Protein AF-A0A812ZNX1-F1 (afdb_monomer)

pLDDT: mean 71.58, std 17.25, range [26.88, 98.5]

Nearest PDB structures (foldseek):
  7zr1-assembly1_C  TM=1.931E-01  e=8.390E-04  Thermochaetoides thermophila
  7zr1-assembly1_D  TM=1.972E-01  e=1.621E-03  Thermochaetoides thermophila
  7ogt-assembly1_A  TM=1.916E-01  e=7.667E-02  Saccharomyces cerevisiae S288C
  7sqc-assembly1_1K  TM=1.910E-01  e=6.364E-01  Chlamydomonas reinhardtii

Organism: NCBI:txid1628268

Structure (mmCIF, N/CA/C/O backbone):
data_AF-A0A812ZNX1-F1
#
_entry.id   AF-A0A812ZNX1-F1
#
loop_
_atom_site.group_PDB
_atom_site.id
_atom_site.type_symbol
_atom_site.label_atom_id
_atom_site.label_alt_id
_atom_site.label_comp_id
_atom_site.label_asym_id
_atom_site.label_entity_id
_atom_site.label_seq_id
_atom_site.pdbx_PDB_ins_code
_atom_site.Cartn_x
_atom_site.Cartn_y
_atom_site.Cartn_z
_atom_site.occupancy
_atom_site.B_iso_or_equiv
_atom_site.auth_seq_id
_atom_site.auth_comp_id
_atom_site.auth_asym_id
_atom_site.auth_atom_id
_atom_site.pdbx_PDB_model_num
ATOM 1 N N . MET A 1 1 ? -84.276 15.170 26.454 1.00 32.22 1 MET A N 1
ATOM 2 C CA . MET A 1 1 ? -84.858 13.986 25.786 1.00 32.22 1 MET A CA 1
ATOM 3 C C . MET A 1 1 ? -83.705 13.305 25.066 1.00 32.22 1 MET A C 1
ATOM 5 O O . MET A 1 1 ? -83.147 13.920 24.175 1.00 32.22 1 MET A O 1
ATOM 9 N N . LEU A 1 2 ? -83.044 12.366 25.746 1.00 31.58 2 LEU A N 1
ATOM 10 C CA . LEU A 1 2 ? -83.229 10.910 25.587 1.00 31.58 2 LEU A CA 1
ATOM 11 C C . LEU A 1 2 ? -82.783 10.420 24.194 1.00 31.58 2 LEU A C 1
ATOM 13 O O . LEU A 1 2 ? -83.545 10.618 23.259 1.00 31.58 2 LEU A O 1
ATOM 17 N N . GLN A 1 3 ? -81.545 9.875 24.148 1.00 33.19 3 GLN A N 1
ATOM 18 C CA . GLN A 1 3 ? -81.022 8.620 23.524 1.00 33.19 3 GLN A CA 1
ATOM 19 C C . GLN A 1 3 ? -81.617 8.085 22.193 1.00 33.19 3 GLN A C 1
ATOM 21 O O . GLN A 1 3 ? -82.718 8.497 21.847 1.00 33.19 3 GLN A O 1
ATOM 26 N N . PRO A 1 4 ? -80.986 7.120 21.459 1.00 55.44 4 PRO A N 1
ATOM 27 C CA . PRO A 1 4 ? -79.962 6.114 21.864 1.00 55.44 4 PRO A CA 1
ATOM 28 C C . PRO A 1 4 ? -78.751 5.967 20.891 1.00 55.44 4 PRO A C 1
ATOM 30 O O . PRO A 1 4 ? -78.791 6.453 19.767 1.00 55.44 4 PRO A O 1
ATOM 33 N N . ASP A 1 5 ? -77.560 5.573 21.359 1.00 33.97 5 ASP A N 1
ATOM 34 C CA . ASP A 1 5 ? -76.951 4.223 21.538 1.00 33.97 5 ASP A CA 1
ATOM 35 C C . ASP A 1 5 ? -76.433 3.517 20.256 1.00 33.97 5 ASP A C 1
ATOM 37 O O . ASP A 1 5 ? -77.188 3.267 19.321 1.00 33.97 5 ASP A O 1
ATOM 41 N N . VAL A 1 6 ? -75.143 3.127 20.275 1.00 34.53 6 VAL A N 1
ATOM 42 C CA . VAL A 1 6 ? -74.605 1.734 20.297 1.00 34.53 6 VAL A CA 1
ATOM 43 C C . VAL A 1 6 ? -73.263 1.607 19.531 1.00 34.53 6 VAL A C 1
ATOM 45 O O . VAL A 1 6 ? -73.233 1.751 18.316 1.00 34.53 6 VAL A O 1
ATOM 48 N N . ASP A 1 7 ? -72.205 1.291 20.306 1.00 33.00 7 ASP A N 1
ATOM 49 C CA . ASP A 1 7 ? -71.011 0.423 20.100 1.00 33.00 7 ASP A CA 1
ATOM 50 C C . ASP A 1 7 ? -70.248 0.387 18.752 1.00 33.00 7 ASP A C 1
ATOM 52 O O . ASP A 1 7 ? -70.832 0.351 17.682 1.00 33.00 7 ASP A O 1
ATOM 56 N N . ARG A 1 8 ? -68.916 0.221 18.663 1.00 31.94 8 ARG A N 1
ATOM 57 C CA . ARG A 1 8 ? -67.778 0.025 19.591 1.00 31.94 8 ARG A CA 1
ATOM 58 C C . ARG A 1 8 ? -66.498 0.125 18.743 1.00 31.94 8 ARG A C 1
ATOM 60 O O . ARG A 1 8 ? -66.495 -0.341 17.608 1.00 31.94 8 ARG A O 1
ATOM 67 N N . GLY A 1 9 ? -65.392 0.580 19.336 1.00 26.88 9 GLY A N 1
ATOM 68 C CA . GLY A 1 9 ? -64.041 0.315 18.821 1.00 26.88 9 GLY A CA 1
ATOM 69 C C . GLY A 1 9 ? -63.059 1.463 19.040 1.00 26.88 9 GLY A C 1
ATOM 70 O O . GLY A 1 9 ? -62.820 2.244 18.129 1.00 26.88 9 GLY A O 1
ATOM 71 N N . HIS A 1 10 ? -62.464 1.551 20.234 1.00 30.61 10 HIS A N 1
ATOM 72 C CA . HIS A 1 10 ? -61.352 2.462 20.508 1.00 30.61 10 HIS A CA 1
ATOM 73 C C . HIS A 1 10 ? -60.123 1.689 20.980 1.00 30.61 10 HIS A C 1
ATOM 75 O O . HIS A 1 10 ? -60.168 1.001 21.997 1.00 30.61 10 HIS A O 1
ATOM 81 N N . ALA A 1 11 ? -59.016 1.893 20.275 1.00 35.62 11 ALA A N 1
ATOM 82 C CA . ALA A 1 11 ? -57.680 1.877 20.842 1.00 35.62 11 ALA A CA 1
ATOM 83 C C . ALA A 1 11 ? -56.817 2.821 20.000 1.00 35.62 11 ALA A C 1
ATOM 85 O O . ALA A 1 11 ? -56.531 2.494 18.858 1.00 35.62 11 ALA A O 1
ATOM 86 N N . GLU A 1 12 ? -56.453 3.987 20.541 1.00 29.97 12 GLU A N 1
ATOM 87 C CA . GLU A 1 12 ? -55.091 4.525 20.453 1.00 29.97 12 GLU A CA 1
ATOM 88 C C . GLU A 1 12 ? -54.906 5.816 21.264 1.00 29.97 12 GLU A C 1
ATOM 90 O O . GLU A 1 12 ? -55.848 6.501 21.654 1.00 29.97 12 GLU A O 1
ATOM 95 N N . ARG A 1 13 ? -53.634 6.034 21.592 1.00 30.45 13 ARG A N 1
ATOM 96 C CA . ARG A 1 13 ? -53.023 6.952 22.559 1.00 30.45 13 ARG A CA 1
ATOM 97 C C . ARG A 1 13 ? -53.089 8.423 22.127 1.00 30.45 13 ARG A C 1
ATOM 99 O O . ARG A 1 13 ? -52.930 8.700 20.947 1.00 30.45 13 ARG A O 1
ATOM 106 N N . ALA A 1 14 ? -53.097 9.343 23.102 1.00 28.58 14 ALA A N 1
ATOM 107 C CA . ALA A 1 14 ? -51.959 10.243 23.384 1.00 28.58 14 ALA A CA 1
ATOM 108 C C . ALA A 1 14 ? -52.250 11.254 24.527 1.00 28.58 14 ALA A C 1
ATOM 110 O O . ALA A 1 14 ? -53.227 11.984 24.447 1.00 28.58 14 ALA A O 1
ATOM 111 N N . VAL A 1 15 ? -51.351 11.264 25.534 1.00 32.41 15 VAL A N 1
ATOM 112 C CA . VAL A 1 15 ? -50.685 12.420 26.210 1.00 32.41 15 VAL A CA 1
ATOM 113 C C . VAL A 1 15 ? -51.598 13.501 26.846 1.00 32.41 15 VAL A C 1
ATOM 115 O O . VAL A 1 15 ? -52.402 14.106 26.159 1.00 32.41 15 VAL A O 1
ATOM 118 N N . GLU A 1 16 ? -51.599 13.781 28.162 1.00 31.91 16 GLU A N 1
ATOM 119 C CA . GLU A 1 16 ? -50.596 14.447 29.048 1.00 31.91 16 GLU A CA 1
ATOM 120 C C . GLU A 1 16 ? -51.255 14.618 30.468 1.00 31.91 16 GLU A C 1
ATOM 122 O O . GLU A 1 16 ? -52.408 14.211 30.619 1.00 31.91 16 GLU A O 1
ATOM 127 N N . PRO A 1 17 ? -50.742 15.379 31.465 1.00 38.25 17 PRO A N 1
ATOM 128 C CA . PRO A 1 17 ? -49.500 15.368 32.258 1.00 38.25 17 PRO A CA 1
ATOM 129 C C . PRO A 1 17 ? -49.740 14.887 33.722 1.00 38.25 17 PRO A C 1
ATOM 131 O O . PRO A 1 17 ? -50.823 15.068 34.274 1.00 38.25 17 PRO A O 1
ATOM 134 N N . VAL A 1 18 ? -48.734 14.345 34.427 1.00 33.94 18 VAL A N 1
ATOM 135 C CA . VAL A 1 18 ? -48.878 14.021 35.869 1.00 33.94 18 VAL A CA 1
ATOM 136 C C . VAL A 1 18 ? -48.213 15.087 36.738 1.00 33.94 18 VAL A C 1
ATOM 138 O O . VAL A 1 18 ? -46.993 15.216 36.798 1.00 33.94 18 VAL A O 1
ATOM 141 N N . THR A 1 19 ? -49.067 15.849 37.415 1.00 38.81 19 THR A N 1
ATOM 142 C CA . THR A 1 19 ? -48.781 16.867 38.427 1.00 38.81 19 THR A CA 1
ATOM 143 C C . THR A 1 19 ? -48.395 16.245 39.777 1.00 38.81 19 THR A C 1
ATOM 145 O O . THR A 1 19 ? -48.846 15.162 40.153 1.00 38.81 19 THR A O 1
ATOM 148 N N . GLY A 1 20 ? -47.562 16.966 40.537 1.00 43.81 20 GLY A N 1
ATOM 149 C CA . GLY A 1 20 ? -46.964 16.575 41.823 1.00 43.81 20 GLY A CA 1
ATOM 150 C C . GLY A 1 20 ? -47.913 16.445 43.024 1.00 43.81 20 GLY A C 1
ATOM 151 O O . GLY A 1 20 ? -47.508 16.729 44.147 1.00 43.81 20 GLY A O 1
ATOM 152 N N . GLN A 1 21 ? -49.154 16.002 42.820 1.00 43.53 21 GLN A N 1
ATOM 153 C CA . GLN A 1 21 ? -50.088 15.692 43.908 1.00 43.53 21 GLN A CA 1
ATOM 154 C C . GLN A 1 21 ? -49.893 14.281 44.488 1.00 43.53 21 GLN A C 1
ATOM 156 O O . GLN A 1 21 ? -50.139 14.089 45.673 1.00 43.53 21 GLN A O 1
ATOM 161 N N . ARG A 1 22 ? -49.331 13.320 43.734 1.00 41.59 22 ARG A N 1
ATOM 162 C CA . ARG A 1 22 ? -49.033 11.973 44.269 1.00 41.59 22 ARG A CA 1
ATOM 163 C C . ARG A 1 22 ? -47.922 11.959 45.327 1.00 41.59 22 ARG A C 1
ATOM 165 O O . ARG A 1 22 ? -48.071 11.290 46.342 1.00 41.59 22 ARG A O 1
ATOM 172 N N . ASN A 1 23 ? -46.872 12.765 45.160 1.00 46.59 23 ASN A N 1
ATOM 173 C CA . ASN A 1 23 ? -45.756 12.790 46.117 1.00 46.59 23 ASN A CA 1
ATOM 174 C C . ASN A 1 23 ? -46.098 13.524 47.424 1.00 46.59 23 ASN A C 1
ATOM 176 O O . ASN A 1 23 ? -45.492 13.244 48.454 1.00 46.59 23 ASN A O 1
ATOM 180 N N . LEU A 1 24 ? -47.071 14.443 47.408 1.00 43.12 24 LEU A N 1
ATOM 181 C CA . LEU A 1 24 ? -47.527 15.150 48.611 1.00 43.12 24 LEU A CA 1
ATOM 182 C C . LEU A 1 24 ? -48.432 14.276 49.487 1.00 43.12 24 LEU A C 1
ATOM 184 O O . LEU A 1 24 ? -48.335 14.352 50.712 1.00 43.12 24 LEU A O 1
ATOM 188 N N . ASP A 1 25 ? -49.239 13.403 48.883 1.00 49.50 25 ASP A N 1
ATOM 189 C CA . ASP A 1 25 ? -50.042 12.423 49.622 1.00 49.50 25 ASP A CA 1
ATOM 190 C C . ASP A 1 25 ? -49.182 11.263 50.154 1.00 49.50 25 ASP A C 1
ATOM 192 O O . ASP A 1 25 ? -49.428 10.756 51.251 1.00 49.50 25 ASP A O 1
ATOM 196 N N . GLU A 1 26 ? -48.108 10.905 49.445 1.00 46.81 26 GLU A N 1
ATOM 197 C CA . GLU A 1 26 ? -47.130 9.901 49.883 1.00 46.81 26 GLU A CA 1
ATOM 198 C C . GLU A 1 26 ? -46.191 10.443 50.979 1.00 46.81 26 GLU A C 1
ATOM 200 O O . GLU A 1 26 ? -45.945 9.762 51.975 1.00 46.81 26 GLU A O 1
ATOM 205 N N . MET A 1 27 ? -45.778 11.717 50.902 1.00 40.75 27 MET A N 1
ATOM 206 C CA . MET A 1 27 ? -45.068 12.393 51.998 1.00 40.75 27 MET A CA 1
ATOM 207 C C . MET A 1 27 ? -45.955 12.637 53.222 1.00 40.75 27 MET A C 1
ATOM 209 O O . MET A 1 27 ? -45.464 12.511 54.341 1.00 40.75 27 MET A O 1
ATOM 213 N N . ARG A 1 28 ? -47.251 12.945 53.059 1.00 48.25 28 ARG A N 1
ATOM 214 C CA . ARG A 1 28 ? -48.185 13.039 54.197 1.00 48.25 28 ARG A CA 1
ATOM 215 C C . ARG A 1 28 ? -48.414 11.682 54.857 1.00 48.25 28 ARG A C 1
ATOM 217 O O . ARG A 1 28 ? -48.466 11.633 56.082 1.00 48.25 28 ARG A O 1
ATOM 224 N N . ARG A 1 29 ? -48.448 10.588 54.084 1.00 48.28 29 ARG A N 1
ATOM 225 C CA . ARG A 1 29 ? -48.479 9.216 54.621 1.00 48.28 29 ARG A CA 1
ATOM 226 C C . ARG A 1 29 ? -47.196 8.835 55.358 1.00 48.28 29 ARG A C 1
ATOM 228 O O . ARG A 1 29 ? -47.289 8.280 56.447 1.00 48.28 29 ARG A O 1
ATOM 235 N N . LEU A 1 30 ? -46.020 9.186 54.834 1.00 45.38 30 LEU A N 1
ATOM 236 C CA . LEU A 1 30 ? -44.739 8.896 55.493 1.00 45.38 30 LEU A CA 1
ATOM 237 C C . LEU A 1 30 ? -44.489 9.786 56.722 1.00 45.38 30 LEU A C 1
ATOM 239 O O . LEU A 1 30 ? -43.924 9.319 57.707 1.00 45.38 30 LEU A O 1
ATOM 243 N N . LEU A 1 31 ? -44.957 11.040 56.722 1.00 41.62 31 LEU A N 1
ATOM 244 C CA . LEU A 1 31 ? -44.896 11.925 57.892 1.00 41.62 31 LEU A CA 1
ATOM 245 C C . LEU A 1 31 ? -45.912 11.532 58.974 1.00 41.62 31 LEU A C 1
ATOM 247 O O . LEU A 1 31 ? -45.574 11.612 60.152 1.00 41.62 31 LEU A O 1
ATOM 251 N N . GLN A 1 32 ? -47.093 11.017 58.606 1.00 43.59 32 GLN A N 1
ATOM 252 C CA . GLN A 1 32 ? -48.025 10.395 59.558 1.00 43.59 32 GLN A CA 1
ATOM 253 C C . GLN A 1 32 ? -47.508 9.046 60.089 1.00 43.59 32 GLN A C 1
ATOM 255 O O . GLN A 1 32 ? -47.718 8.751 61.260 1.00 43.59 32 GLN A O 1
ATOM 260 N N . GLN A 1 33 ? -46.762 8.267 59.293 1.00 41.28 33 GLN A N 1
ATOM 261 C CA . GLN A 1 33 ? -46.098 7.039 59.760 1.00 41.28 33 GLN A CA 1
ATOM 262 C C . GLN A 1 33 ? -44.886 7.315 60.664 1.00 41.28 33 GLN A C 1
ATOM 264 O O . GLN A 1 33 ? -44.653 6.555 61.598 1.00 41.28 33 GLN A O 1
ATOM 269 N N . ARG A 1 34 ? -44.151 8.418 60.456 1.00 41.75 34 ARG A N 1
ATOM 270 C CA . ARG A 1 34 ? -42.985 8.784 61.283 1.00 41.75 34 ARG A CA 1
ATOM 271 C C . ARG A 1 34 ? -43.348 9.573 62.548 1.00 41.75 34 ARG A C 1
ATOM 273 O O . ARG A 1 34 ? -42.611 9.508 63.526 1.00 41.75 34 ARG A O 1
ATOM 280 N N . GLN A 1 35 ? -44.489 10.272 62.564 1.00 40.94 35 GLN A N 1
ATOM 281 C CA . GLN A 1 35 ? -45.082 10.824 63.795 1.00 40.94 35 GLN A CA 1
ATOM 282 C C . GLN A 1 35 ? -45.812 9.763 64.638 1.00 40.94 35 GLN A C 1
ATOM 284 O O . GLN A 1 35 ? -46.050 10.005 65.816 1.00 40.94 35 GLN A O 1
ATOM 289 N N . ALA A 1 36 ? -46.107 8.583 64.077 1.00 43.88 36 ALA A N 1
ATOM 290 C CA . ALA A 1 36 ? -46.664 7.436 64.801 1.00 43.88 36 ALA A CA 1
ATOM 291 C C . ALA A 1 36 ? -45.598 6.450 65.331 1.00 43.88 36 ALA A C 1
ATOM 293 O O . ALA A 1 36 ? -45.948 5.501 66.025 1.00 43.88 36 ALA A O 1
ATOM 294 N N . SER A 1 37 ? -44.306 6.673 65.045 1.00 41.12 37 SER A N 1
ATOM 295 C CA . SER A 1 37 ? -43.191 5.813 65.483 1.00 41.12 37 SER A CA 1
ATOM 296 C C . SER A 1 37 ? -42.242 6.477 66.498 1.00 41.12 37 SER A C 1
ATOM 298 O O . SER A 1 37 ? -41.108 6.035 66.664 1.00 41.12 37 SER A O 1
ATOM 300 N N . LEU A 1 38 ? -42.684 7.543 67.170 1.00 41.81 38 LEU A N 1
ATOM 301 C CA . LEU A 1 38 ? -42.030 8.140 68.343 1.00 41.81 38 LEU A CA 1
ATOM 302 C C . LEU A 1 38 ? -43.129 8.449 69.368 1.00 41.81 38 LEU A C 1
ATOM 304 O O . LEU A 1 38 ? -43.740 9.514 69.333 1.00 41.81 38 LEU A O 1
ATOM 308 N N . PRO A 1 39 ? -43.452 7.471 70.216 1.00 42.91 39 PRO A N 1
ATOM 309 C CA . PRO A 1 39 ? -42.783 7.381 71.511 1.00 42.91 39 PRO A CA 1
ATOM 310 C C . PRO A 1 39 ? -42.170 5.979 71.651 1.00 42.91 39 PRO A C 1
ATOM 312 O O . PRO A 1 39 ? -42.789 4.995 71.272 1.00 42.91 39 PRO A O 1
ATOM 315 N N . ARG A 1 40 ? -40.923 5.804 72.100 1.00 39.38 40 ARG A N 1
ATOM 316 C CA . ARG A 1 40 ? -40.675 5.506 73.523 1.00 39.38 40 ARG A CA 1
ATOM 317 C C . ARG A 1 40 ? -39.186 5.397 73.908 1.00 39.38 40 ARG A C 1
ATOM 319 O O . ARG A 1 40 ? -38.882 4.805 74.932 1.00 39.38 40 ARG A O 1
ATOM 326 N N . GLU A 1 41 ? -38.239 6.038 73.223 1.00 33.31 41 GLU A N 1
ATOM 327 C CA . GLU A 1 41 ? -36.881 6.171 73.813 1.00 33.31 41 GLU A CA 1
ATOM 328 C C . GLU A 1 41 ? -36.802 7.213 74.944 1.00 33.31 41 GLU A C 1
ATOM 330 O O . GLU A 1 41 ? -35.799 7.295 75.648 1.00 33.31 41 GLU A O 1
ATOM 335 N N . ARG A 1 42 ? -37.891 7.954 75.204 1.00 39.16 42 ARG A N 1
ATOM 336 C CA . ARG A 1 42 ? -38.064 8.684 76.471 1.00 39.16 42 ARG A CA 1
ATOM 337 C C . ARG A 1 42 ? -38.794 7.901 77.570 1.00 39.16 42 ARG A C 1
ATOM 339 O O . ARG A 1 42 ? -38.709 8.324 78.709 1.00 39.16 42 ARG A O 1
ATOM 346 N N . GLU A 1 43 ? -39.434 6.763 77.281 1.00 37.62 43 GLU A N 1
ATOM 347 C CA . GLU A 1 43 ? -40.181 5.983 78.297 1.00 37.62 43 GLU A CA 1
ATOM 348 C C . GLU A 1 43 ? -39.535 4.626 78.637 1.00 37.62 43 GLU A C 1
ATOM 350 O O . GLU A 1 43 ? -39.807 4.067 79.700 1.00 37.62 43 GLU A O 1
ATOM 355 N N . ALA A 1 44 ? -38.607 4.118 77.816 1.00 33.53 44 ALA A N 1
ATOM 356 C CA . ALA A 1 44 ? -37.819 2.921 78.136 1.00 33.53 44 ALA A CA 1
ATOM 357 C C . ALA A 1 44 ? -36.683 3.169 79.155 1.00 33.53 44 ALA A C 1
ATOM 359 O O . ALA A 1 44 ? -36.086 2.213 79.645 1.00 33.53 44 ALA A O 1
ATOM 360 N N . ARG A 1 45 ? -36.407 4.431 79.528 1.00 36.75 45 ARG A N 1
ATOM 361 C CA . ARG A 1 45 ? -35.555 4.753 80.690 1.00 36.75 45 ARG A CA 1
ATOM 362 C C . ARG A 1 45 ? -36.317 4.797 82.020 1.00 36.75 45 ARG A C 1
ATOM 364 O O . ARG A 1 45 ? -35.669 4.785 83.059 1.00 36.75 45 ARG A O 1
ATOM 371 N N . GLU A 1 46 ? -37.652 4.775 82.018 1.00 38.38 46 GLU A N 1
ATOM 372 C CA . GLU A 1 46 ? -38.449 4.948 83.249 1.00 38.38 46 GLU A CA 1
ATOM 373 C C . GLU A 1 46 ? -39.441 3.812 83.556 1.00 38.38 46 GLU A C 1
ATOM 375 O O . GLU A 1 46 ? -40.200 3.911 84.513 1.00 38.38 46 GLU A O 1
ATOM 380 N N . SER A 1 47 ? -39.417 2.690 82.826 1.00 31.56 47 SER A N 1
ATOM 381 C CA . SER A 1 47 ? -40.396 1.603 83.032 1.00 31.56 47 SER A CA 1
ATOM 382 C C . SER A 1 47 ? -39.824 0.178 83.060 1.00 31.56 47 SER A C 1
ATOM 384 O O . SER A 1 47 ? -40.491 -0.778 82.675 1.00 31.56 47 SER A O 1
ATOM 386 N N . ARG A 1 48 ? -38.621 -0.017 83.625 1.00 31.80 48 ARG A N 1
ATOM 387 C CA . ARG A 1 48 ? -38.350 -1.290 84.319 1.00 31.80 48 ARG A CA 1
ATOM 388 C C . ARG A 1 48 ? -39.097 -1.251 85.654 1.00 31.80 48 ARG A C 1
ATOM 390 O O . ARG A 1 48 ? -38.586 -0.698 86.625 1.00 31.80 48 ARG A O 1
ATOM 397 N N . GLU A 1 49 ? -40.308 -1.812 85.694 1.00 33.47 49 GLU A N 1
ATOM 398 C CA . GLU A 1 49 ? -40.928 -2.189 86.968 1.00 33.47 49 GLU A CA 1
ATOM 399 C C . GLU A 1 49 ? -39.956 -3.110 87.734 1.00 33.47 49 GLU A C 1
ATOM 401 O O . GLU A 1 49 ? -39.401 -4.044 87.142 1.00 33.47 49 GLU A O 1
ATOM 406 N N . PRO A 1 50 ? -39.711 -2.859 89.030 1.00 36.09 50 PRO A N 1
ATOM 407 C CA . PRO A 1 50 ? -38.856 -3.709 89.841 1.00 36.09 50 PRO A CA 1
ATOM 408 C C . PRO A 1 50 ? -39.492 -5.096 89.971 1.00 36.09 50 PRO A C 1
ATOM 410 O O . PRO A 1 50 ? -40.662 -5.240 90.325 1.00 36.09 50 PRO A O 1
ATOM 413 N N . VAL A 1 51 ? -38.701 -6.131 89.694 1.00 35.78 51 VAL A N 1
ATOM 414 C CA . VAL A 1 51 ? -39.024 -7.504 90.083 1.00 35.78 51 VAL A CA 1
ATOM 415 C C . VAL A 1 51 ? -39.101 -7.521 91.611 1.00 35.78 51 VAL A C 1
ATOM 417 O O . VAL A 1 51 ? -38.074 -7.407 92.277 1.00 35.78 51 VAL A O 1
ATOM 420 N N . GLU A 1 52 ? -40.307 -7.633 92.172 1.00 33.69 52 GLU A N 1
ATOM 421 C CA . GLU A 1 52 ? -40.490 -8.005 93.578 1.00 33.69 52 GLU A CA 1
ATOM 422 C C . GLU A 1 52 ? -39.972 -9.438 93.754 1.00 33.69 52 GLU A C 1
ATOM 424 O O . GLU A 1 52 ? -40.677 -10.423 93.531 1.00 33.69 52 GLU A O 1
ATOM 429 N N . LEU A 1 53 ? -38.689 -9.543 94.096 1.00 40.94 53 LEU A N 1
ATOM 430 C CA . LEU A 1 53 ? -38.129 -10.719 94.743 1.00 40.94 53 LEU A CA 1
ATOM 431 C C . LEU A 1 53 ? -38.742 -10.829 96.153 1.00 40.94 53 LEU A C 1
ATOM 433 O O . LEU A 1 53 ? -39.028 -9.800 96.772 1.00 40.94 53 LEU A O 1
ATOM 437 N N . PRO A 1 54 ? -38.949 -12.052 96.676 1.00 41.56 54 PRO A N 1
ATOM 438 C CA . PRO A 1 54 ? -39.388 -12.246 98.058 1.00 41.56 54 PRO A CA 1
ATOM 439 C C . PRO A 1 54 ? -38.424 -11.530 99.023 1.00 41.56 54 PRO A C 1
ATOM 441 O O . PRO A 1 54 ? -37.256 -11.360 98.668 1.00 41.56 54 PRO A O 1
ATOM 444 N N . PRO A 1 55 ? -38.882 -11.087 100.213 1.00 41.44 55 PRO A N 1
ATOM 445 C CA . PRO A 1 55 ? -38.065 -10.291 101.124 1.00 41.44 55 PRO A CA 1
ATOM 446 C C . PRO A 1 55 ? -36.825 -11.090 101.520 1.00 41.44 55 PRO A C 1
ATOM 448 O O . PRO A 1 55 ? -36.898 -12.003 102.340 1.00 41.44 55 PRO A O 1
ATOM 451 N N . ALA A 1 56 ? -35.703 -10.752 100.889 1.00 44.91 56 ALA A N 1
ATOM 452 C CA . ALA A 1 56 ? -34.419 -11.356 101.160 1.00 44.91 56 ALA A CA 1
ATOM 453 C C . ALA A 1 56 ? -34.050 -11.040 102.609 1.00 44.91 56 ALA A C 1
ATOM 455 O O . ALA A 1 56 ? -34.056 -9.885 103.046 1.00 44.91 56 ALA A O 1
ATOM 456 N N . THR A 1 57 ? -33.772 -12.083 103.377 1.00 53.28 57 THR A N 1
ATOM 457 C CA . THR A 1 57 ? -33.263 -11.942 104.736 1.00 53.28 57 THR A CA 1
ATOM 458 C C . THR A 1 57 ? -31.912 -11.216 104.693 1.00 53.28 57 THR A C 1
ATOM 460 O O . THR A 1 57 ? -31.181 -11.312 103.711 1.00 53.28 57 THR A O 1
ATOM 463 N N . ALA A 1 58 ? -31.557 -10.465 105.744 1.00 48.97 58 ALA A N 1
ATOM 464 C CA . ALA A 1 58 ? -30.288 -9.724 105.815 1.00 48.97 58 ALA A CA 1
ATOM 465 C C . ALA A 1 58 ? -29.039 -10.502 105.311 1.00 48.97 58 ALA A C 1
ATOM 467 O O . ALA A 1 58 ? -28.239 -9.895 104.597 1.00 48.97 58 ALA A O 1
ATOM 468 N N . PRO A 1 59 ? -28.869 -11.818 105.580 1.00 50.78 59 PRO A N 1
ATOM 469 C CA . PRO A 1 59 ? -27.762 -12.585 105.003 1.00 50.78 59 PRO A CA 1
ATOM 470 C C . PRO A 1 59 ? -27.821 -12.771 103.472 1.00 50.78 59 PRO A C 1
ATOM 472 O O . PRO A 1 59 ? -26.771 -12.764 102.838 1.00 50.78 59 PRO A O 1
ATOM 475 N N . GLU A 1 60 ? -29.001 -12.863 102.852 1.00 53.00 60 GLU A N 1
ATOM 476 C CA . GLU A 1 60 ? -29.159 -13.019 101.391 1.00 53.00 60 GLU A CA 1
ATOM 477 C C . GLU A 1 60 ? -28.841 -11.721 100.631 1.00 53.00 60 GLU A C 1
ATOM 479 O O . GLU A 1 60 ? -28.233 -11.756 99.560 1.00 53.00 60 GLU A O 1
ATOM 484 N N . LEU A 1 61 ? -29.181 -10.562 101.209 1.00 55.88 61 LEU A N 1
ATOM 485 C CA . LEU A 1 61 ? -28.763 -9.256 100.680 1.00 55.88 61 LEU A CA 1
ATOM 486 C C . LEU A 1 61 ? -27.245 -9.073 100.782 1.00 55.88 61 LEU A C 1
ATOM 488 O O . LEU A 1 61 ? -26.623 -8.501 99.888 1.00 55.88 61 LEU A O 1
ATOM 492 N N . GLN A 1 62 ? -26.639 -9.597 101.847 1.00 52.59 62 GLN A N 1
ATOM 493 C CA . GLN A 1 62 ? -25.196 -9.545 102.055 1.00 52.59 62 GLN A CA 1
ATOM 494 C C . GLN A 1 62 ? -24.447 -10.482 101.093 1.00 52.59 62 GLN A C 1
ATOM 496 O O . GLN A 1 62 ? -23.393 -10.118 100.573 1.00 52.59 62 GLN A O 1
ATOM 501 N N . GLU A 1 63 ? -25.020 -11.642 100.773 1.00 61.41 63 GLU A N 1
ATOM 502 C CA . GLU A 1 63 ? -24.493 -12.571 99.769 1.00 61.41 63 GLU A CA 1
ATOM 503 C C . GLU A 1 63 ? -24.645 -12.023 98.336 1.00 61.41 63 GLU A C 1
ATOM 505 O O . GLU A 1 63 ? -23.697 -12.078 97.547 1.00 61.41 63 GLU A O 1
ATOM 510 N N . GLN A 1 64 ? -25.781 -11.386 98.014 1.00 61.75 64 GLN A N 1
ATOM 511 C CA . GLN A 1 64 ? -25.954 -10.644 96.757 1.00 61.75 64 GLN A CA 1
ATOM 512 C C . GLN A 1 64 ? -24.971 -9.474 96.634 1.00 61.75 64 GLN A C 1
ATOM 514 O O . GLN A 1 64 ? -24.399 -9.273 95.562 1.00 61.75 64 GLN A O 1
ATOM 519 N N . PHE A 1 65 ? -24.728 -8.734 97.718 1.00 63.59 65 PHE A N 1
ATOM 520 C CA . PHE A 1 65 ? -23.760 -7.640 97.739 1.00 63.59 65 PHE A CA 1
ATOM 521 C C . PHE A 1 65 ? -22.334 -8.132 97.458 1.00 63.59 65 PHE A C 1
ATOM 523 O O . PHE A 1 65 ? -21.636 -7.552 96.624 1.00 63.59 65 PHE A O 1
ATOM 530 N N . ILE A 1 66 ? -21.909 -9.232 98.091 1.00 68.38 66 ILE A N 1
ATOM 531 C CA . ILE A 1 66 ? -20.591 -9.841 97.846 1.00 68.38 66 ILE A CA 1
ATOM 532 C C . ILE A 1 66 ? -20.467 -10.272 96.379 1.00 68.38 66 ILE A C 1
ATOM 534 O O . ILE A 1 66 ? -19.469 -9.957 95.728 1.00 68.38 66 ILE A O 1
ATOM 538 N N . ARG A 1 67 ? -21.504 -10.915 95.831 1.00 69.06 67 ARG A N 1
ATOM 539 C CA . ARG A 1 67 ? -21.517 -11.401 94.446 1.00 69.06 67 ARG A CA 1
ATOM 540 C C . ARG A 1 67 ? -21.440 -10.268 93.419 1.00 69.06 67 ARG A C 1
ATOM 542 O O . ARG A 1 67 ? -20.605 -10.323 92.521 1.00 69.06 67 ARG A O 1
ATOM 549 N N . LEU A 1 68 ? -22.246 -9.218 93.580 1.00 66.50 68 LEU A N 1
ATOM 550 C CA . LEU A 1 68 ? -22.242 -8.051 92.686 1.00 66.50 68 LEU A CA 1
ATOM 551 C C . LEU A 1 68 ? -20.933 -7.255 92.780 1.00 66.50 68 LEU A C 1
ATOM 553 O O . LEU A 1 68 ? -20.439 -6.738 91.777 1.00 66.50 68 LEU A O 1
ATOM 557 N N . THR A 1 69 ? -20.331 -7.189 93.971 1.00 68.62 69 THR A N 1
ATOM 558 C CA . THR A 1 69 ? -19.021 -6.550 94.167 1.00 68.62 69 THR A CA 1
ATOM 559 C C . THR A 1 69 ? -17.909 -7.324 93.455 1.00 68.62 69 THR A C 1
ATOM 561 O O . THR A 1 69 ? -16.994 -6.718 92.893 1.00 68.62 69 THR A O 1
ATOM 564 N N . GLN A 1 70 ? -17.995 -8.656 93.440 1.00 71.44 70 GLN A N 1
ATOM 565 C CA . GLN A 1 70 ? -17.046 -9.515 92.741 1.00 71.44 70 GLN A CA 1
ATOM 566 C C . GLN A 1 70 ? -17.199 -9.421 91.214 1.00 71.44 70 GLN A C 1
ATOM 568 O O . GLN A 1 70 ? -16.207 -9.208 90.522 1.00 71.44 70 GLN A O 1
ATOM 573 N N . GLU A 1 71 ? -18.431 -9.421 90.702 1.00 72.06 71 GLU A N 1
ATOM 574 C CA . GLU A 1 71 ? -18.729 -9.267 89.269 1.00 72.06 71 GLU A CA 1
ATOM 575 C C . GLU A 1 71 ? -18.283 -7.896 88.723 1.00 72.06 71 GLU A C 1
ATOM 577 O O . GLU A 1 71 ? -17.683 -7.800 87.650 1.00 72.06 71 GLU A O 1
ATOM 582 N N . LYS A 1 72 ? -18.469 -6.821 89.506 1.00 71.81 72 LYS A N 1
ATOM 583 C CA . LYS A 1 72 ? -17.933 -5.490 89.176 1.00 71.81 72 LYS A CA 1
ATOM 584 C C . LYS A 1 72 ? -16.405 -5.505 89.055 1.00 71.81 72 LYS A C 1
ATOM 586 O O . LYS A 1 72 ? -15.849 -4.841 88.179 1.00 71.81 72 LYS A O 1
ATOM 591 N N . ARG A 1 73 ? -15.719 -6.223 89.949 1.00 73.50 73 ARG A N 1
ATOM 592 C CA . ARG A 1 73 ? -14.254 -6.309 89.961 1.00 73.50 73 ARG A CA 1
ATOM 593 C C . ARG A 1 73 ? -13.735 -7.054 88.732 1.00 73.50 73 ARG A C 1
ATOM 595 O O . ARG A 1 73 ? -12.853 -6.539 88.054 1.00 73.50 73 ARG A O 1
ATOM 602 N N . GLU A 1 74 ? -14.342 -8.191 88.404 1.00 71.06 74 GLU A N 1
ATOM 603 C CA . GLU A 1 74 ? -13.985 -9.013 87.241 1.00 71.06 74 GLU A CA 1
ATOM 604 C C . GLU A 1 74 ? -14.193 -8.264 85.912 1.00 71.06 74 GLU A C 1
ATOM 606 O O . GLU A 1 74 ? -13.311 -8.269 85.049 1.00 71.06 74 GLU A O 1
ATOM 611 N N . LEU A 1 75 ? -15.309 -7.538 85.762 1.00 68.75 75 LEU A N 1
ATOM 612 C CA . LEU A 1 75 ? -15.578 -6.725 84.568 1.00 68.75 75 LEU A CA 1
ATOM 613 C C . LEU A 1 75 ? -14.593 -5.561 84.409 1.00 68.75 75 LEU A C 1
ATOM 615 O O . LEU A 1 75 ? -14.168 -5.254 83.292 1.00 68.75 75 LEU A O 1
ATOM 619 N N . LYS A 1 76 ? -14.201 -4.928 85.520 1.00 70.31 76 LYS A N 1
ATOM 620 C CA . LYS A 1 76 ? -13.214 -3.845 85.507 1.00 70.31 76 LYS A CA 1
ATOM 621 C C . LYS A 1 76 ? -11.825 -4.357 85.121 1.00 70.31 76 LYS A C 1
ATOM 623 O O . LYS A 1 76 ? -11.184 -3.761 84.255 1.00 70.31 76 LYS A O 1
ATOM 628 N N . ASP A 1 77 ? -11.399 -5.483 85.690 1.00 68.69 77 ASP A N 1
ATOM 629 C CA . ASP A 1 77 ? -10.112 -6.110 85.368 1.00 68.69 77 ASP A CA 1
ATOM 630 C C . ASP A 1 77 ? -10.055 -6.545 83.889 1.00 68.69 77 ASP A C 1
ATOM 632 O O . ASP A 1 77 ? -9.045 -6.334 83.208 1.00 68.69 77 ASP A O 1
ATOM 636 N N . TYR A 1 78 ? -11.163 -7.062 83.344 1.00 67.31 78 TYR A N 1
ATOM 637 C CA . TYR A 1 78 ? -11.277 -7.409 81.926 1.00 67.31 78 TYR A CA 1
ATOM 638 C C . TYR A 1 78 ? -11.197 -6.175 81.005 1.00 67.31 78 TYR A C 1
ATOM 640 O O . TYR A 1 78 ? -10.431 -6.175 80.035 1.00 67.31 78 TYR A O 1
ATOM 648 N N . ALA A 1 79 ? -11.915 -5.092 81.324 1.00 64.69 79 ALA A N 1
ATOM 649 C CA . ALA A 1 79 ? -11.882 -3.844 80.553 1.00 64.69 79 ALA A CA 1
ATOM 650 C C . ALA A 1 79 ? -10.489 -3.179 80.567 1.00 64.69 79 ALA A C 1
ATOM 652 O O . ALA A 1 79 ? -9.993 -2.716 79.530 1.00 64.69 79 ALA A O 1
ATOM 653 N N . GLU A 1 80 ? -9.809 -3.183 81.718 1.00 66.75 80 GLU A N 1
ATOM 654 C CA . GLU A 1 80 ? -8.436 -2.686 81.841 1.00 66.75 80 GLU A CA 1
ATOM 655 C C . GLU A 1 80 ? -7.443 -3.536 81.032 1.00 66.75 80 GLU A C 1
ATOM 657 O O . GLU A 1 80 ? -6.535 -2.981 80.400 1.00 66.75 80 GLU A O 1
ATOM 662 N N . ARG A 1 81 ? -7.628 -4.864 80.983 1.00 70.25 81 ARG A N 1
ATOM 663 C CA . ARG A 1 81 ? -6.810 -5.777 80.168 1.00 70.25 81 ARG A CA 1
ATOM 664 C C . ARG A 1 81 ? -6.961 -5.497 78.672 1.00 70.25 81 ARG A C 1
ATOM 666 O O . ARG A 1 81 ? -5.952 -5.322 77.988 1.00 70.25 81 ARG A O 1
ATOM 673 N N . VAL A 1 82 ? -8.197 -5.376 78.177 1.00 65.00 82 VAL A N 1
ATOM 674 C CA . VAL A 1 82 ? -8.500 -5.046 76.768 1.00 65.00 82 VAL A CA 1
ATOM 675 C C . VAL A 1 82 ? -7.871 -3.705 76.377 1.00 65.00 82 VAL A C 1
ATOM 677 O O . VAL A 1 82 ? -7.194 -3.600 75.354 1.00 65.00 82 VAL A O 1
ATOM 680 N N . THR A 1 83 ? -7.999 -2.694 77.238 1.00 65.12 83 THR A N 1
ATOM 681 C CA . THR A 1 83 ? -7.430 -1.357 77.007 1.00 65.12 83 THR A CA 1
ATOM 682 C C . THR A 1 83 ? -5.894 -1.364 76.988 1.00 65.12 83 THR A C 1
ATOM 684 O O . THR A 1 83 ? -5.267 -0.618 76.229 1.00 65.12 83 THR A O 1
ATOM 687 N N . ARG A 1 84 ? -5.263 -2.199 77.824 1.00 65.69 84 ARG A N 1
ATOM 688 C CA . ARG A 1 84 ? -3.801 -2.351 77.906 1.00 65.69 84 ARG A CA 1
ATOM 689 C C . ARG A 1 84 ? -3.228 -3.031 76.661 1.00 65.69 84 ARG A C 1
ATOM 691 O O . ARG A 1 84 ? -2.232 -2.545 76.123 1.00 65.69 84 ARG A O 1
ATOM 698 N N . GLU A 1 85 ? -3.863 -4.098 76.182 1.00 62.06 85 GLU A N 1
ATOM 699 C CA . GLU A 1 85 ? -3.435 -4.820 74.974 1.00 62.06 85 GLU A CA 1
ATOM 700 C C . GLU A 1 85 ? -3.697 -4.015 73.686 1.00 62.06 85 GLU A C 1
ATOM 702 O O . GLU A 1 85 ? -2.838 -3.970 72.805 1.00 62.06 85 GLU A O 1
ATOM 707 N N . LEU A 1 86 ? -4.791 -3.244 73.615 1.00 60.66 86 LEU A N 1
ATOM 708 C CA . LEU A 1 86 ? -5.041 -2.292 72.519 1.00 60.66 86 LEU A CA 1
ATOM 709 C C . LEU A 1 86 ? -3.968 -1.198 72.428 1.00 60.66 86 LEU A C 1
ATOM 711 O O . LEU A 1 86 ? -3.484 -0.895 71.335 1.00 60.66 86 LEU A O 1
ATOM 715 N N . ARG A 1 87 ? -3.543 -0.628 73.567 1.00 63.38 87 ARG A N 1
ATOM 716 C CA . ARG A 1 87 ? -2.440 0.351 73.595 1.00 63.38 87 ARG A CA 1
ATOM 717 C C . ARG A 1 87 ? -1.115 -0.257 73.132 1.00 63.38 87 ARG A C 1
ATOM 719 O O . ARG A 1 87 ? -0.368 0.406 72.415 1.00 63.38 87 ARG A O 1
ATOM 726 N N . ARG A 1 88 ? -0.834 -1.515 73.492 1.00 60.00 88 ARG A N 1
ATOM 727 C CA . ARG A 1 88 ? 0.351 -2.251 73.015 1.00 60.00 88 ARG A CA 1
ATOM 728 C C . ARG A 1 88 ? 0.306 -2.493 71.502 1.00 60.00 88 ARG A C 1
ATOM 730 O O . ARG A 1 88 ? 1.330 -2.322 70.843 1.00 60.00 88 ARG A O 1
ATOM 737 N N . TYR A 1 89 ? -0.864 -2.816 70.951 1.00 59.19 89 TYR A N 1
ATOM 738 C CA . TYR A 1 89 ? -1.060 -3.018 69.512 1.00 59.19 89 TYR A CA 1
ATOM 739 C C . TYR A 1 89 ? -0.914 -1.712 68.708 1.00 59.19 89 TYR A C 1
ATOM 741 O O . TYR A 1 89 ? -0.219 -1.680 67.694 1.00 59.19 89 TYR A O 1
ATOM 749 N N . GLN A 1 90 ? -1.483 -0.602 69.195 1.00 58.00 90 GLN A N 1
ATOM 750 C CA . GLN A 1 90 ? -1.358 0.717 68.553 1.00 58.00 90 GLN A CA 1
ATOM 751 C C . GLN A 1 90 ? 0.086 1.248 68.526 1.00 58.00 90 GLN A C 1
ATOM 753 O O . GLN A 1 90 ? 0.450 1.978 67.607 1.00 58.00 90 GLN A O 1
ATOM 758 N N . GLN A 1 91 ? 0.925 0.873 69.498 1.00 60.66 91 GLN A N 1
ATOM 759 C CA . GLN A 1 91 ? 2.328 1.300 69.559 1.00 60.66 91 GLN A CA 1
ATOM 760 C C . GLN A 1 91 ? 3.282 0.461 68.684 1.00 60.66 91 GLN A C 1
ATOM 762 O O . GLN A 1 91 ? 4.392 0.917 68.420 1.00 60.66 91 GLN A O 1
ATOM 767 N N . ASN A 1 92 ? 2.886 -0.727 68.203 1.00 56.50 92 ASN A N 1
ATOM 768 C CA . ASN A 1 92 ? 3.726 -1.605 67.373 1.00 56.50 92 ASN A CA 1
ATOM 769 C C . ASN A 1 92 ? 2.898 -2.307 66.278 1.00 56.50 92 ASN A C 1
ATOM 771 O O . ASN A 1 92 ? 2.539 -3.478 66.384 1.00 56.50 92 ASN A O 1
ATOM 775 N N . SER A 1 93 ? 2.655 -1.605 65.171 1.00 49.34 93 SER A N 1
ATOM 776 C CA . SER A 1 93 ? 1.752 -1.984 64.069 1.00 49.34 93 SER A CA 1
ATOM 777 C C . SER A 1 93 ? 2.205 -3.158 63.173 1.00 49.34 93 SER A C 1
ATOM 779 O O . SER A 1 93 ? 1.734 -3.289 62.044 1.00 49.34 93 SER A O 1
ATOM 781 N N . LYS A 1 94 ? 3.121 -4.026 63.635 1.00 49.19 94 LYS A N 1
ATOM 782 C CA . LYS A 1 94 ? 3.675 -5.148 62.840 1.00 49.19 94 LYS A CA 1
ATOM 783 C C . LYS A 1 94 ? 3.814 -6.496 63.568 1.00 49.19 94 LYS A C 1
ATOM 785 O O . LYS A 1 94 ? 4.487 -7.379 63.041 1.00 49.19 94 LYS A O 1
ATOM 790 N N . ARG A 1 95 ? 3.208 -6.705 64.744 1.00 48.00 95 ARG A N 1
ATOM 791 C CA . ARG A 1 95 ? 3.177 -8.040 65.384 1.00 48.00 95 ARG A CA 1
ATOM 792 C C . ARG A 1 95 ? 1.762 -8.639 65.398 1.00 48.00 95 ARG A C 1
ATOM 794 O O . ARG A 1 95 ? 0.828 -7.906 65.709 1.00 48.00 95 ARG A O 1
ATOM 801 N N . PRO A 1 96 ? 1.599 -9.943 65.096 1.00 55.59 96 PRO A N 1
ATOM 802 C CA . PRO A 1 96 ? 0.331 -10.644 65.290 1.00 55.59 96 PRO A CA 1
ATOM 803 C C . PRO A 1 96 ? 0.003 -10.780 66.789 1.00 55.59 96 PRO A C 1
ATOM 805 O O . PRO A 1 96 ? 0.912 -10.779 67.623 1.00 55.59 96 PRO A O 1
ATOM 808 N N . LEU A 1 97 ? -1.294 -10.857 67.118 1.00 51.50 97 LEU A N 1
ATOM 809 C CA . LEU A 1 97 ? -1.803 -11.041 68.487 1.00 51.50 97 LEU A CA 1
ATOM 810 C C . LEU A 1 97 ? -1.190 -12.307 69.126 1.00 51.50 97 LEU A C 1
ATOM 812 O O . LEU A 1 97 ? -1.116 -13.330 68.444 1.00 51.50 97 LEU A O 1
ATOM 816 N N . PRO A 1 98 ? -0.745 -12.274 70.398 1.00 51.41 98 PRO A N 1
ATOM 817 C CA . PRO A 1 98 ? -0.286 -13.480 71.080 1.00 51.41 98 PRO A CA 1
ATOM 818 C C . PRO A 1 98 ? -1.483 -14.390 71.411 1.00 51.41 98 PRO A C 1
ATOM 820 O O . PRO A 1 98 ? -2.523 -13.907 71.856 1.00 51.41 98 PRO A O 1
ATOM 823 N N . GLU A 1 99 ? -1.340 -15.700 71.191 1.00 55.00 99 GLU A N 1
ATOM 824 C CA . GLU A 1 99 ? -2.307 -16.705 71.655 1.00 55.00 99 GLU A CA 1
ATOM 825 C C . GLU A 1 99 ? -2.335 -16.747 73.193 1.00 55.00 99 GLU A C 1
ATOM 827 O O . GLU A 1 99 ? -1.307 -16.520 73.837 1.00 55.00 99 GLU A O 1
ATOM 832 N N . ALA A 1 100 ? -3.522 -16.990 73.768 1.00 50.12 100 ALA A N 1
ATOM 833 C CA . ALA A 1 100 ? -3.766 -16.969 75.211 1.00 50.12 100 ALA A CA 1
ATOM 834 C C . ALA A 1 100 ? -2.733 -17.824 75.964 1.00 50.12 100 ALA A C 1
ATOM 836 O O . ALA A 1 100 ? -2.542 -19.002 75.657 1.00 50.12 100 ALA A O 1
ATOM 837 N N . GLY A 1 101 ? -2.043 -17.215 76.931 1.00 51.53 101 GLY A N 1
ATOM 838 C CA . GLY A 1 101 ? -1.108 -17.935 77.785 1.00 51.53 101 GLY A CA 1
ATOM 839 C C . GLY A 1 101 ? -1.849 -18.890 78.731 1.00 51.53 101 GLY A C 1
ATOM 840 O O . GLY A 1 101 ? -3.024 -18.676 79.020 1.00 51.53 101 GLY A O 1
ATOM 841 N N . PRO A 1 102 ? -1.172 -19.918 79.269 1.00 49.97 102 PRO A N 1
ATOM 842 C CA . PRO A 1 102 ? -1.790 -20.941 80.120 1.00 49.97 102 PRO A CA 1
ATOM 843 C C . PRO A 1 102 ? -2.320 -20.439 81.482 1.00 49.97 102 PRO A C 1
ATOM 845 O O . PRO A 1 102 ? -2.825 -21.251 82.249 1.00 49.97 102 PRO A O 1
ATOM 848 N N . GLU A 1 103 ? -2.219 -19.140 81.791 1.00 48.22 103 GLU A N 1
ATOM 849 C CA . GLU A 1 103 ? -2.786 -18.508 82.998 1.00 48.22 103 GLU A CA 1
ATOM 850 C C . GLU A 1 103 ? -4.024 -17.624 82.710 1.00 48.22 103 GLU A C 1
ATOM 852 O O . GLU A 1 103 ? -4.579 -17.041 83.639 1.00 48.22 103 GLU A O 1
ATOM 857 N N . ASP A 1 104 ? -4.483 -17.518 81.454 1.00 50.78 104 ASP A N 1
ATOM 858 C CA . ASP A 1 104 ? -5.594 -16.638 81.061 1.00 50.78 104 ASP A CA 1
ATOM 859 C C . ASP A 1 104 ? -6.865 -17.430 80.683 1.00 50.78 104 ASP A C 1
ATOM 861 O O . ASP A 1 104 ? -6.976 -17.962 79.580 1.00 50.78 104 ASP A O 1
ATOM 865 N N . ASP A 1 105 ? -7.873 -17.445 81.562 1.00 52.44 105 ASP A N 1
ATOM 866 C CA . ASP A 1 105 ? -9.102 -18.253 81.397 1.00 52.44 105 ASP A CA 1
ATOM 867 C C . ASP A 1 105 ? -10.087 -17.758 80.309 1.00 52.44 105 ASP A C 1
ATOM 869 O O . ASP A 1 105 ? -11.040 -18.461 79.971 1.00 52.44 105 ASP A O 1
ATOM 873 N N . ILE A 1 106 ? -9.904 -16.557 79.735 1.00 55.50 106 ILE A N 1
ATOM 874 C CA . ILE A 1 106 ? -10.846 -15.978 78.750 1.00 55.50 106 ILE A CA 1
ATOM 875 C C . ILE A 1 106 ? -10.089 -15.336 77.571 1.00 55.50 106 ILE A C 1
ATOM 877 O O . ILE A 1 106 ? -9.407 -14.325 77.789 1.00 55.50 106 ILE A O 1
ATOM 881 N N . PRO A 1 107 ? -10.225 -15.839 76.324 1.00 55.97 107 PRO A N 1
ATOM 882 C CA . PRO A 1 107 ? -9.539 -15.293 75.151 1.00 55.97 107 PRO A CA 1
ATOM 883 C C . PRO A 1 107 ? -10.104 -13.932 74.711 1.00 55.97 107 PRO A C 1
ATOM 885 O O . PRO A 1 107 ? -11.284 -13.635 74.895 1.00 55.97 107 PRO A O 1
ATOM 888 N N . LEU A 1 108 ? -9.257 -13.090 74.105 1.00 57.59 108 LEU A N 1
ATOM 889 C CA . LEU A 1 108 ? -9.684 -11.804 73.541 1.00 57.59 108 LEU A CA 1
ATOM 890 C C . LEU A 1 108 ? -10.593 -12.024 72.308 1.00 57.59 108 LEU A C 1
ATOM 892 O O . LEU A 1 108 ? -10.222 -12.797 71.423 1.00 57.59 108 LEU A O 1
ATOM 896 N N . PRO A 1 109 ? -11.753 -11.347 72.203 1.00 55.84 109 PRO A N 1
ATOM 897 C CA . PRO A 1 109 ? -12.672 -11.539 71.082 1.00 55.84 109 PRO A CA 1
ATOM 898 C C . PRO A 1 109 ? -12.144 -11.007 69.730 1.00 55.84 109 PRO A C 1
ATOM 900 O O . PRO A 1 109 ? -11.430 -10.002 69.704 1.00 55.84 109 PRO A O 1
ATOM 903 N N . PRO A 1 110 ? -12.572 -11.577 68.583 1.00 52.91 110 PRO A N 1
ATOM 904 C CA . PRO A 1 110 ? -12.055 -11.224 67.249 1.00 52.91 110 PRO A CA 1
ATOM 905 C C . PRO A 1 110 ? -12.334 -9.783 66.793 1.00 52.91 110 PRO A C 1
ATOM 907 O O . PRO A 1 110 ? -11.638 -9.258 65.928 1.00 52.91 110 PRO A O 1
ATOM 910 N N . TRP A 1 111 ? -13.351 -9.128 67.363 1.00 56.28 111 TRP A N 1
ATOM 911 C CA . TRP A 1 111 ? -13.800 -7.789 66.963 1.00 56.28 111 TRP A CA 1
ATOM 912 C C . TRP A 1 111 ? -12.937 -6.646 67.517 1.00 56.28 111 TRP A C 1
ATOM 914 O O . TRP A 1 111 ? -13.140 -5.498 67.128 1.00 56.28 111 TRP A O 1
ATOM 924 N N . VAL A 1 112 ? -11.943 -6.939 68.367 1.00 54.94 112 VAL A N 1
ATOM 925 C CA . VAL A 1 112 ? -10.992 -5.952 68.924 1.00 54.94 112 VAL A CA 1
ATOM 926 C C . VAL A 1 112 ? -10.208 -5.199 67.828 1.00 54.94 112 VAL A C 1
ATOM 928 O O . VAL A 1 112 ? -9.682 -4.116 68.068 1.00 54.94 112 VAL A O 1
ATOM 931 N N . THR A 1 113 ? -10.173 -5.713 66.595 1.00 51.09 113 THR A N 1
ATOM 932 C CA . THR A 1 113 ? -9.563 -5.055 65.424 1.00 51.09 113 THR A CA 1
ATOM 933 C C . THR A 1 113 ? -10.486 -4.064 64.696 1.00 51.09 113 THR A C 1
ATOM 935 O O . THR A 1 113 ? -10.001 -3.287 63.873 1.00 51.09 113 THR A O 1
ATOM 938 N N . ASN A 1 114 ? -11.793 -4.038 64.988 1.00 54.88 114 ASN A N 1
ATOM 939 C CA . ASN A 1 114 ? -12.767 -3.198 64.287 1.00 54.88 114 ASN A CA 1
ATOM 940 C C . ASN A 1 114 ? -13.107 -1.924 65.084 1.00 54.88 114 ASN A C 1
ATOM 942 O O . ASN A 1 114 ? -13.971 -1.923 65.963 1.00 54.88 114 ASN A O 1
ATOM 946 N N . MET A 1 115 ? -12.447 -0.807 64.746 1.00 51.62 115 MET A N 1
ATOM 947 C CA . MET A 1 115 ? -12.617 0.472 65.454 1.00 51.62 115 MET A CA 1
ATOM 948 C C . MET A 1 115 ? -14.050 1.033 65.434 1.00 51.62 115 MET A C 1
ATOM 950 O O . MET A 1 115 ? -14.396 1.801 66.330 1.00 51.62 115 MET A O 1
ATOM 954 N N . GLN A 1 116 ? -14.897 0.643 64.473 1.00 51.50 116 GLN A N 1
ATOM 955 C CA . GLN A 1 116 ? -16.275 1.145 64.364 1.00 51.50 116 GLN A CA 1
ATOM 956 C C . GLN A 1 116 ? -17.235 0.527 65.397 1.00 51.50 116 GLN A C 1
ATOM 958 O O . GLN A 1 116 ? -18.205 1.172 65.784 1.00 51.50 116 GLN A O 1
ATOM 963 N N . MET A 1 117 ? -16.944 -0.679 65.898 1.00 50.59 117 MET A N 1
ATOM 964 C CA . MET A 1 117 ? -17.763 -1.374 66.910 1.00 50.59 117 MET A CA 1
ATOM 965 C C . MET A 1 117 ? -17.315 -1.075 68.352 1.00 50.59 117 MET A C 1
ATOM 967 O O . MET A 1 117 ? -18.005 -1.411 69.311 1.00 50.59 117 MET A O 1
ATOM 971 N N . MET A 1 118 ? -16.158 -0.431 68.517 1.00 51.03 118 MET A N 1
ATOM 972 C CA . MET A 1 118 ? -15.461 -0.313 69.799 1.00 51.03 118 MET A CA 1
ATOM 973 C C . MET A 1 118 ? -16.019 0.800 70.697 1.00 51.03 118 MET A C 1
ATOM 975 O O . MET A 1 118 ? -16.120 0.615 71.907 1.00 51.03 118 MET A O 1
ATOM 979 N N . SER A 1 119 ? -16.429 1.933 70.116 1.00 54.56 119 SER A N 1
ATOM 980 C CA . SER A 1 119 ? -17.002 3.054 70.879 1.00 54.56 119 SER A CA 1
ATOM 981 C C . SER A 1 119 ? -18.374 2.728 71.493 1.00 54.56 119 SER A C 1
ATOM 983 O O . SER A 1 119 ? -18.564 3.060 72.659 1.00 54.56 119 SER A O 1
ATOM 985 N N . PRO A 1 120 ? -19.310 2.052 70.789 1.00 55.00 120 PRO A N 1
ATOM 986 C CA . PRO A 1 120 ? -20.585 1.636 71.380 1.00 55.00 120 PRO A CA 1
ATOM 987 C C . PRO A 1 120 ? -20.429 0.572 72.475 1.00 55.00 120 PRO A C 1
ATOM 989 O O . PRO A 1 120 ? -21.142 0.621 73.470 1.00 55.00 120 PRO A O 1
ATOM 992 N N . LEU A 1 121 ? -19.490 -0.372 72.322 1.00 55.06 121 LEU A N 1
ATOM 993 C CA . LEU A 1 121 ? -19.277 -1.450 73.296 1.00 55.06 121 LEU A CA 1
ATOM 994 C C . LEU A 1 121 ? -18.566 -0.971 74.566 1.00 55.06 121 LEU A C 1
ATOM 996 O O . LEU A 1 121 ? -18.987 -1.342 75.655 1.00 55.06 121 LEU A O 1
ATOM 1000 N N . LEU A 1 122 ? -17.533 -0.124 74.456 1.00 57.56 122 LEU A N 1
ATOM 1001 C CA . LEU A 1 122 ? -16.918 0.510 75.631 1.00 57.56 122 LEU A CA 1
ATOM 1002 C C . LEU A 1 122 ? -17.928 1.388 76.374 1.00 57.56 122 LEU A C 1
ATOM 1004 O O . LEU A 1 122 ? -17.994 1.315 77.595 1.00 57.56 122 LEU A O 1
ATOM 1008 N N . PHE A 1 123 ? -18.764 2.129 75.639 1.00 57.69 123 PHE A N 1
ATOM 1009 C CA . PHE A 1 123 ? -19.852 2.908 76.224 1.00 57.69 123 PHE A CA 1
ATOM 1010 C C . PHE A 1 123 ? -20.884 2.016 76.931 1.00 57.69 123 PHE A C 1
ATOM 1012 O O . PHE A 1 123 ? -21.278 2.328 78.045 1.00 57.69 123 PHE A O 1
ATOM 1019 N N . ALA A 1 124 ? -21.262 0.870 76.351 1.00 59.09 124 ALA A N 1
ATOM 1020 C CA . ALA A 1 124 ? -22.171 -0.086 76.989 1.00 59.09 124 ALA A CA 1
ATOM 1021 C C . ALA A 1 124 ? -21.559 -0.757 78.235 1.00 59.09 124 ALA A C 1
ATOM 1023 O O . ALA A 1 124 ? -22.267 -1.001 79.210 1.00 59.09 124 ALA A O 1
ATOM 1024 N N . TYR A 1 125 ? -20.248 -1.035 78.239 1.00 64.44 125 TYR A N 1
ATOM 1025 C CA . TYR A 1 125 ? -19.547 -1.537 79.426 1.00 64.44 125 TYR A CA 1
ATOM 1026 C C . TYR A 1 125 ? -19.418 -0.466 80.516 1.00 64.44 125 TYR A C 1
ATOM 1028 O O . TYR A 1 125 ? -19.642 -0.775 81.684 1.00 64.44 125 TYR A O 1
ATOM 1036 N N . GLU A 1 126 ? -19.107 0.784 80.162 1.00 61.62 126 GLU A N 1
ATOM 1037 C CA . GLU A 1 126 ? -19.092 1.914 81.101 1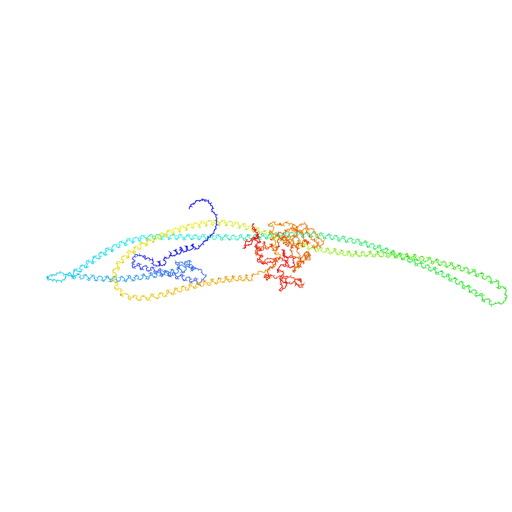.00 61.62 126 GLU A CA 1
ATOM 1038 C C . GLU A 1 126 ? -20.494 2.195 81.663 1.00 61.62 126 GLU A C 1
ATOM 1040 O O . GLU A 1 126 ? -20.635 2.352 82.874 1.00 61.62 126 GLU A O 1
ATOM 1045 N N . GLU A 1 127 ? -21.542 2.159 80.829 1.00 64.31 127 GLU A N 1
ATOM 1046 C CA . GLU A 1 127 ? -22.943 2.289 81.254 1.00 64.31 127 GLU A CA 1
ATOM 1047 C C . GLU A 1 127 ? -23.329 1.132 82.188 1.00 64.31 127 GLU A C 1
ATOM 1049 O O . GLU A 1 127 ? -23.915 1.373 83.240 1.00 64.31 127 GLU A O 1
ATOM 1054 N N . ARG A 1 128 ? -22.898 -0.107 81.903 1.00 69.06 128 ARG A N 1
ATOM 1055 C CA . ARG A 1 128 ? -23.151 -1.261 82.779 1.00 69.06 128 ARG A CA 1
ATOM 1056 C C . ARG A 1 128 ? -22.399 -1.188 84.109 1.00 69.06 128 ARG A C 1
ATOM 1058 O O . ARG A 1 128 ? -22.960 -1.560 85.138 1.00 69.06 128 ARG A O 1
ATOM 1065 N N . ILE A 1 129 ? -21.153 -0.712 84.118 1.00 64.44 129 ILE A N 1
ATOM 1066 C CA . ILE A 1 129 ? -20.391 -0.480 85.355 1.00 64.44 129 ILE A CA 1
ATOM 1067 C C . ILE A 1 129 ? -21.063 0.623 86.182 1.00 64.44 129 ILE A C 1
ATOM 1069 O O . ILE A 1 129 ? -21.204 0.456 87.392 1.00 64.44 129 ILE A O 1
ATOM 1073 N N . SER A 1 130 ? -21.543 1.694 85.544 1.00 62.59 130 SER A N 1
ATOM 1074 C CA . SER A 1 130 ? -22.254 2.787 86.215 1.00 62.59 130 SER A CA 1
ATOM 1075 C C . SER A 1 130 ? -23.633 2.354 86.741 1.00 62.59 130 SER A C 1
ATOM 1077 O O . SER A 1 130 ? -24.017 2.716 87.852 1.00 62.59 130 SER A O 1
ATOM 1079 N N . GLU A 1 131 ? -24.352 1.494 86.009 1.00 63.78 131 GLU A N 1
ATOM 1080 C CA . GLU A 1 131 ? -25.577 0.839 86.487 1.00 63.78 131 GLU A CA 1
ATOM 1081 C C . GLU A 1 131 ? -25.306 -0.043 87.714 1.00 63.78 131 GLU A C 1
ATOM 1083 O O . GLU A 1 131 ? -26.038 0.037 88.699 1.00 63.78 131 GLU A O 1
ATOM 1088 N N . LEU A 1 132 ? -24.253 -0.870 87.682 1.00 60.69 132 LEU A N 1
ATOM 1089 C CA . LEU A 1 132 ? -23.867 -1.718 88.815 1.00 60.69 132 LEU A CA 1
ATOM 1090 C C . LEU A 1 132 ? -23.415 -0.881 90.021 1.00 60.69 132 LEU A C 1
ATOM 1092 O O . LEU A 1 132 ? -23.731 -1.232 91.154 1.00 60.69 132 LEU A O 1
ATOM 1096 N N . GLU A 1 133 ? -22.738 0.247 89.801 1.00 63.34 133 GLU A N 1
ATOM 1097 C CA . GLU A 1 133 ? -22.382 1.216 90.846 1.00 63.34 133 GLU A CA 1
ATOM 1098 C C . GLU A 1 133 ? -23.610 1.845 91.503 1.00 63.34 133 GLU A C 1
ATOM 1100 O O . GLU A 1 133 ? -23.703 1.850 92.731 1.00 63.34 133 GLU A O 1
ATOM 1105 N N . ALA A 1 134 ? -24.589 2.277 90.707 1.00 59.25 134 ALA A N 1
ATOM 1106 C CA . ALA A 1 134 ? -25.844 2.825 91.209 1.00 59.25 134 ALA A CA 1
ATOM 1107 C C . ALA A 1 134 ? -26.688 1.775 91.959 1.00 59.25 134 ALA A C 1
ATOM 1109 O O . ALA A 1 134 ? -27.374 2.105 92.930 1.00 59.25 134 ALA A O 1
ATOM 1110 N N . VAL A 1 135 ? -26.642 0.505 91.538 1.00 62.38 135 VAL A N 1
ATOM 1111 C CA . VAL A 1 135 ? -27.302 -0.610 92.242 1.00 62.38 135 VAL A CA 1
ATOM 1112 C C . VAL A 1 135 ? -26.598 -0.912 93.568 1.00 62.38 135 VAL A C 1
ATOM 1114 O O . VAL A 1 135 ? -27.279 -1.084 94.579 1.00 62.38 135 VAL A O 1
ATOM 1117 N N . ILE A 1 136 ? -25.260 -0.897 93.601 1.00 58.88 136 ILE A N 1
ATOM 1118 C CA . ILE A 1 136 ? -24.465 -1.076 94.825 1.00 58.88 136 ILE A CA 1
ATOM 1119 C C . ILE A 1 136 ? -24.739 0.064 95.819 1.00 58.88 136 ILE A C 1
ATOM 1121 O O . ILE A 1 136 ? -25.083 -0.219 96.966 1.00 58.88 136 ILE A O 1
ATOM 1125 N N . GLU A 1 137 ? -24.704 1.332 95.397 1.00 57.72 137 GLU A N 1
ATOM 1126 C CA . GLU A 1 137 ? -25.021 2.482 96.265 1.00 57.72 137 GLU A CA 1
ATOM 1127 C C . GLU A 1 137 ? -26.459 2.440 96.805 1.00 57.72 137 GLU A C 1
ATOM 1129 O O . GLU A 1 137 ? -26.681 2.693 97.992 1.00 57.72 137 GLU A O 1
ATOM 1134 N N . ARG A 1 138 ? -27.441 2.046 95.978 1.00 56.59 138 ARG A N 1
ATOM 1135 C CA . ARG A 1 138 ? -28.827 1.841 96.438 1.00 56.59 138 ARG A CA 1
ATOM 1136 C C . ARG A 1 138 ? -28.934 0.699 97.443 1.00 56.59 138 ARG A C 1
ATOM 1138 O O . ARG A 1 138 ? -29.643 0.845 98.432 1.00 56.59 138 ARG A O 1
ATOM 1145 N N . SER A 1 139 ? -28.231 -0.413 97.231 1.00 55.56 139 SER A N 1
ATOM 1146 C CA . SER A 1 139 ? -28.256 -1.550 98.162 1.00 55.56 139 SER A CA 1
ATOM 1147 C C . SER A 1 139 ? -27.582 -1.244 99.509 1.00 55.56 139 SER A C 1
ATOM 1149 O O . SER A 1 139 ? -28.100 -1.664 100.541 1.00 55.56 139 SER A O 1
ATOM 1151 N N . VAL A 1 140 ? -26.516 -0.429 99.534 1.00 53.62 140 VAL A N 1
ATOM 1152 C CA . VAL A 1 140 ? -25.888 0.074 100.776 1.00 53.62 140 VAL A CA 1
ATOM 1153 C C . VAL A 1 140 ? -26.815 1.053 101.504 1.00 53.62 140 VAL A C 1
ATOM 1155 O O . VAL A 1 140 ? -27.017 0.921 102.707 1.00 53.62 140 VAL A O 1
ATOM 1158 N N . SER A 1 141 ? -27.465 1.968 100.776 1.00 50.56 141 SER A N 1
ATOM 1159 C CA . SER A 1 141 ? -28.427 2.919 101.349 1.00 50.56 141 SER A CA 1
ATOM 1160 C C . SER A 1 141 ? -29.675 2.234 101.928 1.00 50.56 141 SER A C 1
ATOM 1162 O O . SER A 1 141 ? -30.156 2.639 102.985 1.00 50.56 141 SER A O 1
ATOM 1164 N N . ILE A 1 142 ? -30.177 1.175 101.282 1.00 52.72 142 ILE A N 1
ATOM 1165 C CA . ILE A 1 142 ? -31.316 0.382 101.776 1.00 52.72 142 ILE A CA 1
ATOM 1166 C C . ILE A 1 142 ? -30.912 -0.455 103.001 1.00 52.72 142 ILE A C 1
ATOM 1168 O O . ILE A 1 142 ? -31.700 -0.566 103.939 1.00 52.72 142 ILE A O 1
ATOM 1172 N N . ALA A 1 143 ? -29.688 -0.994 103.042 1.00 48.41 143 ALA A N 1
ATOM 1173 C CA . ALA A 1 143 ? -29.172 -1.715 104.207 1.00 48.41 143 ALA A CA 1
ATOM 1174 C C . ALA A 1 143 ? -28.985 -0.791 105.429 1.00 48.41 143 ALA A C 1
ATOM 1176 O O . ALA A 1 143 ? -29.377 -1.159 106.537 1.00 48.41 143 ALA A O 1
ATOM 1177 N N . GLU A 1 144 ? -28.478 0.431 105.231 1.00 53.19 144 GLU A N 1
ATOM 1178 C CA . GLU A 1 144 ? -28.357 1.445 106.290 1.00 53.19 144 GLU A CA 1
ATOM 1179 C C . GLU A 1 144 ? -29.732 1.945 106.777 1.00 53.19 144 GLU A C 1
ATOM 1181 O O . GLU A 1 144 ? -29.944 2.102 107.982 1.00 53.19 144 GLU A O 1
ATOM 1186 N N . GLN A 1 145 ? -30.707 2.121 105.873 1.00 51.66 145 GLN A N 1
ATOM 1187 C CA . GLN A 1 145 ? -32.083 2.503 106.227 1.00 51.66 145 GLN A CA 1
ATOM 1188 C C . GLN A 1 145 ? -32.850 1.388 106.952 1.00 51.66 145 GLN A C 1
ATOM 1190 O O . GLN A 1 145 ? -33.591 1.673 107.893 1.00 51.66 145 GLN A O 1
ATOM 1195 N N . ALA A 1 146 ? -32.654 0.121 106.575 1.00 51.19 146 ALA A N 1
ATOM 1196 C CA . ALA A 1 146 ? -33.245 -1.020 107.274 1.00 51.19 146 ALA A CA 1
ATOM 1197 C C . ALA A 1 146 ? -32.682 -1.178 108.699 1.00 51.19 146 ALA A C 1
ATOM 1199 O O . ALA A 1 146 ? -33.418 -1.544 109.615 1.00 51.19 146 ALA A O 1
ATOM 1200 N N . GLN A 1 147 ? -31.403 -0.845 108.909 1.00 50.00 147 GLN A N 1
ATOM 1201 C CA . GLN A 1 147 ? -30.761 -0.876 110.225 1.00 50.00 147 GLN A CA 1
ATOM 1202 C C . GLN A 1 147 ? -31.235 0.273 111.136 1.00 50.00 147 GLN A C 1
ATOM 1204 O O . GLN A 1 147 ? -31.415 0.063 112.336 1.00 50.00 147 GLN A O 1
ATOM 1209 N N . LEU A 1 148 ? -31.521 1.453 110.568 1.00 52.66 148 LEU A N 1
ATOM 1210 C CA . LEU A 1 148 ? -32.119 2.586 111.288 1.00 52.66 148 LEU A CA 1
ATOM 1211 C C . LEU A 1 148 ? -33.593 2.332 111.654 1.00 52.66 148 LEU A C 1
ATOM 1213 O O . LEU A 1 148 ? -33.993 2.564 112.792 1.00 52.66 148 LEU A O 1
ATOM 1217 N N . LEU A 1 149 ? -34.382 1.776 110.726 1.00 52.19 149 LEU A N 1
ATOM 1218 C CA . LEU A 1 149 ? -35.791 1.421 110.956 1.00 52.19 149 LEU A CA 1
ATOM 1219 C C . LEU A 1 149 ? -35.959 0.260 111.947 1.00 52.19 149 LEU A C 1
ATOM 1221 O O . LEU A 1 149 ? -36.969 0.197 112.649 1.00 52.19 149 LEU A O 1
ATOM 1225 N N . ALA A 1 150 ? -34.992 -0.660 112.031 1.00 51.28 150 ALA A N 1
ATOM 1226 C CA . ALA A 1 150 ? -34.966 -1.686 113.073 1.00 51.28 150 ALA A CA 1
ATOM 1227 C C . ALA A 1 150 ? -34.706 -1.071 114.461 1.00 51.28 150 ALA A C 1
ATOM 1229 O O . ALA A 1 150 ? -35.405 -1.408 115.413 1.00 51.28 150 ALA A O 1
ATOM 1230 N N . GLN A 1 151 ? -33.781 -0.106 114.563 1.00 51.84 151 GLN A N 1
ATOM 1231 C CA . GLN A 1 151 ? -33.509 0.620 115.812 1.00 51.84 151 GLN A CA 1
ATOM 1232 C C . GLN A 1 151 ? -34.691 1.495 116.261 1.00 51.84 151 GLN A C 1
ATOM 1234 O O . GLN A 1 151 ? -35.015 1.509 117.448 1.00 51.84 151 GLN A O 1
ATOM 1239 N N . GLU A 1 152 ? -35.373 2.174 115.333 1.00 53.34 152 GLU A N 1
ATOM 1240 C CA . GLU A 1 152 ? -36.587 2.947 115.638 1.00 53.34 152 GLU A CA 1
ATOM 1241 C C . GLU A 1 152 ? -37.761 2.045 116.043 1.00 53.34 152 GLU A C 1
ATOM 1243 O O . GLU A 1 152 ? -38.489 2.373 116.978 1.00 53.34 152 GLU A O 1
ATOM 1248 N N . ASN A 1 153 ? -37.936 0.880 115.409 1.00 51.78 153 ASN A N 1
ATOM 1249 C CA . ASN A 1 153 ? -38.980 -0.069 115.810 1.00 51.78 153 ASN A CA 1
ATOM 1250 C C . ASN A 1 153 ? -38.715 -0.702 117.182 1.00 51.78 153 ASN A C 1
ATOM 1252 O O . ASN A 1 153 ? -39.667 -0.944 117.925 1.00 51.78 153 ASN A O 1
ATOM 1256 N N . ASP A 1 154 ? -37.456 -0.944 117.545 1.00 52.09 154 ASP A N 1
ATOM 1257 C CA . ASP A 1 154 ? -37.101 -1.432 118.881 1.00 52.09 154 ASP A CA 1
ATOM 1258 C C . ASP A 1 154 ? -37.295 -0.344 119.955 1.00 52.09 154 ASP A C 1
ATOM 1260 O O . ASP A 1 154 ? -37.785 -0.644 121.046 1.00 52.09 154 ASP A O 1
ATOM 1264 N N . GLN A 1 155 ? -37.031 0.930 119.634 1.00 54.53 155 GLN A N 1
ATOM 1265 C CA . GLN A 1 155 ? -37.363 2.068 120.505 1.00 54.53 155 GLN A CA 1
ATOM 1266 C C . GLN A 1 155 ? -38.878 2.255 120.670 1.00 54.53 155 GLN A C 1
ATOM 1268 O O . GLN A 1 155 ? -39.361 2.395 121.793 1.00 54.53 155 GLN A O 1
ATOM 1273 N N . LEU A 1 156 ? -39.649 2.176 119.580 1.00 53.97 156 LEU A N 1
ATOM 1274 C CA . LEU A 1 156 ? -41.112 2.283 119.615 1.00 53.97 156 LEU A CA 1
ATOM 1275 C C . LEU A 1 156 ? -41.761 1.108 120.357 1.00 53.97 156 LEU A C 1
ATOM 1277 O O . LEU A 1 156 ? -42.763 1.299 121.045 1.00 53.97 156 LEU A O 1
ATOM 1281 N N . ARG A 1 157 ? -41.191 -0.103 120.272 1.00 54.00 157 ARG A N 1
ATOM 1282 C CA . ARG A 1 157 ? -41.633 -1.265 121.064 1.00 54.00 157 ARG A CA 1
ATOM 1283 C C . ARG A 1 157 ? -41.355 -1.089 122.555 1.00 54.00 157 ARG A C 1
ATOM 1285 O O . ARG A 1 157 ? -42.217 -1.456 123.354 1.00 54.00 157 ARG A O 1
ATOM 1292 N N . ALA A 1 158 ? -40.215 -0.505 122.923 1.00 53.25 158 ALA A N 1
ATOM 1293 C CA . ALA A 1 158 ? -39.900 -0.182 124.312 1.00 53.25 158 ALA A CA 1
ATOM 1294 C C . ALA A 1 158 ? -40.848 0.897 124.877 1.00 53.25 158 ALA A C 1
ATOM 1296 O O . ALA A 1 158 ? -41.400 0.712 125.961 1.00 53.25 158 ALA A O 1
ATOM 1297 N N . GLU A 1 159 ? -41.140 1.959 124.114 1.00 55.19 159 GLU A N 1
ATOM 1298 C CA . GLU A 1 159 ? -42.104 3.001 124.514 1.00 55.19 159 GLU A CA 1
ATOM 1299 C C . GLU A 1 159 ? -43.549 2.482 124.603 1.00 55.19 159 GLU A C 1
ATOM 1301 O O . GLU A 1 159 ? -44.311 2.885 125.488 1.00 55.19 159 GLU A O 1
ATOM 1306 N N . LEU A 1 160 ? -43.950 1.577 123.703 1.00 54.25 160 LEU A N 1
ATOM 1307 C CA . LEU A 1 160 ? -45.257 0.919 123.761 1.00 54.25 160 LEU A CA 1
ATOM 1308 C C . LEU A 1 160 ? -45.366 -0.001 124.977 1.00 54.25 160 LEU A C 1
ATOM 1310 O O . LEU A 1 160 ? -46.410 0.005 125.627 1.00 54.25 160 LEU A O 1
ATOM 1314 N N . GLN A 1 161 ? -44.319 -0.751 125.331 1.00 52.72 161 GLN A N 1
ATOM 1315 C CA . GLN A 1 161 ? -44.313 -1.559 126.554 1.00 52.72 161 GLN A CA 1
ATOM 1316 C C . GLN A 1 161 ? -44.402 -0.685 127.811 1.00 52.72 161 GLN A C 1
ATOM 1318 O O . GLN A 1 161 ? -45.240 -0.963 128.669 1.00 52.72 161 GLN A O 1
ATOM 1323 N N . GLU A 1 162 ? -43.658 0.421 127.871 1.00 56.12 162 GLU A N 1
ATOM 1324 C CA . GLU A 1 162 ? -43.694 1.360 128.998 1.00 56.12 162 GLU A CA 1
ATOM 1325 C C . GLU A 1 162 ? -45.076 2.023 129.159 1.00 56.12 162 GLU A C 1
ATOM 1327 O O . GLU A 1 162 ? -45.638 2.056 130.256 1.00 56.12 162 GLU A O 1
ATOM 1332 N N . ARG A 1 163 ? -45.700 2.478 128.063 1.00 52.56 163 ARG A N 1
ATOM 1333 C CA . ARG A 1 163 ? -47.063 3.045 128.089 1.00 52.56 163 ARG A CA 1
ATOM 1334 C C . ARG A 1 163 ? -48.136 2.013 128.425 1.00 52.56 163 ARG A C 1
ATOM 1336 O O . ARG A 1 163 ? -49.119 2.346 129.088 1.00 52.56 163 ARG A O 1
ATOM 1343 N N . THR A 1 164 ? -47.955 0.763 128.005 1.00 53.50 164 THR A N 1
ATOM 1344 C CA . THR A 1 164 ? -48.895 -0.324 128.320 1.00 53.50 164 THR A CA 1
ATOM 1345 C C . THR A 1 164 ? -48.783 -0.742 129.792 1.00 53.50 164 THR A C 1
ATOM 1347 O O . THR A 1 164 ? -49.797 -1.049 130.422 1.00 53.50 164 THR A O 1
ATOM 1350 N N . GLU A 1 165 ? -47.588 -0.676 130.386 1.00 53.50 165 GLU A N 1
ATOM 1351 C CA . GLU A 1 165 ? -47.383 -0.845 131.832 1.00 53.50 165 GLU A CA 1
ATOM 1352 C C . GLU A 1 165 ? -47.933 0.337 132.647 1.00 53.50 165 GLU A C 1
ATOM 1354 O O . GLU A 1 165 ? -48.566 0.120 133.682 1.00 53.50 165 GLU A O 1
ATOM 1359 N N . GLN A 1 166 ? -47.802 1.578 132.163 1.00 52.94 166 GLN A N 1
ATOM 1360 C CA . GLN A 1 166 ? -48.408 2.764 132.789 1.00 52.94 166 GLN A CA 1
ATOM 1361 C C . GLN A 1 166 ? -49.949 2.717 132.769 1.00 52.94 166 GLN A C 1
ATOM 1363 O O . GLN A 1 166 ? -50.588 3.043 133.772 1.00 52.94 166 GLN A O 1
ATOM 1368 N N . LEU A 1 167 ? -50.561 2.233 131.681 1.00 53.88 167 LEU A N 1
ATOM 1369 C CA . LEU A 1 167 ? -52.013 2.022 131.586 1.00 53.88 167 LEU A CA 1
ATOM 1370 C C . LEU A 1 167 ? -52.506 0.849 132.452 1.00 53.88 167 LEU A C 1
ATOM 1372 O O . LEU A 1 167 ? -53.564 0.959 133.074 1.00 53.88 167 LEU A O 1
ATOM 1376 N N . ARG A 1 168 ? -51.727 -0.238 132.581 1.00 51.66 168 ARG A N 1
ATOM 1377 C CA . ARG A 1 168 ? -52.020 -1.311 133.553 1.00 51.66 168 ARG A CA 1
ATOM 1378 C C . ARG A 1 168 ? -51.951 -0.817 134.995 1.00 51.66 168 ARG A C 1
ATOM 1380 O O . ARG A 1 168 ? -52.817 -1.178 135.789 1.00 51.66 168 ARG A O 1
ATOM 1387 N N . ASN A 1 169 ? -50.977 0.028 135.333 1.00 52.72 169 ASN A N 1
ATOM 1388 C CA . ASN A 1 169 ? -50.865 0.610 136.672 1.00 52.72 169 ASN A CA 1
ATOM 1389 C C . ASN A 1 169 ? -52.028 1.568 136.991 1.00 52.72 169 ASN A C 1
ATOM 1391 O O . ASN A 1 169 ? -52.495 1.587 138.128 1.00 52.72 169 ASN A O 1
ATOM 1395 N N . LEU A 1 170 ? -52.563 2.287 135.997 1.00 52.25 170 LEU A N 1
ATOM 1396 C CA . LEU A 1 170 ? -53.764 3.119 136.155 1.00 52.25 170 LEU A CA 1
ATOM 1397 C C . LEU A 1 170 ? -55.057 2.293 136.311 1.00 52.25 170 LEU A C 1
ATOM 1399 O O . LEU A 1 170 ? -55.928 2.683 137.085 1.00 52.25 170 LEU A O 1
ATOM 1403 N N . GLN A 1 171 ? -55.170 1.122 135.673 1.00 52.84 171 GLN A N 1
ATOM 1404 C CA . GLN A 1 171 ? -56.292 0.191 135.897 1.00 52.84 171 GLN A CA 1
ATOM 1405 C C . GLN A 1 171 ? -56.201 -0.566 137.237 1.00 52.84 171 GLN A C 1
ATOM 1407 O O . GLN A 1 171 ? -57.229 -0.868 137.841 1.00 52.84 171 GLN A O 1
ATOM 1412 N N . LEU A 1 172 ? -54.994 -0.828 137.753 1.00 47.72 172 LEU A N 1
ATOM 1413 C CA . LEU A 1 172 ? -54.775 -1.476 139.057 1.00 47.72 172 LEU A CA 1
ATOM 1414 C C . LEU A 1 172 ? -54.980 -0.536 140.264 1.00 47.72 172 LEU A C 1
ATOM 1416 O O . LEU A 1 172 ? -55.212 -1.020 141.372 1.00 47.72 172 LEU A O 1
ATOM 1420 N N . LEU A 1 173 ? -54.957 0.787 140.064 1.00 46.44 173 LEU A N 1
ATOM 1421 C CA . LEU A 1 173 ? -55.263 1.797 141.092 1.00 46.44 173 LEU A CA 1
ATOM 1422 C C . LEU A 1 173 ? -56.768 2.122 141.218 1.00 46.44 173 LEU A C 1
ATOM 1424 O O . LEU A 1 173 ? -57.162 2.783 142.176 1.00 46.44 173 LEU A O 1
ATOM 1428 N N . GLY A 1 174 ? -57.614 1.624 140.307 1.00 47.06 174 GLY A N 1
ATOM 1429 C CA . GLY A 1 174 ? -59.072 1.830 140.309 1.00 47.06 174 GLY A CA 1
ATOM 1430 C C . GLY A 1 174 ? -59.910 0.689 140.903 1.00 47.06 174 GLY A C 1
ATOM 1431 O O . GLY A 1 174 ? -61.130 0.799 140.942 1.00 47.06 174 GLY A O 1
ATOM 1432 N N . TYR A 1 175 ? -59.292 -0.403 141.372 1.00 39.59 175 TYR A N 1
ATOM 1433 C CA . TYR A 1 175 ? -59.992 -1.552 141.967 1.00 39.59 175 TYR A CA 1
ATOM 1434 C C . TYR A 1 175 ? -59.266 -2.081 143.219 1.00 39.59 175 TYR A C 1
ATOM 1436 O O . TYR A 1 175 ? -58.632 -3.134 143.223 1.00 39.59 175 TYR A O 1
ATOM 1444 N N . ARG A 1 176 ? -59.413 -1.355 144.332 1.00 32.84 176 ARG A N 1
ATOM 1445 C CA . ARG A 1 176 ? -59.473 -1.945 145.681 1.00 32.84 176 ARG A CA 1
ATOM 1446 C C . ARG A 1 176 ? -60.592 -1.262 146.462 1.00 32.84 176 ARG A C 1
ATOM 1448 O O . ARG A 1 176 ? -60.377 -0.251 147.118 1.00 32.84 176 ARG A O 1
ATOM 1455 N N . GLY A 1 177 ? -61.791 -1.825 146.347 1.00 34.75 177 GLY A N 1
ATOM 1456 C CA . GLY A 1 177 ? -62.913 -1.552 147.238 1.00 34.75 177 GLY A CA 1
ATOM 1457 C C . GLY A 1 177 ? -62.992 -2.602 148.349 1.00 34.75 177 GLY A C 1
ATOM 1458 O O . GLY A 1 177 ? -62.849 -3.795 148.087 1.00 34.75 177 GLY A O 1
ATOM 1459 N N . GLY A 1 178 ? -63.232 -2.120 149.565 1.00 30.75 178 GLY A N 1
ATOM 1460 C CA . GLY A 1 178 ? -63.556 -2.856 150.789 1.00 30.75 178 GLY A CA 1
ATOM 1461 C C . GLY A 1 178 ? -63.057 -2.032 151.981 1.00 30.75 178 GLY A C 1
ATOM 1462 O O . GLY A 1 178 ? -61.853 -1.900 152.139 1.00 30.75 178 GLY A O 1
ATOM 1463 N N . GLU A 1 179 ? -63.862 -1.372 152.815 1.00 31.31 179 GLU A N 1
ATOM 1464 C CA . GLU A 1 179 ? -65.306 -1.389 153.057 1.00 31.31 179 GLU A CA 1
ATOM 1465 C C . GLU A 1 179 ? -65.779 0.023 153.500 1.00 31.31 179 GLU A C 1
ATOM 1467 O O . GLU A 1 179 ? -65.035 0.745 154.155 1.00 31.31 179 GLU A O 1
ATOM 1472 N N . ALA A 1 180 ? -66.996 0.373 153.055 1.00 34.72 180 ALA A N 1
ATOM 1473 C CA . ALA A 1 180 ? -68.094 1.236 153.554 1.00 34.72 180 ALA A CA 1
ATOM 1474 C C . ALA A 1 180 ? -67.966 2.113 154.842 1.00 34.72 180 ALA A C 1
ATOM 1476 O O . ALA A 1 180 ? -67.113 1.833 155.679 1.00 34.72 180 ALA A O 1
ATOM 1477 N N . PRO A 1 181 ? -68.896 3.077 155.120 1.00 41.47 181 PRO A N 1
ATOM 1478 C CA . PRO A 1 181 ? -70.151 3.426 154.412 1.00 41.47 181 PRO A CA 1
ATOM 1479 C C . PRO A 1 181 ? -70.437 4.946 154.199 1.00 41.47 181 PRO A C 1
ATOM 1481 O O . PRO A 1 181 ? -69.898 5.796 154.899 1.00 41.47 181 PRO A O 1
ATOM 1484 N N . GLY A 1 182 ? -71.419 5.258 153.334 1.00 30.66 182 GLY A N 1
ATOM 1485 C CA . GLY A 1 182 ? -72.374 6.369 153.549 1.00 30.66 182 GLY A CA 1
ATOM 1486 C C . GLY A 1 182 ? -72.235 7.672 152.734 1.00 30.66 182 GLY A C 1
ATOM 1487 O O . GLY A 1 182 ? -71.502 8.563 153.130 1.00 30.66 182 GLY A O 1
ATOM 1488 N N . GLU A 1 183 ? -73.047 7.769 151.668 1.00 34.12 183 GLU A N 1
ATOM 1489 C CA . GLU A 1 183 ? -73.758 8.948 151.105 1.00 34.12 183 GLU A CA 1
ATOM 1490 C C . GLU A 1 183 ? -73.041 10.300 150.851 1.00 34.12 183 GLU A C 1
ATOM 1492 O O . GLU A 1 183 ? -72.784 11.070 151.769 1.00 34.12 183 GLU A O 1
ATOM 1497 N N . ALA A 1 184 ? -72.906 10.659 149.558 1.00 33.59 184 ALA A N 1
ATOM 1498 C CA . ALA A 1 184 ? -73.641 11.749 148.866 1.00 33.59 184 ALA A CA 1
ATOM 1499 C C . ALA A 1 184 ? -72.802 12.527 147.814 1.00 33.59 184 ALA A C 1
ATOM 1501 O O . ALA A 1 184 ? -71.937 13.319 148.167 1.00 33.59 184 ALA A O 1
ATOM 1502 N N . GLY A 1 185 ? -73.171 12.380 146.530 1.00 35.72 185 GLY A N 1
ATOM 1503 C CA . GLY A 1 185 ? -73.469 13.502 145.618 1.00 35.72 185 GLY A CA 1
ATOM 1504 C C . GLY A 1 185 ? -72.358 14.210 144.814 1.00 35.72 185 GLY A C 1
ATOM 1505 O O . GLY A 1 185 ? -71.545 14.927 145.380 1.00 35.72 185 GLY A O 1
ATOM 1506 N N . LEU A 1 186 ? -72.537 14.168 143.479 1.00 39.19 186 LEU A N 1
ATOM 1507 C CA . LEU A 1 186 ? -72.025 15.035 142.389 1.00 39.19 186 LEU A CA 1
ATOM 1508 C C . LEU A 1 186 ? -70.654 14.716 141.753 1.00 39.19 186 LEU A C 1
ATOM 1510 O O . LEU A 1 186 ? -69.659 15.261 142.207 1.00 39.19 186 LEU A O 1
ATOM 1514 N N . VAL A 1 187 ? -70.652 13.955 140.637 1.00 46.06 187 VAL A N 1
ATOM 1515 C CA . VAL A 1 187 ? -70.074 14.270 139.293 1.00 46.06 187 VAL A CA 1
ATOM 1516 C C . VAL A 1 187 ? -70.583 13.185 138.311 1.00 46.06 187 VAL A C 1
ATOM 1518 O O . VAL A 1 187 ? -69.968 12.129 138.239 1.00 46.06 187 VAL A O 1
ATOM 1521 N N . ASP A 1 188 ? -71.690 13.402 137.585 1.00 48.44 188 ASP A N 1
ATOM 1522 C CA . ASP A 1 188 ? -72.235 12.396 136.630 1.00 48.44 188 ASP A CA 1
ATOM 1523 C C . ASP A 1 188 ? -72.278 12.869 135.156 1.00 48.44 188 ASP A C 1
ATOM 1525 O O . ASP A 1 188 ? -72.279 12.047 134.248 1.00 48.44 188 ASP A O 1
ATOM 1529 N N . ASP A 1 189 ? -72.158 14.171 134.866 1.00 47.09 189 ASP A N 1
ATOM 1530 C CA . ASP A 1 189 ? -72.295 14.669 133.480 1.00 47.09 189 ASP A CA 1
ATOM 1531 C C . ASP A 1 189 ? -71.029 14.501 132.606 1.00 47.09 189 ASP A C 1
ATOM 1533 O O . ASP A 1 189 ? -71.103 14.548 131.383 1.00 47.09 189 ASP A O 1
ATOM 1537 N N . GLN A 1 190 ? -69.846 14.270 133.192 1.00 48.66 190 GLN A N 1
ATOM 1538 C CA . GLN A 1 190 ? -68.598 14.064 132.426 1.00 48.66 190 GLN A CA 1
ATOM 1539 C C . GLN A 1 190 ? -68.319 12.591 132.084 1.00 48.66 190 GLN A C 1
ATOM 1541 O O . GLN A 1 190 ? -67.400 12.301 131.317 1.00 48.66 190 GLN A O 1
ATOM 1546 N N . HIS A 1 191 ? -69.079 11.651 132.655 1.00 52.03 191 HIS A N 1
ATOM 1547 C CA . HIS A 1 191 ? -68.864 10.217 132.449 1.00 52.03 191 HIS A CA 1
ATOM 1548 C C . HIS A 1 191 ? -69.677 9.668 131.264 1.00 52.03 191 HIS A C 1
ATOM 1550 O O . HIS A 1 191 ? -69.176 8.803 130.544 1.00 52.03 191 HIS A O 1
ATOM 1556 N N . GLU A 1 192 ? -70.866 10.221 130.993 1.00 50.94 192 GLU A N 1
ATOM 1557 C CA . GLU A 1 192 ? -71.682 9.848 129.825 1.00 50.94 192 GLU A CA 1
ATOM 1558 C C . GLU A 1 192 ? -71.077 10.344 128.496 1.00 50.94 192 GLU A C 1
ATOM 1560 O O . GLU A 1 192 ? -70.950 9.551 127.562 1.00 50.94 192 GLU A O 1
ATOM 1565 N N . GLU A 1 193 ? -70.563 11.583 128.414 1.00 50.97 193 GLU A N 1
ATOM 1566 C CA . GLU A 1 193 ? -69.923 12.097 127.181 1.00 50.97 193 GLU A CA 1
ATOM 1567 C C . GLU A 1 193 ? -68.653 11.309 126.785 1.00 50.97 193 GLU A C 1
ATOM 1569 O O . GLU A 1 193 ? -68.377 11.105 125.599 1.00 50.97 193 GLU A O 1
ATOM 1574 N N . LEU A 1 194 ? -67.884 10.810 127.762 1.00 53.25 194 LEU A N 1
ATOM 1575 C CA . LEU A 1 194 ? -66.686 9.994 127.510 1.00 53.25 194 LEU A CA 1
ATOM 1576 C C . LEU A 1 194 ? -67.019 8.555 127.085 1.00 53.25 194 LEU A C 1
ATOM 1578 O O . LEU A 1 194 ? -66.284 7.972 126.282 1.00 53.25 194 LEU A O 1
ATOM 1582 N N . GLN A 1 195 ? -68.119 7.980 127.578 1.00 53.31 195 GLN A N 1
ATOM 1583 C CA . GLN A 1 195 ? -68.578 6.656 127.143 1.00 53.31 195 GLN A CA 1
ATOM 1584 C C . GLN A 1 195 ? -69.169 6.688 125.729 1.00 53.31 195 GLN A C 1
ATOM 1586 O O . GLN A 1 195 ? -68.949 5.756 124.949 1.00 53.31 195 GLN A O 1
ATOM 1591 N N . GLU A 1 196 ? -69.849 7.772 125.360 1.00 52.38 196 GLU A N 1
ATOM 1592 C CA . GLU A 1 196 ? -70.434 7.929 124.028 1.00 52.38 196 GLU A CA 1
ATOM 1593 C C . GLU A 1 196 ? -69.359 8.180 122.952 1.00 52.38 196 GLU A C 1
ATOM 1595 O O . GLU A 1 196 ? -69.400 7.573 121.877 1.00 52.38 196 GLU A O 1
ATOM 1600 N N . LEU A 1 197 ? -68.302 8.940 123.278 1.00 52.94 197 LEU A N 1
ATOM 1601 C CA . LEU A 1 197 ? -67.114 9.094 122.423 1.00 52.94 197 LEU A CA 1
ATOM 1602 C C . LEU A 1 197 ? -66.313 7.791 122.257 1.00 52.94 197 LEU A C 1
ATOM 1604 O O . LEU A 1 197 ? -65.824 7.508 121.161 1.00 52.94 197 LEU A O 1
ATOM 1608 N N . TYR A 1 198 ? -66.196 6.967 123.305 1.00 60.03 198 TYR A N 1
ATOM 1609 C CA . TYR A 1 198 ? -65.534 5.660 123.212 1.00 60.03 198 TYR A CA 1
ATOM 1610 C C . TYR A 1 198 ? -66.308 4.695 122.302 1.00 60.03 198 TYR A C 1
ATOM 1612 O O . TYR A 1 198 ? -65.709 4.013 121.469 1.00 60.03 198 TYR A O 1
ATOM 1620 N N . ARG A 1 199 ? -67.643 4.686 122.397 1.00 56.84 199 ARG A N 1
ATOM 1621 C CA . ARG A 1 199 ? -68.508 3.835 121.573 1.00 56.84 199 ARG A CA 1
ATOM 1622 C C . ARG A 1 199 ? -68.484 4.227 120.089 1.00 56.84 199 ARG A C 1
ATOM 1624 O O . ARG A 1 199 ? -68.315 3.350 119.244 1.00 56.84 199 ARG A O 1
ATOM 1631 N N . LEU A 1 200 ? -68.555 5.524 119.777 1.00 51.03 200 LEU A N 1
ATOM 1632 C CA . LEU A 1 200 ? -68.423 6.043 118.404 1.00 51.03 200 LEU A CA 1
ATOM 1633 C C . LEU A 1 200 ? -67.050 5.724 117.780 1.00 51.03 200 LEU A C 1
ATOM 1635 O O . LEU A 1 200 ? -66.965 5.405 116.596 1.00 51.03 200 LEU A O 1
ATOM 1639 N N . SER A 1 201 ? -65.984 5.744 118.586 1.00 54.34 201 SER A N 1
ATOM 1640 C CA . SER A 1 201 ? -64.628 5.339 118.183 1.00 54.34 201 SER A CA 1
ATOM 1641 C C . SER A 1 201 ? -64.530 3.844 117.846 1.00 54.34 201 SER A C 1
ATOM 1643 O O . SER A 1 201 ? -63.850 3.457 116.894 1.00 54.34 201 SER A O 1
ATOM 1645 N N . VAL A 1 202 ? -65.208 2.981 118.607 1.00 57.75 202 VAL A N 1
ATOM 1646 C CA . VAL A 1 202 ? -65.205 1.529 118.361 1.00 57.75 202 VAL A CA 1
ATOM 1647 C C . VAL A 1 202 ? -66.000 1.186 117.096 1.00 57.75 202 VAL A C 1
ATOM 1649 O O . VAL A 1 202 ? -65.492 0.449 116.252 1.00 57.75 202 VAL A O 1
ATOM 1652 N N . GLU A 1 203 ? -67.178 1.787 116.898 1.00 57.62 203 GLU A N 1
ATOM 1653 C CA . GLU A 1 203 ? -68.005 1.558 115.700 1.00 57.62 203 GLU A CA 1
ATOM 1654 C C . GLU A 1 203 ? -67.322 2.064 114.407 1.00 57.62 203 GLU A C 1
ATOM 1656 O O . GLU A 1 203 ? -67.373 1.392 113.373 1.00 57.62 203 GLU A O 1
ATOM 1661 N N . GLN A 1 204 ? -66.595 3.191 114.451 1.00 53.19 204 GLN A N 1
ATOM 1662 C CA . GLN A 1 204 ? -65.780 3.650 113.312 1.00 53.19 204 GLN A CA 1
ATOM 1663 C C . GLN A 1 204 ? -64.606 2.712 112.994 1.00 53.19 204 GLN A C 1
ATOM 1665 O O . GLN A 1 204 ? -64.298 2.486 111.820 1.00 53.19 204 GLN A O 1
ATOM 1670 N N . ASN A 1 205 ? -63.958 2.145 114.013 1.00 54.53 205 ASN A N 1
ATOM 1671 C CA . ASN A 1 205 ? -62.835 1.230 113.811 1.00 54.53 205 ASN A CA 1
ATOM 1672 C C . ASN A 1 205 ? -63.275 -0.125 113.233 1.00 54.53 205 ASN A C 1
ATOM 1674 O O . ASN A 1 205 ? -62.563 -0.692 112.402 1.00 54.53 205 ASN A O 1
ATOM 1678 N N . GLU A 1 206 ? -64.458 -0.625 113.593 1.00 58.38 206 GLU A N 1
ATOM 1679 C CA . GLU A 1 206 ? -65.012 -1.847 112.994 1.00 58.38 206 GLU A CA 1
ATOM 1680 C C . GLU A 1 206 ? -65.412 -1.648 111.522 1.00 58.38 206 GLU A C 1
ATOM 1682 O O . GLU A 1 206 ? -65.141 -2.517 110.688 1.00 58.38 206 GLU A O 1
ATOM 1687 N N . ALA A 1 207 ? -65.969 -0.484 111.167 1.00 54.75 207 ALA A N 1
ATOM 1688 C CA . ALA A 1 207 ? -66.295 -0.147 109.779 1.00 54.75 207 ALA A CA 1
ATOM 1689 C C . ALA A 1 207 ? -65.037 -0.053 108.888 1.00 54.75 207 ALA A C 1
ATOM 1691 O O . ALA A 1 207 ? -65.012 -0.602 107.781 1.00 54.75 207 ALA A O 1
ATOM 1692 N N . LEU A 1 208 ? -63.959 0.559 109.393 1.00 57.28 208 LEU A N 1
ATOM 1693 C CA . LEU A 1 208 ? -62.665 0.622 108.699 1.00 57.28 208 LEU A CA 1
ATOM 1694 C C . LEU A 1 208 ? -62.011 -0.763 108.559 1.00 57.28 208 LEU A C 1
ATOM 1696 O O . LEU A 1 208 ? -61.387 -1.054 107.536 1.00 57.28 208 LEU A O 1
ATOM 1700 N N . ALA A 1 209 ? -62.169 -1.650 109.544 1.00 59.53 209 ALA A N 1
ATOM 1701 C CA . ALA A 1 209 ? -61.650 -3.015 109.468 1.00 59.53 209 ALA A CA 1
ATOM 1702 C C . ALA A 1 209 ? -62.352 -3.848 108.376 1.00 59.53 209 ALA A C 1
ATOM 1704 O O . ALA A 1 209 ? -61.684 -4.546 107.609 1.00 59.53 209 ALA A O 1
ATOM 1705 N N . GLN A 1 210 ? -63.678 -3.729 108.244 1.00 62.06 210 GLN A N 1
ATOM 1706 C CA . GLN A 1 210 ? -64.446 -4.438 107.212 1.00 62.06 210 GLN A CA 1
ATOM 1707 C C . GLN A 1 210 ? -64.126 -3.938 105.794 1.00 62.06 210 GLN A C 1
ATOM 1709 O O . GLN A 1 210 ? -63.971 -4.744 104.871 1.00 62.06 210 GLN A O 1
ATOM 1714 N N . GLN A 1 211 ? -63.953 -2.624 105.615 1.00 59.41 211 GLN A N 1
ATOM 1715 C CA . GLN A 1 211 ? -63.579 -2.033 104.325 1.00 59.41 211 GLN A CA 1
ATOM 1716 C C . GLN A 1 211 ? -62.167 -2.466 103.887 1.00 59.41 211 GLN A C 1
ATOM 1718 O O . GLN A 1 211 ? -61.951 -2.824 102.726 1.00 59.41 211 GLN A O 1
ATOM 1723 N N . ASN A 1 212 ? -61.225 -2.548 104.833 1.00 60.31 212 ASN A N 1
ATOM 1724 C CA . ASN A 1 212 ? -59.875 -3.057 104.580 1.00 60.31 212 ASN A CA 1
ATOM 1725 C C . ASN A 1 212 ? -59.857 -4.545 104.192 1.00 60.31 212 ASN A C 1
ATOM 1727 O O . ASN A 1 212 ? -59.059 -4.961 103.349 1.00 60.31 212 ASN A O 1
ATOM 1731 N N . GLN A 1 213 ? -60.754 -5.358 104.755 1.00 66.38 213 GLN A N 1
ATOM 1732 C CA . GLN A 1 213 ? -60.838 -6.781 104.426 1.00 66.38 213 GLN A CA 1
ATOM 1733 C C . GLN A 1 213 ? -61.381 -7.025 103.005 1.00 66.38 213 GLN A C 1
ATOM 1735 O O . GLN A 1 213 ? -60.905 -7.926 102.310 1.00 66.38 213 GLN A O 1
ATOM 1740 N N . LEU A 1 214 ? -62.313 -6.189 102.533 1.00 68.25 214 LEU A N 1
ATOM 1741 C CA . LEU A 1 214 ? -62.838 -6.253 101.164 1.00 68.25 214 LEU A CA 1
ATOM 1742 C C . LEU A 1 214 ? -61.791 -5.826 100.119 1.00 68.25 214 LEU A C 1
ATOM 1744 O O . LEU A 1 214 ? -61.642 -6.490 99.090 1.00 68.25 214 LEU A O 1
ATOM 1748 N N . LEU A 1 215 ? -61.024 -4.767 100.407 1.00 64.38 215 LEU A N 1
ATOM 1749 C CA . LEU A 1 215 ? -59.918 -4.306 99.558 1.00 64.38 215 LEU A CA 1
ATOM 1750 C C . LEU A 1 215 ? -58.829 -5.375 99.406 1.00 64.38 215 LEU A C 1
ATOM 1752 O O . LEU A 1 215 ? -58.303 -5.571 98.311 1.00 64.38 215 LEU A O 1
ATOM 1756 N N . LYS A 1 216 ? -58.536 -6.118 100.479 1.00 68.56 216 LYS A N 1
ATOM 1757 C CA . LYS A 1 216 ? -57.543 -7.198 100.461 1.00 68.56 216 LYS A CA 1
ATOM 1758 C C . LYS A 1 216 ? -57.931 -8.337 99.510 1.00 68.56 216 LYS A C 1
ATOM 1760 O O . LYS A 1 216 ? -57.115 -8.746 98.688 1.00 68.56 216 LYS A O 1
ATOM 1765 N N . LEU A 1 217 ? -59.188 -8.787 99.552 1.00 72.50 217 LEU A N 1
ATOM 1766 C CA . LEU A 1 217 ? -59.697 -9.845 98.664 1.00 72.50 217 LEU A CA 1
ATOM 1767 C C . LEU A 1 217 ? -59.711 -9.427 97.184 1.00 72.50 217 LEU A C 1
ATOM 1769 O O . LEU A 1 217 ? -59.467 -10.252 96.302 1.00 72.50 217 LEU A O 1
ATOM 1773 N N . GLN A 1 218 ? -59.981 -8.152 96.890 1.00 68.69 218 GLN A N 1
ATOM 1774 C CA . GLN A 1 218 ? -59.895 -7.634 95.520 1.00 68.69 218 GLN A CA 1
ATOM 1775 C C . GLN A 1 218 ? -58.446 -7.575 95.020 1.00 68.69 218 GLN A C 1
ATOM 1777 O O . GLN A 1 218 ? -58.183 -7.965 93.881 1.00 68.69 218 GLN A O 1
ATOM 1782 N N . LEU A 1 219 ? -57.501 -7.175 95.878 1.00 67.00 219 LEU A N 1
ATOM 1783 C CA . LEU A 1 219 ? -56.077 -7.139 95.541 1.00 67.00 219 LEU A CA 1
ATOM 1784 C C . LEU A 1 219 ? -55.522 -8.539 95.230 1.00 67.00 219 LEU A C 1
ATOM 1786 O O . LEU A 1 219 ? -54.824 -8.712 94.231 1.00 67.00 219 LEU A O 1
ATOM 1790 N N . GLU A 1 220 ? -55.886 -9.544 96.031 1.00 72.81 220 GLU A N 1
ATOM 1791 C CA . GLU A 1 220 ? -55.451 -10.937 95.843 1.00 72.81 220 GLU A CA 1
ATOM 1792 C C . GLU A 1 220 ? -55.931 -11.515 94.496 1.00 72.81 220 GLU A C 1
ATOM 1794 O O . GLU A 1 220 ? -55.170 -12.170 93.780 1.00 72.81 220 GLU A O 1
ATOM 1799 N N . ARG A 1 221 ? -57.172 -11.218 94.086 1.00 71.62 221 ARG A N 1
ATOM 1800 C CA . ARG A 1 221 ? -57.736 -11.692 92.808 1.00 71.62 221 ARG A CA 1
ATOM 1801 C C . ARG A 1 221 ? -57.072 -11.037 91.588 1.00 71.62 221 ARG A C 1
ATOM 1803 O O . ARG A 1 221 ? -56.876 -11.683 90.557 1.00 71.62 221 ARG A O 1
ATOM 1810 N N . MET A 1 222 ? -56.689 -9.766 91.707 1.00 66.75 222 MET A N 1
ATOM 1811 C CA . MET A 1 222 ? -55.971 -9.044 90.650 1.00 66.75 222 MET A CA 1
ATOM 1812 C C . MET A 1 222 ? -54.513 -9.504 90.522 1.00 66.75 222 MET A C 1
ATOM 1814 O O . MET A 1 222 ? -54.017 -9.665 89.406 1.00 66.75 222 MET A O 1
ATOM 1818 N N . GLN A 1 223 ? -53.848 -9.814 91.638 1.00 71.50 223 GLN A N 1
ATOM 1819 C CA . GLN A 1 223 ? -52.491 -10.372 91.637 1.00 71.50 223 GLN A CA 1
ATOM 1820 C C . GLN A 1 223 ? -52.414 -11.737 90.934 1.00 71.50 223 GLN A C 1
ATOM 1822 O O . GLN A 1 223 ? -51.474 -11.983 90.179 1.00 71.50 223 GLN A O 1
ATOM 1827 N N . GLN A 1 224 ? -53.424 -12.597 91.099 1.00 73.25 224 GLN A N 1
ATOM 1828 C CA . GLN A 1 224 ? -53.494 -13.884 90.389 1.00 73.25 224 GLN A CA 1
ATOM 1829 C C . GLN A 1 224 ? -53.610 -13.719 88.864 1.00 73.25 224 GLN A C 1
ATOM 1831 O O . GLN A 1 224 ? -52.998 -14.473 88.108 1.00 73.25 224 GLN A O 1
ATOM 1836 N N . THR A 1 225 ? -54.341 -12.703 88.402 1.00 72.62 225 THR A N 1
ATOM 1837 C CA . THR A 1 225 ? -54.508 -12.420 86.965 1.00 72.62 225 THR A CA 1
ATOM 1838 C C . THR A 1 225 ? -53.207 -11.892 86.345 1.00 72.62 225 THR A C 1
ATOM 1840 O O . THR A 1 225 ? -52.825 -12.305 85.250 1.00 72.62 225 THR A O 1
ATOM 1843 N N . LEU A 1 226 ? -52.467 -11.051 87.077 1.00 69.69 226 LEU A N 1
ATOM 1844 C CA . LEU A 1 226 ? -51.145 -10.565 86.663 1.00 69.69 226 LEU A CA 1
ATOM 1845 C C . LEU A 1 226 ? -50.091 -11.683 86.617 1.00 69.69 226 LEU A C 1
ATOM 1847 O O . LEU A 1 226 ? -49.245 -11.689 85.723 1.00 69.69 226 LEU A O 1
ATOM 1851 N N . ALA A 1 227 ? -50.150 -12.651 87.537 1.00 72.12 227 ALA A N 1
ATOM 1852 C CA . ALA A 1 227 ? -49.251 -13.805 87.531 1.00 72.12 227 ALA A CA 1
ATOM 1853 C C . ALA A 1 227 ? -49.456 -14.695 86.290 1.00 72.12 227 ALA A C 1
ATOM 1855 O O . ALA A 1 227 ? -48.480 -15.064 85.635 1.00 72.12 227 ALA A O 1
ATOM 1856 N N . ALA A 1 228 ? -50.711 -14.971 85.918 1.00 72.12 228 ALA A N 1
ATOM 1857 C CA . ALA A 1 228 ? -51.033 -15.732 84.708 1.00 72.12 228 ALA A CA 1
ATOM 1858 C C . ALA A 1 228 ? -50.563 -15.016 83.424 1.00 72.12 228 ALA A C 1
ATOM 1860 O O . ALA A 1 228 ? -49.978 -15.647 82.543 1.00 72.12 228 ALA A O 1
ATOM 1861 N N . GLY A 1 229 ? -50.737 -13.689 83.341 1.00 68.69 229 GLY A N 1
ATOM 1862 C CA . GLY A 1 229 ? -50.248 -12.888 82.210 1.00 68.69 229 GLY A CA 1
ATOM 1863 C C . GLY A 1 229 ? -48.718 -12.886 82.070 1.00 68.69 229 GLY A C 1
ATOM 1864 O O . GLY A 1 229 ? -48.198 -12.974 80.958 1.00 68.69 229 GLY A O 1
ATOM 1865 N N . ARG A 1 230 ? -47.977 -12.861 83.188 1.00 70.75 230 ARG A N 1
ATOM 1866 C CA . ARG A 1 230 ? -46.501 -12.935 83.183 1.00 70.75 230 ARG A CA 1
ATOM 1867 C C . ARG A 1 230 ? -45.975 -14.274 82.661 1.00 70.75 230 ARG A C 1
ATOM 1869 O O . ARG A 1 230 ? -44.994 -14.286 81.920 1.00 70.75 230 ARG A O 1
ATOM 1876 N N . GLN A 1 231 ? -46.629 -15.383 83.006 1.00 73.75 231 GLN A N 1
ATOM 1877 C CA . GLN A 1 231 ? -46.239 -16.713 82.529 1.00 73.75 231 GLN A CA 1
ATOM 1878 C C . GLN A 1 231 ? -46.414 -16.840 81.007 1.00 73.75 231 GLN A C 1
ATOM 1880 O O . GLN A 1 231 ? -45.519 -17.317 80.312 1.00 73.75 231 GLN A O 1
ATOM 1885 N N . GLN A 1 232 ? -47.520 -16.321 80.471 1.00 71.25 232 GLN A N 1
ATOM 1886 C CA . GLN A 1 232 ? -47.781 -16.324 79.032 1.00 71.25 232 GLN A CA 1
ATOM 1887 C C . GLN A 1 232 ? -46.777 -15.456 78.248 1.00 71.25 232 GLN A C 1
ATOM 1889 O O . GLN A 1 232 ? -46.361 -15.832 77.154 1.00 71.25 232 GLN A O 1
ATOM 1894 N N . ALA A 1 233 ? -46.333 -14.327 78.811 1.00 67.81 233 ALA A N 1
ATOM 1895 C CA . ALA A 1 233 ? -45.287 -13.503 78.205 1.00 67.81 233 ALA A CA 1
ATOM 1896 C C . ALA A 1 233 ? -43.932 -14.239 78.146 1.00 67.81 233 ALA A C 1
ATOM 1898 O O . ALA A 1 233 ? -43.271 -14.220 77.108 1.00 67.81 233 ALA A O 1
ATOM 1899 N N . GLN A 1 234 ? -43.536 -14.944 79.215 1.00 74.12 234 GLN A N 1
ATOM 1900 C CA . GLN A 1 234 ? -42.277 -15.705 79.254 1.00 74.12 234 GLN A CA 1
ATOM 1901 C C . GLN A 1 234 ? -42.198 -16.794 78.172 1.00 74.12 234 GLN A C 1
ATOM 1903 O O . GLN A 1 234 ? -41.155 -16.948 77.535 1.00 74.12 234 GLN A O 1
ATOM 1908 N N . GLU A 1 235 ? -43.295 -17.509 77.915 1.00 75.44 235 GLU A N 1
ATOM 1909 C CA . GLU A 1 235 ? -43.354 -18.533 76.861 1.00 75.44 235 GLU A CA 1
ATOM 1910 C C . GLU A 1 235 ? -43.172 -17.940 75.453 1.00 75.44 235 GLU A C 1
ATOM 1912 O O . GLU A 1 235 ? -42.503 -18.531 74.601 1.00 75.44 235 GLU A O 1
ATOM 1917 N N . VAL A 1 236 ? -43.721 -16.747 75.203 1.00 75.62 236 VAL A N 1
ATOM 1918 C CA . VAL A 1 236 ? -43.563 -16.053 73.916 1.00 75.62 236 VAL A CA 1
ATOM 1919 C C . VAL A 1 236 ? -42.129 -15.545 73.728 1.00 75.62 236 VAL A C 1
ATOM 1921 O O . VAL A 1 236 ? -41.577 -15.680 72.634 1.00 75.62 236 VAL A O 1
ATOM 1924 N N . TYR A 1 237 ? -41.497 -15.033 74.788 1.00 72.31 237 TYR A N 1
ATOM 1925 C CA . TYR A 1 237 ? -40.103 -14.581 74.752 1.00 72.31 237 TYR A CA 1
ATOM 1926 C C . TYR A 1 237 ? -39.109 -15.728 74.508 1.00 72.31 237 TYR A C 1
ATOM 1928 O O . TYR A 1 237 ? -38.181 -15.569 73.712 1.00 72.31 237 TYR A O 1
ATOM 1936 N N . ALA A 1 238 ? -39.320 -16.900 75.118 1.00 75.75 238 ALA A N 1
ATOM 1937 C CA . ALA A 1 238 ? -38.487 -18.081 74.868 1.00 75.75 238 ALA A CA 1
ATOM 1938 C C . ALA A 1 238 ? -38.540 -18.513 73.392 1.00 75.75 238 ALA A C 1
ATOM 1940 O O . ALA A 1 238 ? -37.506 -18.740 72.764 1.00 75.75 238 ALA A O 1
ATOM 1941 N N . LYS A 1 239 ? -39.741 -18.526 72.806 1.00 74.25 239 LYS A N 1
ATOM 1942 C CA . LYS A 1 239 ? -39.950 -18.913 71.405 1.00 74.25 239 LYS A CA 1
ATOM 1943 C C . LYS A 1 239 ? -39.396 -17.893 70.402 1.00 74.25 239 LYS A C 1
ATOM 1945 O O . LYS A 1 239 ? -38.924 -18.271 69.334 1.00 74.25 239 LYS A O 1
ATOM 1950 N N . ALA A 1 240 ? -39.413 -16.604 70.745 1.00 74.12 240 ALA A N 1
ATOM 1951 C CA . ALA A 1 240 ? -38.776 -15.566 69.935 1.00 74.12 240 ALA A CA 1
ATOM 1952 C C . ALA A 1 240 ? -37.244 -15.734 69.882 1.00 74.12 240 ALA A C 1
ATOM 1954 O O . ALA A 1 240 ? -36.657 -15.572 68.815 1.00 74.12 240 ALA A O 1
ATOM 1955 N N . SER A 1 241 ? -36.617 -16.122 71.001 1.00 75.31 241 SER A N 1
ATOM 1956 C CA . SER A 1 241 ? -35.172 -16.393 71.084 1.00 75.31 241 SER A CA 1
ATOM 1957 C C . SER A 1 241 ? -34.739 -17.570 70.193 1.00 75.31 241 SER A C 1
ATOM 1959 O O . SER A 1 241 ? -33.757 -17.477 69.451 1.00 75.31 241 SER A O 1
ATOM 1961 N N . GLU A 1 242 ? -35.514 -18.660 70.188 1.00 78.12 242 GLU A N 1
ATOM 1962 C CA . GLU A 1 242 ? -35.272 -19.813 69.306 1.00 78.12 242 GLU A CA 1
ATOM 1963 C C . GLU A 1 242 ? -35.319 -19.419 67.820 1.00 78.12 242 GLU A C 1
ATOM 1965 O O . GLU A 1 242 ? -34.407 -19.750 67.059 1.00 78.12 242 GLU A O 1
ATOM 1970 N N . ASN A 1 243 ? -36.323 -18.632 67.421 1.00 76.56 243 ASN A N 1
ATOM 1971 C CA . ASN A 1 243 ? -36.468 -18.159 66.042 1.00 76.56 243 ASN A CA 1
ATOM 1972 C C . ASN A 1 243 ? -35.328 -17.215 65.616 1.00 76.56 243 ASN A C 1
ATOM 1974 O O . ASN A 1 243 ? -34.890 -17.260 64.466 1.00 76.56 243 ASN A O 1
ATOM 1978 N N . THR A 1 244 ? -34.810 -16.380 66.525 1.00 74.25 244 THR A N 1
ATOM 1979 C CA . THR A 1 244 ? -33.660 -15.509 66.221 1.00 74.25 244 THR A CA 1
ATOM 1980 C C . THR A 1 244 ? -32.360 -16.284 66.014 1.00 74.25 244 THR A C 1
ATOM 1982 O O . THR A 1 244 ? -31.576 -15.922 65.137 1.00 74.25 244 THR A O 1
ATOM 1985 N N . ASN A 1 245 ? -32.146 -17.376 66.752 1.00 77.38 245 ASN A N 1
ATOM 1986 C CA . ASN A 1 245 ? -30.971 -18.231 66.564 1.00 77.38 245 ASN A CA 1
ATOM 1987 C C . ASN A 1 245 ? -31.043 -18.995 65.233 1.00 77.38 245 ASN A C 1
ATOM 1989 O O . ASN A 1 245 ? -30.064 -19.021 64.489 1.00 77.38 245 ASN A O 1
ATOM 1993 N N . ALA A 1 246 ? -32.218 -19.529 64.882 1.00 76.31 246 ALA A N 1
ATOM 1994 C CA . ALA A 1 246 ? -32.436 -20.193 63.595 1.00 76.31 246 ALA A CA 1
ATOM 1995 C C . ALA A 1 246 ? -32.196 -19.254 62.395 1.00 76.31 246 ALA A C 1
ATOM 1997 O O . ALA A 1 246 ? -31.649 -19.671 61.375 1.00 76.31 246 ALA A O 1
ATOM 1998 N N . LEU A 1 247 ? -32.555 -17.970 62.521 1.00 76.75 247 LEU A N 1
ATOM 1999 C CA . LEU A 1 247 ? -32.288 -16.960 61.493 1.00 76.75 247 LEU A CA 1
ATOM 2000 C C . LEU A 1 247 ? -30.782 -16.721 61.297 1.00 76.75 247 LEU A C 1
ATOM 2002 O O . LEU A 1 247 ? -30.322 -16.618 60.161 1.00 76.75 247 LEU A O 1
ATOM 2006 N N . ALA A 1 248 ? -30.014 -16.643 62.387 1.00 77.12 248 ALA A N 1
ATOM 2007 C CA . ALA A 1 248 ? -28.570 -16.421 62.328 1.00 77.12 248 ALA A CA 1
ATOM 2008 C C . ALA A 1 248 ? -27.824 -17.585 61.649 1.00 77.12 248 ALA A C 1
ATOM 2010 O O . ALA A 1 248 ? -26.910 -17.350 60.857 1.00 77.12 248 ALA A O 1
ATOM 2011 N N . GLU A 1 249 ? -28.238 -18.829 61.909 1.00 81.12 249 GLU A N 1
ATOM 2012 C CA . GLU A 1 249 ? -27.650 -20.018 61.278 1.00 81.12 249 GLU A CA 1
ATOM 2013 C C . GLU A 1 249 ? -27.888 -20.061 59.758 1.00 81.12 249 GLU A C 1
ATOM 2015 O O . GLU A 1 249 ? -26.968 -20.368 58.997 1.00 81.12 249 GLU A O 1
ATOM 2020 N N . GLU A 1 250 ? -29.094 -19.721 59.290 1.00 77.75 250 GLU A N 1
ATOM 2021 C CA . GLU A 1 250 ? -29.411 -19.712 57.853 1.00 77.75 250 GLU A CA 1
ATOM 2022 C C . GLU A 1 250 ? -28.703 -18.576 57.097 1.00 77.75 250 GLU A C 1
ATOM 2024 O O . GLU A 1 250 ? -28.241 -18.776 55.972 1.00 77.75 250 GLU A O 1
ATOM 2029 N N . VAL A 1 251 ? -28.522 -17.407 57.724 1.00 77.69 251 VAL A N 1
ATOM 2030 C CA . VAL A 1 251 ? -27.736 -16.307 57.136 1.00 77.69 251 VAL A CA 1
ATOM 2031 C C . VAL A 1 251 ? -26.272 -16.719 56.936 1.00 77.69 251 VAL A C 1
ATOM 2033 O O . VAL A 1 251 ? -25.727 -16.519 55.850 1.00 77.69 251 VAL A O 1
ATOM 2036 N N . GLN A 1 252 ? -25.649 -17.374 57.925 1.00 78.88 252 GLN A N 1
ATOM 2037 C CA . GLN A 1 252 ? -24.272 -17.872 57.789 1.00 78.88 252 GLN A CA 1
ATOM 2038 C C . GLN A 1 252 ? -24.127 -18.928 56.683 1.00 78.88 252 GLN A C 1
ATOM 2040 O O . GLN A 1 252 ? -23.129 -18.937 55.957 1.00 78.88 252 GLN A O 1
ATOM 2045 N N . ARG A 1 253 ? -25.123 -19.812 56.514 1.00 79.94 253 ARG A N 1
ATOM 2046 C CA . ARG A 1 253 ? -25.139 -20.784 55.406 1.00 79.94 253 ARG A CA 1
ATOM 2047 C C . ARG A 1 253 ? -25.208 -20.091 54.045 1.00 79.94 253 ARG A C 1
ATOM 2049 O O . ARG A 1 253 ? -24.471 -20.480 53.139 1.00 79.94 253 ARG A O 1
ATOM 2056 N N . GLY A 1 254 ? -26.036 -19.054 53.910 1.00 77.12 254 GLY A N 1
ATOM 2057 C CA . GLY A 1 254 ? -26.134 -18.255 52.685 1.00 77.12 254 GLY A CA 1
ATOM 2058 C C . GLY A 1 254 ? -24.811 -17.580 52.300 1.00 77.12 254 GLY A C 1
ATOM 2059 O O . GLY A 1 254 ? -24.388 -17.659 51.145 1.00 77.12 254 GLY A O 1
ATOM 2060 N N . GLU A 1 255 ? -24.111 -16.982 53.267 1.00 77.94 255 GLU A N 1
ATOM 2061 C CA . GLU A 1 255 ? -22.810 -16.332 53.041 1.00 77.94 255 GLU A CA 1
ATOM 2062 C C . GLU A 1 255 ? -21.720 -17.324 52.595 1.00 77.94 255 GLU A C 1
ATOM 2064 O O . GLU A 1 255 ? -20.952 -17.037 51.670 1.00 77.94 255 GLU A O 1
ATOM 2069 N N . ALA A 1 256 ? -21.675 -18.521 53.190 1.00 79.81 256 ALA A N 1
ATOM 2070 C CA . ALA A 1 256 ? -20.717 -19.561 52.812 1.00 79.81 256 ALA A CA 1
ATOM 2071 C C . ALA A 1 256 ? -20.916 -20.049 51.362 1.00 79.81 256 ALA A C 1
ATOM 2073 O O . ALA A 1 256 ? -19.940 -20.229 50.626 1.00 79.81 256 ALA A O 1
ATOM 2074 N N . LEU A 1 257 ? -22.171 -20.218 50.929 1.00 79.94 257 LEU A N 1
ATOM 2075 C CA . LEU A 1 257 ? -22.512 -20.614 49.557 1.00 79.94 257 LEU A CA 1
ATOM 2076 C C . LEU A 1 257 ? -22.171 -19.516 48.537 1.00 79.94 257 LEU A C 1
ATOM 2078 O O . LEU A 1 257 ? -21.648 -19.812 47.460 1.00 79.94 257 LEU A O 1
ATOM 2082 N N . ALA A 1 258 ? -22.395 -18.246 48.887 1.00 75.06 258 ALA A N 1
ATOM 2083 C CA . ALA A 1 258 ? -22.018 -17.110 48.046 1.00 75.06 258 ALA A CA 1
ATOM 2084 C C . ALA A 1 258 ? -20.495 -17.030 47.827 1.00 75.06 258 ALA A C 1
ATOM 2086 O O . ALA A 1 258 ? -20.039 -16.769 46.711 1.00 75.06 258 ALA A O 1
ATOM 2087 N N . HIS A 1 259 ? -19.697 -17.321 48.860 1.00 80.94 259 HIS A N 1
ATOM 2088 C CA . HIS A 1 259 ? -18.239 -17.355 48.741 1.00 80.94 259 HIS A CA 1
ATOM 2089 C C . HIS A 1 259 ? -17.747 -18.486 47.822 1.00 80.94 259 HIS A C 1
ATOM 2091 O O . HIS A 1 259 ? -16.890 -18.261 46.968 1.00 80.94 259 HIS A O 1
ATOM 2097 N N . GLN A 1 260 ? -18.315 -19.691 47.944 1.00 79.19 260 GLN A N 1
ATOM 2098 C CA . GLN A 1 260 ? -17.963 -20.823 47.075 1.00 79.19 260 GLN A CA 1
ATOM 2099 C C . GLN A 1 260 ? -18.260 -20.535 45.599 1.00 79.19 260 GLN A C 1
ATOM 2101 O O . GLN A 1 260 ? -17.452 -20.869 44.730 1.00 79.19 260 GLN A O 1
ATOM 2106 N N . ARG A 1 261 ? -19.378 -19.856 45.320 1.00 78.50 261 ARG A N 1
ATOM 2107 C CA . ARG A 1 261 ? -19.727 -19.408 43.969 1.00 78.50 261 ARG A CA 1
ATOM 2108 C C . ARG A 1 261 ? -18.687 -18.439 43.394 1.00 78.50 261 ARG A C 1
ATOM 2110 O O . ARG A 1 261 ? -18.247 -18.641 42.266 1.00 78.50 261 ARG A O 1
ATOM 2117 N N . ALA A 1 262 ? -18.254 -17.441 44.166 1.00 76.69 262 ALA A N 1
ATOM 2118 C CA . ALA A 1 262 ? -17.260 -16.465 43.711 1.00 76.69 262 ALA A CA 1
ATOM 2119 C C . ALA A 1 262 ? -15.909 -17.119 43.351 1.00 76.69 262 ALA A C 1
ATOM 2121 O O . ALA A 1 262 ? -15.292 -16.772 42.346 1.00 76.69 262 ALA A O 1
ATOM 2122 N N . VAL A 1 263 ? -15.469 -18.116 44.128 1.00 80.44 263 VAL A N 1
ATOM 2123 C CA . VAL A 1 263 ? -14.232 -18.871 43.844 1.00 80.44 263 VAL A CA 1
ATOM 2124 C C . VAL A 1 263 ? -14.347 -19.690 42.551 1.00 80.44 263 VAL A C 1
ATOM 2126 O O . VAL A 1 263 ? -13.372 -19.808 41.806 1.00 80.44 263 VAL A O 1
ATOM 2129 N N . ALA A 1 264 ? -15.520 -20.261 42.266 1.00 74.94 264 ALA A N 1
ATOM 2130 C CA . ALA A 1 264 ? -15.761 -20.994 41.024 1.00 74.94 264 ALA A CA 1
ATOM 2131 C C . ALA A 1 264 ? -15.785 -20.064 39.794 1.00 74.94 264 ALA A C 1
ATOM 2133 O O . ALA A 1 264 ? -15.199 -20.407 38.766 1.00 74.94 264 ALA A O 1
ATOM 2134 N N . GLU A 1 265 ? -16.399 -18.880 39.912 1.00 76.19 265 GLU A N 1
ATOM 2135 C CA . GLU A 1 265 ? -16.432 -17.857 38.854 1.00 76.19 265 GLU A CA 1
ATOM 2136 C C . GLU A 1 265 ? -15.015 -17.354 38.509 1.00 76.19 265 GLU A C 1
ATOM 2138 O O . GLU A 1 265 ? -14.647 -17.323 37.335 1.00 76.19 265 GLU A O 1
ATOM 2143 N N . GLN A 1 266 ? -14.165 -17.090 39.510 1.00 79.25 266 GLN A N 1
ATOM 2144 C CA . GLN A 1 266 ? -12.779 -16.655 39.284 1.00 79.25 266 GLN A CA 1
ATOM 2145 C C . GLN A 1 266 ? -11.936 -17.701 38.526 1.00 79.25 266 GLN A C 1
ATOM 2147 O O . GLN A 1 266 ? -11.180 -17.361 37.616 1.00 79.25 266 GLN A O 1
ATOM 2152 N N . ARG A 1 267 ? -12.074 -18.993 38.857 1.00 78.69 267 ARG A N 1
ATOM 2153 C CA . ARG A 1 267 ? -11.350 -20.072 38.152 1.00 78.69 267 ARG A CA 1
ATOM 2154 C C . ARG A 1 267 ? -11.750 -20.177 36.680 1.00 78.69 267 ARG A C 1
ATOM 2156 O O . ARG A 1 267 ? -10.919 -20.513 35.839 1.00 78.69 267 ARG A O 1
ATOM 2163 N N . LEU A 1 268 ? -13.017 -19.907 36.365 1.00 75.94 268 LEU A N 1
ATOM 2164 C CA . LEU A 1 268 ? -13.504 -19.849 34.988 1.00 75.94 268 LEU A CA 1
ATOM 2165 C C . LEU A 1 268 ? -12.882 -18.675 34.227 1.00 75.94 268 LEU A C 1
ATOM 2167 O O . LEU A 1 268 ? -12.427 -18.868 33.100 1.00 75.94 268 LEU A O 1
ATOM 2171 N N . GLU A 1 269 ? -12.802 -17.495 34.847 1.00 77.62 269 GLU A N 1
ATOM 2172 C CA . GLU A 1 269 ? -12.153 -16.324 34.247 1.00 77.62 269 GLU A CA 1
ATOM 2173 C C . GLU A 1 269 ? -10.678 -16.594 33.911 1.00 77.62 269 GLU A C 1
ATOM 2175 O O . GLU A 1 269 ? -10.254 -16.332 32.784 1.00 77.62 269 GLU A O 1
ATOM 2180 N N . GLU A 1 270 ? -9.919 -17.205 34.824 1.00 79.75 270 GLU A N 1
ATOM 2181 C CA . GLU A 1 270 ? -8.506 -17.559 34.607 1.00 79.75 270 GLU A CA 1
ATOM 2182 C C . GLU A 1 270 ? -8.317 -18.499 33.400 1.00 79.75 270 GLU A C 1
ATOM 2184 O O . GLU A 1 270 ? -7.504 -18.221 32.514 1.00 79.75 270 GLU A O 1
ATOM 2189 N N . VAL A 1 271 ? -9.126 -19.562 33.300 1.00 79.31 271 VAL A N 1
ATOM 2190 C CA . VAL A 1 271 ? -9.077 -20.511 32.171 1.00 79.31 271 VAL A CA 1
ATOM 2191 C C . VAL A 1 271 ? -9.487 -19.841 30.855 1.00 79.31 271 VAL A C 1
ATOM 2193 O O . VAL A 1 271 ? -8.890 -20.107 29.808 1.00 79.31 271 VAL A O 1
ATOM 2196 N N . THR A 1 272 ? -10.485 -18.950 30.876 1.00 77.69 272 THR A N 1
ATOM 2197 C CA . THR A 1 272 ? -10.885 -18.210 29.667 1.00 77.69 272 THR A CA 1
ATOM 2198 C C . THR A 1 272 ? -9.807 -17.236 29.197 1.00 77.69 272 THR A C 1
ATOM 2200 O O . THR A 1 272 ? -9.571 -17.143 27.993 1.00 77.69 272 THR A O 1
ATOM 2203 N N . ALA A 1 273 ? -9.110 -16.560 30.114 1.00 78.38 273 ALA A N 1
ATOM 2204 C CA . ALA A 1 273 ? -8.023 -15.647 29.775 1.00 78.38 273 ALA A CA 1
ATOM 2205 C C . ALA A 1 273 ? -6.844 -16.380 29.112 1.00 78.38 273 ALA A C 1
ATOM 2207 O O . ALA A 1 273 ? -6.318 -15.912 28.100 1.00 78.38 273 ALA A O 1
ATOM 2208 N N . GLU A 1 274 ? -6.471 -17.557 29.624 1.00 78.94 274 GLU A N 1
ATOM 2209 C CA . GLU A 1 274 ? -5.399 -18.378 29.049 1.00 78.94 274 GLU A CA 1
ATOM 2210 C C . GLU A 1 274 ? -5.752 -18.890 27.639 1.00 78.94 274 GLU A C 1
ATOM 2212 O O . GLU A 1 274 ? -4.923 -18.853 26.726 1.00 78.94 274 GLU A O 1
ATOM 2217 N N . LEU A 1 275 ? -7.013 -19.279 27.416 1.00 80.25 275 LEU A N 1
ATOM 2218 C CA . LEU A 1 275 ? -7.528 -19.648 26.093 1.00 80.25 275 LEU A CA 1
ATOM 2219 C C . LEU A 1 275 ? -7.498 -18.485 25.098 1.00 80.25 275 LEU A C 1
ATOM 2221 O O . LEU A 1 275 ? -7.090 -18.675 23.951 1.00 80.25 275 LEU A O 1
ATOM 2225 N N . VAL A 1 276 ? -7.904 -17.286 25.523 1.00 82.56 276 VAL A N 1
ATOM 2226 C CA . VAL A 1 276 ? -7.884 -16.082 24.677 1.00 82.56 276 VAL A CA 1
ATOM 2227 C C . VAL A 1 276 ? -6.455 -15.723 24.260 1.00 82.56 276 VAL A C 1
ATOM 2229 O O . VAL A 1 276 ? -6.226 -15.406 23.090 1.00 82.56 276 VAL A O 1
ATOM 2232 N N . ASP A 1 277 ? -5.479 -15.824 25.167 1.00 81.12 277 ASP A N 1
ATOM 2233 C CA . ASP A 1 277 ? -4.067 -15.583 24.845 1.00 81.12 277 ASP A CA 1
ATOM 2234 C C . ASP A 1 277 ? -3.524 -16.621 23.846 1.00 81.12 277 ASP A C 1
ATOM 2236 O O . ASP A 1 277 ? -2.896 -16.262 22.847 1.00 81.12 277 ASP A O 1
ATOM 2240 N N . GLN A 1 278 ? -3.828 -17.910 24.034 1.00 79.38 278 GLN A N 1
ATOM 2241 C CA . GLN A 1 278 ? -3.405 -18.951 23.089 1.00 79.38 278 GLN A CA 1
ATOM 2242 C C . GLN A 1 278 ? -4.045 -18.796 21.698 1.00 79.38 278 GLN A C 1
ATOM 2244 O O . GLN A 1 278 ? -3.352 -18.969 20.690 1.00 79.38 278 GLN A O 1
ATOM 2249 N N . VAL A 1 279 ? -5.332 -18.433 21.620 1.00 81.31 279 VAL A N 1
ATOM 2250 C CA . VAL A 1 279 ? -6.014 -18.126 20.347 1.00 81.31 279 VAL A CA 1
ATOM 2251 C C . VAL A 1 279 ? -5.371 -16.918 19.667 1.00 81.31 279 VAL A C 1
ATOM 2253 O O . VAL A 1 279 ? -5.062 -16.983 18.481 1.00 81.31 279 VAL A O 1
ATOM 2256 N N . SER A 1 280 ? -5.066 -15.864 20.424 1.00 82.12 280 SER A N 1
ATOM 2257 C CA . SER A 1 280 ? -4.404 -14.667 19.890 1.00 82.12 280 SER A CA 1
ATOM 2258 C C . SER A 1 280 ? -3.016 -14.983 19.314 1.00 82.12 280 SER A C 1
ATOM 2260 O O . SER A 1 280 ? -2.656 -14.492 18.245 1.00 82.12 280 SER A O 1
ATOM 2262 N N . ARG A 1 281 ? -2.237 -15.852 19.978 1.00 81.75 281 ARG A N 1
ATOM 2263 C CA . ARG A 1 281 ? -0.927 -16.315 19.479 1.00 81.75 281 ARG A CA 1
ATOM 2264 C C . ARG A 1 281 ? -1.043 -17.168 18.215 1.00 81.75 281 ARG A C 1
ATOM 2266 O O . ARG A 1 281 ? -0.192 -17.052 17.334 1.00 81.75 281 ARG A O 1
ATOM 2273 N N . ARG A 1 282 ? -2.076 -18.013 18.109 1.00 86.81 282 ARG A N 1
ATOM 2274 C CA . ARG A 1 282 ? -2.375 -18.768 16.880 1.00 86.81 282 ARG A CA 1
ATOM 2275 C C . ARG A 1 282 ? -2.670 -17.810 15.729 1.00 86.81 282 ARG A C 1
ATOM 2277 O O . ARG A 1 282 ? -2.059 -17.954 14.677 1.00 86.81 282 ARG A O 1
ATOM 2284 N N . ASP A 1 283 ? -3.560 -16.846 15.943 1.00 83.19 283 ASP A N 1
ATOM 2285 C CA . ASP A 1 283 ? -3.988 -15.905 14.901 1.00 83.19 283 ASP A CA 1
ATOM 2286 C C . ASP A 1 283 ? -2.818 -15.037 14.416 1.00 83.19 283 ASP A C 1
ATOM 2288 O O . ASP A 1 283 ? -2.666 -14.805 13.217 1.00 83.19 283 ASP A O 1
ATOM 2292 N N . ALA A 1 284 ? -1.925 -14.633 15.327 1.00 83.19 284 ALA A N 1
ATOM 2293 C CA . ALA A 1 284 ? -0.696 -13.925 14.978 1.00 83.19 284 ALA A CA 1
ATOM 2294 C C . ALA A 1 284 ? 0.247 -14.767 14.095 1.00 83.19 284 ALA A C 1
ATOM 2296 O O . ALA A 1 284 ? 0.759 -14.261 13.097 1.00 83.19 284 ALA A O 1
ATOM 2297 N N . LEU A 1 285 ? 0.447 -16.050 14.420 1.00 83.19 285 LEU A N 1
ATOM 2298 C CA . LEU A 1 285 ? 1.261 -16.960 13.602 1.00 83.19 285 LEU A CA 1
ATOM 2299 C C . LEU A 1 285 ? 0.609 -17.286 12.253 1.00 83.19 285 LEU A C 1
ATOM 2301 O O . LEU A 1 285 ? 1.314 -17.433 11.258 1.00 83.19 285 LEU A O 1
ATOM 2305 N N . GLU A 1 286 ? -0.721 -17.397 12.193 1.00 82.44 286 GLU A N 1
ATOM 2306 C CA . GLU A 1 286 ? -1.449 -17.580 10.931 1.00 82.44 286 GLU A CA 1
ATOM 2307 C C . GLU A 1 286 ? -1.262 -16.372 10.007 1.00 82.44 286 GLU A C 1
ATOM 2309 O O . GLU A 1 286 ? -0.939 -16.552 8.831 1.00 82.44 286 GLU A O 1
ATOM 2314 N N . ALA A 1 287 ? -1.346 -15.153 10.548 1.00 84.31 287 ALA A N 1
ATOM 2315 C CA . ALA A 1 287 ? -1.073 -13.929 9.800 1.00 84.31 287 ALA A CA 1
ATOM 2316 C C . ALA A 1 287 ? 0.394 -13.834 9.331 1.00 84.31 287 ALA A C 1
ATOM 2318 O O . ALA A 1 287 ? 0.659 -13.463 8.186 1.00 84.31 287 ALA A O 1
ATOM 2319 N N . GLU A 1 288 ? 1.359 -14.209 10.180 1.00 86.69 288 GLU A N 1
ATOM 2320 C CA . GLU A 1 288 ? 2.778 -14.267 9.800 1.00 86.69 288 GLU A CA 1
ATOM 2321 C C . GLU A 1 288 ? 3.013 -15.281 8.670 1.00 86.69 288 GLU A C 1
ATOM 2323 O O . GLU A 1 288 ? 3.706 -14.983 7.696 1.00 86.69 288 GLU A O 1
ATOM 2328 N N . MET A 1 289 ? 2.377 -16.454 8.737 1.00 85.12 289 MET A N 1
ATOM 2329 C CA . MET A 1 289 ? 2.448 -17.460 7.678 1.00 85.12 289 MET A CA 1
ATOM 2330 C C . MET A 1 289 ? 1.837 -16.982 6.359 1.00 85.12 289 MET A C 1
ATOM 2332 O O . MET A 1 289 ? 2.382 -17.293 5.298 1.00 85.12 289 MET A O 1
ATOM 2336 N N . GLU A 1 290 ? 0.719 -16.256 6.390 1.00 86.81 290 GLU A N 1
ATOM 2337 C CA . GLU A 1 290 ? 0.140 -15.655 5.185 1.00 86.81 290 GLU A CA 1
ATOM 2338 C C . GLU A 1 290 ? 1.080 -14.615 4.568 1.00 86.81 290 GLU A C 1
ATOM 2340 O O . GLU A 1 290 ? 1.301 -14.645 3.354 1.00 86.81 290 GLU A O 1
ATOM 2345 N N . SER A 1 291 ? 1.713 -13.775 5.394 1.00 88.88 291 SER A N 1
ATOM 2346 C CA . SER A 1 291 ? 2.732 -12.821 4.938 1.00 88.88 291 SER A CA 1
ATOM 2347 C C . SER A 1 291 ? 3.924 -13.534 4.295 1.00 88.88 291 SER A C 1
ATOM 2349 O O . SER A 1 291 ? 4.295 -13.216 3.166 1.00 88.88 291 SER A O 1
ATOM 2351 N N . LEU A 1 292 ? 4.480 -14.555 4.958 1.00 86.81 292 LEU A N 1
ATOM 2352 C CA . LEU A 1 292 ? 5.608 -15.338 4.442 1.00 86.81 292 LEU A CA 1
ATOM 2353 C C . LEU A 1 292 ? 5.261 -16.074 3.141 1.00 86.81 292 LEU A C 1
ATOM 2355 O O . LEU A 1 292 ? 6.091 -16.150 2.238 1.00 86.81 292 LEU A O 1
ATOM 2359 N N . ARG A 1 293 ? 4.035 -16.601 3.008 1.00 88.31 293 ARG A N 1
ATOM 2360 C CA . ARG A 1 293 ? 3.559 -17.221 1.758 1.00 88.31 293 ARG A CA 1
ATOM 2361 C C . ARG A 1 293 ? 3.475 -16.210 0.627 1.00 88.31 293 ARG A C 1
ATOM 2363 O O . ARG A 1 293 ? 3.908 -16.519 -0.480 1.00 88.31 293 ARG A O 1
ATOM 2370 N N . HIS A 1 294 ? 2.945 -15.022 0.904 1.00 89.31 294 HIS A N 1
ATOM 2371 C CA . HIS A 1 294 ? 2.858 -13.963 -0.091 1.00 89.31 294 HIS A CA 1
ATOM 2372 C C . HIS A 1 294 ? 4.250 -13.489 -0.529 1.00 89.31 294 HIS A C 1
ATOM 2374 O O . HIS A 1 294 ? 4.524 -13.396 -1.723 1.00 89.31 294 HIS A O 1
ATOM 2380 N N . GLU A 1 295 ? 5.163 -13.268 0.419 1.00 89.88 295 GLU A N 1
ATOM 2381 C CA . GLU A 1 295 ? 6.556 -12.923 0.121 1.00 89.88 295 GLU A CA 1
ATOM 2382 C C . GLU A 1 295 ? 7.256 -14.018 -0.690 1.00 89.88 295 GLU A C 1
ATOM 2384 O O . GLU A 1 295 ? 7.942 -13.720 -1.669 1.00 89.88 295 GLU A O 1
ATOM 2389 N N . LEU A 1 296 ? 7.040 -15.291 -0.345 1.00 88.12 296 LEU A N 1
ATOM 2390 C CA . LEU A 1 296 ? 7.579 -16.425 -1.093 1.00 88.12 296 LEU A CA 1
ATOM 2391 C C . LEU A 1 296 ? 7.028 -16.483 -2.525 1.00 88.12 296 LEU A C 1
ATOM 2393 O O . LEU A 1 296 ? 7.779 -16.774 -3.459 1.00 88.12 296 LEU A O 1
ATOM 2397 N N . GLU A 1 297 ? 5.742 -16.196 -2.719 1.00 89.69 297 GLU A N 1
ATOM 2398 C CA . GLU A 1 297 ? 5.110 -16.142 -4.038 1.00 89.69 297 GLU A CA 1
ATOM 2399 C C . GLU A 1 297 ? 5.700 -15.010 -4.889 1.00 89.69 297 GLU A C 1
ATOM 2401 O O . GLU A 1 297 ? 6.137 -15.247 -6.019 1.00 89.69 297 GLU A O 1
ATOM 2406 N N . VAL A 1 298 ? 5.816 -13.805 -4.325 1.00 89.06 298 VAL A N 1
ATOM 2407 C CA . VAL A 1 298 ? 6.444 -12.650 -4.986 1.00 89.06 298 VAL A CA 1
ATOM 2408 C C . VAL A 1 298 ? 7.902 -12.947 -5.339 1.00 89.06 298 VAL A C 1
ATOM 2410 O O . VAL A 1 298 ? 8.345 -12.665 -6.458 1.00 89.06 298 VAL A O 1
ATOM 2413 N N . GLN A 1 299 ? 8.656 -13.562 -4.427 1.00 87.25 299 GLN A N 1
ATOM 2414 C CA . GLN A 1 299 ? 10.050 -13.931 -4.662 1.00 87.25 299 GLN A CA 1
ATOM 2415 C C . GLN A 1 299 ? 10.178 -15.029 -5.729 1.00 87.25 299 GLN A C 1
ATOM 2417 O O . GLN A 1 299 ? 11.114 -15.020 -6.532 1.00 87.25 299 GLN A O 1
ATOM 2422 N N . THR A 1 300 ? 9.227 -15.964 -5.783 1.00 85.69 300 THR A N 1
ATOM 2423 C CA . THR A 1 300 ? 9.168 -17.013 -6.810 1.00 85.69 300 THR A CA 1
ATOM 2424 C C . THR A 1 300 ? 8.904 -16.414 -8.187 1.00 85.69 300 THR A C 1
ATOM 2426 O O . THR A 1 300 ? 9.664 -16.681 -9.117 1.00 85.69 300 THR A O 1
ATOM 2429 N N . GLN A 1 301 ? 7.915 -15.526 -8.305 1.00 87.56 301 GLN A N 1
ATOM 2430 C CA . GLN A 1 301 ? 7.634 -14.802 -9.548 1.00 87.56 301 GLN A CA 1
ATOM 2431 C C . GLN A 1 301 ? 8.824 -13.936 -9.980 1.00 87.56 301 GLN A C 1
ATOM 2433 O O . GLN A 1 301 ? 9.185 -13.913 -11.155 1.00 87.56 301 GLN A O 1
ATOM 2438 N N . THR A 1 302 ? 9.485 -13.267 -9.032 1.00 84.38 302 THR A N 1
ATOM 2439 C CA . THR A 1 302 ? 10.690 -12.466 -9.299 1.00 84.38 302 THR A CA 1
ATOM 2440 C C . THR A 1 302 ? 11.820 -13.334 -9.852 1.00 84.38 302 THR A C 1
ATOM 2442 O O . THR A 1 302 ? 12.454 -12.962 -10.838 1.00 84.38 302 THR A O 1
ATOM 2445 N N . ASN A 1 303 ? 12.040 -14.522 -9.280 1.00 83.12 303 ASN A N 1
ATOM 2446 C CA . ASN A 1 303 ? 13.017 -15.485 -9.792 1.00 83.12 303 ASN A CA 1
ATOM 2447 C C . ASN A 1 303 ? 12.692 -15.946 -11.220 1.00 83.12 303 ASN A C 1
ATOM 2449 O O . ASN A 1 303 ? 13.593 -15.987 -12.057 1.00 83.12 303 ASN A O 1
ATOM 2453 N N . GLU A 1 304 ? 11.428 -16.249 -11.520 1.00 85.00 304 GLU A N 1
ATOM 2454 C CA . GLU A 1 304 ? 11.003 -16.651 -12.867 1.00 85.00 304 GLU A CA 1
ATOM 2455 C C . GLU A 1 304 ? 11.172 -15.526 -13.895 1.00 85.00 304 GLU A C 1
ATOM 2457 O O . GLU A 1 304 ? 11.649 -15.765 -15.007 1.00 85.00 304 GLU A O 1
ATOM 2462 N N . ILE A 1 305 ? 10.813 -14.291 -13.529 1.00 84.06 305 ILE A N 1
ATOM 2463 C CA . ILE A 1 305 ? 10.993 -13.109 -14.382 1.00 84.06 305 ILE A CA 1
ATOM 2464 C C . ILE A 1 305 ? 12.480 -12.866 -14.634 1.00 84.06 305 ILE A C 1
ATOM 2466 O O . ILE A 1 305 ? 12.876 -12.661 -15.781 1.00 84.06 305 ILE A O 1
ATOM 2470 N N . ASN A 1 306 ? 13.313 -12.929 -13.593 1.00 79.50 306 ASN A N 1
ATOM 2471 C CA . ASN A 1 306 ? 14.757 -12.751 -13.722 1.00 79.50 306 ASN A CA 1
ATOM 2472 C C . ASN A 1 306 ? 15.373 -13.834 -14.613 1.00 79.50 306 ASN A C 1
ATOM 2474 O O . ASN A 1 306 ? 16.186 -13.513 -15.476 1.00 79.50 306 ASN A O 1
ATOM 2478 N N . GLN A 1 307 ? 14.945 -15.091 -14.466 1.00 81.81 307 GLN A N 1
ATOM 2479 C CA . GLN A 1 307 ? 15.401 -16.194 -15.310 1.00 81.81 307 GLN A CA 1
ATOM 2480 C C . GLN A 1 307 ? 15.007 -16.000 -16.781 1.00 81.81 307 GLN A C 1
ATOM 2482 O O . GLN A 1 307 ? 15.849 -16.171 -17.661 1.00 81.81 307 GLN A O 1
ATOM 2487 N N . LYS A 1 308 ? 13.752 -15.623 -17.063 1.00 84.38 308 LYS A N 1
ATOM 2488 C CA . LYS A 1 308 ? 13.291 -15.353 -18.437 1.00 84.38 308 LYS A CA 1
ATOM 2489 C C . LYS A 1 308 ? 13.997 -14.147 -19.050 1.00 84.38 308 LYS A C 1
ATOM 2491 O O . LYS A 1 308 ? 14.520 -14.254 -20.151 1.00 84.38 308 LYS A O 1
ATOM 2496 N N . SER A 1 309 ? 14.085 -13.040 -18.314 1.00 79.62 309 SER A N 1
ATOM 2497 C CA . SER A 1 309 ? 14.801 -11.828 -18.733 1.00 79.62 309 SER A CA 1
ATOM 2498 C C . SER A 1 309 ? 16.270 -12.127 -19.043 1.00 79.62 309 SER A C 1
ATOM 2500 O O . SER A 1 309 ? 16.801 -11.660 -20.047 1.00 79.62 309 SER A O 1
ATOM 2502 N N . PHE A 1 310 ? 16.921 -12.958 -18.225 1.00 78.88 310 PHE A N 1
ATOM 2503 C CA . PHE A 1 310 ? 18.282 -13.419 -18.478 1.00 78.88 310 PHE A CA 1
ATOM 2504 C C . PHE A 1 310 ? 18.382 -14.232 -19.776 1.00 78.88 310 PHE A C 1
ATOM 2506 O O . PHE A 1 310 ? 19.212 -13.918 -20.625 1.00 78.88 310 PHE A O 1
ATOM 2513 N N . GLN A 1 311 ? 17.505 -15.222 -19.975 1.00 81.19 311 GLN A N 1
ATOM 2514 C CA . GLN A 1 311 ? 17.482 -16.036 -21.197 1.00 81.19 311 GLN A CA 1
ATOM 2515 C C . GLN A 1 311 ? 17.236 -15.195 -22.459 1.00 81.19 311 GLN A C 1
ATOM 2517 O O . GLN A 1 311 ? 17.928 -15.376 -23.459 1.00 81.19 311 GLN A O 1
ATOM 2522 N N . GLU A 1 312 ? 16.295 -14.252 -22.406 1.00 84.38 312 GLU A N 1
ATOM 2523 C CA . GLU A 1 312 ? 15.980 -13.345 -23.515 1.00 84.38 312 GLU A CA 1
ATOM 2524 C C . GLU A 1 312 ? 17.153 -12.413 -23.842 1.00 84.38 312 GLU A C 1
ATOM 2526 O O . GLU A 1 312 ? 17.493 -12.241 -25.013 1.00 84.38 312 GLU A O 1
ATOM 2531 N N . ARG A 1 313 ? 17.823 -11.850 -22.827 1.00 80.38 313 ARG A N 1
ATOM 2532 C CA . ARG A 1 313 ? 19.012 -11.006 -23.033 1.00 80.38 313 ARG A CA 1
ATOM 2533 C C . ARG A 1 313 ? 20.182 -11.789 -23.608 1.00 80.38 313 ARG A C 1
ATOM 2535 O O . ARG A 1 313 ? 20.837 -11.289 -24.516 1.00 80.38 313 ARG A O 1
ATOM 2542 N N . CYS A 1 314 ? 20.421 -13.010 -23.131 1.00 77.75 314 CYS A N 1
ATOM 2543 C CA . CYS A 1 314 ? 21.444 -13.882 -23.702 1.00 77.75 314 CYS A CA 1
ATOM 2544 C C . CYS A 1 314 ? 21.147 -14.221 -25.170 1.00 77.75 314 CYS A C 1
ATOM 2546 O O . CYS A 1 314 ? 22.063 -14.200 -25.987 1.00 77.75 314 CYS A O 1
ATOM 2548 N N . ALA A 1 315 ? 19.884 -14.480 -25.525 1.00 81.19 315 ALA A N 1
ATOM 2549 C CA . ALA A 1 315 ? 19.492 -14.733 -26.912 1.00 81.19 315 ALA A CA 1
ATOM 2550 C C . ALA A 1 315 ? 19.701 -13.500 -27.810 1.00 81.19 315 ALA A C 1
ATOM 2552 O O . ALA A 1 315 ? 20.300 -13.613 -28.874 1.00 81.19 315 ALA A O 1
ATOM 2553 N N . LEU A 1 316 ? 19.282 -12.312 -27.357 1.00 82.12 316 LEU A N 1
ATOM 2554 C CA . LEU A 1 316 ? 19.497 -11.055 -28.088 1.00 82.12 316 LEU A CA 1
ATOM 2555 C C . LEU A 1 316 ? 20.985 -10.734 -28.271 1.00 82.12 316 LEU A C 1
ATOM 2557 O O . LEU A 1 316 ? 21.390 -10.280 -29.338 1.00 82.12 316 LEU A O 1
ATOM 2561 N N . ALA A 1 317 ? 21.798 -10.984 -27.242 1.00 76.94 317 ALA A N 1
ATOM 2562 C CA . ALA A 1 317 ? 23.240 -10.785 -27.296 1.00 76.94 317 ALA A CA 1
ATOM 2563 C C . ALA A 1 317 ? 23.906 -11.681 -28.350 1.00 76.94 317 ALA A C 1
ATOM 2565 O O . ALA A 1 317 ? 24.740 -11.201 -29.116 1.00 76.94 317 ALA A O 1
ATOM 2566 N N . LEU A 1 318 ? 23.504 -12.956 -28.422 1.00 80.75 318 LEU A N 1
ATOM 2567 C CA . LEU A 1 318 ? 23.993 -13.899 -29.431 1.00 80.75 318 LEU A CA 1
ATOM 2568 C C . LEU A 1 318 ? 23.597 -13.468 -30.851 1.00 80.75 318 LEU A C 1
ATOM 2570 O O . LEU A 1 318 ? 24.456 -13.435 -31.732 1.00 80.75 318 LEU A O 1
ATOM 2574 N N . ASP A 1 319 ? 22.342 -13.062 -31.062 1.00 82.94 319 ASP A N 1
ATOM 2575 C CA . ASP A 1 319 ? 21.858 -12.570 -32.361 1.00 82.94 319 ASP A CA 1
ATOM 2576 C C . ASP A 1 319 ? 22.616 -11.309 -32.823 1.00 82.94 319 ASP A C 1
ATOM 2578 O O . ASP A 1 319 ? 22.978 -11.175 -33.999 1.00 82.94 319 ASP A O 1
ATOM 2582 N N . GLU A 1 320 ? 22.881 -10.364 -31.913 1.00 81.31 320 GLU A N 1
ATOM 2583 C CA . GLU A 1 320 ? 23.652 -9.156 -32.231 1.00 81.31 320 GLU A CA 1
ATOM 2584 C C . GLU A 1 320 ? 25.129 -9.467 -32.515 1.00 81.31 320 GLU A C 1
ATOM 2586 O O . GLU A 1 320 ? 25.701 -8.906 -33.458 1.00 81.31 320 GLU A O 1
ATOM 2591 N N . GLU A 1 321 ? 25.737 -10.391 -31.765 1.00 80.88 321 GLU A N 1
ATOM 2592 C CA . GLU A 1 321 ? 27.109 -10.848 -32.000 1.00 80.88 321 GLU A CA 1
ATOM 2593 C C . GLU A 1 321 ? 27.246 -11.527 -33.376 1.00 80.88 321 GLU A C 1
ATOM 2595 O O . GLU A 1 321 ? 28.171 -11.217 -34.137 1.00 80.88 321 GLU A O 1
ATOM 2600 N N . GLU A 1 322 ? 26.306 -12.403 -33.747 1.00 84.62 322 GLU A N 1
ATOM 2601 C CA . GLU A 1 322 ? 26.263 -13.035 -35.071 1.00 84.62 322 GLU A CA 1
ATOM 2602 C C . GLU A 1 322 ? 26.085 -12.009 -36.194 1.00 84.62 322 GLU A C 1
ATOM 2604 O O . GLU A 1 322 ? 26.779 -12.068 -37.217 1.00 84.62 322 GLU A O 1
ATOM 2609 N N . ARG A 1 323 ? 25.204 -11.022 -36.000 1.00 85.38 323 ARG A N 1
ATOM 2610 C CA . ARG A 1 323 ? 24.990 -9.944 -36.970 1.00 85.38 323 ARG A CA 1
ATOM 2611 C C . ARG A 1 323 ? 26.256 -9.119 -37.191 1.00 85.38 323 ARG A C 1
ATOM 2613 O O . ARG A 1 323 ? 26.611 -8.853 -38.342 1.00 85.38 323 ARG A O 1
ATOM 2620 N N . LEU A 1 324 ? 26.948 -8.725 -36.122 1.00 81.31 324 LEU A N 1
ATOM 2621 C CA . LEU A 1 324 ? 28.191 -7.959 -36.223 1.00 81.31 324 LEU A CA 1
ATOM 2622 C C . LEU A 1 324 ? 29.309 -8.759 -36.895 1.00 81.31 324 LEU A C 1
ATOM 2624 O O . LEU A 1 324 ? 30.019 -8.211 -37.741 1.00 81.31 324 LEU A O 1
ATOM 2628 N N . LYS A 1 325 ? 29.430 -10.058 -36.590 1.00 84.44 325 LYS A N 1
ATOM 2629 C CA . LYS A 1 325 ? 30.354 -10.964 -37.294 1.00 84.44 325 LYS A CA 1
ATOM 2630 C C . LYS A 1 325 ? 30.036 -11.040 -38.788 1.00 84.44 325 LYS A C 1
ATOM 2632 O O . LYS A 1 325 ? 30.945 -10.960 -39.616 1.00 84.44 325 LYS A O 1
ATOM 2637 N N . ALA A 1 326 ? 28.757 -11.144 -39.152 1.00 85.12 326 ALA A N 1
ATOM 2638 C CA . ALA A 1 326 ? 28.329 -11.179 -40.547 1.00 85.12 326 ALA A CA 1
ATOM 2639 C C . ALA A 1 326 ? 28.614 -9.858 -41.286 1.00 85.12 326 ALA A C 1
ATOM 2641 O O . ALA A 1 326 ? 29.058 -9.876 -42.438 1.00 85.12 326 ALA A O 1
ATOM 2642 N N . ASP A 1 327 ? 28.393 -8.713 -40.638 1.00 82.44 327 ASP A N 1
ATOM 2643 C CA . ASP A 1 327 ? 28.680 -7.400 -41.219 1.00 82.44 327 ASP A CA 1
ATOM 2644 C C . ASP A 1 327 ? 30.190 -7.158 -41.378 1.00 82.44 327 ASP A C 1
ATOM 2646 O O . ASP A 1 327 ? 30.603 -6.656 -42.427 1.00 82.44 327 ASP A O 1
ATOM 2650 N N . LEU A 1 328 ? 31.014 -7.593 -40.416 1.00 82.56 328 LEU A N 1
ATOM 2651 C CA . LEU A 1 328 ? 32.479 -7.561 -40.511 1.00 82.56 328 LEU A CA 1
ATOM 2652 C C . LEU A 1 328 ? 32.994 -8.438 -41.668 1.00 82.56 328 LEU A C 1
ATOM 2654 O O . LEU A 1 328 ? 33.832 -8.010 -42.460 1.00 82.56 328 LEU A O 1
ATOM 2658 N N . ALA A 1 329 ? 32.446 -9.645 -41.840 1.00 84.06 329 ALA A N 1
ATOM 2659 C CA . ALA A 1 329 ? 32.813 -10.520 -42.956 1.00 84.06 329 ALA A CA 1
ATOM 2660 C C . ALA A 1 329 ? 32.452 -9.906 -44.327 1.00 84.06 329 ALA A C 1
ATOM 2662 O O . ALA A 1 329 ? 33.191 -10.041 -45.308 1.00 84.06 329 ALA A O 1
ATOM 2663 N N . ARG A 1 330 ? 31.320 -9.192 -44.416 1.00 85.19 330 ARG A N 1
ATOM 2664 C CA . ARG A 1 330 ? 30.901 -8.487 -45.641 1.00 85.19 330 ARG A CA 1
ATOM 2665 C C . ARG A 1 330 ? 31.814 -7.309 -45.973 1.00 85.19 330 ARG A C 1
ATOM 2667 O O . ARG A 1 330 ? 32.106 -7.097 -47.153 1.00 85.19 330 ARG A O 1
ATOM 2674 N N . THR A 1 331 ? 32.241 -6.534 -44.976 1.00 82.62 331 THR A N 1
ATOM 2675 C CA . THR A 1 331 ? 33.154 -5.400 -45.185 1.00 82.62 331 THR A CA 1
ATOM 2676 C C . THR A 1 331 ? 34.555 -5.874 -45.563 1.00 82.62 331 THR A C 1
ATOM 2678 O O . THR A 1 331 ? 35.113 -5.323 -46.512 1.00 82.62 331 THR A O 1
ATOM 2681 N N . GLN A 1 332 ? 35.056 -6.953 -44.948 1.00 81.88 332 GLN A N 1
ATOM 2682 C CA . GLN A 1 332 ? 36.307 -7.630 -45.334 1.00 81.88 332 GLN A CA 1
ATOM 2683 C C . GLN A 1 332 ? 36.306 -8.078 -46.794 1.00 81.88 332 GLN A C 1
ATOM 2685 O O . GLN A 1 332 ? 37.240 -7.801 -47.548 1.00 81.88 332 GLN A O 1
ATOM 2690 N N . LYS A 1 333 ? 35.220 -8.719 -47.241 1.00 85.62 333 LYS A N 1
ATOM 2691 C CA . LYS A 1 333 ? 35.106 -9.165 -48.633 1.00 85.62 333 LYS A CA 1
ATOM 2692 C C . LYS A 1 333 ? 35.153 -7.995 -49.627 1.00 85.62 333 LYS A C 1
ATOM 2694 O O . LYS A 1 333 ? 35.888 -8.058 -50.609 1.00 85.62 333 LYS A O 1
ATOM 2699 N N . ARG A 1 334 ? 34.397 -6.922 -49.364 1.00 82.56 334 ARG A N 1
ATOM 2700 C CA . ARG A 1 334 ? 34.344 -5.728 -50.231 1.00 82.56 334 ARG A CA 1
ATOM 2701 C C . ARG A 1 334 ? 35.670 -4.977 -50.276 1.00 82.56 334 ARG A C 1
ATOM 2703 O O . ARG A 1 334 ? 36.071 -4.504 -51.332 1.00 82.56 334 ARG A O 1
ATOM 2710 N N . GLU A 1 335 ? 36.351 -4.858 -49.143 1.00 85.06 335 GLU A N 1
ATOM 2711 C CA . GLU A 1 335 ? 37.672 -4.237 -49.073 1.00 85.06 335 GLU A CA 1
ATOM 2712 C C . GLU A 1 335 ? 38.697 -5.013 -49.917 1.00 85.06 335 GLU A C 1
ATOM 2714 O O . GLU A 1 335 ? 39.417 -4.410 -50.714 1.00 85.06 335 GLU A O 1
ATOM 2719 N N . GLY A 1 336 ? 38.697 -6.349 -49.827 1.00 79.12 336 GLY A N 1
ATOM 2720 C CA . GLY A 1 336 ? 39.534 -7.208 -50.667 1.00 79.12 336 GLY A CA 1
ATOM 2721 C C . GLY A 1 336 ? 39.264 -7.043 -52.169 1.00 79.12 336 GLY A C 1
ATOM 2722 O O . GLY A 1 336 ? 40.202 -7.045 -52.968 1.00 79.12 336 GLY A O 1
ATOM 2723 N N . GLU A 1 337 ? 38.003 -6.846 -52.565 1.00 84.44 337 GLU A N 1
ATOM 2724 C CA . GLU A 1 337 ? 37.619 -6.545 -53.952 1.00 84.44 337 GLU A CA 1
ATOM 2725 C C . GLU A 1 337 ? 38.168 -5.183 -54.417 1.00 84.44 337 GLU A C 1
ATOM 2727 O O . GLU A 1 337 ? 38.768 -5.105 -55.490 1.00 84.44 337 GLU A O 1
ATOM 2732 N N . TYR A 1 338 ? 38.049 -4.124 -53.606 1.00 79.62 338 TYR A N 1
ATOM 2733 C CA . TYR A 1 338 ? 38.593 -2.802 -53.950 1.00 79.62 338 TYR A CA 1
ATOM 2734 C C . TYR A 1 338 ? 40.125 -2.761 -53.955 1.00 79.62 338 TYR A C 1
ATOM 2736 O O . TYR A 1 338 ? 40.704 -2.104 -54.818 1.00 79.62 338 TYR A O 1
ATOM 2744 N N . ARG A 1 339 ? 40.799 -3.491 -53.055 1.00 80.19 339 ARG A N 1
ATOM 2745 C CA . ARG A 1 339 ? 42.265 -3.640 -53.087 1.00 80.19 339 ARG A CA 1
ATOM 2746 C C . ARG A 1 339 ? 42.728 -4.332 -54.366 1.00 80.19 339 ARG A C 1
ATOM 2748 O O . ARG A 1 339 ? 43.714 -3.904 -54.962 1.00 80.19 339 ARG A O 1
ATOM 2755 N N . ARG A 1 340 ? 41.997 -5.352 -54.827 1.00 83.69 340 ARG A N 1
ATOM 2756 C CA . ARG A 1 340 ? 42.279 -6.014 -56.108 1.00 83.69 340 ARG A CA 1
ATOM 2757 C C . ARG A 1 340 ? 42.092 -5.059 -57.288 1.00 83.69 340 ARG A C 1
ATOM 2759 O O . ARG A 1 340 ? 42.990 -4.958 -58.113 1.00 83.69 340 ARG A O 1
ATOM 2766 N N . GLN A 1 341 ? 40.996 -4.298 -57.315 1.00 81.00 341 GLN A N 1
ATOM 2767 C CA . GLN A 1 341 ? 40.757 -3.274 -58.343 1.00 81.00 341 GLN A CA 1
ATOM 2768 C C . GLN A 1 341 ? 41.832 -2.178 -58.343 1.00 81.00 341 GLN A C 1
ATOM 2770 O O . GLN A 1 341 ? 42.259 -1.739 -59.407 1.00 81.00 341 GLN A O 1
ATOM 2775 N N . ALA A 1 342 ? 42.300 -1.747 -57.168 1.00 75.50 342 ALA A N 1
ATOM 2776 C CA . ALA A 1 342 ? 43.388 -0.780 -57.051 1.00 75.50 342 ALA A CA 1
ATOM 2777 C C . ALA A 1 342 ? 44.716 -1.350 -57.579 1.00 75.50 342 ALA A C 1
ATOM 2779 O O . ALA A 1 342 ? 45.453 -0.643 -58.262 1.00 75.50 342 ALA A O 1
ATOM 2780 N N . LEU A 1 343 ? 45.007 -2.629 -57.311 1.00 80.81 343 LEU A N 1
ATOM 2781 C CA . LEU A 1 343 ? 46.191 -3.316 -57.832 1.00 80.81 343 LEU A CA 1
ATOM 2782 C C . LEU A 1 343 ? 46.142 -3.447 -59.363 1.00 80.81 343 LEU A C 1
ATOM 2784 O O . LEU A 1 343 ? 47.115 -3.129 -60.038 1.00 80.81 343 LEU A O 1
ATOM 2788 N N . GLU A 1 344 ? 45.001 -3.861 -59.916 1.00 80.44 344 GLU A N 1
ATOM 2789 C CA . GLU A 1 344 ? 44.785 -3.967 -61.365 1.00 80.44 344 GLU A CA 1
ATOM 2790 C C . GLU A 1 344 ? 44.903 -2.598 -62.055 1.00 80.44 344 GLU A C 1
ATOM 2792 O O . GLU A 1 344 ? 45.580 -2.471 -63.076 1.00 80.44 344 GLU A O 1
ATOM 2797 N N . ALA A 1 345 ? 44.311 -1.551 -61.471 1.00 75.69 345 ALA A N 1
ATOM 2798 C CA . ALA A 1 345 ? 44.421 -0.184 -61.977 1.00 75.69 345 ALA A CA 1
ATOM 2799 C C . ALA A 1 345 ? 45.859 0.356 -61.909 1.00 75.69 345 ALA A C 1
ATOM 2801 O O . ALA A 1 345 ? 46.264 1.115 -62.789 1.00 75.69 345 ALA A O 1
ATOM 2802 N N . ARG A 1 346 ? 46.631 -0.041 -60.889 1.00 78.62 346 ARG A N 1
ATOM 2803 C CA . ARG A 1 346 ? 48.042 0.325 -60.729 1.00 78.62 346 ARG A CA 1
ATOM 2804 C C . ARG A 1 346 ? 48.943 -0.381 -61.738 1.00 78.62 346 ARG A C 1
ATOM 2806 O O . ARG A 1 346 ? 49.747 0.281 -62.377 1.00 78.62 346 ARG A O 1
ATOM 2813 N N . ASN A 1 347 ? 48.751 -1.676 -61.961 1.00 79.88 347 ASN A N 1
ATOM 2814 C CA . ASN A 1 347 ? 49.493 -2.395 -62.999 1.00 79.88 347 ASN A CA 1
ATOM 2815 C C . ASN A 1 347 ? 49.212 -1.794 -64.389 1.00 79.88 347 ASN A C 1
ATOM 2817 O O . ASN A 1 347 ? 50.135 -1.530 -65.153 1.00 79.88 347 ASN A O 1
ATOM 2821 N N . GLY A 1 348 ? 47.947 -1.464 -64.680 1.00 77.81 348 GLY A N 1
ATOM 2822 C CA . GLY A 1 348 ? 47.584 -0.777 -65.922 1.00 77.81 348 GLY A CA 1
ATOM 2823 C C . GLY A 1 348 ? 48.106 0.666 -66.025 1.00 77.81 348 GLY A C 1
ATOM 2824 O O . GLY A 1 348 ? 48.183 1.209 -67.128 1.00 77.81 348 GLY A O 1
ATOM 2825 N N . LEU A 1 349 ? 48.452 1.314 -64.905 1.00 76.12 349 LEU A N 1
ATOM 2826 C CA . LEU A 1 349 ? 49.146 2.605 -64.901 1.00 76.12 349 LEU A CA 1
ATOM 2827 C C . LEU A 1 349 ? 50.605 2.459 -65.307 1.00 76.12 349 LEU A C 1
ATOM 2829 O O . LEU A 1 349 ? 51.071 3.249 -66.127 1.00 76.12 349 LEU A O 1
ATOM 2833 N N . ASP A 1 350 ? 51.286 1.456 -64.761 1.00 76.94 350 ASP A N 1
ATOM 2834 C CA . ASP A 1 350 ? 52.687 1.183 -65.062 1.00 76.94 350 ASP A CA 1
ATOM 2835 C C . ASP A 1 350 ? 52.855 0.843 -66.556 1.00 76.94 350 ASP A C 1
ATOM 2837 O O . ASP A 1 350 ? 53.667 1.470 -67.236 1.00 76.94 350 ASP A O 1
ATOM 2841 N N . GLU A 1 351 ? 51.985 -0.010 -67.115 1.00 78.38 351 GLU A N 1
ATOM 2842 C CA . GLU A 1 351 ? 51.957 -0.327 -68.556 1.00 78.38 351 GLU A CA 1
ATOM 2843 C C . GLU A 1 351 ? 51.777 0.931 -69.433 1.00 78.38 351 G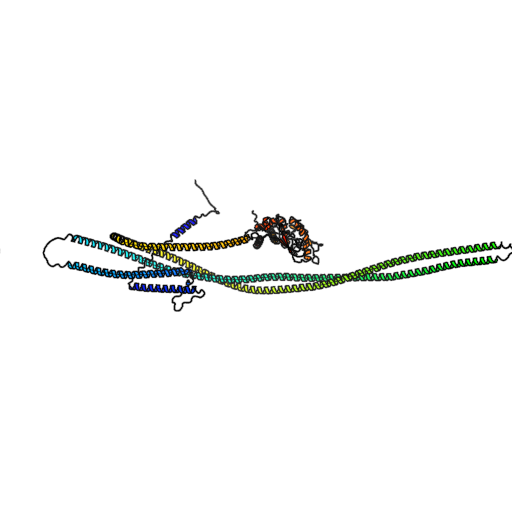LU A C 1
ATOM 2845 O O . GLU A 1 351 ? 52.511 1.163 -70.395 1.00 78.38 351 GLU A O 1
ATOM 2850 N N . ARG A 1 352 ? 50.826 1.809 -69.082 1.00 78.25 352 ARG A N 1
ATOM 2851 C CA . ARG A 1 352 ? 50.554 3.048 -69.839 1.00 78.25 352 ARG A CA 1
ATOM 2852 C C . ARG A 1 352 ? 51.661 4.092 -69.690 1.00 78.25 352 ARG A C 1
ATOM 2854 O O . ARG A 1 352 ? 51.883 4.889 -70.606 1.00 78.25 352 ARG A O 1
ATOM 2861 N N . ALA A 1 353 ? 52.331 4.131 -68.541 1.00 78.19 353 ALA A N 1
ATOM 2862 C CA . ALA A 1 353 ? 53.478 5.000 -68.310 1.00 78.19 353 ALA A CA 1
ATOM 2863 C C . ALA A 1 353 ? 54.679 4.562 -69.164 1.00 78.19 353 ALA A C 1
ATOM 2865 O O . ALA A 1 353 ? 55.357 5.417 -69.743 1.00 78.19 353 ALA A O 1
ATOM 2866 N N . GLU A 1 354 ? 54.894 3.253 -69.311 1.00 82.06 354 GLU A N 1
ATOM 2867 C CA . GLU A 1 354 ? 55.901 2.689 -70.212 1.00 82.06 354 GLU A CA 1
ATOM 2868 C C . GLU A 1 354 ? 55.599 3.003 -71.686 1.00 82.06 354 GLU A C 1
ATOM 2870 O O . GLU A 1 354 ? 56.486 3.488 -72.396 1.00 82.06 354 GLU A O 1
ATOM 2875 N N . GLU A 1 355 ? 54.350 2.840 -72.140 1.00 79.31 355 GLU A N 1
ATOM 2876 C CA . GLU A 1 355 ? 53.926 3.218 -73.502 1.00 79.31 355 GLU A CA 1
ATOM 2877 C C . GLU A 1 355 ? 54.170 4.712 -73.794 1.00 79.31 355 GLU A C 1
ATOM 2879 O O . GLU A 1 355 ? 54.680 5.093 -74.856 1.00 79.31 355 GLU A O 1
ATOM 2884 N N . LEU A 1 356 ? 53.847 5.589 -72.838 1.00 80.69 356 LEU A N 1
ATOM 2885 C CA . LEU A 1 356 ? 54.086 7.028 -72.961 1.00 80.69 356 LEU A CA 1
ATOM 2886 C C . LEU A 1 356 ? 55.585 7.361 -72.988 1.00 80.69 356 LEU A C 1
ATOM 2888 O O . LEU A 1 356 ? 56.014 8.271 -73.702 1.00 80.69 356 LEU A O 1
ATOM 2892 N N . HIS A 1 357 ? 56.396 6.635 -72.219 1.00 80.06 357 HIS A N 1
ATOM 2893 C CA . HIS A 1 357 ? 57.845 6.796 -72.224 1.00 80.06 357 HIS A CA 1
ATOM 2894 C C . HIS A 1 357 ? 58.459 6.361 -73.565 1.00 80.06 357 HIS A C 1
ATOM 2896 O O . HIS A 1 357 ? 59.296 7.081 -74.119 1.00 80.06 357 HIS A O 1
ATOM 2902 N N . LEU A 1 358 ? 58.012 5.230 -74.122 1.00 82.38 358 LEU A N 1
ATOM 2903 C CA . LEU A 1 358 ? 58.488 4.708 -75.404 1.00 82.38 358 LEU A CA 1
ATOM 2904 C C . LEU A 1 358 ? 58.148 5.656 -76.565 1.00 82.38 358 LEU A C 1
ATOM 2906 O O . LEU A 1 358 ? 59.045 6.090 -77.287 1.00 82.38 358 LEU A O 1
ATOM 2910 N N . THR A 1 359 ? 56.887 6.078 -76.672 1.00 78.38 359 THR A N 1
ATOM 2911 C CA . THR A 1 359 ? 56.429 7.020 -77.715 1.00 78.38 359 THR A CA 1
ATOM 2912 C C . THR A 1 359 ? 57.129 8.380 -77.633 1.00 78.38 359 THR A C 1
ATOM 2914 O O . THR A 1 359 ? 57.420 9.010 -78.652 1.00 78.38 359 THR A O 1
ATOM 2917 N N . ARG A 1 360 ? 57.477 8.844 -76.424 1.00 80.88 360 ARG A N 1
ATOM 2918 C CA . ARG A 1 360 ? 58.282 10.061 -76.238 1.00 80.88 360 ARG A CA 1
ATOM 2919 C C . ARG A 1 360 ? 59.715 9.894 -76.748 1.00 80.88 360 ARG A C 1
ATOM 2921 O O . ARG A 1 360 ? 60.264 10.843 -77.307 1.00 80.88 360 ARG A O 1
ATOM 2928 N N . LYS A 1 361 ? 60.317 8.719 -76.554 1.00 82.19 361 LYS A N 1
ATOM 2929 C CA . LYS A 1 361 ? 61.665 8.407 -77.048 1.00 82.19 361 LYS A CA 1
ATOM 2930 C C . LYS A 1 361 ? 61.696 8.359 -78.579 1.00 82.19 361 LYS A C 1
ATOM 2932 O O . LYS A 1 361 ? 62.606 8.925 -79.177 1.00 82.19 361 LYS A O 1
ATOM 2937 N N . GLU A 1 362 ? 60.680 7.765 -79.202 1.00 78.75 362 GLU A N 1
ATOM 2938 C CA . GLU A 1 362 ? 60.508 7.741 -80.664 1.00 78.75 362 GLU A CA 1
ATOM 2939 C C . GLU A 1 362 ? 60.314 9.149 -81.252 1.00 78.75 362 GLU A C 1
ATOM 2941 O O . GLU A 1 362 ? 60.924 9.498 -82.265 1.00 78.75 362 GLU A O 1
ATOM 2946 N N . LEU A 1 363 ? 59.527 10.004 -80.586 1.00 79.44 363 LEU A N 1
ATOM 2947 C CA . LEU A 1 363 ? 59.368 11.408 -80.979 1.00 79.44 363 LEU A CA 1
ATOM 2948 C C . LEU A 1 363 ? 60.704 12.169 -80.944 1.00 79.44 363 LEU A C 1
ATOM 2950 O O . LEU A 1 363 ? 60.966 13.016 -81.795 1.00 79.44 363 LEU A O 1
ATOM 2954 N N . GLU A 1 364 ? 61.550 11.915 -79.948 1.00 79.12 364 GLU A N 1
ATOM 2955 C CA . GLU A 1 364 ? 62.827 12.620 -79.839 1.00 79.12 364 GLU A CA 1
ATOM 2956 C C . GLU A 1 364 ? 63.849 12.126 -80.872 1.00 79.12 364 GLU A C 1
ATOM 2958 O O . GLU A 1 364 ? 64.552 12.942 -81.465 1.00 79.12 364 GLU A O 1
ATOM 2963 N N . ALA A 1 365 ? 63.864 10.821 -81.162 1.00 78.75 365 ALA A N 1
ATOM 2964 C CA . ALA A 1 365 ? 64.679 10.245 -82.232 1.00 78.75 365 ALA A CA 1
ATOM 2965 C C . ALA A 1 365 ? 64.294 10.812 -83.612 1.00 78.75 365 ALA A C 1
ATOM 2967 O O . ALA A 1 365 ? 65.149 11.319 -84.335 1.00 78.75 365 ALA A O 1
ATOM 2968 N N . THR A 1 366 ? 62.998 10.839 -83.938 1.00 75.44 366 THR A N 1
ATOM 2969 C CA . THR A 1 366 ? 62.506 11.392 -85.217 1.00 75.44 366 THR A CA 1
ATOM 2970 C C . THR A 1 366 ? 62.786 12.891 -85.366 1.00 75.44 366 THR A C 1
ATOM 2972 O O . THR A 1 366 ? 63.110 13.356 -86.460 1.00 75.44 366 THR A O 1
ATOM 2975 N N . LYS A 1 367 ? 62.734 13.677 -84.277 1.00 75.44 367 LYS A N 1
ATOM 2976 C CA . LYS A 1 367 ? 63.175 15.085 -84.304 1.00 75.44 367 LYS A CA 1
ATOM 2977 C C . LYS A 1 367 ? 64.663 15.225 -84.615 1.00 75.44 367 LYS A C 1
ATOM 2979 O O . LYS A 1 367 ? 65.023 16.129 -85.368 1.00 75.44 367 LYS A O 1
ATOM 2984 N N . GLN A 1 368 ? 65.507 14.383 -84.019 1.00 75.88 368 GLN A N 1
ATOM 2985 C CA . GLN A 1 368 ? 66.954 14.418 -84.235 1.00 75.88 368 GLN A CA 1
ATOM 2986 C C . GLN A 1 368 ? 67.305 14.052 -85.681 1.00 75.88 368 GLN A C 1
ATOM 2988 O O . GLN A 1 368 ? 68.065 14.781 -86.317 1.00 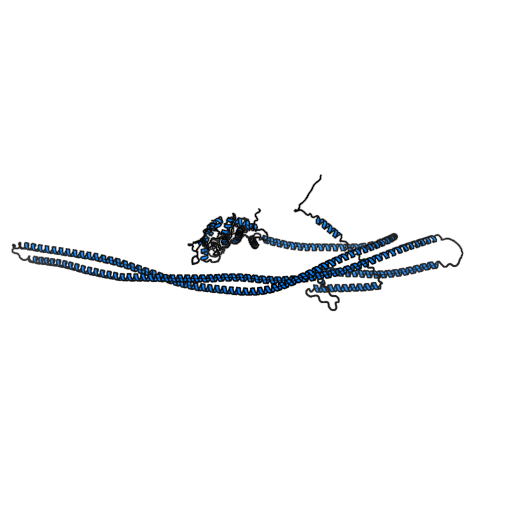75.88 368 GLN A O 1
ATOM 2993 N N . GLU A 1 369 ? 66.689 13.005 -86.233 1.00 76.44 369 GLU A N 1
ATOM 2994 C CA . GLU A 1 369 ? 66.846 12.617 -87.643 1.00 76.44 369 GLU A CA 1
ATOM 2995 C C . GLU A 1 369 ? 66.408 13.743 -88.596 1.00 76.44 369 GLU A C 1
ATOM 2997 O O . GLU A 1 369 ? 67.136 14.107 -89.521 1.00 76.44 369 GLU A O 1
ATOM 3002 N N . ALA A 1 370 ? 65.261 14.379 -88.334 1.00 68.44 370 ALA A N 1
ATOM 3003 C CA . ALA A 1 370 ? 64.783 15.503 -89.140 1.00 68.44 370 ALA A CA 1
ATOM 3004 C C . ALA A 1 370 ? 65.702 16.738 -89.061 1.00 68.44 370 ALA A C 1
ATOM 3006 O O . ALA A 1 370 ? 65.911 17.420 -90.065 1.00 68.44 370 ALA A O 1
ATOM 3007 N N . GLN A 1 371 ? 66.277 17.033 -87.889 1.00 74.00 371 GLN A N 1
ATOM 3008 C CA . GLN A 1 371 ? 67.253 18.118 -87.734 1.00 74.00 371 GLN A CA 1
ATOM 3009 C C . GLN A 1 371 ? 68.553 17.839 -88.491 1.00 74.00 371 GLN A C 1
ATOM 3011 O O . GLN A 1 371 ? 69.104 18.756 -89.099 1.00 74.00 371 GLN A O 1
ATOM 3016 N N . GLN A 1 372 ? 69.023 16.591 -88.497 1.00 76.19 372 GLN A N 1
ATOM 3017 C CA . GLN A 1 372 ? 70.201 16.193 -89.270 1.00 76.19 372 GLN A CA 1
ATOM 3018 C C . GLN A 1 372 ? 69.973 16.349 -90.779 1.00 76.19 372 GLN A C 1
ATOM 3020 O O . GLN A 1 372 ? 70.860 16.849 -91.475 1.00 76.19 372 GLN A O 1
ATOM 3025 N N . LEU A 1 373 ? 68.781 15.998 -91.275 1.00 73.25 373 LEU A N 1
ATOM 3026 C CA . LEU A 1 373 ? 68.394 16.196 -92.679 1.00 73.25 373 LEU A CA 1
ATOM 3027 C C . LEU A 1 373 ? 68.331 17.684 -93.069 1.00 73.25 373 LEU A C 1
ATOM 3029 O O . LEU A 1 373 ? 68.788 18.064 -94.147 1.00 73.25 373 LEU A O 1
ATOM 3033 N N . LEU A 1 374 ? 67.822 18.549 -92.184 1.00 72.81 374 LEU A N 1
ATOM 3034 C CA . LEU A 1 374 ? 67.819 19.998 -92.421 1.00 72.81 374 LEU A CA 1
ATOM 3035 C C . LEU A 1 374 ? 69.244 20.575 -92.451 1.00 72.81 374 LEU A C 1
ATOM 3037 O O . LEU A 1 374 ? 69.578 21.363 -93.332 1.00 72.81 374 LEU A O 1
ATOM 3041 N N . GLN A 1 375 ? 70.106 20.144 -91.524 1.00 74.88 375 GLN A N 1
ATOM 3042 C CA . GLN A 1 375 ? 71.508 20.571 -91.479 1.00 74.88 375 GLN A CA 1
ATOM 3043 C C . GLN A 1 375 ? 72.282 20.148 -92.731 1.00 74.88 375 GLN A C 1
ATOM 3045 O O . GLN A 1 375 ? 73.088 20.927 -93.237 1.00 74.88 375 GLN A O 1
ATOM 3050 N N . THR A 1 376 ? 72.026 18.949 -93.262 1.00 73.75 376 THR A N 1
ATOM 3051 C CA . THR A 1 376 ? 72.639 18.507 -94.525 1.00 73.75 376 THR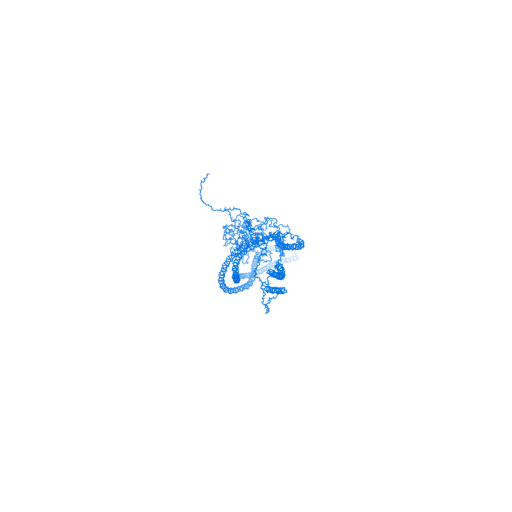 A CA 1
ATOM 3052 C C . THR A 1 376 ? 72.180 19.372 -95.698 1.00 73.75 376 THR A C 1
ATOM 3054 O O . THR A 1 376 ? 73.015 19.798 -96.498 1.00 73.75 376 THR A O 1
ATOM 3057 N N . ALA A 1 377 ? 70.896 19.734 -95.762 1.00 68.56 377 ALA A N 1
ATOM 3058 C CA . ALA A 1 377 ? 70.397 20.658 -96.779 1.00 68.56 377 ALA A CA 1
ATOM 3059 C C . ALA A 1 377 ? 71.062 22.051 -96.693 1.00 68.56 377 ALA A C 1
ATOM 3061 O O . ALA A 1 377 ? 71.419 22.627 -97.719 1.00 68.56 377 ALA A O 1
ATOM 3062 N N . ASP A 1 378 ? 71.308 22.572 -95.487 1.00 72.62 378 ASP A N 1
ATOM 3063 C CA . ASP A 1 378 ? 72.009 23.853 -95.299 1.00 72.62 378 ASP A CA 1
ATOM 3064 C C . ASP A 1 378 ? 73.505 23.779 -95.646 1.00 72.62 378 ASP A C 1
ATOM 3066 O O . ASP A 1 378 ? 74.089 24.758 -96.118 1.00 72.62 378 ASP A O 1
ATOM 3070 N N . THR A 1 379 ? 74.152 22.622 -95.458 1.00 72.88 379 THR A N 1
ATOM 3071 C CA . THR A 1 379 ? 75.535 22.436 -95.931 1.00 72.88 379 THR A CA 1
ATOM 3072 C C . THR A 1 379 ? 75.627 22.416 -97.455 1.00 72.88 379 THR A C 1
ATOM 3074 O O . THR A 1 379 ? 76.581 22.970 -98.001 1.00 72.88 379 THR A O 1
ATOM 3077 N N . MET A 1 380 ? 74.621 21.866 -98.146 1.00 67.56 380 MET A N 1
ATOM 3078 C CA . MET A 1 380 ? 74.547 21.917 -99.610 1.00 67.56 380 MET A CA 1
ATOM 3079 C C . MET A 1 380 ? 74.356 23.358 -100.116 1.00 67.56 380 MET A C 1
ATOM 3081 O O . MET A 1 380 ? 74.989 23.739 -101.101 1.00 67.56 380 MET A O 1
ATOM 3085 N N . ASP A 1 381 ? 73.581 24.195 -99.411 1.00 67.12 381 ASP A N 1
ATOM 3086 C CA . ASP A 1 381 ? 73.439 25.624 -99.746 1.00 67.12 381 ASP A CA 1
ATOM 3087 C C . ASP A 1 381 ? 74.772 26.384 -99.647 1.00 67.12 381 ASP A C 1
ATOM 3089 O O . ASP A 1 381 ? 75.084 27.209 -100.508 1.00 67.12 381 ASP A O 1
ATOM 3093 N N . ARG A 1 382 ? 75.601 26.086 -98.637 1.00 69.69 382 ARG A N 1
ATOM 3094 C CA . ARG A 1 382 ? 76.934 26.703 -98.502 1.00 69.69 382 ARG A CA 1
ATOM 3095 C C . ARG A 1 382 ? 77.882 26.278 -99.622 1.00 69.69 382 ARG A C 1
ATOM 3097 O O . ARG A 1 382 ? 78.548 27.131 -100.199 1.00 69.69 382 ARG A O 1
ATOM 3104 N N . GLN A 1 383 ? 77.872 24.998 -99.998 1.00 69.69 383 GLN A N 1
ATOM 3105 C CA . GLN A 1 383 ? 78.680 24.500 -101.118 1.00 69.69 383 GLN A CA 1
ATOM 3106 C C . GLN A 1 383 ? 78.324 25.185 -102.448 1.00 69.69 383 GLN A C 1
ATOM 3108 O O . GLN A 1 383 ? 79.212 25.464 -103.253 1.00 69.69 383 GLN A O 1
ATOM 3113 N N . LEU A 1 384 ? 77.047 25.511 -102.675 1.00 64.31 384 LEU A N 1
ATOM 3114 C CA . LEU A 1 384 ? 76.617 26.262 -103.861 1.00 64.31 384 LEU A CA 1
ATOM 3115 C C . LEU A 1 384 ? 77.133 27.714 -103.871 1.00 64.31 384 LEU A C 1
ATOM 3117 O O . LEU A 1 384 ? 77.432 28.248 -104.941 1.00 64.31 384 LEU A O 1
ATOM 3121 N N . VAL A 1 385 ? 77.266 28.352 -102.703 1.00 68.88 385 VAL A N 1
ATOM 3122 C CA . VAL A 1 385 ? 77.831 29.709 -102.569 1.00 68.88 385 VAL A CA 1
ATOM 3123 C C . VAL A 1 385 ? 79.346 29.706 -102.799 1.00 68.88 385 VAL A C 1
ATOM 3125 O O . VAL A 1 385 ? 79.849 30.560 -103.528 1.00 68.88 385 VAL A O 1
ATOM 3128 N N . ASP A 1 386 ? 80.064 28.712 -102.277 1.00 67.31 386 ASP A N 1
ATOM 3129 C CA . ASP A 1 386 ? 81.518 28.602 -102.456 1.00 67.31 386 ASP A CA 1
ATOM 3130 C C . ASP A 1 386 ? 81.906 28.364 -103.930 1.00 67.31 386 ASP A C 1
ATOM 3132 O O . ASP A 1 386 ? 82.881 28.931 -104.429 1.00 67.31 386 ASP A O 1
ATOM 3136 N N . ILE A 1 387 ? 81.101 27.591 -104.674 1.00 67.44 387 ILE A N 1
ATOM 3137 C CA . ILE A 1 387 ? 81.284 27.391 -106.123 1.00 67.44 387 ILE A CA 1
ATOM 3138 C C . ILE A 1 387 ? 81.108 28.708 -106.901 1.00 67.44 387 ILE A C 1
ATOM 3140 O O . ILE A 1 387 ? 81.847 28.951 -107.860 1.00 67.44 387 ILE A O 1
ATOM 3144 N N . ARG A 1 388 ? 80.176 29.583 -106.491 1.00 65.12 388 ARG A N 1
ATOM 3145 C CA . ARG A 1 388 ? 80.015 30.921 -107.092 1.00 65.12 388 ARG A CA 1
ATOM 3146 C C . ARG A 1 388 ? 81.239 31.801 -106.853 1.00 65.12 388 ARG A C 1
ATOM 3148 O O . ARG A 1 388 ? 81.737 32.401 -107.803 1.00 65.12 388 ARG A O 1
ATOM 3155 N N . GLN A 1 389 ? 81.745 31.842 -105.622 1.00 64.06 389 GLN A N 1
ATOM 3156 C CA . GLN A 1 389 ? 82.898 32.672 -105.264 1.00 64.06 389 GLN A CA 1
ATOM 3157 C C . GLN A 1 389 ? 84.157 32.247 -106.046 1.00 64.06 389 GLN A C 1
ATOM 3159 O O . GLN A 1 389 ? 84.852 33.082 -106.621 1.00 64.06 389 GLN A O 1
ATOM 3164 N N . ALA A 1 390 ? 84.377 30.934 -106.198 1.00 62.59 390 ALA A N 1
ATOM 3165 C CA . ALA A 1 390 ? 85.477 30.386 -106.996 1.00 62.59 390 ALA A CA 1
ATOM 3166 C C . ALA A 1 390 ? 85.382 30.716 -108.505 1.00 62.59 390 ALA A C 1
ATOM 3168 O O . ALA A 1 390 ? 86.402 30.758 -109.201 1.00 62.59 390 ALA A O 1
ATOM 3169 N N . HIS A 1 391 ? 84.172 30.941 -109.031 1.00 63.22 391 HIS A N 1
ATOM 3170 C CA . HIS A 1 391 ? 83.959 31.406 -110.403 1.00 63.22 391 HIS A CA 1
ATOM 3171 C C . HIS A 1 391 ? 84.266 32.908 -110.544 1.00 63.22 391 HIS A C 1
ATOM 3173 O O . HIS A 1 391 ? 84.921 33.310 -111.506 1.00 63.22 391 HIS A O 1
ATOM 3179 N N . GLU A 1 392 ? 83.856 33.734 -109.578 1.00 61.03 392 GLU A N 1
ATOM 3180 C CA . GLU A 1 392 ? 84.147 35.176 -109.559 1.00 61.03 392 GLU A CA 1
ATOM 3181 C C . GLU A 1 392 ? 85.654 35.474 -109.434 1.00 61.03 392 GLU A C 1
ATOM 3183 O O . GLU A 1 392 ? 86.175 36.322 -110.164 1.00 61.03 392 GLU A O 1
ATOM 3188 N N . ASP A 1 393 ? 86.388 34.701 -108.628 1.00 60.50 393 ASP A N 1
ATOM 3189 C CA . ASP A 1 393 ? 87.844 34.842 -108.472 1.00 60.50 393 ASP A CA 1
ATOM 3190 C C . ASP A 1 393 ? 88.622 34.464 -109.751 1.00 60.50 393 ASP A C 1
ATOM 3192 O O . ASP A 1 393 ? 89.642 35.077 -110.082 1.00 60.50 393 ASP A O 1
ATOM 3196 N N . LYS A 1 394 ? 88.113 33.510 -110.547 1.00 62.56 394 LYS A N 1
ATOM 3197 C CA . LYS A 1 394 ? 88.665 33.173 -111.877 1.00 62.56 394 LYS A CA 1
ATOM 3198 C C . LYS A 1 394 ? 88.422 34.273 -112.913 1.00 62.56 394 LYS A C 1
ATOM 3200 O O . LYS A 1 394 ? 89.280 34.505 -113.764 1.00 62.56 394 LYS A O 1
ATOM 3205 N N . VAL A 1 395 ? 87.294 34.978 -112.827 1.00 60.28 395 VAL A N 1
ATOM 3206 C CA . VAL A 1 395 ? 86.987 36.138 -113.682 1.00 60.28 395 VAL A CA 1
ATOM 3207 C C . VAL A 1 395 ? 87.877 37.338 -113.326 1.00 60.28 395 VAL A C 1
ATOM 3209 O O . VAL A 1 395 ? 88.305 38.071 -114.219 1.00 60.28 395 VAL A O 1
ATOM 3212 N N . ALA A 1 396 ? 88.235 37.516 -112.050 1.00 59.34 396 ALA A N 1
ATOM 3213 C CA . ALA A 1 396 ? 89.182 38.546 -111.614 1.00 59.34 396 ALA A CA 1
ATOM 3214 C C . ALA A 1 396 ? 90.626 38.270 -112.091 1.00 59.34 396 ALA A C 1
ATOM 3216 O O . ALA A 1 396 ? 91.304 39.190 -112.550 1.00 59.34 396 ALA A O 1
ATOM 3217 N N . GLN A 1 397 ? 91.070 37.005 -112.090 1.00 57.16 397 GLN A N 1
ATOM 3218 C CA . GLN A 1 397 ? 92.387 36.596 -112.612 1.00 57.16 397 GLN A CA 1
ATOM 3219 C C . GLN A 1 397 ? 92.531 36.749 -114.141 1.00 57.16 397 GLN A C 1
ATOM 3221 O O . GLN A 1 397 ? 93.652 36.863 -114.643 1.00 57.16 397 GLN A O 1
ATOM 3226 N N . LEU A 1 398 ? 91.421 36.778 -114.889 1.00 59.00 398 LEU A N 1
ATOM 3227 C CA . LEU A 1 398 ? 91.416 37.026 -116.338 1.00 59.00 398 LEU A CA 1
ATOM 3228 C C . LEU A 1 398 ? 91.480 38.526 -116.681 1.00 59.00 398 LEU A C 1
ATOM 3230 O O . LEU A 1 398 ? 92.123 38.887 -117.663 1.00 59.00 398 LEU A O 1
ATOM 3234 N N . LYS A 1 399 ? 90.928 39.405 -115.832 1.00 57.69 399 LYS A N 1
ATOM 3235 C CA . LYS A 1 399 ? 90.964 40.871 -116.015 1.00 57.69 399 LYS A CA 1
ATOM 3236 C C . LYS A 1 399 ? 92.329 41.514 -115.725 1.00 57.69 399 LYS A C 1
ATOM 3238 O O . LYS A 1 399 ? 92.650 42.535 -116.322 1.00 57.69 399 LYS A O 1
ATOM 3243 N N . ASP A 1 400 ? 93.158 40.911 -114.871 1.00 54.25 400 ASP A N 1
ATOM 3244 C CA . ASP A 1 400 ? 94.505 41.427 -114.541 1.00 54.25 400 ASP A CA 1
ATOM 3245 C C . ASP A 1 400 ? 95.568 41.055 -115.607 1.00 54.25 400 ASP A C 1
ATOM 3247 O O . ASP A 1 400 ? 96.625 41.677 -115.721 1.00 54.25 400 ASP A O 1
ATOM 3251 N N . ARG A 1 401 ? 95.256 40.076 -116.473 1.00 54.22 401 ARG A N 1
ATOM 3252 C CA . ARG A 1 401 ? 96.083 39.671 -117.628 1.00 54.22 401 ARG A CA 1
ATOM 3253 C C . ARG A 1 401 ? 95.812 40.490 -118.901 1.00 54.22 401 ARG A C 1
ATOM 3255 O O . ARG A 1 401 ? 96.660 40.505 -119.788 1.00 54.22 401 ARG A O 1
ATOM 3262 N N . GLU A 1 402 ? 94.697 41.222 -118.963 1.00 53.69 402 GLU A N 1
ATOM 3263 C CA . GLU A 1 402 ? 94.307 42.096 -120.087 1.00 53.69 402 GLU A CA 1
ATOM 3264 C C . GLU A 1 402 ? 94.952 43.501 -120.046 1.00 53.69 402 GLU A C 1
ATOM 3266 O O . GLU A 1 402 ? 94.863 44.250 -121.016 1.00 53.69 402 GLU A O 1
ATOM 3271 N N . ALA A 1 403 ? 95.672 43.863 -118.975 1.00 53.62 403 ALA A N 1
ATOM 3272 C CA . ALA A 1 403 ? 96.354 45.159 -118.843 1.00 53.62 403 ALA A CA 1
ATOM 3273 C C . ALA A 1 403 ? 97.790 45.199 -119.424 1.00 53.62 403 ALA A C 1
ATOM 3275 O O . ALA A 1 403 ? 98.490 46.202 -119.278 1.00 53.62 403 ALA A O 1
ATOM 3276 N N . ARG A 1 404 ? 98.260 44.133 -120.090 1.00 46.06 404 ARG A N 1
ATOM 3277 C CA . ARG A 1 404 ? 99.616 44.054 -120.669 1.00 46.06 404 ARG A CA 1
ATOM 3278 C C . ARG A 1 404 ? 99.642 43.463 -122.081 1.00 46.06 404 ARG A C 1
ATOM 3280 O O . ARG A 1 404 ? 100.175 42.372 -122.230 1.00 46.06 404 ARG A O 1
ATOM 3287 N N . LEU A 1 405 ? 99.131 44.175 -123.093 1.00 39.81 405 LEU A N 1
ATOM 3288 C CA . LEU A 1 405 ? 99.704 44.241 -124.459 1.00 39.81 405 LEU A CA 1
ATOM 3289 C C . LEU A 1 405 ? 98.792 45.037 -125.417 1.00 39.81 405 LEU A C 1
ATOM 3291 O O . LEU A 1 405 ? 97.660 44.650 -125.697 1.00 39.81 405 LEU A O 1
ATOM 3295 N N . MET A 1 406 ? 99.322 46.160 -125.916 1.00 37.44 406 MET A N 1
ATOM 3296 C CA . MET A 1 406 ? 98.837 46.909 -127.080 1.00 37.44 406 MET A CA 1
ATOM 3297 C C . MET A 1 406 ? 99.152 46.115 -128.351 1.00 37.44 406 MET A C 1
ATOM 3299 O O . MET A 1 406 ? 100.325 45.862 -128.592 1.00 37.44 406 MET A O 1
ATOM 3303 N N . GLU A 1 407 ? 98.127 45.774 -129.136 1.00 39.72 407 GLU A N 1
ATOM 3304 C CA . GLU A 1 407 ? 98.053 45.839 -130.612 1.00 39.72 407 GLU A CA 1
ATOM 3305 C C . GLU A 1 407 ? 96.990 44.858 -131.152 1.00 39.72 407 GLU A C 1
ATOM 3307 O O . GLU A 1 407 ? 96.911 43.712 -130.729 1.00 39.72 407 GLU A O 1
ATOM 3312 N N . LEU A 1 408 ? 96.214 45.332 -132.139 1.00 44.31 408 LEU A N 1
ATOM 3313 C CA . LEU A 1 408 ? 95.249 44.613 -132.997 1.00 44.31 408 LEU A CA 1
ATOM 3314 C C . LEU A 1 408 ? 93.789 44.505 -132.499 1.00 44.31 408 LEU A C 1
ATOM 3316 O O . LEU A 1 408 ? 93.299 43.511 -131.974 1.00 44.31 408 LEU A O 1
ATOM 3320 N N . GLN A 1 409 ? 93.055 45.580 -132.794 1.00 50.12 409 GLN A N 1
ATOM 3321 C CA . GLN A 1 409 ? 91.685 45.894 -132.391 1.00 50.12 409 GLN A CA 1
ATOM 3322 C C . GLN A 1 409 ? 90.626 45.603 -133.475 1.00 50.12 409 GLN A C 1
ATOM 3324 O O . GLN A 1 409 ? 89.856 46.493 -133.820 1.00 50.12 409 GLN A O 1
ATOM 3329 N N . ILE A 1 410 ? 90.559 44.380 -134.021 1.00 52.41 410 ILE A N 1
ATOM 3330 C CA . ILE A 1 410 ? 89.435 43.945 -134.895 1.00 52.41 410 ILE A CA 1
ATOM 3331 C C . ILE A 1 410 ? 88.901 42.528 -134.545 1.00 52.41 410 ILE A C 1
ATOM 3333 O O . ILE A 1 410 ? 87.840 42.124 -135.013 1.00 52.41 410 ILE A O 1
ATOM 3337 N N . GLU A 1 411 ? 89.524 41.798 -133.613 1.00 52.19 411 GLU A N 1
ATOM 3338 C CA . GLU A 1 411 ? 89.055 40.465 -133.164 1.00 52.19 411 GLU A CA 1
ATOM 3339 C C . GLU A 1 411 ? 88.220 40.503 -131.856 1.00 52.19 411 GLU A C 1
ATOM 3341 O O . GLU A 1 411 ? 87.525 39.549 -131.504 1.00 52.19 411 GLU A O 1
ATOM 3346 N N . LYS A 1 412 ? 88.192 41.669 -131.191 1.00 50.47 412 LYS A N 1
ATOM 3347 C CA . LYS A 1 412 ? 87.486 41.966 -129.925 1.00 50.47 412 LYS A CA 1
ATOM 3348 C C . LYS A 1 412 ? 85.953 41.911 -130.021 1.00 50.47 412 LYS A C 1
ATOM 3350 O O . LYS A 1 412 ? 85.288 41.594 -129.036 1.00 50.47 412 LYS A O 1
ATOM 3355 N N . ASP A 1 413 ? 85.386 42.167 -131.197 1.00 55.94 413 ASP A N 1
ATOM 3356 C CA . ASP A 1 413 ? 83.930 42.306 -131.341 1.00 55.94 413 ASP A CA 1
ATOM 3357 C C . ASP A 1 413 ? 83.211 40.988 -131.681 1.00 55.94 413 ASP A C 1
ATOM 3359 O O . ASP A 1 413 ? 81.991 40.905 -131.549 1.00 55.94 413 ASP A O 1
ATOM 3363 N N . ARG A 1 414 ? 83.937 39.913 -132.036 1.00 57.44 414 ARG A N 1
ATOM 3364 C CA . ARG A 1 414 ? 83.333 38.587 -132.295 1.00 57.44 414 ARG A CA 1
ATOM 3365 C C . ARG A 1 414 ? 83.228 37.705 -131.042 1.00 57.44 414 ARG A C 1
ATOM 3367 O O . ARG A 1 414 ? 82.249 36.970 -130.916 1.00 57.44 414 ARG A O 1
ATOM 3374 N N . LEU A 1 415 ? 84.152 37.833 -130.084 1.00 56.16 415 LEU A N 1
ATOM 3375 C CA . LEU A 1 415 ? 84.202 37.005 -128.863 1.00 56.16 415 LEU A CA 1
ATOM 3376 C C . LEU A 1 415 ? 83.237 37.451 -127.742 1.00 56.16 415 LEU A C 1
ATOM 3378 O O . LEU A 1 415 ? 82.809 36.619 -126.943 1.00 56.16 415 LEU A O 1
ATOM 3382 N N . ARG A 1 416 ? 82.796 38.720 -127.726 1.00 59.00 416 ARG A N 1
ATOM 3383 C CA . ARG A 1 416 ? 81.779 39.214 -126.770 1.00 59.00 416 ARG A CA 1
ATOM 3384 C C . ARG A 1 416 ? 80.402 38.556 -126.934 1.00 59.00 416 ARG A C 1
ATOM 3386 O O . ARG A 1 416 ? 79.689 38.386 -125.951 1.00 59.00 416 ARG A O 1
ATOM 3393 N N . SER A 1 417 ? 80.022 38.153 -128.151 1.00 60.94 417 SER A N 1
ATOM 3394 C CA . SER A 1 417 ? 78.685 37.579 -128.398 1.00 60.94 417 SER A CA 1
ATOM 3395 C C . SER A 1 417 ? 78.532 36.137 -127.886 1.00 60.94 417 SER A C 1
ATOM 3397 O O . SER A 1 417 ? 77.445 35.728 -127.478 1.00 60.94 417 SER A O 1
ATOM 3399 N N . THR A 1 418 ? 79.626 35.371 -127.844 1.00 62.22 418 THR A N 1
ATOM 3400 C CA . THR A 1 418 ? 79.652 33.973 -127.380 1.00 62.22 418 THR A CA 1
ATOM 3401 C C . THR A 1 418 ? 79.722 33.851 -125.851 1.00 62.22 418 THR A C 1
ATOM 3403 O O . THR A 1 418 ? 79.196 32.893 -125.278 1.00 62.22 418 THR A O 1
ATOM 3406 N N . GLU A 1 419 ? 80.298 34.845 -125.168 1.00 64.06 419 GLU A N 1
ATOM 3407 C CA . GLU A 1 419 ? 80.342 34.933 -123.700 1.00 64.06 419 GLU A CA 1
ATOM 3408 C C . GLU A 1 419 ? 78.949 35.215 -123.102 1.00 64.06 419 GLU A C 1
ATOM 3410 O O . GLU A 1 419 ? 78.512 34.534 -122.170 1.00 64.06 419 GLU A O 1
ATOM 3415 N N . GLU A 1 420 ? 78.189 36.147 -123.692 1.00 66.94 420 GLU A N 1
ATOM 3416 C CA . GLU A 1 420 ? 76.832 36.475 -123.231 1.00 66.94 420 GLU A CA 1
ATOM 3417 C C . GLU A 1 420 ? 75.832 35.321 -123.407 1.00 66.94 420 GLU A C 1
ATOM 3419 O O . GLU A 1 420 ? 74.933 35.152 -122.576 1.00 66.94 420 GLU A O 1
ATOM 3424 N N . ALA A 1 421 ? 75.984 34.500 -124.452 1.00 65.88 421 ALA A N 1
ATOM 3425 C CA . ALA A 1 421 ? 75.136 33.327 -124.671 1.00 65.88 421 ALA A CA 1
ATOM 3426 C C . ALA A 1 421 ? 75.378 32.232 -123.613 1.00 65.88 421 ALA A C 1
ATOM 3428 O O . ALA A 1 421 ? 74.425 31.653 -123.088 1.00 65.88 421 ALA A O 1
ATOM 3429 N N . SER A 1 422 ? 76.643 32.006 -123.244 1.00 60.56 422 SER A N 1
ATOM 3430 C CA . SER A 1 422 ? 77.053 30.987 -122.266 1.00 60.56 422 SER A CA 1
ATOM 3431 C C . SER A 1 422 ? 76.641 31.364 -120.836 1.00 60.56 422 SER A C 1
ATOM 3433 O O . SER A 1 422 ? 76.123 30.532 -120.088 1.00 60.56 422 SER A O 1
ATOM 3435 N N . ARG A 1 423 ? 76.769 32.649 -120.475 1.00 67.81 423 ARG A N 1
ATOM 3436 C CA . ARG A 1 423 ? 76.334 33.190 -119.177 1.00 67.81 423 ARG A CA 1
ATOM 3437 C C . ARG A 1 423 ? 74.825 33.040 -118.954 1.00 67.81 423 ARG A C 1
ATOM 3439 O O . ARG A 1 423 ? 74.402 32.582 -117.894 1.00 67.81 423 ARG A O 1
ATOM 3446 N N . LYS A 1 424 ? 74.005 33.338 -119.969 1.00 70.06 424 LYS A N 1
ATOM 3447 C CA . LYS A 1 424 ? 72.538 33.206 -119.875 1.00 70.06 424 LYS A CA 1
ATOM 3448 C C . LYS A 1 424 ? 72.068 31.754 -119.722 1.00 70.06 424 LYS A C 1
ATOM 3450 O O . LYS A 1 424 ? 70.993 31.525 -119.170 1.00 70.06 424 LYS A O 1
ATOM 3455 N N . GLN A 1 425 ? 72.837 30.769 -120.195 1.00 68.75 425 GLN A N 1
ATOM 3456 C CA . GLN A 1 425 ? 72.504 29.349 -120.032 1.00 68.75 425 GLN A CA 1
ATOM 3457 C C . GLN A 1 425 ? 72.844 28.827 -118.624 1.00 68.75 425 GLN A C 1
ATOM 3459 O O . GLN A 1 425 ? 72.058 28.064 -118.060 1.00 68.75 425 GLN A O 1
ATOM 3464 N N . ALA A 1 426 ? 73.948 29.286 -118.024 1.00 64.94 426 ALA A N 1
ATOM 3465 C CA . ALA A 1 426 ? 74.320 28.950 -116.646 1.00 64.94 426 ALA A CA 1
ATOM 3466 C C . ALA A 1 426 ? 73.358 29.567 -115.609 1.00 64.94 426 ALA A C 1
ATOM 3468 O O . ALA A 1 426 ? 72.888 28.865 -114.714 1.00 64.94 426 ALA A O 1
ATOM 3469 N N . GLU A 1 427 ? 72.977 30.839 -115.781 1.00 71.62 427 GLU A N 1
ATOM 3470 C CA . GLU A 1 427 ? 72.020 31.527 -114.894 1.00 71.62 427 GLU A CA 1
ATOM 3471 C C . GLU A 1 427 ? 70.632 30.841 -114.888 1.00 71.62 427 GLU A C 1
ATOM 3473 O O . GLU A 1 427 ? 69.969 30.778 -113.852 1.00 71.62 427 GLU A O 1
ATOM 3478 N N . ARG A 1 428 ? 70.204 30.252 -116.018 1.00 72.44 428 ARG A N 1
ATOM 3479 C CA . ARG A 1 428 ? 68.930 29.510 -116.118 1.00 72.44 428 ARG A CA 1
ATOM 3480 C C . ARG A 1 428 ? 68.941 28.164 -115.388 1.00 72.44 428 ARG A C 1
ATOM 3482 O O . ARG A 1 428 ? 67.932 27.805 -114.785 1.00 72.44 428 ARG A O 1
ATOM 3489 N N . LEU A 1 429 ? 70.043 27.414 -115.449 1.00 71.00 429 LEU A N 1
ATOM 3490 C CA . LEU A 1 429 ? 70.162 26.126 -114.751 1.00 71.00 429 LEU A CA 1
ATOM 3491 C C . LEU A 1 429 ? 70.232 26.313 -113.232 1.00 71.00 429 LEU A C 1
ATOM 3493 O O . LEU A 1 429 ? 69.623 25.545 -112.490 1.00 71.00 429 LEU A O 1
ATOM 3497 N N . GLU A 1 430 ? 70.907 27.364 -112.771 1.00 72.12 430 GLU A N 1
ATOM 3498 C CA . GLU A 1 430 ? 70.993 27.667 -111.345 1.00 72.12 430 GLU A CA 1
ATOM 3499 C C . GLU A 1 430 ? 69.643 28.099 -110.751 1.00 72.12 430 GLU A C 1
ATOM 3501 O O . GLU A 1 430 ? 69.271 27.657 -109.663 1.00 72.12 430 GLU A O 1
ATOM 3506 N N . ALA A 1 431 ? 68.882 28.926 -111.474 1.00 73.75 431 ALA A N 1
ATOM 3507 C CA . ALA A 1 431 ? 67.546 29.331 -111.046 1.00 73.75 431 ALA A CA 1
ATOM 3508 C C . ALA A 1 431 ? 66.610 28.120 -110.876 1.00 73.75 431 ALA A C 1
ATOM 3510 O O . ALA A 1 431 ? 65.909 28.023 -109.870 1.00 73.75 431 ALA A O 1
ATOM 3511 N N . ARG A 1 432 ? 66.666 27.157 -111.808 1.00 76.75 432 ARG A N 1
ATOM 3512 C CA . ARG A 1 432 ? 65.848 25.936 -111.762 1.00 76.75 432 ARG A CA 1
ATOM 3513 C C . ARG A 1 432 ? 66.211 25.022 -110.588 1.00 76.75 432 ARG A C 1
ATOM 3515 O O . ARG A 1 432 ? 65.318 24.555 -109.889 1.00 76.75 432 ARG A O 1
ATOM 3522 N N . LEU A 1 433 ? 67.505 24.811 -110.330 1.00 74.88 433 LEU A N 1
ATOM 3523 C CA . LEU A 1 433 ? 67.957 23.999 -109.192 1.00 74.88 433 LEU A CA 1
ATOM 3524 C C . LEU A 1 433 ? 67.599 24.641 -107.841 1.00 74.88 433 LEU A C 1
ATOM 3526 O O . LEU A 1 433 ? 67.236 23.929 -106.908 1.00 74.88 433 LEU A O 1
ATOM 3530 N N . LYS A 1 434 ? 67.637 25.977 -107.732 1.00 74.56 434 LYS A N 1
ATOM 3531 C CA . LYS A 1 434 ? 67.187 26.690 -106.523 1.00 74.56 434 LYS A CA 1
ATOM 3532 C C . LYS A 1 434 ? 65.689 26.554 -106.284 1.00 74.56 434 LYS A C 1
ATOM 3534 O O . LYS A 1 434 ? 65.276 26.369 -105.140 1.00 74.56 434 LYS A O 1
ATOM 3539 N N . GLU A 1 435 ? 64.878 26.622 -107.337 1.00 78.94 435 GLU A N 1
ATOM 3540 C CA . GLU A 1 435 ? 63.438 26.396 -107.214 1.00 78.94 435 GLU A CA 1
ATOM 3541 C C . GLU A 1 435 ? 63.124 24.960 -106.778 1.00 78.94 435 GLU A C 1
ATOM 3543 O O . GLU A 1 435 ? 62.395 24.790 -105.801 1.00 78.94 435 GLU A O 1
ATOM 3548 N N . GLU A 1 436 ? 63.727 23.944 -107.408 1.00 77.69 436 GLU A N 1
ATOM 3549 C CA . GLU A 1 436 ? 63.528 22.528 -107.049 1.00 77.69 436 GLU A CA 1
ATOM 3550 C C . GLU A 1 436 ? 63.968 22.233 -105.599 1.00 77.69 436 GLU A C 1
ATOM 3552 O O . GLU A 1 436 ? 63.236 21.584 -104.851 1.00 77.69 436 GLU A O 1
ATOM 3557 N N . LEU A 1 437 ? 65.101 22.787 -105.149 1.00 74.75 437 LEU A N 1
ATOM 3558 C CA . LEU A 1 437 ? 65.590 22.620 -103.772 1.00 74.75 437 LEU A CA 1
ATOM 3559 C C . LEU A 1 437 ? 64.695 23.347 -102.752 1.00 74.75 437 LEU A C 1
ATOM 3561 O O . LEU A 1 437 ? 64.407 22.811 -101.681 1.00 74.75 437 LEU A O 1
ATOM 3565 N N . SER A 1 438 ? 64.180 24.533 -103.095 1.00 75.75 438 SER A N 1
ATOM 3566 C CA . SER A 1 438 ? 63.225 25.262 -102.247 1.00 75.75 438 SER A CA 1
ATOM 3567 C C . SER A 1 438 ? 61.860 24.567 -102.152 1.00 75.75 438 SER A C 1
ATOM 3569 O O . SER A 1 438 ? 61.229 24.595 -101.094 1.00 75.75 438 SER A O 1
ATOM 3571 N N . ALA A 1 439 ? 61.414 23.914 -103.229 1.00 78.38 439 ALA A N 1
ATOM 3572 C CA . ALA A 1 439 ? 60.186 23.129 -103.249 1.00 78.38 439 ALA A CA 1
ATOM 3573 C C . ALA A 1 439 ? 60.325 21.872 -102.378 1.00 78.38 439 ALA A C 1
ATOM 3575 O O . ALA A 1 439 ? 59.456 21.619 -101.546 1.00 78.38 439 ALA A O 1
ATOM 3576 N N . LEU A 1 440 ? 61.454 21.160 -102.483 1.00 78.50 440 LEU A N 1
ATOM 3577 C CA . LEU A 1 440 ? 61.742 19.982 -101.662 1.00 78.50 440 LEU A CA 1
ATOM 3578 C C . LEU A 1 440 ? 61.878 20.335 -100.167 1.00 78.50 440 LEU A C 1
ATOM 3580 O O . LEU A 1 440 ? 61.360 19.612 -99.317 1.00 78.50 440 LEU A O 1
ATOM 3584 N N . LYS A 1 441 ? 62.518 21.471 -99.832 1.00 76.06 441 LYS A N 1
ATOM 3585 C CA . LYS A 1 441 ? 62.571 21.995 -98.451 1.00 76.06 441 LYS A CA 1
ATOM 3586 C C . LYS A 1 441 ? 61.162 22.243 -97.901 1.00 76.06 441 LYS A C 1
ATOM 3588 O O . LYS A 1 441 ? 60.851 21.771 -96.812 1.00 76.06 441 LYS A O 1
ATOM 3593 N N . ARG A 1 442 ? 60.287 22.901 -98.671 1.00 79.44 442 ARG A N 1
ATOM 3594 C CA . ARG A 1 442 ? 58.892 23.161 -98.266 1.00 79.44 442 ARG A CA 1
ATOM 3595 C C . ARG A 1 442 ? 58.077 21.880 -98.087 1.00 79.44 442 ARG A C 1
ATOM 3597 O O . ARG A 1 442 ? 57.317 21.789 -97.128 1.00 79.44 442 ARG A O 1
ATOM 3604 N N . GLU A 1 443 ? 58.230 20.900 -98.974 1.00 80.62 443 GLU A N 1
ATOM 3605 C CA . GLU A 1 443 ? 57.552 19.601 -98.867 1.00 80.62 443 GLU A CA 1
ATOM 3606 C C . GLU A 1 443 ? 57.985 18.854 -97.597 1.00 80.62 443 GLU A C 1
ATOM 3608 O O . GLU A 1 443 ? 57.143 18.436 -96.801 1.00 80.62 443 GLU A O 1
ATOM 3613 N N . LYS A 1 444 ? 59.297 18.771 -97.337 1.00 78.56 444 LYS A N 1
ATOM 3614 C CA . LYS A 1 444 ? 59.827 18.110 -96.134 1.00 78.56 444 LYS A CA 1
ATOM 3615 C C . LYS A 1 444 ? 59.476 18.851 -94.845 1.00 78.56 444 LYS A C 1
ATOM 3617 O O . LYS A 1 444 ? 59.196 18.210 -93.833 1.00 78.56 444 LYS A O 1
ATOM 3622 N N . GLU A 1 445 ? 59.417 20.181 -94.867 1.00 78.31 445 GLU A N 1
ATOM 3623 C CA . GLU A 1 445 ? 58.914 20.984 -93.745 1.00 78.31 445 GLU A CA 1
ATOM 3624 C C . GLU A 1 445 ? 57.427 20.716 -93.465 1.00 78.31 445 GLU A C 1
ATOM 3626 O O . GLU A 1 445 ? 57.039 20.579 -92.303 1.00 78.31 445 GLU A O 1
ATOM 3631 N N . GLN A 1 446 ? 56.599 20.583 -94.505 1.00 80.31 446 GLN A N 1
ATOM 3632 C CA . GLN A 1 446 ? 55.175 20.263 -94.362 1.00 80.31 446 GLN A CA 1
ATOM 3633 C C . GLN A 1 446 ? 54.947 18.843 -93.830 1.00 80.31 446 GLN A C 1
ATOM 3635 O O . GLN A 1 446 ? 54.153 18.672 -92.902 1.00 80.31 446 GLN A O 1
ATOM 3640 N N . GLU A 1 447 ? 55.667 17.840 -94.343 1.00 79.44 447 GLU A N 1
ATOM 3641 C CA . GLU A 1 447 ? 55.629 16.466 -93.818 1.00 79.44 447 GLU A CA 1
ATOM 3642 C C . GLU A 1 447 ? 56.054 16.417 -92.342 1.00 79.44 447 GLU A C 1
ATOM 3644 O O . GLU A 1 447 ? 55.386 15.789 -91.516 1.00 79.44 447 GLU A O 1
ATOM 3649 N N . LEU A 1 448 ? 57.115 17.144 -91.978 1.00 78.50 448 LEU A N 1
ATOM 3650 C CA . LEU A 1 448 ? 57.587 17.246 -90.598 1.00 78.50 448 LEU A CA 1
ATOM 3651 C C . LEU A 1 448 ? 56.545 17.907 -89.685 1.00 78.50 448 LEU A C 1
ATOM 3653 O O . LEU A 1 448 ? 56.347 17.473 -88.547 1.00 78.50 448 LEU A O 1
ATOM 3657 N N . GLN A 1 449 ? 55.877 18.958 -90.158 1.00 78.81 449 GLN A N 1
ATOM 3658 C CA . GLN A 1 449 ? 54.838 19.654 -89.401 1.00 78.81 449 GLN A CA 1
ATOM 3659 C C . GLN A 1 449 ? 53.599 18.767 -89.202 1.00 78.81 449 GLN A C 1
ATOM 3661 O O . GLN A 1 449 ? 53.063 18.697 -88.091 1.00 78.81 449 GLN A O 1
ATOM 3666 N N . ALA A 1 450 ? 53.184 18.039 -90.242 1.00 80.44 450 ALA A N 1
ATOM 3667 C CA . ALA A 1 450 ? 52.082 17.086 -90.179 1.00 80.44 450 ALA A CA 1
ATOM 3668 C C . ALA A 1 450 ? 52.385 15.942 -89.196 1.00 80.44 450 ALA A C 1
ATOM 3670 O O . ALA A 1 450 ? 51.578 15.676 -88.300 1.00 80.44 450 ALA A O 1
ATOM 3671 N N . LEU A 1 451 ? 53.577 15.338 -89.276 1.00 80.25 451 LEU A N 1
ATOM 3672 C CA . LEU A 1 451 ? 54.005 14.269 -88.370 1.00 80.25 451 LEU A CA 1
ATOM 3673 C C . LEU A 1 451 ? 54.064 14.744 -86.909 1.00 80.25 451 LEU A C 1
ATOM 3675 O O . LEU A 1 451 ? 53.523 14.076 -86.026 1.00 80.25 451 LEU A O 1
ATOM 3679 N N . LYS A 1 452 ? 54.629 15.936 -86.656 1.00 78.00 452 LYS A N 1
ATOM 3680 C CA . LYS A 1 452 ? 54.652 16.558 -85.319 1.00 78.00 452 LYS A CA 1
ATOM 3681 C C . LYS A 1 452 ? 53.248 16.741 -84.752 1.00 78.00 452 LYS A C 1
ATOM 3683 O O . LYS A 1 452 ? 53.017 16.393 -83.597 1.00 78.00 452 LYS A O 1
ATOM 3688 N N . SER A 1 453 ? 52.313 17.250 -85.555 1.00 79.25 453 SER A N 1
ATOM 3689 C CA . SER A 1 453 ? 50.932 17.474 -85.111 1.00 79.25 453 SER A CA 1
ATOM 3690 C C . SER A 1 453 ? 50.198 16.163 -84.792 1.00 79.25 453 SER A C 1
ATOM 3692 O O . SER A 1 453 ? 49.512 16.071 -83.773 1.00 79.25 453 SER A O 1
ATOM 3694 N N . SER A 1 454 ? 50.407 15.114 -85.598 1.00 80.38 454 SER A N 1
ATOM 3695 C CA . SER A 1 454 ? 49.826 13.787 -85.366 1.00 80.38 454 SER A CA 1
ATOM 3696 C C . SER A 1 454 ? 50.385 13.141 -84.096 1.00 80.38 454 SER A C 1
ATOM 3698 O O . SER A 1 454 ? 49.619 12.664 -83.260 1.00 80.38 454 SER A O 1
ATOM 3700 N N . GLN A 1 455 ? 51.709 13.167 -83.915 1.00 79.69 455 GLN A N 1
ATOM 3701 C CA . GLN A 1 455 ? 52.365 12.577 -82.745 1.00 79.69 455 GLN A CA 1
ATOM 3702 C C . GLN A 1 455 ? 52.053 13.341 -81.445 1.00 79.69 455 GLN A C 1
ATOM 3704 O O . GLN A 1 455 ? 51.884 12.727 -80.387 1.00 79.69 455 GLN A O 1
ATOM 3709 N N . GLN A 1 456 ? 51.909 14.670 -81.510 1.00 80.81 456 GLN A N 1
ATOM 3710 C CA . GLN A 1 456 ? 51.444 15.482 -80.379 1.00 80.81 456 GLN A CA 1
ATOM 3711 C C . GLN A 1 456 ? 50.027 15.100 -79.947 1.00 80.81 456 GLN A C 1
ATOM 3713 O O . GLN A 1 456 ? 49.788 14.929 -78.752 1.00 80.81 456 GLN A O 1
ATOM 3718 N N . LYS A 1 457 ? 49.115 14.880 -80.901 1.00 82.62 457 LYS A N 1
ATOM 3719 C CA . LYS A 1 457 ? 47.744 14.448 -80.606 1.00 82.62 457 LYS A CA 1
ATOM 3720 C C . LYS A 1 457 ? 47.709 13.085 -79.904 1.00 82.62 457 LYS A C 1
ATOM 3722 O O . LYS A 1 457 ? 47.038 12.942 -78.886 1.00 82.62 457 LYS A O 1
ATOM 3727 N N . THR A 1 458 ? 48.494 12.109 -80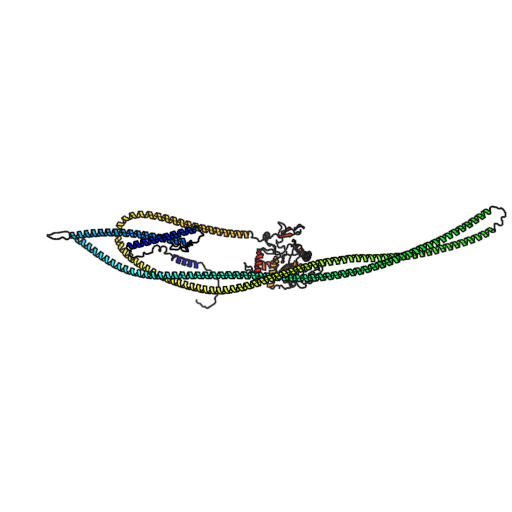.369 1.00 81.94 458 THR A N 1
ATOM 3728 C CA . THR A 1 458 ? 48.618 10.807 -79.684 1.00 81.94 458 THR A CA 1
ATOM 3729 C C . THR A 1 458 ? 49.199 10.928 -78.274 1.00 81.94 458 THR A C 1
ATOM 3731 O O . THR A 1 458 ? 48.726 10.249 -77.364 1.00 81.94 458 THR A O 1
ATOM 3734 N N . LEU A 1 459 ? 50.171 11.820 -78.049 1.00 81.44 459 LEU A N 1
ATOM 3735 C CA . LEU A 1 459 ? 50.707 12.072 -76.706 1.00 81.44 459 LEU A CA 1
ATOM 3736 C C . LEU A 1 459 ? 49.673 12.720 -75.778 1.00 81.44 459 LEU A C 1
ATOM 3738 O O . LEU A 1 459 ? 49.620 12.390 -74.594 1.00 81.44 459 LEU A O 1
ATOM 3742 N N . GLU A 1 460 ? 48.844 13.632 -76.284 1.00 82.56 460 GLU A N 1
ATOM 3743 C CA . GLU A 1 460 ? 47.754 14.234 -75.509 1.00 82.56 460 GLU A CA 1
ATOM 3744 C C . GLU A 1 460 ? 46.672 13.213 -75.140 1.00 82.56 460 GLU A C 1
ATOM 3746 O O . GLU A 1 460 ? 46.233 13.179 -73.984 1.00 82.56 460 GLU A O 1
ATOM 3751 N N . ASP A 1 461 ? 46.305 12.332 -76.072 1.00 82.19 461 ASP A N 1
ATOM 3752 C CA . ASP A 1 461 ? 45.353 11.247 -75.830 1.00 82.19 461 ASP A CA 1
ATOM 3753 C C . ASP A 1 461 ? 45.885 10.239 -74.796 1.00 82.19 461 ASP A C 1
ATOM 3755 O O . ASP A 1 461 ? 45.159 9.869 -73.867 1.00 82.19 461 ASP A O 1
ATOM 3759 N N . LEU A 1 462 ? 47.161 9.845 -74.881 1.00 81.75 462 LEU A N 1
ATOM 3760 C CA . LEU A 1 462 ? 47.803 8.980 -73.881 1.00 81.75 462 LEU A CA 1
ATOM 3761 C C . LEU A 1 462 ? 47.887 9.659 -72.507 1.00 81.75 462 LEU A C 1
ATOM 3763 O O . LEU A 1 462 ? 47.542 9.042 -71.501 1.00 81.75 462 LEU A O 1
ATOM 3767 N N . ARG A 1 463 ? 48.227 10.954 -72.440 1.00 81.81 463 ARG A N 1
ATOM 3768 C CA . ARG A 1 463 ? 48.204 11.733 -71.183 1.00 81.81 463 ARG A CA 1
ATOM 3769 C C . ARG A 1 463 ? 46.812 11.820 -70.567 1.00 81.81 463 ARG A C 1
ATOM 3771 O O . ARG A 1 463 ? 46.675 11.866 -69.346 1.00 81.81 463 ARG A O 1
ATOM 3778 N N . LYS A 1 464 ? 45.764 11.911 -71.386 1.00 83.38 464 LYS A N 1
ATOM 3779 C CA . LYS A 1 464 ? 44.377 11.911 -70.905 1.00 83.38 464 LYS A CA 1
ATOM 3780 C C . LYS A 1 464 ? 43.993 10.539 -70.347 1.00 83.38 464 LYS A C 1
ATOM 3782 O O . LYS A 1 464 ? 43.417 10.470 -69.266 1.00 83.38 464 LYS A O 1
ATOM 3787 N N . LYS A 1 465 ? 44.357 9.456 -71.040 1.00 80.12 465 LYS A N 1
ATOM 3788 C CA . LYS A 1 465 ? 44.139 8.080 -70.564 1.00 80.12 465 LYS A CA 1
ATOM 3789 C C . LYS A 1 465 ? 44.903 7.786 -69.268 1.00 80.12 465 LYS A C 1
ATOM 3791 O O . LYS A 1 465 ? 44.316 7.196 -68.366 1.00 80.12 465 LYS A O 1
ATOM 3796 N N . LEU A 1 466 ? 46.153 8.242 -69.153 1.00 81.62 466 LEU A N 1
ATOM 3797 C CA . LEU A 1 466 ? 46.966 8.107 -67.941 1.00 81.62 466 LEU A CA 1
ATOM 3798 C C . LEU A 1 466 ? 46.288 8.795 -66.748 1.00 81.62 466 LEU A C 1
ATOM 3800 O O . LEU A 1 466 ? 46.014 8.134 -65.754 1.00 81.62 466 LEU A O 1
ATOM 3804 N N . ARG A 1 467 ? 45.881 10.064 -66.896 1.00 81.00 467 ARG A N 1
ATOM 3805 C CA . ARG A 1 467 ? 45.161 10.814 -65.847 1.00 81.00 467 ARG A CA 1
ATOM 3806 C C . ARG A 1 467 ? 43.865 10.136 -65.396 1.00 81.00 467 ARG A C 1
ATOM 3808 O O . ARG A 1 467 ? 43.594 10.062 -64.202 1.00 81.00 467 ARG A O 1
ATOM 3815 N N . ASN A 1 468 ? 43.077 9.608 -66.334 1.00 82.38 468 ASN A N 1
ATOM 3816 C CA . ASN A 1 468 ? 41.859 8.869 -65.990 1.00 82.38 468 ASN A CA 1
ATOM 3817 C C . ASN A 1 468 ? 42.180 7.593 -65.193 1.00 82.38 468 ASN A C 1
ATOM 3819 O O . ASN A 1 468 ? 41.484 7.271 -64.235 1.00 82.38 468 ASN A O 1
ATOM 3823 N N . SER A 1 469 ? 43.245 6.882 -65.568 1.00 78.75 469 SER A N 1
ATOM 3824 C CA . SER A 1 469 ? 43.708 5.685 -64.862 1.00 78.75 469 SER A CA 1
ATOM 3825 C C . SER A 1 469 ? 44.226 6.013 -63.454 1.00 78.75 469 SER A C 1
ATOM 3827 O O . SER A 1 469 ? 43.914 5.296 -62.503 1.00 78.75 469 SER A O 1
ATOM 3829 N N . GLU A 1 470 ? 44.944 7.131 -63.293 1.00 80.75 470 GLU A N 1
ATOM 3830 C CA . GLU A 1 470 ? 45.457 7.624 -62.004 1.00 80.75 470 GLU A CA 1
ATOM 3831 C C . GLU A 1 470 ? 44.301 7.944 -61.061 1.00 80.75 470 GLU A C 1
ATOM 3833 O O . GLU A 1 470 ? 44.299 7.524 -59.903 1.00 80.75 470 GLU A O 1
ATOM 3838 N N . GLN A 1 471 ? 43.274 8.612 -61.588 1.00 83.56 471 GLN A N 1
ATOM 3839 C CA . GLN A 1 471 ? 42.055 8.902 -60.850 1.00 83.56 471 GLN A CA 1
ATOM 3840 C C . GLN A 1 471 ? 41.343 7.615 -60.412 1.00 83.56 471 GLN A C 1
ATOM 3842 O O . GLN A 1 471 ? 41.004 7.481 -59.238 1.00 83.56 471 GLN A O 1
ATOM 3847 N N . THR A 1 472 ? 41.169 6.635 -61.306 1.00 81.94 472 THR A N 1
ATOM 3848 C CA . THR A 1 472 ? 40.510 5.364 -60.950 1.00 81.94 472 THR A CA 1
ATOM 3849 C C . THR A 1 472 ? 41.285 4.571 -59.897 1.00 81.94 472 THR A C 1
ATOM 3851 O O . THR A 1 472 ? 40.674 4.014 -58.985 1.00 81.94 472 THR A O 1
ATOM 3854 N N . CYS A 1 473 ? 42.622 4.567 -59.971 1.00 80.38 473 CYS A N 1
ATOM 3855 C CA . CYS A 1 473 ? 43.466 3.947 -58.956 1.00 80.38 473 CYS A CA 1
ATOM 3856 C C . CYS A 1 473 ? 43.292 4.665 -57.614 1.00 80.38 473 CYS A C 1
ATOM 3858 O O . CYS A 1 473 ? 42.972 4.017 -56.626 1.00 80.38 473 CYS A O 1
ATOM 3860 N N . SER A 1 474 ? 43.421 5.996 -57.585 1.00 81.56 474 SER A N 1
ATOM 3861 C CA . SER A 1 474 ? 43.274 6.803 -56.366 1.00 81.56 474 SER A CA 1
ATOM 3862 C C . SER A 1 474 ? 41.903 6.626 -55.701 1.00 81.56 474 SER A C 1
ATOM 3864 O O . SER A 1 474 ? 41.822 6.454 -54.483 1.00 81.56 474 SER A O 1
ATOM 3866 N N . GLU A 1 475 ? 40.825 6.601 -56.487 1.00 84.12 475 GLU A N 1
ATOM 3867 C CA . GLU A 1 475 ? 39.469 6.371 -55.986 1.00 84.12 475 GLU A CA 1
ATOM 3868 C C . GLU A 1 475 ? 39.292 4.964 -55.394 1.00 84.12 475 GLU A C 1
ATOM 3870 O O . GLU A 1 475 ? 38.629 4.817 -54.364 1.00 84.12 475 GLU A O 1
ATOM 3875 N N . ALA A 1 476 ? 39.876 3.933 -56.014 1.00 78.69 476 ALA A N 1
ATOM 3876 C CA . ALA A 1 476 ? 39.832 2.564 -55.504 1.00 78.69 476 ALA A CA 1
ATOM 3877 C C . ALA A 1 476 ? 40.627 2.417 -54.194 1.00 78.69 476 ALA A C 1
ATOM 3879 O O . ALA A 1 476 ? 40.109 1.839 -53.235 1.00 78.69 476 ALA A O 1
ATOM 3880 N N . THR A 1 477 ? 41.826 3.007 -54.100 1.00 81.00 477 THR A N 1
ATOM 3881 C CA . THR A 1 477 ? 42.633 2.998 -52.866 1.00 81.00 477 THR A CA 1
ATOM 3882 C C . THR A 1 477 ? 41.922 3.734 -51.732 1.00 81.00 477 THR A C 1
ATOM 3884 O O . THR A 1 477 ? 41.790 3.196 -50.636 1.00 81.00 477 THR A O 1
ATOM 3887 N N . ALA A 1 478 ? 41.357 4.915 -52.004 1.00 82.81 478 ALA A N 1
ATOM 3888 C CA . ALA A 1 478 ? 40.615 5.683 -51.005 1.00 82.81 478 ALA A CA 1
ATOM 3889 C C . ALA A 1 478 ? 39.351 4.951 -50.511 1.00 82.81 478 ALA A C 1
ATOM 3891 O O . ALA A 1 478 ? 38.964 5.088 -49.348 1.00 82.81 478 ALA A O 1
ATOM 3892 N N . LYS A 1 479 ? 38.684 4.169 -51.373 1.00 84.75 479 LYS A N 1
ATOM 3893 C CA . LYS A 1 479 ? 37.557 3.308 -50.971 1.00 84.75 479 LYS A CA 1
ATOM 3894 C C . LYS A 1 479 ? 38.015 2.141 -50.093 1.00 84.75 479 LYS A C 1
ATOM 3896 O O . LYS A 1 479 ? 37.339 1.858 -49.106 1.00 84.75 479 LYS A O 1
ATOM 3901 N N . ALA A 1 480 ? 39.147 1.510 -50.410 1.00 78.25 480 ALA A N 1
ATOM 3902 C CA . ALA A 1 480 ? 39.728 0.448 -49.589 1.00 78.25 480 ALA A CA 1
ATOM 3903 C C . ALA A 1 480 ? 40.116 0.959 -48.189 1.00 78.25 480 ALA A C 1
ATOM 3905 O O . ALA A 1 480 ? 39.662 0.399 -47.196 1.00 78.25 480 ALA A O 1
ATOM 3906 N N . GLU A 1 481 ? 40.827 2.086 -48.097 1.00 83.62 481 GLU A N 1
ATOM 3907 C CA . GLU A 1 481 ? 41.221 2.700 -46.815 1.00 83.62 481 GLU A CA 1
ATOM 3908 C C . GLU A 1 481 ? 40.015 3.095 -45.942 1.00 83.62 481 GLU A C 1
ATOM 3910 O O . GLU A 1 481 ? 40.049 2.988 -44.714 1.00 83.62 481 GLU A O 1
ATOM 3915 N N . ARG A 1 482 ? 38.915 3.558 -46.554 1.00 84.38 482 ARG A N 1
ATOM 3916 C CA . ARG A 1 482 ? 37.670 3.854 -45.820 1.00 84.38 482 ARG A CA 1
ATOM 3917 C C . ARG A 1 482 ? 37.034 2.594 -45.239 1.00 84.38 482 ARG A C 1
ATOM 3919 O O . ARG A 1 482 ? 36.526 2.647 -44.121 1.00 84.38 482 ARG A O 1
ATOM 3926 N N . LEU A 1 483 ? 37.041 1.491 -45.987 1.00 82.56 483 LEU A N 1
ATOM 3927 C CA . LEU A 1 483 ? 36.495 0.215 -45.525 1.00 82.56 483 LEU A CA 1
ATOM 3928 C C . LEU A 1 483 ? 37.374 -0.430 -44.450 1.00 82.56 483 LEU A C 1
ATOM 3930 O O . LEU A 1 483 ? 36.829 -1.010 -43.519 1.00 82.56 483 LEU A O 1
ATOM 3934 N N . GLU A 1 484 ? 38.693 -0.271 -44.523 1.00 80.81 484 GLU A N 1
ATOM 3935 C CA . GLU A 1 484 ? 39.637 -0.714 -43.489 1.00 80.81 484 GLU A CA 1
ATOM 3936 C C . GLU A 1 484 ? 39.371 -0.007 -42.150 1.00 80.81 484 GLU A C 1
ATOM 3938 O O . GLU A 1 484 ? 39.136 -0.657 -41.133 1.00 80.81 484 GLU A O 1
ATOM 3943 N N . LYS A 1 485 ? 39.228 1.326 -42.159 1.00 84.69 485 LYS A N 1
ATOM 3944 C CA . LYS A 1 485 ? 38.812 2.084 -40.960 1.00 84.69 485 LYS A CA 1
ATOM 3945 C C . LYS A 1 485 ? 37.434 1.669 -40.443 1.00 84.69 485 LYS A C 1
ATOM 3947 O O . LYS A 1 485 ? 37.187 1.664 -39.237 1.00 84.69 485 LYS A O 1
ATOM 3952 N N . GLN A 1 486 ? 36.512 1.334 -41.347 1.00 82.25 486 GLN A N 1
ATOM 3953 C CA . GLN A 1 486 ? 35.196 0.824 -40.968 1.00 82.25 486 GLN A CA 1
ATOM 3954 C C . GLN A 1 486 ? 35.297 -0.554 -40.291 1.00 82.25 486 GLN A C 1
ATOM 3956 O O . GLN A 1 486 ? 34.572 -0.793 -39.327 1.00 82.25 486 GLN A O 1
ATOM 3961 N N . GLN A 1 487 ? 36.198 -1.432 -40.741 1.00 82.19 487 GLN A N 1
ATOM 3962 C CA . GLN A 1 487 ? 36.446 -2.732 -40.111 1.00 82.19 487 GLN A CA 1
ATOM 3963 C C . GLN A 1 487 ? 37.058 -2.594 -38.722 1.00 82.19 487 GLN A C 1
ATOM 3965 O O . GLN A 1 487 ? 36.580 -3.246 -37.801 1.00 82.19 487 GLN A O 1
ATOM 3970 N N . GLU A 1 488 ? 38.057 -1.728 -38.544 1.00 83.31 488 GLU A N 1
ATOM 3971 C CA . GLU A 1 488 ? 38.648 -1.464 -37.224 1.00 83.31 488 GLU A CA 1
ATOM 3972 C C . GLU A 1 488 ? 37.585 -0.995 -36.224 1.00 83.31 488 GLU A C 1
ATOM 3974 O O . GLU A 1 488 ? 37.528 -1.463 -35.082 1.00 83.31 488 GLU A O 1
ATOM 3979 N N . TRP A 1 489 ? 36.686 -0.112 -36.670 1.00 83.50 489 TRP A N 1
ATOM 3980 C CA . TRP A 1 489 ? 35.567 0.351 -35.856 1.00 83.50 489 TRP A CA 1
ATOM 3981 C C . TRP A 1 489 ? 34.572 -0.774 -35.535 1.00 83.50 489 TRP A C 1
ATOM 3983 O O . TRP A 1 489 ? 34.155 -0.893 -34.383 1.00 83.50 489 TRP A O 1
ATOM 3993 N N . GLN A 1 490 ? 34.217 -1.613 -36.516 1.00 82.88 490 GLN A N 1
ATOM 3994 C CA . GLN A 1 490 ? 33.313 -2.758 -36.333 1.00 82.88 490 GLN A CA 1
ATOM 3995 C C . GLN A 1 490 ? 33.911 -3.832 -35.410 1.00 82.88 490 GLN A C 1
ATOM 3997 O O . GLN A 1 490 ? 33.213 -4.327 -34.530 1.00 82.88 490 GLN A O 1
ATOM 4002 N N . ALA A 1 491 ? 35.200 -4.150 -35.549 1.00 81.06 491 ALA A N 1
ATOM 4003 C CA . ALA A 1 491 ? 35.915 -5.083 -34.678 1.00 81.06 491 ALA A CA 1
ATOM 4004 C C . ALA A 1 491 ? 35.992 -4.556 -33.236 1.00 81.06 491 ALA A C 1
ATOM 4006 O O . ALA A 1 491 ? 35.638 -5.260 -32.293 1.00 81.06 491 ALA A O 1
ATOM 4007 N N . SER A 1 492 ? 36.329 -3.273 -33.069 1.00 83.81 492 SER A N 1
ATOM 4008 C CA . SER A 1 492 ? 36.322 -2.611 -31.758 1.00 83.81 492 SER A CA 1
ATOM 4009 C C . SER A 1 492 ? 34.916 -2.512 -31.150 1.00 83.81 492 SER A C 1
ATOM 4011 O O . SER A 1 492 ? 34.761 -2.422 -29.932 1.00 83.81 492 SER A O 1
ATOM 4013 N N . ALA A 1 493 ? 33.864 -2.436 -31.972 1.00 79.44 493 ALA A N 1
ATOM 4014 C CA . ALA A 1 493 ? 32.480 -2.482 -31.503 1.00 79.44 493 ALA A CA 1
ATOM 4015 C C . ALA A 1 493 ? 32.112 -3.890 -31.007 1.00 79.44 493 ALA A C 1
ATOM 4017 O O . ALA A 1 493 ? 31.568 -4.008 -29.912 1.00 79.44 493 ALA A O 1
ATOM 4018 N N . LEU A 1 494 ? 32.493 -4.936 -31.750 1.00 82.88 494 LEU A N 1
ATOM 4019 C CA . LEU A 1 494 ? 32.280 -6.337 -31.377 1.00 82.88 494 LEU A CA 1
ATOM 4020 C C . LEU A 1 494 ? 32.987 -6.706 -30.061 1.00 82.88 494 LEU A C 1
ATOM 4022 O O . LEU A 1 494 ? 32.371 -7.326 -29.195 1.00 82.88 494 LEU A O 1
ATOM 4026 N N . GLU A 1 495 ? 34.243 -6.288 -29.867 1.00 83.44 495 GLU A N 1
ATOM 4027 C CA . GLU A 1 495 ? 34.973 -6.517 -28.607 1.00 83.44 495 GLU A CA 1
ATOM 4028 C C . GLU A 1 495 ? 34.311 -5.820 -27.415 1.00 83.44 495 GLU A C 1
ATOM 4030 O O . GLU A 1 495 ? 34.086 -6.442 -26.376 1.00 83.44 495 GLU A O 1
ATOM 4035 N N . ARG A 1 496 ? 33.953 -4.536 -27.563 1.00 82.38 496 ARG A N 1
ATOM 4036 C CA . ARG A 1 496 ? 33.278 -3.774 -26.498 1.00 82.38 496 ARG A CA 1
ATOM 4037 C C . ARG A 1 496 ? 31.938 -4.391 -26.118 1.00 82.38 496 ARG A C 1
ATOM 4039 O O . ARG A 1 496 ? 31.602 -4.445 -24.939 1.00 82.38 496 ARG A O 1
ATOM 4046 N N . GLN A 1 497 ? 31.189 -4.852 -27.110 1.00 81.25 497 GLN A N 1
ATOM 4047 C CA . GLN A 1 497 ? 29.897 -5.484 -26.903 1.00 81.25 497 GLN A CA 1
ATOM 4048 C C . GLN A 1 497 ? 30.036 -6.851 -26.219 1.00 81.25 497 GLN A C 1
ATOM 4050 O O . GLN A 1 497 ? 29.342 -7.109 -25.239 1.00 81.25 497 GLN A O 1
ATOM 4055 N N . SER A 1 498 ? 31.007 -7.667 -26.637 1.00 79.94 498 SER A N 1
ATOM 4056 C CA . SER A 1 498 ? 31.311 -8.956 -25.995 1.00 79.94 498 SER A CA 1
ATOM 4057 C C . SER A 1 498 ? 31.730 -8.788 -24.528 1.00 79.94 498 SER A C 1
ATOM 4059 O O . SER A 1 498 ? 31.287 -9.544 -23.665 1.00 79.94 498 SER A O 1
ATOM 4061 N N . ALA A 1 499 ? 32.542 -7.770 -24.221 1.00 82.56 499 ALA A N 1
ATOM 4062 C CA . ALA A 1 499 ? 32.919 -7.442 -22.845 1.00 82.56 499 ALA A CA 1
ATOM 4063 C C . ALA A 1 499 ? 31.710 -6.990 -22.006 1.00 82.56 499 ALA A C 1
ATOM 4065 O O . ALA A 1 499 ? 31.509 -7.488 -20.902 1.00 82.56 499 ALA A O 1
ATOM 4066 N N . CYS A 1 500 ? 30.863 -6.111 -22.555 1.00 81.62 500 CYS A N 1
ATOM 4067 C CA . CYS A 1 500 ? 29.649 -5.639 -21.885 1.00 81.62 500 CYS A CA 1
ATOM 4068 C C . CYS A 1 500 ? 28.698 -6.792 -21.532 1.00 81.62 500 CYS A C 1
ATOM 4070 O O . CYS A 1 500 ? 28.170 -6.838 -20.422 1.00 81.62 500 CYS A O 1
ATOM 4072 N N . TYR A 1 501 ? 28.504 -7.744 -22.449 1.00 79.88 501 TYR A N 1
ATOM 4073 C CA . TYR A 1 501 ? 27.648 -8.901 -22.193 1.00 79.88 501 TYR A CA 1
ATOM 4074 C C . TYR A 1 501 ? 28.221 -9.855 -21.156 1.00 79.88 501 TYR A C 1
ATOM 4076 O O . TYR A 1 501 ? 27.460 -10.426 -20.379 1.00 79.88 501 TYR A O 1
ATOM 4084 N N . LYS A 1 502 ? 29.545 -10.016 -21.110 1.00 82.31 502 LYS A N 1
ATOM 4085 C CA . LYS A 1 502 ? 30.193 -10.826 -20.079 1.00 82.31 502 LYS A CA 1
ATOM 4086 C C . LYS A 1 502 ? 29.953 -10.244 -18.682 1.00 82.31 502 LYS A C 1
ATOM 4088 O O . LYS A 1 502 ? 29.523 -10.974 -17.791 1.00 82.31 502 LYS A O 1
ATOM 4093 N N . ASP A 1 503 ? 30.143 -8.936 -18.522 1.00 82.56 503 ASP A N 1
ATOM 4094 C CA . ASP A 1 503 ? 29.900 -8.241 -17.253 1.00 82.56 503 ASP A CA 1
ATOM 4095 C C . ASP A 1 503 ? 28.416 -8.307 -16.848 1.00 82.56 503 ASP A C 1
ATOM 4097 O O . ASP A 1 503 ? 28.075 -8.535 -15.684 1.00 82.56 503 ASP A O 1
ATOM 4101 N N . GLU A 1 504 ? 27.505 -8.138 -17.812 1.00 80.00 504 GLU A N 1
ATOM 4102 C CA . GLU A 1 504 ? 26.065 -8.240 -17.573 1.00 80.00 504 GLU A CA 1
ATOM 4103 C C . GLU A 1 504 ? 25.640 -9.669 -17.199 1.00 80.00 504 GLU A C 1
ATOM 4105 O O . GLU A 1 504 ? 24.826 -9.847 -16.291 1.00 80.00 504 GLU A O 1
ATOM 4110 N N . HIS A 1 505 ? 26.229 -10.687 -17.830 1.00 81.50 505 HIS A N 1
ATOM 4111 C CA . HIS A 1 505 ? 25.991 -12.092 -17.510 1.00 81.50 505 HIS A CA 1
ATOM 4112 C C . HIS A 1 505 ? 26.432 -12.429 -16.081 1.00 81.50 505 HIS A C 1
ATOM 4114 O O . HIS A 1 505 ? 25.657 -13.013 -15.324 1.00 81.50 505 HIS A O 1
ATOM 4120 N N . GLU A 1 506 ? 27.652 -12.050 -15.687 1.00 84.44 506 GLU A N 1
ATOM 4121 C CA . GLU A 1 506 ? 28.165 -12.276 -14.327 1.00 84.44 506 GLU A CA 1
ATOM 4122 C C . GLU A 1 506 ? 27.283 -11.587 -13.274 1.00 84.44 506 GLU A C 1
ATOM 4124 O O . GLU A 1 506 ? 26.947 -12.178 -12.242 1.00 84.44 506 GLU A O 1
ATOM 4129 N N . ARG A 1 507 ? 26.828 -10.362 -13.562 1.00 83.31 507 ARG A N 1
ATOM 4130 C CA . ARG A 1 507 ? 25.920 -9.619 -12.685 1.00 83.31 507 ARG A CA 1
ATOM 4131 C C . ARG A 1 507 ? 24.555 -10.294 -12.547 1.00 83.31 507 ARG A C 1
ATOM 4133 O O . ARG A 1 507 ? 24.106 -10.512 -11.426 1.00 83.31 507 ARG A O 1
ATOM 4140 N N . LEU A 1 508 ? 23.904 -10.640 -13.658 1.00 78.94 508 LEU A N 1
ATOM 4141 C CA . LEU A 1 508 ? 22.582 -11.276 -13.637 1.00 78.94 508 LEU A CA 1
ATOM 4142 C C . LEU A 1 508 ? 22.626 -12.666 -12.989 1.00 78.94 508 LEU A C 1
ATOM 4144 O O . LEU A 1 508 ? 21.692 -13.048 -12.286 1.00 78.94 508 LEU A O 1
ATOM 4148 N N . GLN A 1 509 ? 23.721 -13.406 -13.175 1.00 83.00 509 GLN A N 1
ATOM 4149 C CA . GLN A 1 509 ? 23.940 -14.689 -12.515 1.00 83.00 509 GLN A CA 1
ATOM 4150 C C . GLN A 1 509 ? 24.064 -14.533 -10.992 1.00 83.00 509 GLN A C 1
ATOM 4152 O O . GLN A 1 509 ? 23.463 -15.311 -10.251 1.00 83.00 509 GLN A O 1
ATOM 4157 N N . SER A 1 510 ? 24.792 -13.514 -10.527 1.00 85.50 510 SER A N 1
ATOM 4158 C CA . SER A 1 510 ? 24.878 -13.165 -9.104 1.00 85.50 510 SER A CA 1
ATOM 4159 C C . SER A 1 510 ? 23.513 -12.753 -8.538 1.00 85.50 510 SER A C 1
ATOM 4161 O O . SER A 1 510 ? 23.080 -13.275 -7.510 1.00 85.50 510 SER A O 1
ATOM 4163 N N . ASP A 1 511 ? 22.775 -11.892 -9.246 1.00 81.25 511 ASP A N 1
ATOM 4164 C CA . ASP A 1 511 ? 21.433 -11.453 -8.841 1.00 81.25 511 ASP A CA 1
ATOM 4165 C C . ASP A 1 511 ? 20.455 -12.641 -8.734 1.00 81.25 511 ASP A C 1
ATOM 4167 O O . ASP A 1 511 ? 19.688 -12.736 -7.771 1.00 81.25 511 ASP A O 1
ATOM 4171 N N . TYR A 1 512 ? 20.521 -13.596 -9.669 1.00 82.25 512 TYR A N 1
ATOM 4172 C CA . TYR A 1 512 ? 19.728 -14.827 -9.621 1.00 82.25 512 TYR A CA 1
ATOM 4173 C C . TYR A 1 512 ? 20.101 -15.722 -8.429 1.00 82.25 512 TYR A C 1
ATOM 4175 O O . TYR A 1 512 ? 19.213 -16.229 -7.744 1.00 82.25 512 TYR A O 1
ATOM 4183 N N . GLN A 1 513 ? 21.394 -15.889 -8.132 1.00 86.12 513 GLN A N 1
ATOM 4184 C CA . GLN A 1 513 ? 21.854 -16.661 -6.970 1.00 86.12 513 GLN A CA 1
ATOM 4185 C C . GLN A 1 513 ? 21.382 -16.041 -5.648 1.00 86.12 513 GLN A C 1
ATOM 4187 O O . GLN A 1 513 ? 20.799 -16.740 -4.819 1.00 86.12 513 GLN A O 1
ATOM 4192 N N . ASN A 1 514 ? 21.538 -14.725 -5.488 1.00 86.75 514 ASN A N 1
ATOM 4193 C CA . ASN A 1 514 ? 21.074 -13.996 -4.305 1.00 86.75 514 ASN A CA 1
ATOM 4194 C C . ASN A 1 514 ? 19.556 -14.136 -4.118 1.00 86.75 514 ASN A C 1
ATOM 4196 O O . ASN A 1 514 ? 19.059 -14.361 -3.012 1.00 86.75 514 ASN A O 1
ATOM 4200 N N . SER A 1 515 ? 18.807 -14.046 -5.217 1.00 81.94 515 SER A N 1
ATOM 4201 C CA . SER A 1 515 ? 17.351 -14.176 -5.220 1.00 81.94 515 SER A CA 1
ATOM 4202 C C . SER A 1 515 ? 16.874 -15.610 -4.916 1.00 81.94 515 SER A C 1
ATOM 4204 O O . SER A 1 515 ? 15.824 -15.795 -4.290 1.00 81.94 515 SER A O 1
ATOM 4206 N N . GLN A 1 516 ? 17.651 -16.632 -5.292 1.00 85.50 516 GLN A N 1
ATOM 4207 C CA . GLN A 1 516 ? 17.425 -18.034 -4.916 1.00 85.50 516 GLN A CA 1
ATOM 4208 C C . GLN A 1 516 ? 17.723 -18.297 -3.432 1.00 85.50 516 GLN A C 1
ATOM 4210 O O . GLN A 1 516 ? 16.971 -19.006 -2.764 1.00 85.50 516 GLN A O 1
ATOM 4215 N N . GLU A 1 517 ? 18.782 -17.703 -2.880 1.00 89.06 517 GLU A N 1
ATOM 4216 C CA . GLU A 1 517 ? 19.074 -17.797 -1.445 1.00 89.06 517 GLU A CA 1
ATOM 4217 C C . GLU A 1 517 ? 17.996 -17.130 -0.588 1.00 89.06 517 GLU A C 1
ATOM 4219 O O . GLU A 1 517 ? 17.579 -17.696 0.423 1.00 89.06 517 GLU A O 1
ATOM 4224 N N . ALA A 1 518 ? 17.506 -15.957 -1.002 1.00 85.19 518 ALA A N 1
ATOM 4225 C CA . ALA A 1 518 ? 16.397 -15.281 -0.331 1.00 85.19 518 ALA A CA 1
ATOM 4226 C C . ALA A 1 518 ? 15.133 -16.156 -0.309 1.00 85.19 518 ALA A C 1
ATOM 4228 O O . ALA A 1 518 ? 14.510 -16.316 0.739 1.00 85.19 518 ALA A O 1
ATOM 4229 N N . ARG A 1 519 ? 14.812 -16.803 -1.437 1.00 88.75 519 ARG A N 1
ATOM 4230 C CA . ARG A 1 519 ? 13.700 -17.756 -1.527 1.00 88.75 519 ARG A CA 1
ATOM 4231 C C . ARG A 1 519 ? 13.865 -18.927 -0.552 1.00 88.75 519 ARG A C 1
ATOM 4233 O O . ARG A 1 519 ? 12.930 -19.234 0.177 1.00 88.75 519 ARG A O 1
ATOM 4240 N N . ARG A 1 520 ? 15.049 -19.548 -0.488 1.00 89.62 520 ARG A N 1
ATOM 4241 C CA . ARG A 1 520 ? 15.316 -20.658 0.448 1.00 89.62 520 ARG A CA 1
ATOM 4242 C C . ARG A 1 520 ? 15.152 -20.250 1.912 1.00 89.62 520 ARG A C 1
ATOM 4244 O O . ARG A 1 520 ? 14.645 -21.036 2.704 1.00 89.62 520 ARG A O 1
ATOM 4251 N N . LYS A 1 521 ? 15.562 -19.029 2.276 1.00 91.38 521 LYS A N 1
ATOM 4252 C CA . LYS A 1 521 ? 15.369 -18.498 3.636 1.00 91.38 521 LYS A CA 1
ATOM 4253 C C . LYS A 1 521 ? 13.885 -18.355 3.976 1.00 91.38 521 LYS A C 1
ATOM 4255 O O . LYS A 1 521 ? 13.481 -18.788 5.049 1.00 91.38 521 LYS A O 1
ATOM 4260 N N . LEU A 1 522 ? 13.083 -17.826 3.050 1.00 86.94 522 LEU A N 1
ATOM 4261 C CA . LEU A 1 522 ? 11.629 -17.724 3.216 1.00 86.94 522 LEU A CA 1
ATOM 4262 C C . LEU A 1 522 ? 10.965 -19.107 3.326 1.00 86.94 522 LEU A C 1
ATOM 4264 O O . LEU A 1 522 ? 10.117 -19.312 4.190 1.00 86.94 522 LEU A O 1
ATOM 4268 N N . GLU A 1 523 ? 11.382 -20.081 2.509 1.00 90.19 523 GLU A N 1
ATOM 4269 C CA . GLU A 1 523 ? 10.900 -21.472 2.596 1.00 90.19 523 GLU A CA 1
ATOM 4270 C C . GLU A 1 523 ? 11.211 -22.096 3.967 1.00 90.19 523 GLU A C 1
ATOM 4272 O O . GLU A 1 523 ? 10.356 -22.762 4.554 1.00 90.19 523 GLU A O 1
ATOM 4277 N N . GLN A 1 524 ? 12.408 -21.844 4.507 1.00 92.06 524 GLN A N 1
ATOM 4278 C CA . GLN A 1 524 ? 12.797 -22.316 5.834 1.00 92.06 524 GLN A CA 1
ATOM 4279 C C . GLN A 1 524 ? 11.963 -21.658 6.945 1.00 92.06 524 GLN A C 1
ATOM 4281 O O . GLN A 1 524 ? 11.433 -22.362 7.804 1.00 92.06 524 GLN A O 1
ATOM 4286 N N . GLN A 1 525 ? 11.795 -20.334 6.907 1.00 89.62 525 GLN A N 1
ATOM 4287 C CA . GLN A 1 525 ? 10.979 -19.598 7.880 1.00 89.62 525 GLN A CA 1
ATOM 4288 C C . GLN A 1 525 ? 9.521 -20.069 7.866 1.00 89.62 525 GLN A C 1
ATOM 4290 O O . GLN A 1 525 ? 8.928 -20.297 8.919 1.00 89.62 525 GLN A O 1
ATOM 4295 N N . LEU A 1 526 ? 8.957 -20.300 6.677 1.00 88.19 526 LEU A N 1
ATOM 4296 C CA . LEU A 1 526 ? 7.604 -20.827 6.539 1.00 88.19 526 LEU A CA 1
ATOM 4297 C C . LEU A 1 526 ? 7.478 -22.236 7.140 1.00 88.19 526 LEU A C 1
ATOM 4299 O O . LEU A 1 526 ? 6.471 -22.541 7.783 1.00 88.19 526 LEU A O 1
ATOM 4303 N N . ALA A 1 527 ? 8.484 -23.097 6.963 1.00 89.56 527 ALA A N 1
ATOM 4304 C CA . ALA A 1 527 ? 8.499 -24.433 7.556 1.00 89.56 527 ALA A CA 1
ATOM 4305 C C . ALA A 1 527 ? 8.565 -24.384 9.095 1.00 89.56 527 ALA A C 1
ATOM 4307 O O . ALA A 1 527 ? 7.824 -25.108 9.766 1.00 89.56 527 ALA A O 1
ATOM 4308 N N . GLU A 1 528 ? 9.396 -23.502 9.653 1.00 90.25 528 GLU A N 1
ATOM 4309 C CA . GLU A 1 528 ? 9.512 -23.283 11.100 1.00 90.25 528 GLU A CA 1
ATOM 4310 C C . GLU A 1 528 ? 8.194 -22.761 11.697 1.00 90.25 528 GLU A C 1
ATOM 4312 O O . GLU A 1 528 ? 7.687 -23.340 12.664 1.00 90.25 528 GLU A O 1
ATOM 4317 N N . ALA A 1 529 ? 7.581 -21.747 11.077 1.00 84.75 529 ALA A N 1
ATOM 4318 C CA . ALA A 1 529 ? 6.281 -21.212 11.488 1.00 84.75 529 ALA A CA 1
ATOM 4319 C C . ALA A 1 529 ? 5.172 -22.278 11.413 1.00 84.75 529 ALA A C 1
ATOM 4321 O O . ALA A 1 529 ? 4.386 -22.438 12.349 1.00 84.75 529 ALA A O 1
ATOM 4322 N N . THR A 1 530 ? 5.166 -23.099 10.354 1.00 86.12 530 THR A N 1
ATOM 4323 C CA . THR A 1 530 ? 4.219 -24.220 10.207 1.00 86.12 530 THR A CA 1
ATOM 4324 C C . THR A 1 530 ? 4.362 -25.229 11.350 1.00 86.12 530 THR A C 1
ATOM 4326 O O . THR A 1 530 ? 3.365 -25.712 11.893 1.00 86.12 530 THR A O 1
ATOM 4329 N N . GLN A 1 531 ? 5.597 -25.542 11.755 1.00 90.00 531 GLN A N 1
ATOM 4330 C CA . GLN A 1 531 ? 5.855 -26.457 12.866 1.00 90.00 531 GLN A CA 1
ATOM 4331 C C . GLN A 1 531 ? 5.398 -25.873 14.212 1.00 90.00 531 GLN A C 1
ATOM 4333 O O . GLN A 1 531 ? 4.840 -26.599 15.039 1.00 90.00 531 GLN A O 1
ATOM 4338 N N . GLN A 1 532 ? 5.628 -24.580 14.448 1.00 87.06 532 GLN A N 1
ATOM 4339 C CA . GLN A 1 532 ? 5.182 -23.895 15.666 1.00 87.06 532 GLN A CA 1
ATOM 4340 C C . GLN A 1 532 ? 3.656 -23.864 15.766 1.00 87.06 532 GLN A C 1
ATOM 4342 O O . GLN A 1 532 ? 3.099 -24.199 16.812 1.00 87.06 532 GLN A O 1
ATOM 4347 N N . LEU A 1 533 ? 2.981 -23.558 14.661 1.00 85.38 533 LEU A N 1
ATOM 4348 C CA . LEU A 1 533 ? 1.528 -23.547 14.577 1.00 85.38 533 LEU A CA 1
ATOM 4349 C C . LEU A 1 533 ? 0.922 -24.939 14.811 1.00 85.38 533 LEU A C 1
ATOM 4351 O O . LEU A 1 533 ? -0.075 -25.060 15.521 1.00 85.38 533 LEU A O 1
ATOM 4355 N N . ALA A 1 534 ? 1.547 -26.006 14.304 1.00 86.19 534 ALA A N 1
ATOM 4356 C CA . ALA A 1 534 ? 1.118 -27.375 14.596 1.00 86.19 534 ALA A CA 1
ATOM 4357 C C . ALA A 1 534 ? 1.215 -27.715 16.097 1.00 86.19 534 ALA A C 1
ATOM 4359 O O . ALA A 1 534 ? 0.300 -28.325 16.651 1.00 86.19 534 ALA A O 1
ATOM 4360 N N . LYS A 1 535 ? 2.290 -27.282 16.776 1.00 88.12 535 LYS A N 1
ATOM 4361 C CA . LYS A 1 535 ? 2.443 -27.455 18.232 1.00 88.12 535 LYS A CA 1
ATOM 4362 C C . LYS A 1 535 ? 1.395 -26.663 19.017 1.00 88.12 535 LYS A C 1
ATOM 4364 O O . LYS A 1 535 ? 0.792 -27.208 19.938 1.00 88.12 535 LYS A O 1
ATOM 4369 N N . LEU A 1 536 ? 1.160 -25.404 18.641 1.00 86.31 536 LEU A N 1
ATOM 4370 C CA . LEU A 1 536 ? 0.163 -24.543 19.283 1.00 86.31 536 LEU A CA 1
ATOM 4371 C C . LEU A 1 536 ? -1.258 -25.072 19.103 1.00 86.31 536 LEU A C 1
ATOM 4373 O O . LEU A 1 536 ? -2.002 -25.096 20.075 1.00 86.31 536 LEU A O 1
ATOM 4377 N N . ARG A 1 537 ? -1.618 -25.570 17.913 1.00 84.56 537 ARG A N 1
ATOM 4378 C CA . ARG A 1 537 ? -2.916 -26.227 17.686 1.00 84.56 537 ARG A CA 1
ATOM 4379 C C . ARG A 1 537 ? -3.103 -27.441 18.595 1.00 84.56 537 ARG A C 1
ATOM 4381 O O . ARG A 1 537 ? -4.130 -27.536 19.249 1.00 84.56 537 ARG A O 1
ATOM 4388 N N . GLY A 1 538 ? -2.085 -28.296 18.727 1.00 85.38 538 GLY A N 1
ATOM 4389 C CA . GLY A 1 538 ? -2.138 -29.430 19.657 1.00 85.38 538 GLY A CA 1
ATOM 4390 C C . GLY A 1 538 ? -2.311 -29.014 21.126 1.00 85.38 538 GLY A C 1
ATOM 4391 O O . GLY A 1 538 ? -3.088 -29.628 21.853 1.00 85.38 538 GLY A O 1
ATOM 4392 N N . SER A 1 539 ? -1.629 -27.948 21.561 1.00 83.50 539 SER A N 1
ATOM 4393 C CA . SER A 1 539 ? -1.782 -27.382 22.914 1.00 83.50 539 SER A CA 1
ATOM 4394 C C . SER A 1 539 ? -3.161 -26.753 23.139 1.00 83.50 539 SER A C 1
ATOM 4396 O O . SER A 1 539 ? -3.743 -26.903 24.215 1.00 83.50 539 SER A O 1
ATOM 4398 N N . LEU A 1 540 ? -3.692 -26.068 22.124 1.00 83.38 540 LEU A N 1
ATOM 4399 C CA . LEU A 1 540 ? -5.003 -25.429 22.157 1.00 83.38 540 LEU A CA 1
ATOM 4400 C C . LEU A 1 540 ? -6.123 -26.474 22.194 1.00 83.38 540 LEU A C 1
ATOM 4402 O O . LEU A 1 540 ? -7.080 -26.300 22.940 1.00 83.38 540 LEU A O 1
ATOM 4406 N N . ASP A 1 541 ? -5.990 -27.575 21.451 1.00 81.88 541 ASP A N 1
ATOM 4407 C CA . ASP A 1 541 ? -6.933 -28.701 21.476 1.00 81.88 541 ASP A CA 1
ATOM 4408 C C . ASP A 1 541 ? -6.963 -29.379 22.857 1.00 81.88 541 ASP A C 1
ATOM 4410 O O . ASP A 1 541 ? -8.033 -29.716 23.368 1.00 81.88 541 ASP A O 1
ATOM 4414 N N . ALA A 1 542 ? -5.800 -29.533 23.500 1.00 82.62 542 ALA A N 1
ATOM 4415 C CA . ALA A 1 542 ? -5.716 -30.035 24.870 1.00 82.62 542 ALA A CA 1
ATOM 4416 C C . ALA A 1 542 ? -6.352 -29.056 25.877 1.00 82.62 542 ALA A C 1
ATOM 4418 O O . ALA A 1 542 ? -7.223 -29.452 26.647 1.00 82.62 542 ALA A O 1
ATOM 4419 N N . SER A 1 543 ? -6.002 -27.766 25.809 1.00 79.38 543 SER A N 1
ATOM 4420 C CA . SER A 1 543 ? -6.531 -26.739 26.725 1.00 79.38 543 SER A CA 1
ATOM 4421 C C . SER A 1 543 ? -8.033 -26.502 26.538 1.00 79.38 543 SER A C 1
ATOM 4423 O O . SER A 1 543 ? -8.759 -26.320 27.510 1.00 79.38 543 SER A O 1
ATOM 4425 N N . THR A 1 544 ? -8.547 -26.545 25.303 1.00 78.94 544 THR A N 1
ATOM 4426 C CA . THR A 1 544 ? -9.997 -26.462 25.043 1.00 78.94 544 THR A CA 1
ATOM 4427 C C . THR A 1 544 ? -10.738 -27.686 25.559 1.00 78.94 544 THR A C 1
ATOM 4429 O O . THR A 1 544 ? -11.882 -27.554 25.997 1.00 78.94 544 THR A O 1
ATOM 4432 N N . LYS A 1 545 ? -10.125 -28.874 25.519 1.00 82.25 545 LYS A N 1
ATOM 4433 C CA . LYS A 1 545 ? -10.704 -30.070 26.134 1.00 82.25 545 LYS A CA 1
ATOM 4434 C C . LYS A 1 545 ? -10.791 -29.910 27.654 1.00 82.25 545 LYS A C 1
ATOM 4436 O O . LYS A 1 545 ? -11.881 -30.076 28.197 1.00 82.25 545 LYS A O 1
ATOM 4441 N N . ASP A 1 546 ? -9.706 -29.498 28.304 1.00 79.31 546 ASP A N 1
ATOM 4442 C CA . ASP A 1 546 ? -9.678 -29.260 29.753 1.00 79.31 546 ASP A CA 1
ATOM 4443 C C . ASP A 1 546 ? -10.664 -28.156 30.163 1.00 79.31 546 ASP A C 1
ATOM 4445 O O . ASP A 1 546 ? -11.409 -28.303 31.131 1.00 79.31 546 ASP A O 1
ATOM 4449 N N . ALA A 1 547 ? -10.764 -27.078 29.383 1.00 75.69 547 ALA A N 1
ATOM 4450 C CA . ALA A 1 547 ? -11.730 -26.012 29.623 1.00 75.69 547 ALA A CA 1
ATOM 4451 C C . ALA A 1 547 ? -13.182 -26.475 29.459 1.00 75.69 547 ALA A C 1
ATOM 4453 O O . ALA A 1 547 ? -14.035 -26.062 30.238 1.00 75.69 547 ALA A O 1
ATOM 4454 N N . LYS A 1 548 ? -13.485 -27.358 28.496 1.00 78.62 548 LYS A N 1
ATOM 4455 C CA . LYS A 1 548 ? -14.823 -27.960 28.363 1.00 78.62 548 LYS A CA 1
ATOM 4456 C C . LYS A 1 548 ? -15.165 -28.844 29.558 1.00 78.62 548 LYS A C 1
ATOM 4458 O O . LYS A 1 548 ? -16.295 -28.794 30.038 1.00 78.62 548 LYS A O 1
ATOM 4463 N N . GLU A 1 549 ? -14.208 -29.629 30.047 1.00 81.81 549 GLU A N 1
ATOM 4464 C CA . GLU A 1 549 ? -14.391 -30.453 31.246 1.00 81.81 549 GLU A CA 1
ATOM 4465 C C . GLU A 1 549 ? -14.587 -29.582 32.500 1.00 81.81 549 GLU A C 1
ATOM 4467 O O . GLU A 1 549 ? -15.492 -29.844 33.294 1.00 81.81 549 GLU A O 1
ATOM 4472 N N . ASN A 1 550 ? -13.814 -28.501 32.643 1.00 76.19 550 ASN A N 1
ATOM 4473 C CA . ASN A 1 550 ? -13.949 -27.540 33.740 1.00 76.19 550 ASN A CA 1
ATOM 4474 C C . ASN A 1 550 ? -15.261 -26.749 33.671 1.00 76.19 550 ASN A C 1
ATOM 4476 O O . ASN A 1 550 ? -15.907 -26.572 34.698 1.00 76.19 550 ASN A O 1
ATOM 4480 N N . LEU A 1 551 ? -15.701 -26.335 32.480 1.00 76.56 551 LEU A N 1
ATOM 4481 C CA . LEU A 1 551 ? -16.990 -25.672 32.270 1.00 76.56 551 LEU A CA 1
ATOM 4482 C C . LEU A 1 551 ? -18.155 -26.608 32.618 1.00 76.56 551 LEU A C 1
ATOM 4484 O O . LEU A 1 551 ? -19.109 -26.183 33.260 1.00 76.56 551 LEU A O 1
ATOM 4488 N N . ALA A 1 552 ? -18.073 -27.887 32.240 1.00 77.12 552 ALA A N 1
ATOM 4489 C CA . ALA A 1 552 ? -19.089 -28.878 32.588 1.00 77.12 552 ALA A CA 1
ATOM 4490 C C . ALA A 1 552 ? -19.172 -29.109 34.107 1.00 77.12 552 ALA A C 1
ATOM 4492 O O . ALA A 1 552 ? -20.273 -29.190 34.651 1.00 77.12 552 ALA A O 1
ATOM 4493 N N . ARG A 1 553 ? -18.023 -29.166 34.800 1.00 79.88 553 ARG A N 1
ATOM 4494 C CA . ARG A 1 553 ? -17.972 -29.242 36.271 1.00 79.88 553 ARG A CA 1
ATOM 4495 C C . ARG A 1 553 ? -18.530 -27.978 36.919 1.00 79.88 553 ARG A C 1
ATOM 4497 O O . ARG A 1 553 ? -19.418 -28.082 37.752 1.00 79.88 553 ARG A O 1
ATOM 4504 N N . ALA A 1 554 ? -18.101 -26.800 36.474 1.00 73.94 554 ALA A N 1
ATOM 4505 C CA . ALA A 1 554 ? -18.574 -25.527 37.009 1.00 73.94 554 ALA A CA 1
ATOM 4506 C C . ALA A 1 554 ? -20.078 -25.310 36.774 1.00 73.94 554 ALA A C 1
ATOM 4508 O O . ALA A 1 554 ? -20.760 -24.796 37.652 1.00 73.94 554 ALA A O 1
ATOM 4509 N N . ALA A 1 555 ? -20.625 -25.753 35.636 1.00 73.06 555 ALA A N 1
ATOM 4510 C CA . ALA A 1 555 ? -22.063 -25.714 35.376 1.00 73.06 555 ALA A CA 1
ATOM 4511 C C . ALA A 1 555 ? -22.850 -26.647 36.315 1.00 73.06 555 ALA A C 1
ATOM 4513 O O . ALA A 1 555 ? -23.933 -26.284 36.777 1.00 73.06 555 ALA A O 1
ATOM 4514 N N . ALA A 1 556 ? -22.308 -27.831 36.628 1.00 78.94 556 ALA A N 1
ATOM 4515 C CA . ALA A 1 556 ? -22.901 -28.741 37.607 1.00 78.94 556 ALA A CA 1
ATOM 4516 C C . ALA A 1 556 ? -22.834 -28.167 39.036 1.00 78.94 556 ALA A C 1
ATOM 4518 O O . ALA A 1 556 ? -23.835 -28.192 39.756 1.00 78.94 556 ALA A O 1
ATOM 4519 N N . ASP A 1 557 ? -21.692 -27.589 39.414 1.00 77.00 557 ASP A N 1
ATOM 4520 C CA . ASP A 1 557 ? -21.487 -26.943 40.713 1.00 77.00 557 ASP A CA 1
ATOM 4521 C C . ASP A 1 557 ? -22.397 -25.716 40.872 1.00 77.00 557 ASP A C 1
ATOM 4523 O O . ASP A 1 557 ? -23.038 -25.551 41.908 1.00 77.00 557 ASP A O 1
ATOM 4527 N N . GLN A 1 558 ? -22.539 -24.893 39.828 1.00 75.44 558 GLN A N 1
ATOM 4528 C CA . GLN A 1 558 ? -23.435 -23.738 39.812 1.00 75.44 558 GLN A CA 1
ATOM 4529 C C . GLN A 1 558 ? -24.902 -24.157 39.961 1.00 75.44 558 GLN A C 1
ATOM 4531 O O . GLN A 1 558 ? -25.621 -23.551 40.753 1.00 75.44 558 GLN A O 1
ATOM 4536 N N . ALA A 1 559 ? -25.347 -25.207 39.261 1.00 75.62 559 ALA A N 1
ATOM 4537 C CA . ALA A 1 559 ? -26.708 -25.728 39.404 1.00 75.62 559 ALA A CA 1
ATOM 4538 C C . ALA A 1 559 ? -26.976 -26.253 40.828 1.00 75.62 559 ALA A C 1
ATOM 4540 O O . ALA A 1 559 ? -28.041 -25.999 41.396 1.00 75.62 559 ALA A O 1
ATOM 4541 N N . SER A 1 560 ? -25.994 -26.932 41.432 1.00 80.38 560 SER A N 1
ATOM 4542 C CA . SER A 1 560 ? -26.072 -27.398 42.821 1.00 80.38 560 SER A CA 1
ATOM 4543 C C . SER A 1 560 ? -26.122 -26.233 43.816 1.00 80.38 560 SER A C 1
ATOM 4545 O O . SER A 1 560 ? -26.999 -26.200 44.679 1.00 80.38 560 SER A O 1
ATOM 4547 N N . LEU A 1 561 ? -25.221 -25.253 43.688 1.00 79.25 561 LEU A N 1
ATOM 4548 C CA . LEU A 1 561 ? -25.165 -24.071 44.556 1.00 79.25 561 LEU A CA 1
ATOM 4549 C C . LEU A 1 561 ? -26.435 -23.222 44.442 1.00 79.25 561 LEU A C 1
ATOM 4551 O O . LEU A 1 561 ? -26.933 -22.728 45.449 1.00 79.25 561 LEU A O 1
ATOM 4555 N N . GLN A 1 562 ? -26.998 -23.095 43.239 1.00 76.88 562 GLN A N 1
ATOM 4556 C CA . GLN A 1 562 ? -28.243 -22.364 43.008 1.00 76.88 562 GLN A CA 1
ATOM 4557 C C . GLN A 1 562 ? -29.444 -23.060 43.666 1.00 76.88 562 GLN A C 1
ATOM 4559 O O . GLN A 1 562 ? -30.257 -22.392 44.299 1.00 76.88 562 GLN A O 1
ATOM 4564 N N . SER A 1 563 ? -29.517 -24.395 43.607 1.00 79.81 563 SER A N 1
ATOM 4565 C CA . SER A 1 563 ? -30.541 -25.161 44.330 1.00 79.81 563 SER A CA 1
ATOM 4566 C C . SER A 1 563 ? -30.405 -25.033 45.852 1.00 79.81 563 SER A C 1
ATOM 4568 O O . SER A 1 563 ? -31.417 -24.996 46.550 1.00 79.81 563 SER A O 1
ATOM 4570 N N . GLN A 1 564 ? -29.178 -24.975 46.377 1.00 80.19 564 GLN A N 1
ATOM 4571 C CA . GLN A 1 564 ? -28.926 -24.816 47.813 1.00 80.19 564 GLN A CA 1
ATOM 4572 C C . GLN A 1 564 ? -29.268 -23.402 48.300 1.00 80.19 564 GLN A C 1
ATOM 4574 O O . GLN A 1 564 ? -29.904 -23.259 49.340 1.00 80.19 564 GLN A O 1
ATOM 4579 N N . LEU A 1 565 ? -28.916 -22.368 47.529 1.00 77.31 565 LEU A N 1
ATOM 4580 C CA . LEU A 1 565 ? -29.299 -20.980 47.805 1.00 77.31 565 LEU A CA 1
ATOM 4581 C C . LEU A 1 565 ? -30.819 -20.807 47.827 1.00 77.31 565 LEU A C 1
ATOM 4583 O O . LEU A 1 565 ? -31.342 -20.203 48.757 1.00 77.31 565 LEU A O 1
ATOM 4587 N N . GLN A 1 566 ? -31.530 -21.405 46.869 1.00 79.12 566 GLN A N 1
ATOM 4588 C CA . GLN A 1 566 ? -32.991 -21.349 46.826 1.00 79.12 566 GLN A CA 1
ATOM 4589 C C . GLN A 1 566 ? -33.631 -22.018 48.057 1.00 79.12 566 GLN A C 1
ATOM 4591 O O . GLN A 1 566 ? -34.581 -21.487 48.626 1.00 79.12 566 GLN A O 1
ATOM 4596 N N . ALA A 1 567 ? -33.072 -23.138 48.530 1.00 79.31 567 ALA A N 1
ATOM 4597 C CA . ALA A 1 567 ? -33.533 -23.791 49.756 1.00 79.31 567 ALA A CA 1
ATOM 4598 C C . ALA A 1 567 ? -33.288 -22.933 51.016 1.00 79.31 567 ALA A C 1
ATOM 4600 O O . ALA A 1 567 ? -34.143 -22.881 51.902 1.00 79.31 567 ALA A O 1
ATOM 4601 N N . VAL A 1 568 ? -32.147 -22.236 51.087 1.00 80.31 568 VAL A N 1
ATOM 4602 C CA . VAL A 1 568 ? -31.830 -21.298 52.179 1.00 80.31 568 VAL A CA 1
ATOM 4603 C C . VAL A 1 568 ? -32.768 -20.085 52.146 1.00 80.31 568 VAL A C 1
ATOM 4605 O O . VAL A 1 568 ? -33.281 -19.691 53.189 1.00 80.31 568 VAL A O 1
ATOM 4608 N N . GLU A 1 569 ? -33.071 -19.531 50.967 1.00 76.19 569 GLU A N 1
ATOM 4609 C CA . GLU A 1 569 ? -34.021 -18.419 50.798 1.00 76.19 569 GLU A CA 1
ATOM 4610 C C . GLU A 1 569 ? -35.447 -18.793 51.232 1.00 76.19 569 GLU A C 1
ATOM 4612 O O . GLU A 1 569 ? -36.099 -18.041 51.963 1.00 76.19 569 GLU A O 1
ATOM 4617 N N . GLU A 1 570 ? -35.923 -19.979 50.842 1.00 80.94 570 GLU A N 1
ATOM 4618 C CA . GLU A 1 570 ? -37.222 -20.504 51.276 1.00 80.94 570 GLU A CA 1
ATOM 4619 C C . GLU A 1 570 ? -37.272 -20.688 52.799 1.00 80.94 570 GLU A C 1
ATOM 4621 O O . GLU A 1 570 ? -38.274 -20.349 53.440 1.00 80.94 570 GLU A O 1
ATOM 4626 N N . ARG A 1 571 ? -36.180 -21.169 53.405 1.00 80.94 571 ARG A N 1
ATOM 4627 C CA . ARG A 1 571 ? -36.097 -21.360 54.855 1.00 80.94 571 ARG A CA 1
ATOM 4628 C C . ARG A 1 571 ? -36.039 -20.038 55.616 1.00 80.94 571 ARG A C 1
ATOM 4630 O O . ARG A 1 571 ? -36.745 -19.885 56.612 1.00 80.94 571 ARG A O 1
ATOM 4637 N N . LEU A 1 572 ? -35.276 -19.066 55.120 1.00 78.31 572 LEU A N 1
ATOM 4638 C CA . LEU A 1 572 ? -35.232 -17.697 55.639 1.00 78.31 572 LEU A CA 1
ATOM 4639 C C . LEU A 1 572 ? -36.620 -17.051 55.627 1.00 78.31 572 LEU A C 1
ATOM 4641 O O . LEU A 1 572 ? -37.023 -16.444 56.619 1.00 78.31 572 LEU A O 1
ATOM 4645 N N . SER A 1 573 ? -37.382 -17.239 54.547 1.00 78.88 573 SER A N 1
ATOM 4646 C CA . SER A 1 573 ? -38.758 -16.744 54.446 1.00 78.88 573 SER A CA 1
ATOM 4647 C C . SER A 1 573 ? -39.686 -17.374 55.495 1.00 78.88 573 SER A C 1
ATOM 4649 O O . SER A 1 573 ? -40.465 -16.664 56.137 1.00 78.88 573 SER A O 1
ATOM 4651 N N . GLN A 1 574 ? -39.567 -18.686 55.730 1.00 79.44 574 GLN A N 1
ATOM 4652 C CA . GLN A 1 574 ? -40.340 -19.393 56.760 1.00 79.44 574 GLN A CA 1
ATOM 4653 C C . GLN A 1 574 ? -40.013 -18.887 58.171 1.00 79.44 574 GLN A C 1
ATOM 4655 O O . GLN A 1 574 ? -40.925 -18.534 58.920 1.00 79.44 574 GLN A O 1
ATOM 4660 N N . VAL A 1 575 ? -38.726 -18.778 58.517 1.00 78.69 575 VAL A N 1
ATOM 4661 C CA . VAL A 1 575 ? -38.287 -18.292 59.838 1.00 78.69 575 VAL A CA 1
ATOM 4662 C C . VAL A 1 575 ? -38.719 -16.837 60.061 1.00 78.69 575 VAL A C 1
ATOM 4664 O O . VAL A 1 575 ? -39.153 -16.477 61.154 1.00 78.69 575 VAL A O 1
ATOM 4667 N N . GLN A 1 576 ? -38.693 -15.997 59.021 1.00 76.12 576 GLN A N 1
ATOM 4668 C CA . GLN A 1 576 ? -39.196 -14.621 59.094 1.00 76.12 576 GLN A CA 1
ATOM 4669 C C . GLN A 1 576 ? -40.712 -14.554 59.344 1.00 76.12 576 GLN A C 1
ATOM 4671 O O . GLN A 1 576 ? -41.158 -13.731 60.147 1.00 76.12 576 GLN A O 1
ATOM 4676 N N . GLN A 1 577 ? -41.512 -15.417 58.709 1.00 79.19 577 GLN A N 1
ATOM 4677 C CA . GLN A 1 577 ? -42.956 -15.497 58.973 1.00 79.19 577 GLN A CA 1
ATOM 4678 C C . GLN A 1 577 ? -43.256 -15.976 60.398 1.00 79.19 577 GLN A C 1
ATOM 4680 O O . GLN A 1 577 ? -44.126 -15.414 61.068 1.00 79.19 577 GLN A O 1
ATOM 4685 N N . GLU A 1 578 ? -42.521 -16.975 60.888 1.00 78.31 578 GLU A N 1
ATOM 4686 C CA . GLU A 1 578 ? -42.641 -17.460 62.266 1.00 78.31 578 GLU A CA 1
ATOM 4687 C C . GLU A 1 578 ? -42.283 -16.367 63.278 1.00 78.31 578 GLU A C 1
ATOM 4689 O O . GLU A 1 578 ? -43.009 -16.180 64.259 1.00 78.31 578 GLU A O 1
ATOM 4694 N N . LEU A 1 579 ? -41.237 -15.579 63.001 1.00 76.00 579 LEU A N 1
ATOM 4695 C CA . LEU A 1 579 ? -40.828 -14.446 63.829 1.00 76.00 579 LEU A CA 1
ATOM 4696 C C . LEU A 1 579 ? -41.912 -13.353 63.882 1.00 76.00 579 LEU A C 1
ATOM 4698 O O . LEU A 1 579 ? -42.237 -12.857 64.966 1.00 76.00 579 LEU A O 1
ATOM 4702 N N . GLN A 1 580 ? -42.531 -13.022 62.742 1.00 76.12 580 GLN A N 1
ATOM 4703 C CA . GLN A 1 580 ? -43.648 -12.068 62.680 1.00 76.12 580 GLN A CA 1
ATOM 4704 C C . GLN A 1 580 ? -44.866 -12.550 63.481 1.00 76.12 580 GLN A C 1
ATOM 4706 O O . GLN A 1 580 ? -45.459 -11.782 64.244 1.00 76.12 580 GLN A O 1
ATOM 4711 N N . LEU A 1 581 ? -45.210 -13.836 63.372 1.00 78.12 581 LEU A N 1
ATOM 4712 C CA . LEU A 1 581 ? -46.281 -14.452 64.156 1.00 78.12 581 LEU A CA 1
ATOM 4713 C C . LEU A 1 581 ? -45.980 -14.415 65.659 1.00 78.12 581 LEU A C 1
ATOM 4715 O O . LEU A 1 581 ? -46.856 -14.040 66.441 1.00 78.12 581 LEU A O 1
ATOM 4719 N N . THR A 1 582 ? -44.755 -14.736 66.083 1.00 76.75 582 THR A N 1
ATOM 4720 C CA . THR A 1 582 ? -44.364 -14.642 67.501 1.00 76.75 582 THR A CA 1
ATOM 4721 C C . THR A 1 582 ? -44.368 -13.205 68.018 1.00 76.75 582 THR A C 1
ATOM 4723 O O . THR A 1 582 ? -44.853 -12.966 69.121 1.00 76.75 582 THR A O 1
ATOM 4726 N N . SER A 1 583 ? -43.938 -12.236 67.204 1.00 72.44 583 SER A N 1
ATOM 4727 C CA . SER A 1 583 ? -43.954 -10.812 67.559 1.00 72.44 583 SER A CA 1
ATOM 4728 C C . SER A 1 583 ? -45.382 -10.283 67.747 1.00 72.44 583 SER A C 1
ATOM 4730 O O . SER A 1 583 ? -45.666 -9.613 68.738 1.00 72.44 583 SER A O 1
ATOM 4732 N N . SER A 1 584 ? -46.321 -10.671 66.876 1.00 75.06 584 SER A N 1
ATOM 4733 C CA . SER A 1 584 ? -47.738 -10.296 67.026 1.00 75.06 584 SER A CA 1
ATOM 4734 C C . SER A 1 584 ? -48.379 -10.856 68.305 1.00 75.06 584 SER A C 1
ATOM 4736 O O . SER A 1 584 ? -49.178 -10.183 68.956 1.00 75.06 584 SER A O 1
ATOM 4738 N N . ARG A 1 585 ? -47.990 -12.074 68.711 1.00 74.50 585 ARG A N 1
ATOM 4739 C CA . ARG A 1 585 ? -48.444 -12.694 69.964 1.00 74.50 585 ARG A CA 1
ATOM 4740 C C . ARG A 1 585 ? -47.837 -12.020 71.193 1.00 74.50 585 ARG A C 1
ATOM 4742 O O . ARG A 1 585 ? -48.532 -11.902 72.197 1.00 74.50 585 ARG A O 1
ATOM 4749 N N . ALA A 1 586 ? -46.587 -11.564 71.105 1.00 69.06 586 ALA A N 1
ATOM 4750 C CA . ALA A 1 586 ? -45.925 -10.819 72.176 1.00 69.06 586 ALA A CA 1
ATOM 4751 C C . ALA A 1 586 ? -46.641 -9.490 72.443 1.00 69.06 586 ALA A C 1
ATOM 4753 O O . ALA A 1 586 ? -47.006 -9.211 73.581 1.00 69.06 586 ALA A O 1
ATOM 4754 N N . LEU A 1 587 ? -46.948 -8.738 71.380 1.00 72.06 587 LEU A N 1
ATOM 4755 C CA . LEU A 1 587 ? -47.687 -7.474 71.464 1.00 72.06 587 LEU A CA 1
ATOM 4756 C C . LEU A 1 587 ? -49.066 -7.653 72.116 1.00 72.06 587 LEU A C 1
ATOM 4758 O O . LEU A 1 587 ? -49.422 -6.914 73.028 1.00 72.06 587 LEU A O 1
ATOM 4762 N N . SER A 1 588 ? -49.818 -8.683 71.715 1.00 70.50 588 SER A N 1
ATOM 4763 C CA . SER A 1 588 ? -51.132 -8.966 72.308 1.00 70.50 588 SER A CA 1
ATOM 4764 C C . SER A 1 588 ? -51.052 -9.362 73.792 1.00 70.50 588 SER A C 1
ATOM 4766 O O . SER A 1 588 ? -51.949 -9.019 74.565 1.00 70.50 588 SER A O 1
ATOM 4768 N N . ALA A 1 589 ? -49.992 -10.063 74.208 1.00 65.94 589 ALA A N 1
ATOM 4769 C CA . ALA A 1 589 ? -49.773 -10.419 75.609 1.00 65.94 589 ALA A CA 1
ATOM 4770 C C . ALA A 1 589 ? -49.382 -9.195 76.462 1.00 65.94 589 ALA A C 1
ATOM 4772 O O . ALA A 1 589 ? -49.877 -9.045 77.581 1.00 65.94 589 ALA A O 1
ATOM 4773 N N . GLU A 1 590 ? -48.554 -8.293 75.927 1.00 66.31 590 GLU A N 1
ATOM 4774 C CA . GLU A 1 590 ? -48.172 -7.037 76.589 1.00 66.31 590 GLU A CA 1
ATOM 4775 C C . GLU A 1 590 ? -49.355 -6.077 76.754 1.00 66.31 590 GLU A C 1
ATOM 4777 O O . GLU A 1 590 ? -49.520 -5.481 77.820 1.00 66.31 590 GLU A O 1
ATOM 4782 N N . GLU A 1 591 ? -50.234 -5.980 75.754 1.00 71.06 591 GLU A N 1
ATOM 4783 C CA . GLU A 1 591 ? -51.478 -5.207 75.852 1.00 71.06 591 GLU A CA 1
ATOM 4784 C C . GLU A 1 591 ? -52.399 -5.736 76.965 1.00 71.06 591 GLU A C 1
ATOM 4786 O O . GLU A 1 591 ? -52.967 -4.955 77.735 1.00 71.06 591 GLU A O 1
ATOM 4791 N N . GLY A 1 592 ? -52.515 -7.063 77.095 1.00 67.88 592 GLY A N 1
ATOM 4792 C CA . GLY A 1 592 ? -53.277 -7.699 78.172 1.00 67.88 592 GLY A CA 1
ATOM 4793 C C . GLY A 1 592 ? -52.706 -7.406 79.564 1.00 67.88 592 GLY A C 1
ATOM 4794 O O . GLY A 1 592 ? -53.465 -7.116 80.493 1.00 67.88 592 GLY A O 1
ATOM 4795 N N . LEU A 1 593 ? -51.376 -7.423 79.701 1.00 66.62 593 LEU A N 1
ATOM 4796 C CA . LEU A 1 593 ? -50.683 -7.126 80.958 1.00 66.62 593 LEU A CA 1
ATOM 4797 C C . LEU A 1 593 ? -50.822 -5.646 81.350 1.00 66.62 593 LEU A C 1
ATOM 4799 O O . LEU A 1 593 ? -51.146 -5.340 82.498 1.00 66.62 593 LEU A O 1
ATOM 4803 N N . SER A 1 594 ? -50.653 -4.738 80.384 1.00 67.81 594 SER A N 1
ATOM 4804 C CA . SER A 1 594 ? -50.769 -3.292 80.598 1.00 67.81 594 SER A CA 1
ATOM 4805 C C . SER A 1 594 ? -52.183 -2.890 81.027 1.00 67.81 594 SER A C 1
ATOM 4807 O O . SER A 1 594 ? -52.352 -2.078 81.938 1.00 67.81 594 SER A O 1
ATOM 4809 N N . LYS A 1 595 ? -53.216 -3.520 80.451 1.00 70.25 595 LYS A N 1
ATOM 4810 C CA . LYS A 1 595 ? -54.611 -3.286 80.843 1.00 70.25 595 LYS A CA 1
ATOM 4811 C C . LYS A 1 595 ? -54.895 -3.727 82.285 1.00 70.25 595 LYS A C 1
ATOM 4813 O O . LYS A 1 595 ? -55.518 -2.981 83.037 1.00 70.25 595 LYS A O 1
ATOM 4818 N N . ALA A 1 596 ? -54.388 -4.891 82.692 1.00 62.94 596 ALA A N 1
ATOM 4819 C CA . ALA A 1 596 ? -54.531 -5.385 84.063 1.00 62.94 596 ALA A CA 1
ATOM 4820 C C . ALA A 1 596 ? -53.761 -4.526 85.091 1.00 62.94 596 ALA A C 1
ATOM 4822 O O . ALA A 1 596 ? -54.225 -4.341 86.218 1.00 62.94 596 ALA A O 1
ATOM 4823 N N . GLN A 1 597 ? -52.605 -3.966 84.710 1.00 62.28 597 GLN A N 1
ATOM 4824 C CA . GLN A 1 597 ? -51.842 -3.023 85.541 1.00 62.28 597 GLN A CA 1
ATOM 4825 C C . GLN A 1 597 ? -52.575 -1.685 85.723 1.00 62.28 597 GLN A C 1
ATOM 4827 O O . GLN A 1 597 ? -52.582 -1.141 86.829 1.00 62.28 597 GLN A O 1
ATOM 4832 N N . LEU A 1 598 ? -53.236 -1.180 84.676 1.00 69.00 598 LEU A N 1
ATOM 4833 C CA . LEU A 1 598 ? -53.997 0.070 84.736 1.00 69.00 598 LEU A CA 1
ATOM 4834 C C . LEU A 1 598 ? -55.189 -0.035 85.702 1.00 69.00 598 LEU A C 1
ATOM 4836 O O . LEU A 1 598 ? -55.384 0.834 86.549 1.00 69.00 598 LEU A O 1
ATOM 4840 N N . GLU A 1 599 ? -55.931 -1.144 85.643 1.00 65.50 599 GLU A N 1
ATOM 4841 C CA . GLU A 1 599 ? -57.047 -1.420 86.558 1.00 65.50 599 GLU A CA 1
ATOM 4842 C C . GLU A 1 599 ? -56.575 -1.485 88.026 1.00 65.50 599 GLU A C 1
ATOM 4844 O O . GLU A 1 599 ? -57.263 -1.007 88.933 1.00 65.50 599 GLU A O 1
ATOM 4849 N N . LEU A 1 600 ? -55.369 -2.020 88.278 1.00 62.97 600 LEU A N 1
ATOM 4850 C CA . LEU A 1 600 ? -54.771 -2.061 89.620 1.00 62.97 600 LEU A CA 1
ATOM 4851 C C . LEU A 1 600 ? -54.389 -0.659 90.112 1.00 62.97 600 LEU A C 1
ATOM 4853 O O . LEU A 1 600 ? -54.550 -0.339 91.294 1.00 62.97 600 LEU A O 1
ATOM 4857 N N . GLN A 1 601 ? -53.882 0.182 89.213 1.00 61.06 601 GLN A N 1
ATOM 4858 C CA . GLN A 1 601 ? -53.484 1.549 89.524 1.00 61.06 601 GLN A CA 1
ATOM 4859 C C . GLN A 1 601 ? -54.704 2.432 89.828 1.00 61.06 601 GLN A C 1
ATOM 4861 O O . GLN A 1 601 ? -54.669 3.201 90.789 1.00 61.06 601 GLN A O 1
ATOM 4866 N N . GLU A 1 602 ? -55.810 2.267 89.097 1.00 63.38 602 GLU A N 1
ATOM 4867 C CA . GLU A 1 602 ? -57.076 2.966 89.355 1.00 63.38 602 GLU A CA 1
ATOM 4868 C C . GLU A 1 602 ? -57.710 2.566 90.697 1.00 63.38 602 GLU A C 1
ATOM 4870 O O . GLU A 1 602 ? -58.178 3.431 91.447 1.00 63.38 602 GLU A O 1
ATOM 4875 N N . ALA A 1 603 ? -57.672 1.276 91.050 1.00 59.19 603 ALA A N 1
ATOM 4876 C CA . ALA A 1 603 ? -58.136 0.795 92.352 1.00 59.19 603 ALA A CA 1
ATOM 4877 C C . ALA A 1 603 ? -57.309 1.386 93.511 1.00 59.19 603 ALA A C 1
ATOM 4879 O O . ALA A 1 603 ? -57.869 1.815 94.524 1.00 59.19 603 ALA A O 1
ATOM 4880 N N . ARG A 1 604 ? -55.981 1.492 93.337 1.00 59.78 604 ARG A N 1
ATOM 4881 C CA . ARG A 1 604 ? -55.080 2.151 94.300 1.00 59.78 604 ARG A CA 1
ATOM 4882 C C . ARG A 1 604 ? -55.362 3.650 94.424 1.00 59.78 604 ARG A C 1
ATOM 4884 O O . ARG A 1 604 ? -55.351 4.174 95.533 1.00 59.78 604 ARG A O 1
ATOM 4891 N N . LEU A 1 605 ? -55.650 4.336 93.317 1.00 58.38 605 LEU A N 1
ATOM 4892 C CA . LEU A 1 605 ? -55.912 5.780 93.308 1.00 58.38 605 LEU A CA 1
ATOM 4893 C C . LEU A 1 605 ? -57.216 6.144 94.033 1.00 58.38 605 LEU A C 1
ATOM 4895 O O . LEU A 1 605 ? -57.262 7.145 94.748 1.00 58.38 605 LEU A O 1
ATOM 4899 N N . LYS A 1 606 ? -58.258 5.310 93.911 1.00 58.66 606 LYS A N 1
ATOM 4900 C CA . LYS A 1 606 ? -59.506 5.465 94.680 1.00 58.66 606 LYS A CA 1
ATOM 4901 C C . LYS A 1 606 ? -59.280 5.341 96.186 1.00 58.66 606 LYS A C 1
ATOM 4903 O O . LYS A 1 606 ? -59.724 6.216 96.922 1.00 58.66 606 LYS A O 1
ATOM 4908 N N . ALA A 1 607 ? -58.537 4.323 96.623 1.00 55.41 607 ALA A N 1
ATOM 4909 C CA . ALA A 1 607 ? -58.201 4.143 98.037 1.00 55.41 607 ALA A CA 1
ATOM 4910 C C . ALA A 1 607 ? -57.342 5.302 98.584 1.00 55.41 607 ALA A C 1
ATOM 4912 O O . ALA A 1 607 ? -57.531 5.746 99.712 1.00 55.41 607 ALA A O 1
ATOM 4913 N N . ASN A 1 608 ? -56.432 5.846 97.769 1.00 54.16 608 ASN A N 1
ATOM 4914 C CA . ASN A 1 608 ? -55.552 6.941 98.183 1.00 54.16 608 ASN A CA 1
ATOM 4915 C C . ASN A 1 608 ? -56.289 8.291 98.309 1.00 54.16 608 ASN A C 1
ATOM 4917 O O . ASN A 1 608 ? -55.961 9.102 99.173 1.00 54.16 608 ASN A O 1
ATOM 4921 N N . ASN A 1 609 ? -57.320 8.524 97.492 1.00 53.41 609 ASN A N 1
ATOM 4922 C CA . ASN A 1 609 ? -58.135 9.742 97.557 1.00 53.41 609 ASN A CA 1
ATOM 4923 C C . ASN A 1 609 ? -59.009 9.816 98.825 1.00 53.41 609 ASN A C 1
ATOM 4925 O O . ASN A 1 609 ? -59.248 10.911 99.334 1.00 53.41 609 ASN A O 1
ATOM 4929 N N . GLU A 1 610 ? -59.441 8.673 99.367 1.00 53.28 610 GLU A N 1
ATOM 4930 C CA . GLU A 1 610 ? -60.150 8.602 100.655 1.00 53.28 610 GLU A CA 1
ATOM 4931 C C . GLU A 1 610 ? -59.212 8.941 101.835 1.00 53.28 610 GLU A C 1
ATOM 4933 O O . GLU A 1 610 ? -59.621 9.601 102.791 1.00 53.28 610 GLU A O 1
ATOM 4938 N N . VAL A 1 611 ? -57.919 8.605 101.724 1.00 52.75 611 VAL A N 1
ATOM 4939 C CA . VAL A 1 611 ? -56.869 8.952 102.704 1.00 52.75 611 VAL A CA 1
ATOM 4940 C C . VAL A 1 611 ? -56.448 10.432 102.610 1.00 52.75 611 VAL A C 1
ATOM 4942 O O . VAL A 1 611 ? -56.195 11.081 103.627 1.00 52.75 611 VAL A O 1
ATOM 4945 N N . GLU A 1 612 ? -56.423 11.016 101.410 1.00 51.16 612 GLU A N 1
ATOM 4946 C CA . GLU A 1 612 ? -56.116 12.441 101.180 1.00 51.16 612 GLU A CA 1
ATOM 4947 C C . GLU A 1 612 ? -57.139 13.402 101.813 1.00 51.16 612 GLU A C 1
ATOM 4949 O O . GLU A 1 612 ? -56.769 14.492 102.259 1.00 51.16 612 GLU A O 1
ATOM 4954 N N . GLN A 1 613 ? -58.411 13.005 101.935 1.00 50.53 613 GLN A N 1
ATOM 4955 C CA . GLN A 1 613 ? -59.422 13.802 102.642 1.00 50.53 613 GLN A CA 1
ATOM 4956 C C . GLN A 1 613 ? -59.117 13.942 104.145 1.00 50.53 613 GLN A C 1
ATOM 4958 O O . GLN A 1 613 ? -59.360 15.009 104.708 1.00 50.53 613 GLN A O 1
ATOM 4963 N N . ALA A 1 614 ? -58.506 12.928 104.769 1.00 51.03 614 ALA A N 1
ATOM 4964 C CA . ALA A 1 614 ? -58.030 12.987 106.155 1.00 51.03 614 ALA A CA 1
ATOM 4965 C C . ALA A 1 614 ? -56.734 13.815 106.303 1.00 51.03 614 ALA A C 1
ATOM 4967 O O . ALA A 1 614 ? -56.491 14.439 107.337 1.00 51.03 614 ALA A O 1
ATOM 4968 N N . LYS A 1 615 ? -55.914 13.882 105.245 1.00 46.22 615 LYS A N 1
ATOM 4969 C CA . LYS A 1 615 ? -54.620 14.584 105.220 1.00 46.22 615 LYS A CA 1
ATOM 4970 C C . LYS A 1 615 ? -54.742 16.112 105.135 1.00 46.22 615 LYS A C 1
ATOM 4972 O O . LYS A 1 615 ? -53.881 16.816 105.659 1.00 46.22 615 LYS A O 1
ATOM 4977 N N . ARG A 1 616 ? -55.836 16.646 104.579 1.00 51.25 616 ARG A N 1
ATOM 4978 C CA . ARG A 1 616 ? -56.121 18.100 104.541 1.00 51.25 616 ARG A CA 1
ATOM 4979 C C . ARG A 1 616 ? -56.265 18.739 105.930 1.00 51.25 616 ARG A C 1
ATOM 4981 O O . ARG A 1 616 ? -56.063 19.943 106.069 1.00 51.25 616 ARG A O 1
ATOM 4988 N N . GLN A 1 617 ? -56.524 17.941 106.969 1.00 48.62 617 GLN A N 1
ATOM 4989 C CA . GLN A 1 617 ? -56.489 18.378 108.370 1.00 48.62 617 GLN A CA 1
ATOM 4990 C C . GLN A 1 617 ? -55.044 18.616 108.876 1.00 48.62 617 GLN A C 1
ATOM 4992 O O . GLN A 1 617 ? -54.833 19.448 109.753 1.00 48.62 617 GLN A O 1
ATOM 4997 N N . ALA A 1 618 ? -54.046 17.933 108.295 1.00 49.19 618 ALA A N 1
ATOM 4998 C CA . ALA A 1 618 ? -52.628 17.982 108.678 1.00 49.19 618 ALA A CA 1
ATOM 4999 C C . ALA A 1 618 ? -51.802 19.025 107.887 1.00 49.19 618 ALA A C 1
ATOM 5001 O O . ALA A 1 618 ? -50.693 19.392 108.274 1.00 49.19 618 ALA A O 1
ATOM 5002 N N . GLU A 1 619 ? -52.335 19.571 106.790 1.00 46.47 619 GLU A N 1
ATOM 5003 C CA . GLU A 1 619 ? -51.658 20.580 105.954 1.00 46.47 619 GLU A CA 1
ATOM 5004 C C . GLU A 1 619 ? -51.581 21.983 106.595 1.00 46.47 619 GLU A C 1
ATOM 5006 O O . GLU A 1 619 ? -50.822 22.844 106.135 1.00 46.47 619 GLU A O 1
ATOM 5011 N N . ALA A 1 620 ? -52.282 22.212 107.711 1.00 51.62 620 ALA A N 1
ATOM 5012 C CA . ALA A 1 620 ? -52.057 23.375 108.572 1.00 51.62 620 ALA A CA 1
ATOM 5013 C C . ALA A 1 620 ? -50.645 23.363 109.201 1.00 51.62 620 ALA A C 1
ATOM 5015 O O . ALA A 1 620 ? -50.024 24.423 109.334 1.00 51.62 620 ALA A O 1
ATOM 5016 N N . ASP A 1 621 ? -50.091 22.175 109.466 1.00 51.91 621 ASP A N 1
ATOM 5017 C CA . ASP A 1 621 ? -48.763 21.980 110.061 1.00 51.91 621 ASP A CA 1
ATOM 5018 C C . ASP A 1 621 ? -47.624 22.069 109.024 1.00 51.91 621 ASP A C 1
ATOM 5020 O O . ASP A 1 621 ? -46.474 22.386 109.349 1.00 51.91 621 ASP A O 1
ATOM 5024 N N . TYR A 1 622 ? -47.944 21.913 107.735 1.00 43.22 622 TYR A N 1
ATOM 5025 C CA . TYR A 1 622 ? -46.983 21.929 106.624 1.00 43.22 622 TYR A CA 1
ATOM 5026 C C . TYR A 1 622 ? -46.440 23.333 106.281 1.00 43.22 622 TYR A C 1
ATOM 5028 O O . TYR A 1 622 ? -45.339 23.473 105.741 1.00 43.22 622 TYR A O 1
ATOM 5036 N N . ARG A 1 623 ? -47.127 24.409 106.698 1.00 52.81 623 ARG A N 1
ATOM 5037 C CA . ARG A 1 623 ? -46.644 25.805 106.551 1.00 52.81 623 ARG A CA 1
ATOM 5038 C C . ARG A 1 623 ? -45.332 26.078 107.307 1.00 52.81 623 ARG A C 1
ATOM 5040 O O . ARG A 1 623 ? -44.646 27.067 107.036 1.00 52.81 623 ARG A O 1
ATOM 5047 N N . ARG A 1 624 ? -44.960 25.195 108.241 1.00 50.19 624 ARG A N 1
ATOM 5048 C CA . ARG A 1 624 ? -43.695 25.218 108.991 1.00 50.19 624 ARG A CA 1
ATOM 5049 C C . ARG A 1 624 ? -42.512 24.661 108.177 1.00 50.19 624 ARG A C 1
ATOM 5051 O O . ARG A 1 624 ? -41.390 25.132 108.356 1.00 50.19 624 ARG A O 1
ATOM 5058 N N . LEU A 1 625 ? -42.768 23.749 107.234 1.00 50.56 625 LEU A N 1
ATOM 5059 C CA . LEU A 1 625 ? -41.779 23.096 106.354 1.00 50.56 625 LEU A CA 1
ATOM 5060 C C . LEU A 1 625 ? -41.450 23.911 105.089 1.00 50.56 625 LEU A C 1
ATOM 5062 O O . LEU A 1 625 ? -40.376 23.768 104.505 1.00 50.56 625 LEU A O 1
ATOM 5066 N N . THR A 1 626 ? -42.302 24.875 104.727 1.00 44.34 626 THR A N 1
ATOM 5067 C CA . THR A 1 626 ? -42.127 25.786 103.576 1.00 44.34 626 THR A CA 1
ATOM 5068 C C . THR A 1 626 ? -40.864 26.667 103.650 1.00 44.34 626 THR A C 1
ATOM 5070 O O . THR A 1 626 ? -40.460 27.269 102.658 1.00 44.34 626 THR A O 1
ATOM 5073 N N . ARG A 1 627 ? -40.184 26.743 104.801 1.00 52.25 627 ARG A N 1
ATOM 5074 C CA . ARG A 1 627 ? -38.939 27.521 104.956 1.00 52.25 627 ARG A CA 1
ATOM 5075 C C . ARG A 1 627 ? -37.672 26.732 104.611 1.00 52.25 627 ARG A C 1
ATOM 5077 O O . ARG A 1 627 ? -36.667 27.352 104.282 1.00 52.25 627 ARG A O 1
ATOM 5084 N N . GLN A 1 628 ? -37.726 25.398 104.611 1.00 49.56 628 GLN A N 1
ATOM 5085 C CA . GLN A 1 628 ? -36.589 24.532 104.262 1.00 49.56 628 GLN A CA 1
ATOM 5086 C C . GLN A 1 628 ? -36.465 24.307 102.739 1.00 49.56 628 GLN A C 1
ATOM 5088 O O . GLN A 1 628 ? -35.371 24.062 102.238 1.00 49.56 628 GLN A O 1
ATOM 5093 N N . MET A 1 629 ? -37.547 24.524 101.978 1.00 43.88 629 MET A N 1
ATOM 5094 C CA . MET A 1 629 ? -37.590 24.391 100.509 1.00 43.88 629 MET A CA 1
ATOM 5095 C C . MET A 1 629 ? -36.821 25.480 99.735 1.00 43.88 629 MET A C 1
ATOM 5097 O O . MET A 1 629 ? -36.413 25.253 98.599 1.00 43.88 629 MET A O 1
ATOM 5101 N N . LYS A 1 630 ? -36.571 26.654 100.334 1.00 48.38 630 LYS A N 1
ATOM 5102 C CA . LYS A 1 630 ? -35.842 27.754 99.666 1.00 48.38 630 LYS A CA 1
ATOM 5103 C C . LYS A 1 630 ? -34.335 27.505 99.524 1.00 48.38 630 LYS A C 1
ATOM 5105 O O . LYS A 1 630 ? -33.705 28.136 98.685 1.00 48.38 630 LYS A O 1
ATOM 5110 N N . ALA A 1 631 ? -33.763 26.580 100.299 1.00 50.75 631 ALA A N 1
ATOM 5111 C CA . ALA A 1 631 ? -32.339 26.238 100.231 1.00 50.75 631 ALA A CA 1
ATOM 5112 C C . ALA A 1 631 ? -32.009 25.230 99.110 1.00 50.75 631 ALA A C 1
ATOM 5114 O O . ALA A 1 631 ? -30.878 25.190 98.635 1.00 50.75 631 ALA A O 1
ATOM 5115 N N . LEU A 1 632 ? -32.997 24.454 98.643 1.00 48.56 632 LEU A N 1
ATOM 5116 C CA . LEU A 1 632 ? -32.831 23.471 97.563 1.00 48.56 632 LEU A CA 1
ATOM 5117 C C . LEU A 1 632 ? -33.018 24.070 96.156 1.00 48.56 632 LEU A C 1
ATOM 5119 O O . LEU A 1 632 ? -32.589 23.468 95.178 1.00 48.56 632 LEU A O 1
ATOM 5123 N N . GLN A 1 633 ? -33.578 25.281 96.041 1.00 47.03 633 GLN A N 1
ATOM 5124 C CA . GLN A 1 633 ? -33.786 25.961 94.753 1.00 47.03 633 GLN A CA 1
ATOM 5125 C C . GLN A 1 633 ? -32.517 26.582 94.145 1.00 47.03 633 GLN A C 1
ATOM 5127 O O . GLN A 1 633 ? -32.476 26.771 92.934 1.00 47.03 633 GLN A O 1
ATOM 5132 N N . SER A 1 634 ? -31.468 26.863 94.929 1.00 50.03 634 SER A N 1
ATOM 5133 C CA . SER A 1 634 ? -30.233 27.461 94.386 1.00 50.03 634 SER A CA 1
ATOM 5134 C C . SER A 1 634 ? -29.295 26.436 93.734 1.00 50.03 634 SER A C 1
ATOM 5136 O O . SER A 1 634 ? -28.479 26.820 92.907 1.00 50.03 634 SER A O 1
ATOM 5138 N N . ARG A 1 635 ? -29.418 25.140 94.059 1.00 54.28 635 ARG A N 1
ATOM 5139 C CA . ARG A 1 635 ? -28.604 24.065 93.456 1.00 54.28 635 ARG A CA 1
ATOM 5140 C C . ARG A 1 635 ? -29.094 23.637 92.069 1.00 54.28 635 ARG A C 1
ATOM 5142 O O . ARG A 1 635 ? -28.295 23.160 91.277 1.00 54.28 635 ARG A O 1
ATOM 5149 N N . ALA A 1 636 ? -30.373 23.855 91.758 1.00 51.25 636 ALA A N 1
ATOM 5150 C CA . ALA A 1 636 ? -30.959 23.508 90.461 1.00 51.25 636 ALA A CA 1
ATOM 5151 C C . ALA A 1 636 ? -30.589 24.501 89.335 1.00 51.25 636 ALA A C 1
ATOM 5153 O O . ALA A 1 636 ? -30.594 24.129 88.167 1.00 51.25 636 ALA A O 1
ATOM 5154 N N . GLN A 1 637 ? -30.226 25.747 89.670 1.00 54.00 637 GLN A N 1
ATOM 5155 C CA . GLN A 1 637 ? -29.876 26.780 88.680 1.00 54.00 637 GLN A CA 1
ATOM 5156 C C . GLN A 1 637 ? -28.441 26.651 88.127 1.00 54.00 637 GLN A C 1
ATOM 5158 O O . GLN A 1 637 ? -28.179 27.098 87.009 1.00 54.00 637 GLN A O 1
ATOM 5163 N N . ASP A 1 638 ? -27.528 25.993 88.853 1.00 54.62 638 ASP A N 1
ATOM 5164 C CA . ASP A 1 638 ? -26.132 25.800 88.422 1.00 54.62 638 ASP A CA 1
ATOM 5165 C C . ASP A 1 638 ? -25.967 24.634 87.421 1.00 54.62 638 ASP A C 1
ATOM 5167 O O . ASP A 1 638 ? -25.071 24.655 86.570 1.00 54.62 638 ASP A O 1
ATOM 5171 N N . GLU A 1 639 ? -26.848 23.628 87.460 1.00 55.66 639 GLU A N 1
ATOM 5172 C CA . GLU A 1 639 ? -26.832 22.503 86.509 1.00 55.66 639 GLU A CA 1
ATOM 5173 C C . GLU A 1 639 ? -27.434 22.877 85.141 1.00 55.66 639 GLU A C 1
ATOM 5175 O O . GLU A 1 639 ? -26.944 22.434 84.097 1.00 55.66 639 GLU A O 1
ATOM 5180 N N . GLU A 1 640 ? -28.412 23.787 85.116 1.00 51.53 640 GLU A N 1
ATOM 5181 C CA . GLU A 1 640 ? -29.053 24.290 83.891 1.00 51.53 640 GLU A CA 1
ATOM 5182 C C . GLU A 1 640 ? -28.094 25.149 83.030 1.00 51.53 640 GLU A C 1
ATOM 5184 O O . GLU A 1 640 ? -28.125 25.109 81.790 1.00 51.53 640 GLU A O 1
ATOM 5189 N N . GLN A 1 641 ? -27.149 25.858 83.666 1.00 55.03 641 GLN A N 1
ATOM 5190 C CA . GLN A 1 641 ? -26.091 26.599 82.965 1.00 55.03 641 GLN A CA 1
ATOM 5191 C C . GLN A 1 641 ? -25.023 25.685 82.338 1.00 55.03 641 GLN A C 1
ATOM 5193 O O . GLN A 1 641 ? -24.502 26.012 81.267 1.00 55.03 641 GLN A O 1
ATOM 5198 N N . ARG A 1 642 ? -24.727 24.521 82.938 1.00 57.03 642 ARG A N 1
ATOM 5199 C CA . ARG A 1 642 ? -23.772 23.535 82.388 1.00 57.03 642 ARG A CA 1
ATOM 5200 C C . ARG A 1 642 ? -24.336 22.786 81.178 1.00 57.03 642 ARG A C 1
ATOM 5202 O O . ARG A 1 642 ? -23.622 22.608 80.191 1.00 57.03 642 ARG A O 1
ATOM 5209 N N . ALA A 1 643 ? -25.623 22.435 81.197 1.00 53.84 643 ALA A N 1
ATOM 5210 C CA . ALA A 1 643 ? -26.298 21.799 80.061 1.00 53.84 643 ALA A CA 1
ATOM 5211 C C . ALA A 1 643 ? -26.374 22.723 78.824 1.00 53.84 643 ALA A C 1
ATOM 5213 O O . ALA A 1 643 ? -26.180 22.282 77.690 1.00 53.84 643 ALA A O 1
ATOM 5214 N N . SER A 1 644 ? -26.555 24.031 79.040 1.00 57.06 644 SER A N 1
ATOM 5215 C CA . SER A 1 644 ? -26.615 25.033 77.964 1.00 57.06 644 SER A CA 1
ATOM 5216 C C . SER A 1 644 ? -25.260 25.309 77.288 1.00 57.06 644 SER A C 1
ATOM 5218 O O . SER A 1 644 ? -25.225 25.720 76.127 1.00 57.06 644 SER A O 1
ATOM 5220 N N . GLN A 1 645 ? -24.136 25.091 77.981 1.00 56.62 645 GLN A N 1
ATOM 5221 C CA . GLN A 1 645 ? -22.788 25.245 77.413 1.00 56.62 645 GLN A CA 1
ATOM 5222 C C . GLN A 1 645 ? -22.367 24.026 76.576 1.00 56.62 645 GLN A C 1
ATOM 5224 O O . GLN A 1 645 ? -21.733 24.193 75.533 1.00 56.62 645 GLN A O 1
ATOM 5229 N N . LEU A 1 646 ? -22.784 22.820 76.976 1.00 58.66 646 LEU A N 1
ATOM 5230 C CA . LEU A 1 646 ? -22.521 21.577 76.241 1.00 58.66 646 LEU A CA 1
ATOM 5231 C C . LEU A 1 646 ? -23.313 21.488 74.926 1.00 58.66 646 LEU A C 1
ATOM 5233 O O . LEU A 1 646 ? -22.751 21.076 73.912 1.00 58.66 646 LEU A O 1
ATOM 5237 N N . LEU A 1 647 ? -24.567 21.961 74.897 1.00 57.84 647 LEU A N 1
ATOM 5238 C CA . LEU A 1 647 ? -25.368 21.984 73.664 1.00 57.84 647 LEU A CA 1
ATOM 5239 C C . LEU A 1 647 ? -24.783 22.935 72.600 1.00 57.84 647 LEU A C 1
ATOM 5241 O O . LEU A 1 647 ? -24.729 22.593 71.420 1.00 57.84 647 LEU A O 1
ATOM 5245 N N . ARG A 1 648 ? -24.268 24.102 73.017 1.00 62.62 648 ARG A N 1
ATOM 5246 C CA . ARG A 1 648 ? -23.617 25.066 72.107 1.00 62.62 648 ARG A CA 1
ATOM 5247 C C . ARG A 1 648 ? -22.278 24.556 71.572 1.00 62.62 648 ARG A C 1
ATOM 5249 O O . ARG A 1 648 ? -21.944 24.833 70.424 1.00 62.62 648 ARG A O 1
ATOM 5256 N N . ALA A 1 649 ? -21.527 23.797 72.373 1.00 60.78 649 ALA A N 1
ATOM 5257 C CA . ALA A 1 649 ? -20.290 23.153 71.929 1.00 60.78 649 ALA A CA 1
ATOM 5258 C C . ALA A 1 649 ? -20.561 22.037 70.901 1.00 60.78 649 ALA A C 1
ATOM 5260 O O . ALA A 1 649 ? -19.812 21.896 69.935 1.00 60.78 649 ALA A O 1
ATOM 5261 N N . GLN A 1 650 ? -21.662 21.296 71.061 1.00 62.12 650 GLN A N 1
ATOM 5262 C CA . GLN A 1 650 ? -22.070 20.240 70.133 1.00 62.12 650 GLN A CA 1
ATOM 5263 C C . GLN A 1 650 ? -22.574 20.797 68.787 1.00 62.12 650 GLN A C 1
ATOM 5265 O O . GLN A 1 650 ? -22.231 20.264 67.730 1.00 62.12 650 GLN A O 1
ATOM 5270 N N . GLU A 1 651 ? -23.335 21.897 68.796 1.00 63.59 651 GLU A N 1
ATOM 5271 C CA . GLU A 1 651 ? -23.757 22.584 67.564 1.00 63.59 651 GLU A CA 1
ATOM 5272 C C . GLU A 1 651 ? -22.589 23.268 66.839 1.00 63.59 651 GLU A C 1
ATOM 5274 O O . GLU A 1 651 ? -22.531 23.225 65.608 1.00 63.59 651 GLU A O 1
ATOM 5279 N N . ALA A 1 652 ? -21.619 23.822 67.577 1.00 65.25 652 ALA A N 1
ATOM 5280 C CA . ALA A 1 652 ? -20.406 24.395 66.995 1.00 65.25 652 ALA A CA 1
ATOM 5281 C C . ALA A 1 652 ? -19.562 23.337 66.264 1.00 65.25 652 ALA A C 1
ATOM 5283 O O . ALA A 1 652 ? -19.167 23.568 65.124 1.00 65.25 652 ALA A O 1
ATOM 5284 N N . LEU A 1 653 ? -19.363 22.156 66.862 1.00 65.44 653 LEU A N 1
ATOM 5285 C CA . LEU A 1 653 ? -18.643 21.035 66.238 1.00 65.44 653 LEU A CA 1
ATOM 5286 C C . LEU A 1 653 ? -19.359 20.491 64.995 1.00 65.44 653 LEU A C 1
ATOM 5288 O O . LEU A 1 653 ? -18.720 20.184 63.989 1.00 65.44 653 LEU A O 1
ATOM 5292 N N . ARG A 1 654 ? -20.695 20.424 65.025 1.00 67.50 654 ARG A N 1
ATOM 5293 C CA . ARG A 1 654 ? -21.499 19.993 63.874 1.00 67.50 654 ARG A CA 1
ATOM 5294 C C . ARG A 1 654 ? -21.413 20.981 62.706 1.00 67.50 654 ARG A C 1
ATOM 5296 O O . ARG A 1 654 ? -21.316 20.550 61.559 1.00 67.50 654 ARG A O 1
ATOM 5303 N N . LEU A 1 655 ? -21.432 22.285 62.986 1.00 68.88 655 LEU A N 1
ATOM 5304 C CA . LEU A 1 655 ? -21.240 23.327 61.971 1.00 68.88 655 LEU A CA 1
ATOM 5305 C C . LEU A 1 655 ? -19.803 23.335 61.429 1.00 68.88 655 LEU A C 1
ATOM 5307 O O . LEU A 1 655 ? -19.615 23.554 60.235 1.00 68.88 655 LEU A O 1
ATOM 5311 N N . GLN A 1 656 ? -18.808 23.031 62.267 1.00 73.19 656 GLN A N 1
ATOM 5312 C CA . GLN A 1 656 ? -17.407 22.914 61.855 1.00 73.19 656 GLN A CA 1
ATOM 5313 C C . GLN A 1 656 ? -17.198 21.745 60.883 1.00 73.19 656 GLN A C 1
ATOM 5315 O O . GLN A 1 656 ? -16.649 21.948 59.806 1.00 73.19 656 GLN A O 1
ATOM 5320 N N . TRP A 1 657 ? -17.742 20.561 61.184 1.00 65.25 657 TRP A N 1
ATOM 5321 C CA . TRP A 1 657 ? -17.685 19.413 60.270 1.00 65.25 657 TRP A CA 1
ATOM 5322 C C . TRP A 1 657 ? -18.480 19.616 58.981 1.00 65.25 657 TRP A C 1
ATOM 5324 O O . TRP A 1 657 ? -18.036 19.194 57.917 1.00 65.25 657 TRP A O 1
ATOM 5334 N N . GLN A 1 658 ? -19.634 20.288 59.034 1.00 65.81 658 GLN A N 1
ATOM 5335 C CA . GLN A 1 658 ? -20.372 20.641 57.815 1.00 65.81 658 GLN A CA 1
ATOM 5336 C C . GLN A 1 658 ? -19.620 21.667 56.961 1.00 65.81 658 GLN A C 1
ATOM 5338 O O . GLN A 1 658 ? -19.670 21.585 55.735 1.00 65.81 658 GLN A O 1
ATOM 5343 N N . SER A 1 659 ? -18.898 22.595 57.591 1.00 71.00 659 SER A N 1
ATOM 5344 C CA . SER A 1 659 ? -18.025 23.542 56.900 1.00 71.00 659 SER A CA 1
ATOM 5345 C C . SER A 1 659 ? -16.799 22.855 56.300 1.00 71.00 659 SER A C 1
ATOM 5347 O O . SER A 1 659 ? -16.442 23.174 55.175 1.00 71.00 659 SER A O 1
ATOM 5349 N N . GLU A 1 660 ? -16.158 21.923 57.006 1.00 76.25 660 GLU A N 1
ATOM 5350 C CA . GLU A 1 660 ? -14.977 21.196 56.518 1.00 76.25 660 GLU A CA 1
ATOM 5351 C C . GLU A 1 660 ? -15.331 20.269 55.350 1.00 76.25 660 GLU A C 1
ATOM 5353 O O . GLU A 1 660 ? -14.686 20.339 54.309 1.00 76.25 660 GLU A O 1
ATOM 5358 N N . LEU A 1 661 ? -16.423 19.502 55.455 1.00 68.62 661 LEU A N 1
ATOM 5359 C CA . LEU A 1 661 ? -16.939 18.682 54.349 1.00 68.62 661 LEU A CA 1
ATOM 5360 C C . LEU A 1 661 ? -17.436 19.535 53.175 1.00 68.62 661 LEU A C 1
ATOM 5362 O O . LEU A 1 661 ? -17.302 19.140 52.017 1.00 68.62 661 LEU A O 1
ATOM 5366 N N . GLY A 1 662 ? -18.010 20.706 53.462 1.00 72.25 662 GLY A N 1
ATOM 5367 C CA . GLY A 1 662 ? -18.390 21.691 52.453 1.00 72.25 662 GLY A CA 1
ATOM 5368 C C . GLY A 1 662 ? -17.175 22.246 51.713 1.00 72.25 662 GLY A C 1
ATOM 5369 O O . GLY A 1 662 ? -17.175 22.250 50.488 1.00 72.25 662 GLY A O 1
ATOM 5370 N N . MET A 1 663 ? -16.118 22.627 52.436 1.00 75.44 663 MET A N 1
ATOM 5371 C CA . MET A 1 663 ? -14.874 23.134 51.851 1.00 75.44 663 MET A CA 1
ATOM 5372 C C . MET A 1 663 ? -14.122 22.055 51.075 1.00 75.44 663 MET A C 1
ATOM 5374 O O . MET A 1 663 ? -13.614 22.338 50.001 1.00 75.44 663 MET A O 1
ATOM 5378 N N . GLU A 1 664 ? -14.082 20.815 51.560 1.00 73.94 664 GLU A N 1
ATOM 5379 C CA . GLU A 1 664 ? -13.425 19.703 50.865 1.00 73.94 664 GLU A CA 1
ATOM 5380 C C . GLU A 1 664 ? -14.183 19.312 49.586 1.00 73.94 664 GLU A C 1
ATOM 5382 O O . GLU A 1 664 ? -13.582 19.054 48.540 1.00 73.94 664 GLU A O 1
ATOM 5387 N N . ARG A 1 665 ? -15.519 19.370 49.622 1.00 69.00 665 ARG A N 1
ATOM 5388 C CA . ARG A 1 665 ? -16.362 19.208 48.437 1.00 69.00 665 ARG A CA 1
ATOM 5389 C C . ARG A 1 665 ? -16.213 20.374 47.460 1.00 69.00 665 ARG A C 1
ATOM 5391 O O . ARG A 1 665 ? -16.102 20.122 46.265 1.00 69.00 665 ARG A O 1
ATOM 5398 N N . GLU A 1 666 ? -16.184 21.617 47.932 1.00 74.31 666 GLU A N 1
ATOM 5399 C CA . GLU A 1 666 ? -15.945 22.798 47.092 1.00 74.31 666 GLU A CA 1
ATOM 5400 C C . GLU A 1 666 ? -14.527 22.801 46.503 1.00 74.31 666 GLU A C 1
ATOM 5402 O O . GLU A 1 666 ? -14.351 23.192 45.354 1.00 74.31 666 GLU A O 1
ATOM 5407 N N . GLU A 1 667 ? -13.522 22.314 47.233 1.00 76.19 667 GLU A N 1
ATOM 5408 C CA . GLU A 1 667 ? -12.140 22.130 46.776 1.00 76.19 667 GLU A CA 1
ATOM 5409 C C . GLU A 1 667 ? -12.074 21.058 45.679 1.00 76.19 667 GLU A C 1
ATOM 5411 O O . GLU A 1 667 ? -11.487 21.294 44.623 1.00 76.19 667 GLU A O 1
ATOM 5416 N N . LEU A 1 668 ? -12.735 19.911 45.865 1.00 70.56 668 LEU A N 1
ATOM 5417 C CA . LEU A 1 668 ? -12.815 18.849 44.857 1.00 70.56 668 LEU A CA 1
ATOM 5418 C C . LEU A 1 668 ? -13.623 19.276 43.626 1.00 70.56 668 LEU A C 1
ATOM 5420 O O . LEU A 1 668 ? -13.191 19.048 42.494 1.00 70.56 668 LEU A O 1
ATOM 5424 N N . GLU A 1 669 ? -14.763 19.941 43.816 1.00 71.88 669 GLU A N 1
ATOM 5425 C CA . GLU A 1 669 ? -15.555 20.515 42.726 1.00 71.88 669 GLU A CA 1
ATOM 5426 C C . GLU A 1 669 ? -14.747 21.606 42.004 1.00 71.88 669 GLU A C 1
ATOM 5428 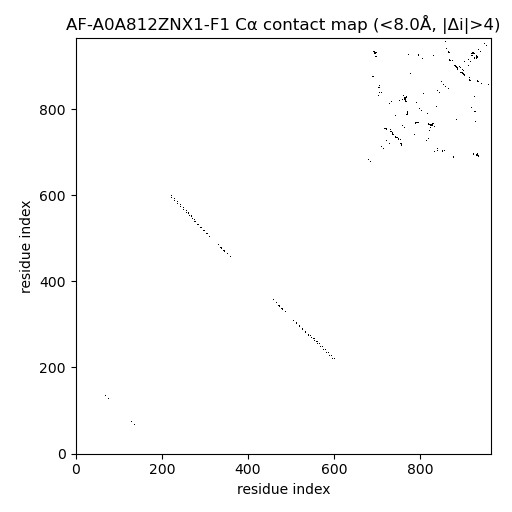O O . GLU A 1 669 ? -14.702 21.610 40.778 1.00 71.88 669 GLU A O 1
ATOM 5433 N N . SER A 1 670 ? -14.000 22.450 42.720 1.00 75.00 670 SER A N 1
ATOM 5434 C CA . SER A 1 670 ? -13.069 23.444 42.165 1.00 75.00 670 SER A CA 1
ATOM 5435 C C . SER A 1 670 ? -11.910 22.802 41.403 1.00 75.00 670 SER A C 1
ATOM 5437 O O . SER A 1 670 ? -11.536 23.305 40.345 1.00 75.00 670 SER A O 1
ATOM 5439 N N . GLN A 1 671 ? -11.361 21.677 41.865 1.00 69.44 671 GLN A N 1
ATOM 5440 C CA . GLN A 1 671 ? -10.310 20.933 41.168 1.00 69.44 671 GLN A CA 1
ATOM 5441 C C . GLN A 1 671 ? -10.839 20.259 39.900 1.00 69.44 671 GLN A C 1
ATOM 5443 O O . GLN A 1 671 ? -10.197 20.348 38.854 1.00 69.44 671 GLN A O 1
ATOM 5448 N N . VAL A 1 672 ? -12.031 19.662 39.937 1.00 66.50 672 VAL A N 1
ATOM 5449 C CA . VAL A 1 672 ? -12.699 19.106 38.750 1.00 66.50 672 VAL A CA 1
ATOM 5450 C C . VAL A 1 672 ? -13.066 20.215 37.769 1.00 66.50 672 VAL A C 1
ATOM 5452 O O . VAL A 1 672 ? -12.840 20.073 36.570 1.00 66.50 672 VAL A O 1
ATOM 5455 N N . GLU A 1 673 ? -13.573 21.345 38.252 1.00 69.94 673 GLU A N 1
ATOM 5456 C CA . GLU A 1 673 ? -13.918 22.499 37.431 1.00 69.94 673 GLU A CA 1
ATOM 5457 C C . GLU A 1 673 ? -12.656 23.175 36.876 1.00 69.94 673 GLU A C 1
ATOM 5459 O O . GLU A 1 673 ? -12.648 23.607 35.726 1.00 69.94 673 GLU A O 1
ATOM 5464 N N . ARG A 1 674 ? -11.549 23.202 37.630 1.00 73.88 674 ARG A N 1
ATOM 5465 C CA . ARG A 1 674 ? -10.220 23.631 37.170 1.00 73.88 674 ARG A CA 1
ATOM 5466 C C . ARG A 1 674 ? -9.699 22.687 36.102 1.00 73.88 674 ARG A C 1
ATOM 5468 O O . ARG A 1 674 ? -9.310 23.179 35.057 1.00 73.88 674 ARG A O 1
ATOM 5475 N N . LEU A 1 675 ? -9.761 21.372 36.288 1.00 64.81 675 LEU A N 1
ATOM 5476 C CA . LEU A 1 675 ? -9.339 20.383 35.291 1.00 64.81 675 LEU A CA 1
ATOM 5477 C C . LEU A 1 675 ? -10.240 20.387 34.053 1.00 64.81 675 LEU A C 1
ATOM 5479 O O . LEU A 1 675 ? -9.755 20.211 32.938 1.00 64.81 675 LEU A O 1
ATOM 5483 N N . ARG A 1 676 ? -11.545 20.639 34.204 1.00 68.62 676 ARG A N 1
ATOM 5484 C CA . ARG A 1 676 ? -12.478 20.861 33.090 1.00 68.62 676 ARG A CA 1
ATOM 5485 C C . ARG A 1 676 ? -12.189 22.170 32.383 1.00 68.62 676 ARG A C 1
ATOM 5487 O O . ARG A 1 676 ? -12.210 22.181 31.160 1.00 68.62 676 ARG A O 1
ATOM 5494 N N . ARG A 1 677 ? -11.877 23.250 33.103 1.00 68.19 677 ARG A N 1
ATOM 5495 C CA . ARG A 1 677 ? -11.443 24.534 32.532 1.00 68.19 677 ARG A CA 1
ATOM 5496 C C . ARG A 1 677 ? -10.067 24.434 31.904 1.00 68.19 677 ARG A C 1
ATOM 5498 O O . ARG A 1 677 ? -9.865 25.071 30.889 1.00 68.19 677 ARG A O 1
ATOM 5505 N N . GLU A 1 678 ? -9.149 23.638 32.432 1.00 64.31 678 GLU A N 1
ATOM 5506 C CA . GLU A 1 678 ? -7.826 23.380 31.868 1.00 64.31 678 GLU A CA 1
ATOM 5507 C C . GLU A 1 678 ? -7.946 22.502 30.630 1.00 64.31 678 GLU A C 1
ATOM 5509 O O . GLU A 1 678 ? -7.392 22.863 29.603 1.00 64.31 678 GLU A O 1
ATOM 5514 N N . ASN A 1 679 ? -8.765 21.447 30.639 1.00 47.25 679 ASN A N 1
ATOM 5515 C CA . ASN A 1 679 ? -9.096 20.680 29.437 1.00 47.25 679 ASN A CA 1
ATOM 5516 C C . ASN A 1 679 ? -9.886 21.507 28.417 1.00 47.25 679 ASN A C 1
ATOM 5518 O O . ASN A 1 679 ? -9.630 21.405 27.223 1.00 47.25 679 ASN A O 1
ATOM 5522 N N . ALA A 1 680 ? -10.812 22.364 28.846 1.00 50.53 680 ALA A N 1
ATOM 5523 C CA . ALA A 1 680 ? -11.539 23.292 27.983 1.00 50.53 680 ALA A CA 1
ATOM 5524 C C . ALA A 1 680 ? -10.655 24.454 27.510 1.00 50.53 680 ALA A C 1
ATOM 5526 O O . ALA A 1 680 ? -10.894 24.987 26.432 1.00 50.53 680 ALA A O 1
ATOM 5527 N N . ALA A 1 681 ? -9.613 24.822 28.256 1.00 54.38 681 ALA A N 1
ATOM 5528 C CA . ALA A 1 681 ? -8.592 25.789 27.873 1.00 54.38 681 ALA A CA 1
ATOM 5529 C C . ALA A 1 681 ? -7.531 25.145 26.985 1.00 54.38 681 ALA A C 1
ATOM 5531 O O . ALA A 1 681 ? -7.015 25.825 26.117 1.00 54.38 681 ALA A O 1
ATOM 5532 N N . ILE A 1 682 ? -7.239 23.852 27.112 1.00 50.09 682 ILE A N 1
ATOM 5533 C CA . ILE A 1 682 ? -6.403 23.086 26.183 1.00 50.09 682 ILE A CA 1
ATOM 5534 C C . ILE A 1 682 ? -7.183 22.879 24.883 1.00 50.09 682 ILE A C 1
ATOM 5536 O O . ILE A 1 682 ? -6.715 23.301 23.834 1.00 50.09 682 ILE A O 1
ATOM 5540 N N . ARG A 1 683 ? -8.431 22.398 24.937 1.00 45.78 683 ARG A N 1
ATOM 5541 C CA . ARG A 1 683 ? -9.365 22.373 23.791 1.00 45.78 683 ARG A CA 1
ATOM 5542 C C . ARG A 1 683 ? -9.632 23.776 23.235 1.00 45.78 683 ARG A C 1
ATOM 5544 O O . ARG A 1 683 ? -9.827 23.935 22.040 1.00 45.78 683 ARG A O 1
ATOM 5551 N N . GLY A 1 684 ? -9.593 24.805 24.080 1.00 44.50 684 GLY A N 1
ATOM 5552 C CA . GLY A 1 684 ? -9.741 26.222 23.739 1.00 44.50 684 GLY A CA 1
ATOM 5553 C C . GLY A 1 684 ? -8.480 26.871 23.160 1.00 44.50 684 GLY A C 1
ATOM 5554 O O . GLY A 1 684 ? -8.585 27.812 22.379 1.00 44.50 684 GLY A O 1
ATOM 5555 N N . ARG A 1 685 ? -7.293 26.352 23.486 1.00 46.62 685 ARG A N 1
ATOM 5556 C CA . ARG A 1 685 ? -5.998 26.685 22.867 1.00 46.62 685 ARG A CA 1
ATOM 5557 C C . ARG A 1 685 ? -5.808 25.906 21.560 1.00 46.62 685 ARG A C 1
ATOM 5559 O O . ARG A 1 685 ? -5.182 26.418 20.641 1.00 46.62 685 ARG A O 1
ATOM 5566 N N . VAL A 1 686 ? -6.433 24.732 21.442 1.00 46.31 686 VAL A N 1
ATOM 5567 C CA . VAL A 1 686 ? -6.519 23.873 20.244 1.00 46.31 686 VAL A CA 1
ATOM 5568 C C . VAL A 1 686 ? -7.873 24.066 19.526 1.00 46.31 686 VAL A C 1
ATOM 5570 O O . VAL A 1 686 ? -8.334 23.209 18.785 1.00 46.31 686 VAL A O 1
ATOM 5573 N N . LYS A 1 687 ? -8.548 25.216 19.697 1.00 45.41 687 LYS A N 1
ATOM 5574 C CA . LYS A 1 687 ? -9.920 25.447 19.173 1.00 45.41 687 LYS A CA 1
ATOM 5575 C C . LYS A 1 687 ? -10.027 25.531 17.648 1.00 45.41 687 LYS A C 1
ATOM 5577 O O . LYS A 1 687 ? -11.098 25.774 17.106 1.00 45.41 687 LYS A O 1
ATOM 5582 N N . HIS A 1 688 ? -8.913 25.386 16.952 1.00 54.06 688 HIS A N 1
ATOM 5583 C CA . HIS A 1 688 ? -8.817 25.534 15.517 1.00 54.06 688 HIS A CA 1
ATOM 5584 C C . HIS A 1 688 ? -7.754 24.552 15.043 1.00 54.06 688 HIS A C 1
ATOM 5586 O O . HIS A 1 688 ? -6.603 24.943 14.859 1.00 54.06 688 HIS A O 1
ATOM 5592 N N . GLY A 1 689 ? -8.124 23.275 14.892 1.00 61.50 689 GLY A N 1
ATOM 5593 C CA . GLY A 1 689 ? -7.277 22.326 14.175 1.00 61.50 689 GLY A CA 1
ATOM 5594 C C . GLY A 1 689 ? -6.809 22.979 12.875 1.00 61.50 689 GLY A C 1
ATOM 5595 O O . GLY A 1 689 ? -7.607 23.632 12.189 1.00 61.50 689 GLY A O 1
ATOM 5596 N N . PHE A 1 690 ? -5.509 22.902 12.591 1.00 74.25 690 PHE A N 1
ATOM 5597 C CA . PHE A 1 690 ? -4.988 23.494 11.371 1.00 74.25 690 PHE A CA 1
ATOM 5598 C C . PHE A 1 690 ? -5.684 22.830 10.185 1.00 74.25 690 PHE A C 1
ATOM 5600 O O . PHE A 1 690 ? -5.744 21.604 10.096 1.00 74.25 690 PHE A O 1
ATOM 5607 N N . GLN A 1 691 ? -6.243 23.646 9.297 1.00 82.56 691 GLN A N 1
ATOM 5608 C CA . GLN A 1 691 ? -6.685 23.155 8.006 1.00 82.56 691 GLN A CA 1
ATOM 5609 C C . GLN A 1 691 ? -5.437 22.888 7.182 1.00 82.56 691 GLN A C 1
ATOM 5611 O O . GLN A 1 691 ? -4.600 23.772 7.005 1.00 82.56 691 GLN A O 1
ATOM 5616 N N . THR A 1 692 ? -5.310 21.668 6.695 1.00 85.81 692 THR A N 1
ATOM 5617 C CA . THR A 1 692 ? -4.171 21.217 5.910 1.00 85.81 692 THR A CA 1
ATOM 5618 C C . THR A 1 692 ? -4.650 20.761 4.552 1.00 85.81 692 THR A C 1
ATOM 5620 O O . THR A 1 692 ? -5.744 20.223 4.402 1.00 85.81 692 THR A O 1
ATOM 5623 N N . LEU A 1 693 ? -3.806 20.990 3.554 1.00 86.69 693 LEU A N 1
ATOM 5624 C CA . LEU A 1 693 ? -3.974 20.402 2.242 1.00 86.69 693 LEU A CA 1
ATOM 5625 C C . LEU A 1 693 ? -3.646 18.916 2.322 1.00 86.69 693 LEU A C 1
ATOM 5627 O O . LEU A 1 693 ? -2.493 18.550 2.549 1.00 86.69 693 LEU A O 1
ATOM 5631 N N . ILE A 1 694 ? -4.661 18.072 2.157 1.00 89.50 694 ILE A N 1
ATOM 5632 C CA . ILE A 1 694 ? -4.517 16.628 2.364 1.00 89.50 694 ILE A CA 1
ATOM 5633 C C . ILE A 1 694 ? -4.127 15.876 1.082 1.00 89.50 694 ILE A C 1
ATOM 5635 O O . ILE A 1 694 ? -3.906 14.666 1.110 1.00 89.50 694 ILE A O 1
ATOM 5639 N N . TYR A 1 695 ? -3.985 16.589 -0.044 1.00 89.38 695 TYR A N 1
ATOM 5640 C CA . TYR A 1 695 ? -3.560 16.048 -1.337 1.00 89.38 695 TYR A CA 1
ATOM 5641 C C . TYR A 1 695 ? -4.271 14.720 -1.652 1.00 89.38 695 TYR A C 1
ATOM 5643 O O . TYR A 1 695 ? -5.498 14.664 -1.732 1.00 89.38 695 TYR A O 1
ATOM 5651 N N . SER A 1 696 ? -3.514 13.633 -1.806 1.00 90.94 696 SER A N 1
ATOM 5652 C CA . SER A 1 696 ? -4.002 12.320 -2.235 1.00 90.94 696 SER A CA 1
ATOM 5653 C C . SER A 1 696 ? -4.959 11.642 -1.265 1.00 90.94 696 SER A C 1
ATOM 5655 O O . SER A 1 696 ? -5.668 10.743 -1.695 1.00 90.94 696 SER A O 1
ATOM 5657 N N . MET A 1 697 ? -5.043 12.078 -0.007 1.00 94.31 697 MET A N 1
ATOM 5658 C CA . MET A 1 697 ? -6.082 11.611 0.922 1.00 94.31 697 MET A CA 1
ATOM 5659 C C . MET A 1 697 ? -7.496 11.943 0.404 1.00 94.31 697 MET A C 1
ATOM 5661 O O . MET A 1 697 ? -8.465 11.276 0.745 1.00 94.31 697 MET A O 1
ATOM 5665 N N . SER A 1 698 ? -7.615 12.909 -0.515 1.00 94.56 698 SER A N 1
ATOM 5666 C CA . SER A 1 698 ? -8.869 13.203 -1.225 1.00 94.56 698 SER A CA 1
ATOM 5667 C C . SER A 1 698 ? -9.405 11.998 -2.004 1.00 94.56 698 SER A C 1
ATOM 5669 O O . SER A 1 698 ? -10.617 11.857 -2.144 1.00 94.56 698 SER A O 1
ATOM 5671 N N . LYS A 1 699 ? -8.519 11.103 -2.465 1.00 96.19 699 LYS A N 1
ATOM 5672 C CA . LYS A 1 699 ? -8.900 9.898 -3.205 1.00 96.19 699 LYS A CA 1
ATOM 5673 C C . LYS A 1 699 ? -9.829 9.002 -2.401 1.00 96.19 699 LYS A C 1
ATOM 5675 O O . LYS A 1 699 ? -10.769 8.481 -2.976 1.00 96.19 699 LYS A O 1
ATOM 5680 N N . CYS A 1 700 ? -9.619 8.854 -1.093 1.00 95.44 700 CYS A N 1
ATOM 5681 C CA . CYS A 1 700 ? -10.473 7.994 -0.274 1.00 95.44 700 CYS A CA 1
ATOM 5682 C C . CYS A 1 700 ? -11.915 8.520 -0.235 1.00 95.44 700 CYS A C 1
ATOM 5684 O O . CYS A 1 700 ? -12.859 7.756 -0.411 1.00 95.44 700 CYS A O 1
ATOM 5686 N N . VAL A 1 701 ? -12.072 9.838 -0.092 1.00 96.00 701 VAL A N 1
ATOM 5687 C CA . VAL A 1 701 ? -13.381 10.508 -0.111 1.00 96.00 701 VAL A CA 1
ATOM 5688 C C . VAL A 1 701 ? -14.045 10.363 -1.486 1.00 96.00 701 VAL A C 1
ATOM 5690 O O . VAL A 1 701 ? -15.233 10.074 -1.580 1.00 96.00 701 VAL A O 1
ATOM 5693 N N . VAL A 1 702 ? -13.277 10.508 -2.568 1.00 97.00 702 VAL A N 1
ATOM 5694 C CA . VAL A 1 702 ? -13.780 10.343 -3.943 1.00 97.00 702 VAL A CA 1
ATOM 5695 C C . VAL A 1 702 ? -14.124 8.886 -4.256 1.00 97.00 702 VAL A C 1
ATOM 5697 O O . VAL A 1 702 ? -15.126 8.638 -4.916 1.00 97.00 702 VAL A O 1
ATOM 5700 N N . ALA A 1 703 ? -13.337 7.918 -3.782 1.00 97.19 703 ALA A N 1
ATOM 5701 C CA . ALA A 1 703 ? -13.631 6.497 -3.946 1.00 97.19 703 ALA A CA 1
ATOM 5702 C C . ALA A 1 703 ? -14.982 6.156 -3.315 1.00 97.19 703 ALA A C 1
ATOM 5704 O O . ALA A 1 703 ? -15.805 5.528 -3.971 1.00 97.19 703 ALA A O 1
ATOM 5705 N N . ALA A 1 704 ? -15.238 6.637 -2.093 1.00 95.56 704 ALA A N 1
ATOM 5706 C CA . ALA A 1 704 ? -16.531 6.466 -1.438 1.00 95.56 704 ALA A CA 1
ATOM 5707 C C . ALA A 1 704 ? -17.681 7.048 -2.281 1.00 95.56 704 ALA A C 1
ATOM 5709 O O . ALA A 1 704 ? -18.682 6.372 -2.475 1.00 95.56 704 ALA A O 1
ATOM 5710 N N . ALA A 1 705 ? -17.507 8.237 -2.870 1.00 96.19 705 ALA A N 1
ATOM 5711 C CA . ALA A 1 705 ? -18.512 8.840 -3.752 1.00 96.19 705 ALA A CA 1
ATOM 5712 C C . ALA A 1 705 ? -18.788 8.006 -5.017 1.00 96.19 705 ALA A C 1
ATOM 5714 O O . ALA A 1 705 ? -19.937 7.858 -5.420 1.00 96.19 705 ALA A O 1
ATOM 5715 N N . VAL A 1 706 ? -17.748 7.449 -5.646 1.00 97.88 706 VAL A N 1
ATOM 5716 C CA . VAL A 1 706 ? -17.910 6.559 -6.811 1.00 97.88 706 VAL A CA 1
ATOM 5717 C C . VAL A 1 706 ? -18.619 5.266 -6.417 1.00 97.88 706 VAL A C 1
ATOM 5719 O O . VAL A 1 706 ? -19.454 4.780 -7.174 1.00 97.88 706 VAL A O 1
ATOM 5722 N N . LEU A 1 707 ? -18.291 4.709 -5.249 1.00 95.81 707 LEU A N 1
ATOM 5723 C CA . LEU A 1 707 ? -18.908 3.484 -4.747 1.00 95.81 707 LEU A CA 1
ATOM 5724 C C . LEU A 1 707 ? -20.376 3.699 -4.354 1.00 95.81 707 LEU A C 1
ATOM 5726 O O . LEU A 1 707 ? -21.181 2.834 -4.668 1.00 95.81 707 LEU A O 1
ATOM 5730 N N . GLN A 1 708 ? -20.742 4.859 -3.793 1.00 93.69 708 GLN A N 1
ATOM 5731 C CA . GLN A 1 708 ? -22.147 5.245 -3.582 1.00 93.69 708 GLN A CA 1
ATOM 5732 C C . GLN A 1 708 ? -22.921 5.267 -4.907 1.00 93.69 708 GLN A C 1
ATOM 5734 O O . GLN A 1 708 ? -23.953 4.620 -5.027 1.00 93.69 708 GLN A O 1
ATOM 5739 N N . LEU A 1 709 ? -22.379 5.913 -5.948 1.00 95.44 709 LEU A N 1
ATOM 5740 C CA . LEU A 1 709 ? -23.012 5.922 -7.275 1.00 95.44 709 LEU A CA 1
ATOM 5741 C C . LEU A 1 709 ? -23.130 4.516 -7.888 1.00 95.44 709 LEU A C 1
ATOM 5743 O O . LEU A 1 709 ? -24.046 4.261 -8.671 1.00 95.44 709 LEU A O 1
ATOM 5747 N N . ALA A 1 710 ? -22.193 3.615 -7.577 1.00 96.31 710 ALA A N 1
ATOM 5748 C CA . ALA A 1 710 ? -22.256 2.222 -8.013 1.00 96.31 710 ALA A CA 1
ATOM 5749 C C . ALA A 1 710 ? -23.352 1.441 -7.271 1.00 96.31 710 ALA A C 1
ATOM 5751 O O . ALA A 1 710 ? -24.091 0.683 -7.893 1.00 96.31 710 ALA A O 1
ATOM 5752 N N . GLU A 1 711 ? -23.469 1.646 -5.959 1.00 93.69 711 GLU A N 1
ATOM 5753 C CA . GLU A 1 711 ? -24.497 1.047 -5.102 1.00 93.69 711 GLU A CA 1
ATOM 5754 C C . GLU A 1 711 ? -25.908 1.530 -5.476 1.00 93.69 711 GLU A C 1
ATOM 5756 O O . GLU A 1 711 ? -26.836 0.730 -5.553 1.00 93.69 711 GLU A O 1
ATOM 5761 N N . GLU A 1 712 ? -26.048 2.808 -5.833 1.00 93.56 712 GLU A N 1
ATOM 5762 C CA . GLU A 1 712 ? -27.283 3.419 -6.348 1.00 93.56 712 GLU A CA 1
ATOM 5763 C C . GLU A 1 712 ? -27.622 2.991 -7.795 1.00 93.56 712 GLU A C 1
ATOM 5765 O O . GLU A 1 712 ? -28.661 3.365 -8.339 1.00 93.56 712 GLU A O 1
ATOM 5770 N N . GLY A 1 713 ? -26.753 2.214 -8.452 1.00 94.69 713 GLY A N 1
ATOM 5771 C CA . GLY A 1 713 ? -26.977 1.703 -9.807 1.00 94.69 713 GLY A CA 1
ATOM 5772 C C . GLY A 1 713 ? -26.773 2.727 -10.932 1.00 94.69 713 GLY A C 1
ATOM 5773 O O . GLY A 1 713 ? -27.125 2.455 -12.081 1.00 94.69 713 GLY A O 1
ATOM 5774 N N . HIS A 1 714 ? -26.177 3.894 -10.658 1.00 94.75 714 HIS A N 1
ATOM 5775 C CA . HIS A 1 714 ? -25.877 4.911 -11.679 1.00 94.75 714 HIS A CA 1
ATOM 5776 C C . HIS A 1 714 ? -24.727 4.517 -12.626 1.00 94.75 714 HIS A C 1
ATOM 5778 O O . HIS A 1 714 ? -24.581 5.083 -13.723 1.00 94.75 714 HIS A O 1
ATOM 5784 N N . LEU A 1 715 ? -23.890 3.573 -12.193 1.00 95.81 715 LEU A N 1
ATOM 5785 C CA . LEU A 1 715 ? -22.765 3.002 -12.931 1.00 95.81 715 LEU A CA 1
ATOM 5786 C C . LEU A 1 715 ? -22.431 1.604 -12.397 1.00 95.81 715 LEU A C 1
ATOM 5788 O O . LEU A 1 715 ? -22.796 1.263 -11.276 1.00 95.81 715 LEU A O 1
ATOM 5792 N N . THR A 1 716 ? -21.676 0.818 -13.162 1.00 96.75 716 THR A N 1
ATOM 5793 C CA . THR A 1 716 ? -21.038 -0.409 -12.654 1.00 96.75 716 THR A CA 1
ATOM 5794 C C . THR A 1 716 ? -19.521 -0.281 -12.700 1.00 96.75 716 THR A C 1
ATOM 5796 O O . THR A 1 716 ? -18.974 0.412 -13.556 1.00 96.75 716 THR A O 1
ATOM 5799 N N . LEU A 1 717 ? -18.799 -0.962 -11.806 1.00 97.88 717 LEU A N 1
ATOM 5800 C CA . LEU A 1 717 ? -17.331 -0.880 -11.789 1.00 97.88 717 LEU A CA 1
ATOM 5801 C C . LEU A 1 717 ? -16.693 -1.402 -13.088 1.00 97.88 717 LEU A C 1
ATOM 5803 O O . LEU A 1 717 ? -15.593 -0.984 -13.442 1.00 97.88 717 LEU A O 1
ATOM 5807 N N . ASP A 1 718 ? -17.379 -2.273 -13.820 1.00 97.38 718 ASP A N 1
ATOM 5808 C CA . ASP A 1 718 ? -16.884 -2.853 -15.069 1.00 97.38 718 ASP A CA 1
ATOM 5809 C C . ASP A 1 718 ? -17.393 -2.112 -16.316 1.00 97.38 718 ASP A C 1
ATOM 5811 O O . ASP A 1 718 ? -17.086 -2.510 -17.441 1.00 97.38 718 ASP A O 1
ATOM 5815 N N . ASP A 1 719 ? -18.098 -0.988 -16.137 1.00 97.69 719 ASP A N 1
ATOM 5816 C CA . ASP A 1 719 ? -18.438 -0.103 -17.243 1.00 97.69 719 ASP A CA 1
ATOM 5817 C C . ASP A 1 719 ? -17.172 0.402 -17.937 1.00 97.69 719 ASP A C 1
ATOM 5819 O O . ASP A 1 719 ? -16.223 0.879 -17.305 1.00 97.69 719 ASP A O 1
ATOM 5823 N N . GLU A 1 720 ? -17.200 0.366 -19.265 1.00 97.94 720 GLU A N 1
ATOM 5824 C CA . GLU A 1 720 ? -16.217 1.045 -20.098 1.00 97.94 720 GLU A CA 1
ATOM 5825 C C . GLU A 1 720 ? -16.333 2.560 -19.909 1.00 97.94 720 GLU A C 1
ATOM 5827 O O . GLU A 1 720 ? -17.411 3.143 -20.041 1.00 97.94 720 GLU A O 1
ATOM 5832 N N . LEU A 1 721 ? -15.204 3.215 -19.650 1.00 98.06 721 LEU A N 1
ATOM 5833 C CA . LEU A 1 721 ? -15.120 4.655 -19.429 1.00 98.06 721 LEU A CA 1
ATOM 5834 C C . LEU A 1 721 ? -15.677 5.454 -20.614 1.00 98.06 721 LEU A C 1
ATOM 5836 O O . LEU A 1 721 ? -16.326 6.475 -20.404 1.00 98.06 721 LEU A O 1
ATOM 5840 N N . SER A 1 722 ? -15.468 4.976 -21.843 1.00 97.19 722 SER A N 1
ATOM 5841 C CA . SER A 1 722 ? -15.939 5.609 -23.082 1.00 97.19 722 SER A CA 1
ATOM 5842 C C . SER A 1 722 ? -17.463 5.752 -23.156 1.00 97.19 722 SER A C 1
ATOM 5844 O O . SER A 1 722 ? -17.943 6.685 -23.793 1.00 97.19 722 SER A O 1
ATOM 5846 N N . LYS A 1 723 ? -18.233 4.897 -22.462 1.00 96.38 723 LYS A N 1
ATOM 5847 C CA . LYS A 1 723 ? -19.701 5.025 -22.370 1.00 96.38 723 LYS A CA 1
ATOM 5848 C C . LYS A 1 723 ? -20.129 6.295 -21.639 1.00 96.38 723 LYS A C 1
ATOM 5850 O O . LYS A 1 723 ? -21.212 6.814 -21.891 1.00 96.38 723 LYS A O 1
ATOM 5855 N N . HIS A 1 724 ? -19.285 6.778 -20.730 1.00 96.19 724 HIS A N 1
ATOM 5856 C CA . HIS A 1 724 ? -19.561 7.945 -19.896 1.00 96.19 724 HIS A CA 1
ATOM 5857 C C . HIS A 1 724 ? -18.779 9.175 -20.362 1.00 96.19 724 HIS A C 1
ATOM 5859 O O . HIS A 1 724 ? -19.296 10.286 -20.322 1.00 96.19 724 HIS A O 1
ATOM 5865 N N . ILE A 1 725 ? -17.542 8.982 -20.827 1.00 97.00 725 ILE A N 1
ATOM 5866 C CA . ILE A 1 725 ? -16.656 10.033 -21.334 1.00 97.00 725 ILE A CA 1
ATOM 5867 C C . ILE A 1 725 ? -16.124 9.594 -22.712 1.00 97.00 725 ILE A C 1
ATOM 5869 O O . ILE A 1 725 ? -15.048 8.990 -22.784 1.00 97.00 725 ILE A O 1
ATOM 5873 N N . PRO A 1 726 ? -16.835 9.914 -23.814 1.00 96.50 726 PRO A N 1
ATOM 5874 C CA . PRO A 1 726 ? -16.490 9.455 -25.167 1.00 96.50 726 PRO A CA 1
ATOM 5875 C C . PRO A 1 726 ? -15.080 9.825 -25.641 1.00 96.50 726 PRO A C 1
ATOM 5877 O O . PRO A 1 726 ? -14.51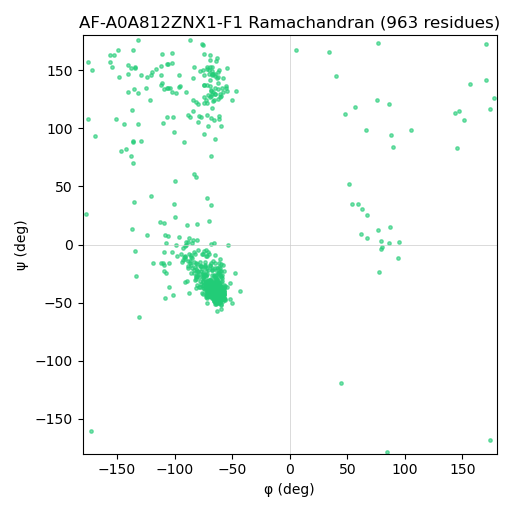7 9.145 -26.487 1.00 96.50 726 PRO A O 1
ATOM 5880 N N . ALA A 1 727 ? -14.461 10.860 -25.067 1.00 95.62 727 ALA A N 1
ATOM 5881 C CA . ALA A 1 727 ? -13.084 11.242 -25.388 1.00 95.62 727 ALA A CA 1
ATOM 5882 C C . ALA A 1 727 ? -12.050 10.138 -25.091 1.00 95.62 727 ALA A C 1
ATOM 5884 O O . ALA A 1 727 ? -10.982 10.124 -25.693 1.00 95.62 727 ALA A O 1
ATOM 5885 N N . PHE A 1 728 ? -12.367 9.193 -24.199 1.00 96.75 728 PHE A N 1
ATOM 5886 C CA . PHE A 1 728 ? -11.529 8.022 -23.919 1.00 96.75 728 PHE A CA 1
ATOM 5887 C C . PHE A 1 728 ? -11.841 6.821 -24.823 1.00 96.75 728 PHE A C 1
ATOM 5889 O O . PHE A 1 728 ? -11.465 5.693 -24.499 1.00 96.75 728 PHE A O 1
ATOM 5896 N N . GLU A 1 729 ? -12.536 7.018 -25.943 1.00 94.19 729 GLU A N 1
ATOM 5897 C CA . GLU A 1 729 ? -12.712 5.977 -26.949 1.00 94.19 729 GLU A CA 1
ATOM 5898 C C . GLU A 1 729 ? -11.372 5.666 -27.646 1.00 94.19 729 GLU A C 1
ATOM 5900 O O . GLU A 1 729 ? -10.641 6.558 -28.069 1.00 94.19 729 GLU A O 1
ATOM 5905 N N . ASN A 1 730 ? -11.035 4.378 -27.778 1.00 90.75 730 ASN A N 1
ATOM 5906 C CA . ASN A 1 730 ? -9.824 3.898 -28.461 1.00 90.75 730 ASN A CA 1
ATOM 5907 C C . ASN A 1 730 ? -8.496 4.551 -27.998 1.00 90.75 730 ASN A C 1
ATOM 5909 O O . ASN A 1 730 ? -7.703 4.991 -28.846 1.00 90.75 730 ASN A O 1
ATOM 5913 N N . PRO A 1 731 ? -8.192 4.573 -26.682 1.00 93.06 731 PRO A N 1
ATOM 5914 C CA . PRO A 1 731 ? -7.008 5.250 -26.174 1.00 93.06 731 PRO A CA 1
ATOM 5915 C C . PRO A 1 731 ? -5.733 4.612 -26.736 1.00 93.06 731 PRO A C 1
ATOM 5917 O O . PRO A 1 731 ? -5.671 3.406 -27.008 1.00 93.06 731 PRO A O 1
ATOM 5920 N N . LYS A 1 732 ? -4.697 5.430 -26.923 1.00 95.06 732 LYS A N 1
ATOM 5921 C CA . LYS A 1 732 ? -3.384 4.975 -27.394 1.00 95.06 732 LYS A CA 1
ATOM 5922 C C . LYS A 1 732 ? -2.440 4.749 -26.223 1.00 95.06 732 LYS A C 1
ATOM 5924 O O . LYS A 1 732 ? -2.485 5.479 -25.240 1.00 95.06 732 LYS A O 1
ATOM 5929 N N . VAL A 1 733 ? -1.567 3.760 -26.355 1.00 96.25 733 VAL A N 1
ATOM 5930 C CA . VAL A 1 733 ? -0.491 3.451 -25.412 1.00 96.25 733 VAL A CA 1
ATOM 5931 C C . VAL A 1 733 ? 0.837 3.811 -26.062 1.00 96.25 733 VAL A C 1
ATOM 5933 O O . VAL A 1 733 ? 1.064 3.497 -27.233 1.00 96.25 733 VAL A O 1
ATOM 5936 N N . LEU A 1 734 ? 1.704 4.487 -25.319 1.00 94.94 734 LEU A N 1
ATOM 5937 C CA . LEU A 1 734 ? 3.055 4.792 -25.762 1.00 94.94 734 LEU A CA 1
ATOM 5938 C C . LEU A 1 734 ? 3.911 3.527 -25.705 1.00 94.94 734 LEU A C 1
ATOM 5940 O O . LEU A 1 734 ? 3.956 2.861 -24.671 1.00 94.94 734 LEU A O 1
ATOM 5944 N N . ALA A 1 735 ? 4.569 3.175 -26.810 1.00 93.50 735 ALA A N 1
ATOM 5945 C CA . ALA A 1 735 ? 5.428 2.000 -26.831 1.00 93.50 735 ALA A CA 1
ATOM 5946 C C . ALA A 1 735 ? 6.696 2.223 -25.992 1.00 93.50 735 ALA A C 1
ATOM 5948 O O . ALA A 1 735 ? 7.201 3.339 -25.869 1.00 93.50 735 ALA A O 1
ATOM 5949 N N . GLU A 1 736 ? 7.224 1.138 -25.433 1.00 92.19 736 GLU A N 1
ATOM 5950 C CA . GLU A 1 736 ? 8.518 1.114 -24.756 1.00 92.19 736 GLU A CA 1
ATOM 5951 C C . GLU A 1 736 ? 9.599 0.630 -25.738 1.00 92.19 736 GLU A C 1
ATOM 5953 O O . GLU A 1 736 ? 9.393 -0.323 -26.495 1.00 92.19 736 GLU A O 1
ATOM 5958 N N . ARG A 1 737 ? 10.745 1.315 -25.748 1.00 91.88 737 ARG A N 1
ATOM 5959 C CA . ARG A 1 737 ? 11.958 0.913 -26.473 1.00 91.88 737 ARG A CA 1
ATOM 5960 C C . ARG A 1 737 ? 12.651 -0.245 -25.751 1.00 91.88 737 ARG A C 1
ATOM 5962 O O . ARG A 1 737 ? 12.441 -0.453 -24.562 1.00 91.88 737 ARG A O 1
ATOM 5969 N N . SER A 1 738 ? 13.563 -0.941 -26.429 1.00 88.12 738 SER A N 1
ATOM 5970 C CA . SER A 1 738 ? 14.365 -2.017 -25.819 1.00 88.12 738 SER A CA 1
ATOM 5971 C C . SER A 1 738 ? 15.206 -1.566 -24.612 1.00 88.12 738 SER A C 1
ATOM 5973 O O . SER A 1 738 ? 15.481 -2.367 -23.727 1.00 88.12 738 SER A O 1
ATOM 5975 N N . ASP A 1 739 ? 15.571 -0.282 -24.535 1.00 85.88 739 ASP A N 1
ATOM 5976 C CA . ASP A 1 739 ? 16.289 0.332 -23.406 1.00 85.88 739 ASP A CA 1
ATOM 5977 C C . ASP A 1 739 ? 15.369 0.772 -22.242 1.00 85.88 739 ASP A C 1
ATOM 5979 O O . ASP A 1 739 ? 15.822 1.379 -21.267 1.00 85.88 739 ASP A O 1
ATOM 5983 N N . GLY A 1 740 ? 14.067 0.485 -22.328 1.00 86.19 740 GLY A N 1
ATOM 5984 C CA . GLY A 1 740 ? 13.065 0.846 -21.328 1.00 86.19 740 GLY A CA 1
ATOM 5985 C C . GLY A 1 740 ? 12.588 2.301 -21.381 1.00 86.19 740 GLY A C 1
ATOM 5986 O O . GLY A 1 740 ? 11.807 2.732 -20.525 1.00 86.19 740 GLY A O 1
ATOM 5987 N N . MET A 1 741 ? 13.058 3.091 -22.350 1.00 90.62 741 MET A N 1
ATOM 5988 C CA . MET A 1 741 ? 12.635 4.480 -22.539 1.00 90.62 741 MET A CA 1
ATOM 5989 C C . MET A 1 741 ? 11.320 4.560 -23.330 1.00 90.62 741 MET A C 1
ATOM 5991 O O . MET A 1 741 ? 11.045 3.688 -24.157 1.00 90.62 741 MET A O 1
ATOM 5995 N N . PRO A 1 742 ? 10.511 5.615 -23.132 1.00 90.81 742 PRO A N 1
ATOM 5996 C CA . PRO A 1 742 ? 9.327 5.832 -23.954 1.00 90.81 742 PRO A CA 1
ATOM 5997 C C . PRO A 1 742 ? 9.703 6.103 -25.420 1.00 90.81 742 PRO A C 1
ATOM 5999 O O . PRO A 1 742 ? 10.592 6.909 -25.709 1.00 90.81 742 PRO A O 1
ATOM 6002 N N . ASP A 1 743 ? 9.001 5.460 -26.352 1.00 93.12 743 ASP A N 1
ATOM 6003 C CA . ASP A 1 743 ? 9.119 5.692 -27.792 1.00 93.12 743 ASP A CA 1
ATOM 6004 C C . ASP A 1 743 ? 8.105 6.748 -28.262 1.00 93.12 743 ASP A C 1
ATOM 6006 O O . ASP A 1 743 ? 6.996 6.430 -28.690 1.00 93.12 743 ASP A O 1
ATOM 6010 N N . PHE A 1 744 ? 8.483 8.029 -28.206 1.00 87.81 744 PHE A N 1
ATOM 6011 C CA . PHE A 1 744 ? 7.619 9.148 -28.621 1.00 87.81 744 PHE A CA 1
ATOM 6012 C C . PHE A 1 744 ? 7.163 9.095 -30.092 1.00 87.81 744 PHE A C 1
ATOM 6014 O O . PHE A 1 744 ? 6.207 9.782 -30.445 1.00 87.81 744 PHE A O 1
ATOM 6021 N N . GLY A 1 745 ? 7.812 8.293 -30.946 1.00 87.94 745 GLY A N 1
ATOM 6022 C CA . GLY A 1 745 ? 7.415 8.104 -32.343 1.00 87.94 745 GLY A CA 1
ATOM 6023 C C . GLY A 1 745 ? 6.387 6.990 -32.555 1.00 87.94 745 GLY A C 1
ATOM 6024 O O . GLY A 1 745 ? 5.873 6.848 -33.666 1.00 87.94 745 GLY A O 1
ATOM 6025 N N . ARG A 1 746 ? 6.079 6.192 -31.523 1.00 94.50 746 ARG A N 1
ATOM 6026 C CA . ARG A 1 746 ? 5.292 4.964 -31.667 1.00 94.50 746 ARG A CA 1
ATOM 6027 C C . ARG A 1 746 ? 4.168 4.867 -30.638 1.00 94.50 746 ARG A C 1
ATOM 6029 O O . ARG A 1 746 ? 4.361 4.480 -29.488 1.00 94.50 746 ARG A O 1
ATOM 6036 N N . LEU A 1 747 ? 2.954 5.128 -31.113 1.00 94.81 747 LEU A N 1
ATOM 6037 C CA . LEU A 1 747 ? 1.707 4.902 -30.387 1.00 94.81 747 LEU A CA 1
ATOM 6038 C C . LEU A 1 747 ? 1.028 3.625 -30.883 1.00 94.81 747 LEU A C 1
ATOM 6040 O O . LEU A 1 747 ? 0.839 3.445 -32.086 1.00 94.81 747 LEU A O 1
ATOM 6044 N N . VAL A 1 748 ? 0.616 2.758 -29.962 1.00 95.94 748 VAL A N 1
ATOM 6045 C CA . VAL A 1 748 ? -0.145 1.540 -30.274 1.00 95.94 748 VAL A CA 1
ATOM 6046 C C . VAL A 1 748 ? -1.575 1.651 -29.736 1.00 95.94 748 VAL A C 1
ATOM 6048 O O . VAL A 1 748 ? -1.786 2.273 -28.695 1.00 95.94 748 VAL A O 1
ATOM 6051 N N . PRO A 1 749 ? -2.595 1.091 -30.407 1.00 95.62 749 PRO A N 1
ATOM 6052 C CA . PRO A 1 749 ? -3.939 1.014 -29.838 1.00 95.62 749 PRO A CA 1
ATOM 6053 C C . PRO A 1 749 ? -3.941 0.263 -28.502 1.00 95.62 749 PRO A C 1
ATOM 6055 O O . PRO A 1 749 ? -3.215 -0.720 -28.331 1.00 95.62 749 PRO A O 1
ATOM 6058 N N . SER A 1 750 ? -4.769 0.703 -27.555 1.00 95.12 750 SER A N 1
ATOM 6059 C CA . SER A 1 750 ? -4.995 -0.070 -26.339 1.00 95.12 750 SER A CA 1
ATOM 6060 C C . SER A 1 750 ? -5.615 -1.434 -26.658 1.00 95.12 750 SER A C 1
ATOM 6062 O O . SER A 1 750 ? -6.517 -1.536 -27.484 1.00 95.12 750 SER A O 1
ATOM 6064 N N . ARG A 1 751 ? -5.159 -2.489 -25.969 1.00 94.50 751 ARG A N 1
ATOM 6065 C CA . ARG A 1 751 ? -5.685 -3.859 -26.109 1.00 94.50 751 ARG A CA 1
ATOM 6066 C C . ARG A 1 751 ? -7.100 -4.029 -25.552 1.00 94.50 751 ARG A C 1
ATOM 6068 O O . ARG A 1 751 ? -7.740 -5.032 -25.840 1.00 94.50 751 ARG A O 1
ATOM 6075 N N . ARG A 1 752 ? -7.549 -3.104 -24.700 1.00 94.88 752 ARG A N 1
ATOM 6076 C CA . ARG A 1 752 ? -8.881 -3.101 -24.084 1.00 94.88 752 ARG A CA 1
ATOM 6077 C C . ARG A 1 752 ? -9.292 -1.682 -23.669 1.00 94.88 752 ARG A C 1
ATOM 6079 O O . ARG A 1 752 ? -8.403 -0.846 -23.460 1.00 94.88 752 ARG A O 1
ATOM 6086 N N . PRO A 1 753 ? -10.593 -1.392 -23.536 1.00 96.44 753 PRO A N 1
ATOM 6087 C CA . PRO A 1 753 ? -11.057 -0.119 -22.996 1.00 96.44 753 PRO A CA 1
ATOM 6088 C C . PRO A 1 753 ? -10.644 0.066 -21.527 1.00 96.44 753 PRO A C 1
ATOM 6090 O O . PRO A 1 753 ? -10.358 -0.888 -20.797 1.00 96.44 753 PRO A O 1
ATOM 6093 N N . ILE A 1 754 ? -10.603 1.322 -21.084 1.00 98.31 754 ILE A N 1
ATOM 6094 C CA . ILE A 1 754 ? -10.475 1.660 -19.661 1.00 98.31 754 ILE A CA 1
ATOM 6095 C C . ILE A 1 754 ? -11.828 1.380 -18.999 1.00 98.31 754 ILE A C 1
ATOM 6097 O O . ILE A 1 754 ? -12.853 1.735 -19.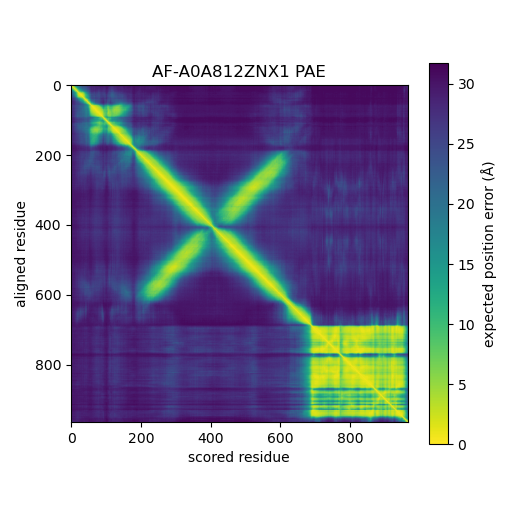570 1.00 98.31 754 ILE A O 1
ATOM 6101 N N . THR A 1 755 ? -11.842 0.780 -17.808 1.00 98.31 755 THR A N 1
ATOM 6102 C CA . THR A 1 755 ? -13.061 0.590 -17.006 1.00 98.31 755 THR A CA 1
ATOM 6103 C C . THR A 1 755 ? -13.020 1.469 -15.760 1.00 98.31 755 THR A C 1
ATOM 6105 O O . THR A 1 755 ? -11.948 1.948 -15.372 1.00 98.31 755 THR A O 1
ATOM 6108 N N . ILE A 1 756 ? -14.163 1.670 -15.101 1.00 98.50 756 ILE A N 1
ATOM 6109 C CA . ILE A 1 756 ? -14.225 2.413 -13.828 1.00 98.50 756 ILE A CA 1
ATOM 6110 C C . ILE A 1 756 ? -13.354 1.736 -12.758 1.00 98.50 756 ILE A C 1
ATOM 6112 O O . ILE A 1 756 ? -12.606 2.411 -12.047 1.00 98.50 756 ILE A O 1
ATOM 6116 N N . ARG A 1 757 ? -13.351 0.398 -12.707 1.00 98.38 757 ARG A N 1
ATOM 6117 C CA . ARG A 1 757 ? -12.478 -0.409 -11.847 1.00 98.38 757 ARG A CA 1
ATOM 6118 C C . ARG A 1 757 ? -11.015 -0.074 -12.093 1.00 98.38 757 ARG A C 1
ATOM 6120 O O . ARG A 1 757 ? -10.311 0.205 -11.131 1.00 98.38 757 ARG A O 1
ATOM 6127 N N . HIS A 1 758 ? -10.580 -0.009 -13.356 1.00 98.38 758 HIS A N 1
ATOM 6128 C CA . HIS A 1 758 ? -9.202 0.363 -13.687 1.00 98.38 758 HIS A CA 1
ATOM 6129 C C . HIS A 1 758 ? -8.819 1.759 -13.172 1.00 98.38 758 HIS A C 1
ATOM 6131 O O . HIS A 1 758 ? -7.654 1.989 -12.843 1.00 98.38 758 HIS A O 1
ATOM 6137 N N . LEU A 1 759 ? -9.764 2.701 -13.109 1.00 98.38 759 LEU A N 1
ATOM 6138 C CA . LEU A 1 759 ? -9.503 4.021 -12.539 1.00 98.38 759 LEU A CA 1
ATOM 6139 C C . LEU A 1 759 ? -9.348 3.957 -11.011 1.00 98.38 759 LEU A C 1
ATOM 6141 O O . LEU A 1 759 ? -8.387 4.516 -10.481 1.00 98.38 759 LEU A O 1
ATOM 6145 N N . LEU A 1 760 ? -10.250 3.252 -10.315 1.00 98.19 760 LEU A N 1
ATOM 6146 C CA . LEU A 1 760 ? -10.215 3.087 -8.853 1.00 98.19 760 LEU A CA 1
ATOM 6147 C C . LEU A 1 760 ? -8.941 2.376 -8.380 1.00 98.19 760 LEU A C 1
ATOM 6149 O O . LEU A 1 760 ? -8.367 2.759 -7.359 1.00 98.19 760 LEU A O 1
ATOM 6153 N N . THR A 1 761 ? -8.481 1.379 -9.141 1.00 97.25 761 THR A N 1
ATOM 6154 C CA . THR A 1 761 ? -7.301 0.558 -8.828 1.00 97.25 761 THR A CA 1
ATOM 6155 C C . THR A 1 761 ? -5.995 1.118 -9.385 1.00 97.25 761 THR A C 1
ATOM 6157 O O . THR A 1 761 ? -4.957 0.480 -9.231 1.00 97.25 761 THR A O 1
ATOM 6160 N N . HIS A 1 762 ? -6.012 2.286 -10.043 1.00 97.06 762 HIS A N 1
ATOM 6161 C CA . HIS A 1 762 ? -4.837 2.844 -10.726 1.00 97.06 762 HIS A CA 1
ATOM 6162 C C . HIS A 1 762 ? -4.200 1.881 -11.744 1.00 97.06 762 HIS A C 1
ATOM 6164 O O . HIS A 1 762 ? -2.991 1.880 -11.948 1.00 97.06 762 HIS A O 1
ATOM 6170 N N . THR A 1 763 ? -5.003 1.067 -12.426 1.00 97.56 763 THR A N 1
ATOM 6171 C CA . THR A 1 763 ? -4.540 0.183 -13.507 1.00 97.56 763 THR A CA 1
ATOM 6172 C C . THR A 1 763 ? -5.027 0.649 -14.876 1.00 97.56 763 THR A C 1
ATOM 6174 O O . THR A 1 763 ? -5.054 -0.128 -15.818 1.00 97.56 763 THR A O 1
ATOM 6177 N N . SER A 1 764 ? -5.452 1.904 -15.024 1.00 97.25 764 SER A N 1
ATOM 6178 C CA . SER A 1 764 ? -5.966 2.457 -16.289 1.00 97.25 764 SER A CA 1
ATOM 6179 C C . SER A 1 764 ? -4.887 2.728 -17.341 1.00 97.25 764 SER A C 1
ATOM 6181 O O . SER A 1 764 ? -5.220 2.949 -18.500 1.00 97.25 764 SER A O 1
ATOM 6183 N N . GLY A 1 765 ? -3.612 2.747 -16.944 1.00 94.44 765 GLY A N 1
ATOM 6184 C CA . GLY A 1 765 ? -2.503 3.219 -17.777 1.00 94.44 765 GLY A CA 1
ATOM 6185 C C . GLY A 1 765 ? -2.355 4.744 -17.815 1.00 94.44 765 GLY A C 1
ATOM 6186 O O . GLY A 1 765 ? -1.406 5.243 -18.418 1.00 94.44 765 GLY A O 1
ATOM 6187 N N . ILE A 1 766 ? -3.246 5.494 -17.153 1.00 95.31 766 ILE A N 1
ATOM 6188 C CA . ILE A 1 766 ? -3.126 6.946 -16.972 1.00 95.31 766 ILE A CA 1
ATOM 6189 C C . ILE A 1 766 ? -2.121 7.212 -15.849 1.00 95.31 766 ILE A C 1
ATOM 6191 O O . ILE A 1 766 ? -2.414 6.966 -14.677 1.00 95.31 766 ILE A O 1
ATOM 6195 N N . SER A 1 767 ? -0.958 7.755 -16.203 1.00 90.44 767 SER A N 1
ATOM 6196 C CA . SER A 1 767 ? 0.075 8.164 -15.241 1.00 90.44 767 SER A CA 1
ATOM 6197 C C . SER A 1 767 ? -0.158 9.595 -14.736 1.00 90.44 767 SER A C 1
ATOM 6199 O O . SER A 1 767 ? -1.086 10.284 -15.159 1.00 90.44 767 SER A O 1
ATOM 6201 N N . CYS A 1 768 ? 0.673 10.054 -13.801 1.00 85.25 768 CYS A N 1
ATOM 6202 C CA . CYS A 1 768 ? 0.813 11.473 -13.485 1.00 85.25 768 CYS A CA 1
ATOM 6203 C C . CYS A 1 768 ? 2.082 12.068 -14.101 1.00 85.25 768 CYS A C 1
ATOM 6205 O O . CYS A 1 768 ? 3.070 11.367 -14.343 1.00 85.25 768 CYS A O 1
ATOM 6207 N N . GLY A 1 769 ? 2.062 13.385 -14.301 1.00 71.81 769 GLY A N 1
ATOM 6208 C CA . GLY A 1 769 ? 3.239 14.148 -14.688 1.00 71.81 769 GLY A CA 1
ATOM 6209 C C . GLY A 1 769 ? 4.267 14.225 -13.574 1.00 71.81 769 GLY A C 1
ATOM 6210 O O . GLY A 1 769 ? 3.962 14.025 -12.394 1.00 71.81 769 GLY A O 1
ATOM 6211 N N . LEU A 1 770 ? 5.492 14.594 -13.944 1.00 65.44 770 LEU A N 1
ATOM 6212 C CA . LEU A 1 770 ? 6.489 15.081 -12.998 1.00 65.44 770 LEU A CA 1
ATOM 6213 C C . LEU A 1 770 ? 6.021 16.444 -12.486 1.00 65.44 770 LEU A C 1
ATOM 6215 O O . LEU A 1 770 ? 6.522 17.495 -12.874 1.00 65.44 770 LEU A O 1
ATOM 6219 N N . ALA A 1 771 ? 5.042 16.444 -11.584 1.00 52.09 771 ALA A N 1
ATOM 6220 C CA . ALA A 1 771 ? 4.832 17.609 -10.762 1.00 52.09 771 ALA A CA 1
ATOM 6221 C C . ALA A 1 771 ? 6.166 17.848 -10.019 1.00 52.09 771 ALA A C 1
ATOM 6223 O O . ALA A 1 771 ? 6.702 16.916 -9.406 1.00 52.09 771 ALA A O 1
ATOM 6224 N N . PRO A 1 772 ? 6.707 19.079 -9.999 1.00 48.62 772 PRO A N 1
ATOM 6225 C CA . PRO A 1 772 ? 7.855 19.462 -9.167 1.00 48.62 772 PRO A CA 1
ATOM 6226 C C . PRO A 1 772 ? 7.686 19.160 -7.663 1.00 48.62 772 PRO A C 1
ATOM 6228 O O . PRO A 1 772 ? 8.558 19.473 -6.855 1.00 48.62 772 PRO A O 1
ATOM 6231 N N . VAL A 1 773 ? 6.537 18.598 -7.268 1.00 44.62 773 VAL A N 1
ATOM 6232 C CA . VAL A 1 773 ? 6.181 18.038 -5.957 1.00 44.62 773 VAL A CA 1
ATOM 6233 C C . VAL A 1 773 ? 7.258 17.100 -5.416 1.00 44.62 773 VAL A C 1
ATOM 6235 O O . VAL A 1 773 ? 7.393 16.957 -4.207 1.00 44.62 773 VAL A O 1
ATOM 6238 N N . LEU A 1 774 ? 8.065 16.507 -6.294 1.00 51.41 774 LEU A N 1
ATOM 6239 C CA . LEU A 1 774 ? 9.039 15.489 -5.935 1.00 51.41 774 LEU A CA 1
ATOM 6240 C C . LEU A 1 774 ? 10.472 15.901 -6.301 1.00 51.41 774 LEU A C 1
ATOM 6242 O O . LEU A 1 774 ? 11.249 15.060 -6.754 1.00 51.41 774 LEU A O 1
ATOM 6246 N N . ASP A 1 775 ? 10.827 17.167 -6.060 1.00 53.59 775 ASP A N 1
ATOM 6247 C CA . ASP A 1 775 ? 12.217 17.637 -5.903 1.00 53.59 775 ASP A CA 1
ATOM 6248 C C . ASP A 1 775 ? 12.809 17.161 -4.555 1.00 53.59 775 ASP A C 1
ATOM 6250 O O . ASP A 1 775 ? 13.465 17.918 -3.846 1.00 53.59 775 ASP A O 1
ATOM 6254 N N . GLY A 1 776 ? 12.526 15.928 -4.135 1.00 56.50 776 GLY A N 1
ATOM 6255 C CA . GLY A 1 776 ? 13.147 15.343 -2.947 1.00 56.50 776 GLY A CA 1
ATOM 6256 C C . GLY A 1 776 ? 14.589 14.899 -3.231 1.00 56.50 776 GLY A C 1
ATOM 6257 O O . GLY A 1 776 ? 15.007 14.859 -4.389 1.00 56.50 776 GLY A O 1
ATOM 6258 N N . PRO A 1 777 ? 15.352 14.480 -2.206 1.00 53.41 777 PRO A N 1
ATOM 6259 C CA . PRO A 1 777 ? 16.700 13.933 -2.388 1.00 53.41 777 PRO A CA 1
ATOM 6260 C C . PRO A 1 777 ? 16.722 12.607 -3.171 1.00 53.41 777 PRO A C 1
ATOM 6262 O O . PRO A 1 777 ? 17.793 12.134 -3.544 1.00 53.41 777 PRO A O 1
ATOM 6265 N N . ARG A 1 778 ? 15.555 12.001 -3.446 1.00 61.28 778 ARG A N 1
ATOM 6266 C CA . ARG A 1 778 ? 15.447 10.792 -4.265 1.00 61.28 778 ARG A CA 1
ATOM 6267 C C . ARG A 1 778 ? 15.861 11.102 -5.705 1.00 61.28 778 ARG A C 1
ATOM 6269 O O . ARG A 1 778 ? 15.126 11.739 -6.461 1.00 61.28 778 ARG A O 1
ATOM 6276 N N . ILE A 1 779 ? 17.038 10.616 -6.088 1.00 57.59 779 ILE A N 1
ATOM 6277 C CA . ILE A 1 779 ? 17.511 10.653 -7.470 1.00 57.59 779 ILE A CA 1
ATOM 6278 C C . ILE A 1 779 ? 16.627 9.705 -8.282 1.00 57.59 779 ILE A C 1
ATOM 6280 O O . ILE A 1 779 ? 16.712 8.491 -8.135 1.00 57.59 779 ILE A O 1
ATOM 6284 N N . ARG A 1 780 ? 15.765 10.260 -9.139 1.00 68.56 780 ARG A N 1
ATOM 6285 C CA . ARG A 1 780 ? 15.087 9.465 -10.169 1.00 68.56 780 ARG A CA 1
ATOM 6286 C C . ARG A 1 780 ? 16.080 9.025 -11.234 1.00 68.56 780 ARG A C 1
ATOM 6288 O O . ARG A 1 780 ? 16.979 9.787 -11.604 1.00 68.56 780 ARG A O 1
ATOM 6295 N N . SER A 1 781 ? 15.866 7.848 -11.794 1.00 79.12 781 SER A N 1
ATOM 6296 C CA . SER A 1 781 ? 16.530 7.420 -13.021 1.00 79.12 781 SER A CA 1
ATOM 6297 C C . SER A 1 781 ? 16.147 8.326 -14.204 1.00 79.12 781 SER A C 1
ATOM 6299 O O . SER A 1 781 ? 15.141 9.044 -14.180 1.00 79.12 781 SER A O 1
ATOM 6301 N N . ALA A 1 782 ? 16.960 8.314 -15.264 1.00 80.50 782 ALA A N 1
ATOM 6302 C CA . ALA A 1 782 ? 16.616 8.994 -16.516 1.00 80.50 782 ALA A CA 1
ATOM 6303 C C . ALA A 1 782 ? 15.311 8.444 -17.120 1.00 80.50 782 ALA A C 1
ATOM 6305 O O . ALA A 1 782 ? 14.493 9.222 -17.611 1.00 80.50 782 ALA A O 1
ATOM 6306 N N . ARG A 1 783 ? 15.088 7.131 -16.976 1.00 84.38 783 ARG A N 1
ATOM 6307 C CA . ARG A 1 783 ? 13.873 6.426 -17.390 1.00 84.38 783 ARG A CA 1
ATOM 6308 C C . ARG A 1 783 ? 12.625 6.963 -16.695 1.00 84.38 783 ARG A C 1
ATOM 6310 O O . ARG A 1 783 ? 11.708 7.416 -17.370 1.00 84.38 783 ARG A O 1
ATOM 6317 N N . GLU A 1 784 ? 12.601 6.985 -15.362 1.00 80.69 784 GLU A N 1
ATOM 6318 C CA . GLU A 1 784 ? 11.444 7.488 -14.599 1.00 80.69 784 GLU A CA 1
ATOM 6319 C C . GLU A 1 784 ? 11.097 8.936 -14.970 1.00 80.69 784 GLU A C 1
ATOM 6321 O O . GLU A 1 784 ? 9.923 9.293 -15.049 1.00 80.69 784 GLU A O 1
ATOM 6326 N N . ARG A 1 785 ? 12.110 9.777 -15.230 1.00 80.88 785 ARG A N 1
ATOM 6327 C CA . ARG A 1 785 ? 11.876 11.150 -15.698 1.00 80.88 785 ARG A CA 1
ATOM 6328 C C . ARG A 1 785 ? 11.247 11.194 -17.083 1.00 80.88 785 ARG A C 1
ATOM 6330 O O . ARG A 1 785 ? 10.331 11.980 -17.289 1.00 80.88 785 ARG A O 1
ATOM 6337 N N . ALA A 1 786 ? 11.730 10.380 -18.017 1.00 85.19 786 ALA A N 1
ATOM 6338 C CA . ALA A 1 786 ? 11.214 10.358 -19.380 1.00 85.19 786 ALA A CA 1
ATOM 6339 C C . ALA A 1 786 ? 9.733 9.954 -19.422 1.00 85.19 786 ALA A C 1
ATOM 6341 O O . ALA A 1 786 ? 8.940 10.638 -20.064 1.00 85.19 786 ALA A O 1
ATOM 6342 N N . TRP A 1 787 ? 9.348 8.919 -18.670 1.00 86.88 787 TRP A N 1
ATOM 6343 C CA . TRP A 1 787 ? 7.953 8.483 -18.563 1.00 86.88 787 TRP A CA 1
ATOM 6344 C C . TRP A 1 787 ? 7.063 9.516 -17.862 1.00 86.88 787 TRP A C 1
ATOM 6346 O O . TRP A 1 787 ? 5.988 9.851 -18.354 1.00 86.88 787 TRP A O 1
ATOM 6356 N N . ALA A 1 788 ? 7.515 10.104 -16.753 1.00 80.56 788 ALA A N 1
ATOM 6357 C CA . ALA A 1 788 ? 6.737 11.139 -16.073 1.00 80.56 788 ALA A CA 1
ATOM 6358 C C . ALA A 1 788 ? 6.613 12.438 -16.900 1.00 80.56 788 ALA A C 1
ATOM 6360 O O . ALA A 1 788 ? 5.629 13.164 -16.766 1.00 80.56 788 ALA A O 1
ATOM 6361 N N . ASN A 1 789 ? 7.564 12.727 -17.795 1.00 86.75 789 ASN A N 1
ATOM 6362 C CA . ASN A 1 789 ? 7.519 13.910 -18.657 1.00 86.75 789 ASN A CA 1
ATOM 6363 C C . ASN A 1 789 ? 6.418 13.876 -19.724 1.00 86.75 789 ASN A C 1
ATOM 6365 O O . ASN A 1 789 ? 6.072 14.936 -20.238 1.00 86.75 789 ASN A O 1
ATOM 6369 N N . ILE A 1 790 ? 5.827 12.710 -20.007 1.00 89.69 790 ILE A N 1
ATOM 6370 C CA . ILE A 1 790 ? 4.703 12.569 -20.950 1.00 89.69 790 ILE A CA 1
ATOM 6371 C C . ILE A 1 790 ? 3.522 13.462 -20.533 1.00 89.69 790 ILE A C 1
ATOM 6373 O O . ILE A 1 790 ? 2.873 14.076 -21.374 1.00 89.69 790 ILE A O 1
ATOM 6377 N N . TYR A 1 791 ? 3.282 13.585 -19.226 1.00 90.56 791 TYR A N 1
ATOM 6378 C CA . TYR A 1 791 ? 2.144 14.320 -18.667 1.00 90.56 791 TYR A CA 1
ATOM 6379 C C . TYR A 1 791 ? 2.530 15.713 -18.131 1.00 90.56 791 TYR A C 1
ATOM 6381 O O . TYR A 1 791 ? 1.655 16.498 -17.767 1.00 90.56 791 TYR A O 1
ATOM 6389 N N . THR A 1 792 ? 3.823 16.062 -18.090 1.00 87.00 792 THR A N 1
ATOM 6390 C CA . THR A 1 792 ? 4.308 17.374 -17.611 1.00 87.00 792 THR A CA 1
ATOM 6391 C C . THR A 1 792 ? 3.719 18.571 -18.375 1.00 87.00 792 THR A C 1
ATOM 6393 O O . THR A 1 792 ? 3.344 19.539 -17.713 1.00 87.00 792 THR A O 1
ATOM 6396 N N . PRO A 1 793 ? 3.536 18.539 -19.715 1.00 89.31 793 PRO A N 1
ATOM 6397 C CA . PRO A 1 793 ? 2.893 19.648 -20.424 1.00 89.31 793 PRO A CA 1
ATOM 6398 C C . PRO A 1 793 ? 1.495 19.976 -19.889 1.00 89.31 793 PRO A C 1
ATOM 6400 O O . PRO A 1 793 ? 1.122 21.145 -19.810 1.00 89.31 793 PRO A O 1
ATOM 6403 N N . LEU A 1 794 ? 0.735 18.956 -19.479 1.00 89.50 794 LEU A N 1
ATOM 6404 C CA . LEU A 1 794 ? -0.598 19.130 -18.912 1.00 89.50 794 LEU A CA 1
ATOM 6405 C C . LEU A 1 794 ? -0.534 19.786 -17.520 1.00 89.50 794 LEU A C 1
ATOM 6407 O O . LEU A 1 794 ? -1.331 20.676 -17.231 1.00 89.50 794 LEU A O 1
ATOM 6411 N N . VAL A 1 795 ? 0.462 19.427 -16.701 1.00 86.31 795 VAL A N 1
ATOM 6412 C CA . VAL A 1 795 ? 0.744 20.066 -15.398 1.00 86.31 795 VAL A CA 1
ATOM 6413 C C . VAL A 1 795 ? 1.068 21.551 -15.566 1.00 86.31 795 VAL A C 1
ATOM 6415 O O . VAL A 1 795 ? 0.498 22.391 -14.869 1.00 86.31 795 VAL A O 1
ATOM 6418 N N . ASP A 1 796 ? 1.943 21.895 -16.515 1.00 85.94 796 ASP A N 1
ATOM 6419 C CA . ASP A 1 796 ? 2.353 23.284 -16.737 1.00 85.94 796 ASP A CA 1
ATOM 6420 C C . ASP A 1 796 ? 1.181 24.168 -17.202 1.00 85.94 796 ASP A C 1
ATOM 6422 O O . ASP A 1 796 ? 1.114 25.346 -16.847 1.00 85.94 796 ASP A O 1
ATOM 6426 N N . ARG A 1 797 ? 0.230 23.611 -17.965 1.00 89.50 797 ARG A N 1
ATOM 6427 C CA . ARG A 1 797 ? -1.007 24.307 -18.367 1.00 89.50 797 ARG A CA 1
ATOM 6428 C C . ARG A 1 797 ? -1.927 24.586 -17.173 1.00 89.50 797 ARG A C 1
ATOM 6430 O O . ARG A 1 797 ? -2.484 25.681 -17.076 1.00 89.50 797 ARG A O 1
ATOM 6437 N N . VAL A 1 798 ? -2.042 23.645 -16.227 1.00 87.56 798 VAL A N 1
ATOM 6438 C CA . VAL A 1 798 ? -2.764 23.879 -14.960 1.00 87.56 798 VAL A CA 1
ATOM 6439 C C . VAL A 1 798 ? -2.072 24.972 -14.146 1.00 87.56 798 VAL A C 1
ATOM 6441 O O . VAL A 1 798 ? -2.736 25.892 -13.681 1.00 87.56 798 VAL A O 1
ATOM 6444 N N . ASP A 1 799 ? -0.740 24.948 -14.041 1.00 82.06 799 ASP A N 1
ATOM 6445 C CA . ASP A 1 799 ? 0.019 25.980 -13.317 1.00 82.06 799 ASP A CA 1
ATOM 6446 C C . ASP A 1 799 ? -0.118 27.385 -13.936 1.00 82.06 799 ASP A C 1
ATOM 6448 O O . ASP A 1 799 ? -0.056 28.389 -13.219 1.00 82.06 799 ASP A O 1
ATOM 6452 N N . ARG A 1 800 ? -0.340 27.465 -15.255 1.00 85.19 800 ARG A N 1
ATOM 6453 C CA . ARG A 1 800 ? -0.684 28.702 -15.978 1.00 85.19 800 ARG A CA 1
ATOM 6454 C C . ARG A 1 800 ? -2.165 29.083 -15.882 1.00 85.19 800 ARG A C 1
ATOM 6456 O O . ARG A 1 800 ? -2.563 30.096 -16.452 1.00 85.19 800 ARG A O 1
ATOM 6463 N N . ASN A 1 801 ? -2.962 28.329 -15.121 1.00 84.69 801 ASN A N 1
ATOM 6464 C CA . ASN A 1 801 ? -4.387 28.565 -14.888 1.00 84.69 801 ASN A CA 1
ATOM 6465 C C . ASN A 1 801 ? -5.218 28.562 -16.192 1.00 84.69 801 ASN A C 1
ATOM 6467 O O . ASN A 1 801 ? -6.182 29.324 -16.327 1.00 84.69 801 ASN A O 1
ATOM 6471 N N . GLU A 1 802 ? -4.835 27.715 -17.157 1.00 90.19 802 GLU A N 1
ATOM 6472 C CA . GLU A 1 802 ? -5.522 27.575 -18.453 1.00 90.19 802 GLU A CA 1
ATOM 6473 C C . GLU A 1 802 ? -6.879 26.859 -18.331 1.00 90.19 802 GLU A C 1
ATOM 6475 O O . GLU A 1 802 ? -7.759 27.060 -19.164 1.00 90.19 802 GLU A O 1
ATOM 6480 N N . PHE A 1 803 ? -7.083 26.072 -17.272 1.00 89.19 803 PHE A N 1
ATOM 6481 C CA . PHE A 1 803 ? -8.302 25.292 -17.046 1.00 89.19 803 PHE A CA 1
ATOM 6482 C C . PHE A 1 803 ? -9.176 25.908 -15.959 1.00 89.19 803 PHE A C 1
ATOM 6484 O O . PHE A 1 803 ? -8.684 26.265 -14.890 1.00 89.19 803 PHE A O 1
ATOM 6491 N N . LYS A 1 804 ? -10.487 26.003 -16.212 1.00 85.25 804 LYS A N 1
ATOM 6492 C CA . LYS A 1 804 ? -11.472 26.504 -15.233 1.00 85.25 804 LYS A CA 1
ATOM 6493 C C . LYS A 1 804 ? -12.394 25.421 -14.685 1.00 85.25 804 LYS A C 1
ATOM 6495 O O . LYS A 1 804 ? -12.941 25.600 -13.600 1.00 85.25 804 LYS A O 1
ATOM 6500 N N . ARG A 1 805 ? -12.571 24.316 -15.415 1.00 89.44 805 ARG A N 1
ATOM 6501 C CA . ARG A 1 805 ? -13.421 23.186 -15.020 1.00 89.44 805 ARG A CA 1
ATOM 6502 C C . ARG A 1 805 ? -12.649 21.884 -15.137 1.00 89.44 805 ARG A C 1
ATOM 6504 O O . ARG A 1 805 ? -11.836 21.730 -16.047 1.00 89.44 805 ARG A O 1
ATOM 6511 N N . LEU A 1 806 ? -12.935 20.949 -14.232 1.00 91.38 806 LEU A N 1
ATOM 6512 C CA . LEU A 1 806 ? -12.317 19.623 -14.235 1.00 91.38 806 LEU A CA 1
ATOM 6513 C C . LEU A 1 806 ? -12.599 18.890 -15.553 1.00 91.38 806 LEU A C 1
ATOM 6515 O O . LEU A 1 806 ? -11.692 18.296 -16.125 1.00 91.38 806 LEU A O 1
ATOM 6519 N N . ALA A 1 807 ? -13.816 19.043 -16.080 1.00 93.25 807 ALA A N 1
ATOM 6520 C CA . ALA A 1 807 ? -14.213 18.556 -17.397 1.00 93.25 807 ALA A CA 1
ATOM 6521 C C . ALA A 1 807 ? -13.229 18.958 -18.512 1.00 93.25 807 ALA A C 1
ATOM 6523 O O . ALA A 1 807 ? -12.754 18.097 -19.244 1.00 93.25 807 ALA A O 1
ATOM 6524 N N . ASP A 1 808 ? -12.874 20.246 -18.607 1.00 93.75 808 ASP A N 1
ATOM 6525 C CA . ASP A 1 808 ? -11.986 20.762 -19.662 1.00 93.75 808 ASP A CA 1
ATOM 6526 C C . ASP A 1 808 ? -10.589 20.129 -19.570 1.00 93.75 808 ASP A C 1
ATOM 6528 O O . ASP A 1 808 ? -9.959 19.811 -20.575 1.00 93.75 808 ASP A O 1
ATOM 6532 N N . TRP A 1 809 ? -10.117 19.905 -18.344 1.00 93.94 809 TRP A N 1
ATOM 6533 C CA . TRP A 1 809 ? -8.833 19.263 -18.094 1.00 93.94 809 TRP A CA 1
ATOM 6534 C C . TRP A 1 809 ? -8.853 17.764 -18.430 1.00 93.94 809 TRP A C 1
ATOM 6536 O O . TRP A 1 809 ? -7.918 17.261 -19.049 1.00 93.94 809 TRP A O 1
ATOM 6546 N N . VAL A 1 810 ? -9.930 17.053 -18.078 1.00 95.88 810 VAL A N 1
ATOM 6547 C CA . VAL A 1 810 ? -10.104 15.624 -18.394 1.00 95.88 810 VAL A CA 1
ATOM 6548 C C . VAL A 1 810 ? -10.207 15.388 -19.906 1.00 95.88 810 VAL A C 1
ATOM 6550 O O . VAL A 1 810 ? -9.686 14.390 -20.400 1.00 95.88 810 VAL A O 1
ATOM 6553 N N . GLN A 1 811 ? -10.809 16.317 -20.653 1.00 95.12 811 GLN A N 1
ATOM 6554 C CA . GLN A 1 811 ? -10.834 16.267 -22.119 1.00 95.12 811 GLN A CA 1
ATOM 6555 C C . GLN A 1 811 ? -9.425 16.359 -22.720 1.00 95.12 811 GLN A C 1
ATOM 6557 O O . GLN A 1 811 ? -9.076 15.585 -23.606 1.00 95.12 811 GLN A O 1
ATOM 6562 N N . GLU A 1 812 ? -8.577 17.250 -22.205 1.00 95.62 812 GLU A N 1
ATOM 6563 C CA . GLU A 1 812 ? -7.179 17.338 -22.645 1.00 95.62 812 GLU A CA 1
ATOM 6564 C C . GLU A 1 812 ? -6.348 16.126 -22.215 1.00 95.62 812 GLU A C 1
ATOM 6566 O O . GLU A 1 812 ? -5.489 15.671 -22.970 1.00 95.62 812 GLU A O 1
ATOM 6571 N N . LEU A 1 813 ? -6.618 15.567 -21.030 1.00 95.69 813 LEU A N 1
ATOM 6572 C CA . LEU A 1 813 ? -5.978 14.339 -20.562 1.00 95.69 813 LEU A CA 1
ATOM 6573 C C . LEU A 1 813 ? -6.226 13.168 -21.521 1.00 95.69 813 LEU A C 1
ATOM 6575 O O . LEU A 1 813 ? -5.315 12.373 -21.738 1.00 95.69 813 LEU A O 1
ATOM 6579 N N . ALA A 1 814 ? -7.420 13.069 -22.111 1.00 95.69 814 ALA A N 1
ATOM 6580 C CA . ALA A 1 814 ? -7.764 11.993 -23.039 1.00 95.69 814 ALA A CA 1
ATOM 6581 C C . ALA A 1 814 ? -6.880 11.972 -24.305 1.00 95.69 814 ALA A C 1
ATOM 6583 O O . ALA A 1 814 ? -6.687 10.915 -24.906 1.00 95.69 814 ALA A O 1
ATOM 6584 N N . ASN A 1 815 ? -6.281 13.113 -24.670 1.00 94.56 815 ASN A N 1
ATOM 6585 C CA . ASN A 1 815 ? -5.343 13.224 -25.791 1.00 94.56 815 ASN A CA 1
ATOM 6586 C C . ASN A 1 815 ? -3.906 12.796 -25.435 1.00 94.56 815 ASN A C 1
ATOM 6588 O O . ASN A 1 815 ? -3.048 12.721 -26.317 1.00 94.56 815 ASN A O 1
ATOM 6592 N N . VAL A 1 816 ? -3.614 12.532 -24.158 1.00 94.69 816 VAL A N 1
ATOM 6593 C CA . VAL A 1 816 ? -2.293 12.086 -23.696 1.00 94.69 816 VAL A CA 1
ATOM 6594 C C . VAL A 1 816 ? -2.233 10.554 -23.736 1.00 94.69 816 VAL A C 1
ATOM 6596 O O . VAL A 1 816 ? -3.137 9.894 -23.221 1.00 94.69 816 VAL A O 1
ATOM 6599 N N . PRO A 1 817 ? -1.182 9.944 -24.318 1.00 95.00 817 PRO A N 1
ATOM 6600 C CA . PRO A 1 817 ? -1.099 8.492 -24.404 1.00 95.00 817 PRO A CA 1
ATOM 6601 C C . PRO A 1 817 ? -0.922 7.838 -23.027 1.00 95.00 817 PRO A C 1
ATOM 6603 O O . PRO A 1 817 ? -0.235 8.349 -22.135 1.00 95.00 817 PRO A O 1
ATOM 6606 N N . LEU A 1 818 ? -1.507 6.653 -22.876 1.00 96.06 818 LEU A N 1
ATOM 6607 C CA . LEU A 1 818 ? -1.324 5.795 -21.711 1.00 96.06 818 LEU A CA 1
ATOM 6608 C C . LEU A 1 818 ? 0.117 5.275 -21.656 1.00 96.06 818 LEU A C 1
ATOM 6610 O O . LEU A 1 818 ? 0.744 5.045 -22.691 1.00 96.06 818 LEU A O 1
ATOM 6614 N N . VAL A 1 819 ? 0.629 5.041 -20.450 1.00 94.19 819 VAL A N 1
ATOM 6615 C CA . VAL A 1 819 ? 1.974 4.465 -20.246 1.00 94.19 819 VAL A CA 1
ATOM 6616 C C . VAL A 1 819 ? 1.969 2.936 -20.218 1.00 94.19 819 VAL A C 1
ATOM 6618 O O . VAL A 1 819 ? 3.017 2.309 -20.307 1.00 94.19 819 VAL A O 1
ATOM 6621 N N . SER A 1 820 ? 0.792 2.329 -20.085 1.00 94.25 820 SER A N 1
ATOM 6622 C CA . SER A 1 820 ? 0.586 0.882 -20.109 1.00 94.25 820 SER A CA 1
ATOM 6623 C C . SER A 1 820 ? -0.821 0.554 -20.605 1.00 94.25 820 SER A C 1
ATOM 6625 O O . SER A 1 820 ? -1.698 1.421 -20.644 1.00 94.25 820 SER A O 1
ATOM 6627 N N . HIS A 1 821 ? -1.059 -0.697 -21.006 1.00 96.81 821 HIS A N 1
ATOM 6628 C CA . HIS A 1 821 ? -2.416 -1.125 -21.335 1.00 96.81 821 HIS A CA 1
ATOM 6629 C C . HIS A 1 821 ? -3.291 -1.182 -20.065 1.00 96.81 821 HIS A C 1
ATOM 6631 O O . HIS A 1 821 ? -2.813 -1.641 -19.021 1.00 96.81 821 HIS A O 1
ATOM 6637 N N . PRO A 1 822 ? -4.578 -0.787 -20.139 1.00 97.69 822 PRO A N 1
ATOM 6638 C CA . PRO A 1 822 ? -5.493 -0.889 -19.010 1.00 97.69 822 PRO A CA 1
ATOM 6639 C C . PRO A 1 822 ? -5.566 -2.325 -18.472 1.00 97.69 822 PRO A C 1
ATOM 6641 O O . PRO A 1 822 ? -5.650 -3.286 -19.237 1.00 97.69 822 PRO A O 1
ATOM 6644 N N . GLY A 1 823 ? -5.510 -2.467 -17.151 1.00 95.69 823 GLY A N 1
ATOM 6645 C CA . GLY A 1 823 ? -5.504 -3.730 -16.416 1.00 95.69 823 GLY A CA 1
ATOM 6646 C C . GLY A 1 823 ? -4.155 -4.457 -16.380 1.00 95.69 823 GLY A C 1
ATOM 6647 O O . GLY A 1 823 ? -4.067 -5.488 -15.726 1.00 95.69 823 GLY A O 1
ATOM 6648 N N . GLN A 1 824 ? -3.115 -3.964 -17.065 1.00 94.25 824 GLN A N 1
ATOM 6649 C CA . GLN A 1 824 ? -1.834 -4.675 -17.157 1.00 94.25 824 GLN A CA 1
ATOM 6650 C C . GLN A 1 824 ? -0.883 -4.359 -15.998 1.00 94.25 824 GLN A C 1
ATOM 6652 O O . GLN A 1 824 ? -0.220 -5.253 -15.482 1.00 94.25 824 GLN A O 1
ATOM 6657 N N . HIS A 1 825 ? -0.798 -3.089 -15.600 1.00 90.94 825 HIS A N 1
ATOM 6658 C CA . HIS A 1 825 ? 0.131 -2.633 -14.569 1.00 90.94 825 HIS A CA 1
ATOM 6659 C C . HIS A 1 825 ? -0.526 -1.596 -13.667 1.00 90.94 825 HIS A C 1
ATOM 6661 O O . HIS A 1 825 ? -1.319 -0.774 -14.130 1.00 90.94 825 HIS A O 1
ATOM 6667 N N . TYR A 1 826 ? -0.143 -1.608 -12.393 1.00 94.31 826 TYR A N 1
ATOM 6668 C CA . TYR A 1 826 ? -0.418 -0.506 -11.484 1.00 94.31 826 TYR A CA 1
ATOM 6669 C C . TYR A 1 826 ? 0.441 0.708 -11.858 1.00 94.31 826 TYR A C 1
ATOM 6671 O O . TYR A 1 826 ? 1.662 0.609 -11.984 1.00 94.31 826 TYR A O 1
ATOM 6679 N N . GLY A 1 827 ? -0.203 1.859 -12.016 1.00 88.44 827 GLY A N 1
ATOM 6680 C CA . GLY A 1 827 ? 0.416 3.143 -12.302 1.00 88.44 827 GLY A CA 1
ATOM 6681 C C . GLY A 1 827 ? -0.345 4.254 -11.592 1.00 88.44 827 GLY A C 1
ATOM 6682 O O . GLY A 1 827 ? -1.426 4.661 -12.018 1.00 88.44 827 GLY A O 1
ATOM 6683 N N . TYR A 1 828 ? 0.225 4.761 -10.498 1.00 89.31 828 TYR A N 1
ATOM 6684 C CA . TYR A 1 828 ? -0.343 5.909 -9.800 1.00 89.31 828 TYR A CA 1
ATOM 6685 C C . TYR A 1 828 ? -0.395 7.123 -10.741 1.00 89.31 828 TYR A C 1
ATOM 6687 O O . TYR A 1 828 ? 0.602 7.485 -11.368 1.00 89.31 828 TYR A O 1
ATOM 6695 N N . GLY A 1 829 ? -1.558 7.766 -10.827 1.00 89.81 829 GLY A N 1
ATOM 6696 C CA . GLY A 1 829 ? -1.777 8.818 -11.812 1.00 89.81 829 GLY A CA 1
ATOM 6697 C C . GLY A 1 829 ? -3.091 9.565 -11.655 1.00 89.81 829 GLY A C 1
ATOM 6698 O O . GLY A 1 829 ? -3.732 9.513 -10.605 1.00 89.81 829 GLY A O 1
ATOM 6699 N N . TYR A 1 830 ? -3.523 10.238 -12.717 1.00 94.38 830 TYR A N 1
ATOM 6700 C CA . TYR A 1 830 ? -4.708 11.106 -12.695 1.00 94.38 830 TYR A CA 1
ATOM 6701 C C . TYR A 1 830 ? -6.054 10.378 -12.820 1.00 94.38 830 TYR A C 1
ATOM 6703 O O . TYR A 1 830 ? -7.082 10.987 -13.105 1.00 94.38 830 TYR A O 1
ATOM 6711 N N . SER A 1 831 ? -6.078 9.064 -12.583 1.00 96.44 831 SER A N 1
ATOM 6712 C CA . SER A 1 831 ? -7.300 8.255 -12.686 1.00 96.44 831 SER A CA 1
ATOM 6713 C C . SER A 1 831 ? -8.433 8.764 -11.786 1.00 96.44 831 SER A C 1
ATOM 6715 O O . SER A 1 831 ? -9.595 8.742 -12.176 1.00 96.44 831 SER A O 1
ATOM 6717 N N . TYR A 1 832 ? -8.102 9.286 -10.604 1.00 97.06 832 TYR A N 1
ATOM 6718 C CA . TYR A 1 832 ? -9.098 9.825 -9.679 1.00 97.06 832 TYR A CA 1
ATOM 6719 C C . TYR A 1 832 ? -9.670 11.174 -10.112 1.00 97.06 832 TYR A C 1
ATOM 6721 O O . TYR A 1 832 ? -10.806 11.473 -9.774 1.00 97.06 832 TYR A O 1
ATOM 6729 N N . ASP A 1 833 ? -8.940 11.975 -10.883 1.00 95.62 833 ASP A N 1
ATOM 6730 C CA . ASP A 1 833 ? -9.477 13.213 -11.454 1.00 95.62 833 ASP A CA 1
ATOM 6731 C C . ASP A 1 833 ? -10.501 12.912 -12.559 1.00 95.62 833 ASP A C 1
ATOM 6733 O O . ASP A 1 833 ? -11.533 13.577 -12.645 1.00 95.62 833 ASP A O 1
ATOM 6737 N N . VAL A 1 834 ? -10.291 11.827 -13.316 1.00 97.88 834 VAL A N 1
ATOM 6738 C CA . VAL A 1 834 ? -11.301 11.276 -14.235 1.00 97.88 834 VAL A CA 1
ATOM 6739 C C . VAL A 1 834 ? -12.532 10.781 -13.468 1.00 97.88 834 VAL A C 1
ATOM 6741 O O . VAL A 1 834 ? -13.652 11.094 -13.863 1.00 97.88 834 VAL A O 1
ATOM 6744 N N . LEU A 1 835 ? -12.349 10.075 -12.344 1.00 98.38 835 LEU A N 1
ATOM 6745 C CA . LEU A 1 835 ? -13.458 9.676 -11.463 1.00 98.38 835 LEU A CA 1
ATOM 6746 C C . LEU A 1 835 ? -14.205 10.882 -10.880 1.00 98.38 835 LEU A C 1
ATOM 6748 O O . LEU A 1 835 ? -15.429 10.865 -10.795 1.00 98.38 835 LEU A O 1
ATOM 6752 N N . GLY A 1 836 ? -13.486 11.949 -10.529 1.00 96.75 836 GLY A N 1
ATOM 6753 C CA . GLY A 1 836 ? -14.079 13.213 -10.104 1.00 96.75 836 GLY A CA 1
ATOM 6754 C C . GLY A 1 836 ? -15.015 13.789 -11.163 1.00 96.75 836 GLY A C 1
ATOM 6755 O O . GLY A 1 836 ? -16.140 14.158 -10.846 1.00 96.75 836 GLY A O 1
ATOM 6756 N N . HIS A 1 837 ? -14.587 13.805 -12.428 1.00 97.31 837 HIS A N 1
ATOM 6757 C CA . HIS A 1 837 ? -15.442 14.245 -13.530 1.00 97.31 837 HIS A CA 1
ATOM 6758 C C . HIS A 1 837 ? -16.606 13.278 -13.801 1.00 97.31 837 HIS A C 1
ATOM 6760 O O . HIS A 1 837 ? -17.716 13.712 -14.101 1.00 97.31 837 HIS A O 1
ATOM 6766 N N . LEU A 1 838 ? -16.392 11.971 -13.638 1.00 98.00 838 LEU A N 1
ATOM 6767 C CA . LEU A 1 838 ? -17.455 10.975 -13.760 1.00 98.00 838 LEU A CA 1
ATOM 6768 C C . LEU A 1 838 ? -18.572 11.197 -12.727 1.00 98.00 838 LEU A C 1
ATOM 6770 O O . LEU A 1 838 ? -19.745 11.110 -13.084 1.00 98.00 838 LEU A O 1
ATOM 6774 N N . ILE A 1 839 ? -18.225 11.548 -11.483 1.00 98.00 839 ILE A N 1
ATOM 6775 C CA . ILE A 1 839 ? -19.201 11.949 -10.456 1.00 98.00 839 ILE A CA 1
ATOM 6776 C C . ILE A 1 839 ? -20.016 13.154 -10.938 1.00 98.00 839 ILE A C 1
ATOM 6778 O O . ILE A 1 839 ? -21.238 13.158 -10.790 1.00 98.00 839 ILE A O 1
ATOM 6782 N N . GLU A 1 840 ? -19.375 14.159 -11.546 1.00 97.19 840 GLU A N 1
ATOM 6783 C CA . GLU A 1 840 ? -20.087 15.335 -12.069 1.00 97.19 840 GLU A CA 1
ATOM 6784 C C . GLU A 1 840 ? -21.102 14.960 -13.151 1.00 97.19 840 GLU A C 1
ATOM 6786 O O . GLU A 1 840 ? -22.233 15.442 -13.138 1.00 97.19 840 GLU A O 1
ATOM 6791 N N . LEU A 1 841 ? -20.716 14.063 -14.061 1.00 96.94 841 LEU A N 1
ATOM 6792 C CA . LEU A 1 841 ? -21.583 13.595 -15.141 1.00 96.94 841 LEU A CA 1
ATOM 6793 C C . LEU A 1 841 ? -22.767 12.777 -14.625 1.00 96.94 841 LEU A C 1
ATOM 6795 O O . LEU A 1 841 ? -23.880 12.942 -15.117 1.00 96.94 841 LEU A O 1
ATOM 6799 N N . LYS A 1 842 ? -22.539 11.898 -13.645 1.00 97.00 842 LYS A N 1
ATOM 6800 C CA . LYS A 1 842 ? -23.578 11.003 -13.120 1.00 97.00 842 LYS A CA 1
ATOM 6801 C C . LYS A 1 842 ? -24.547 11.685 -12.174 1.00 97.00 842 LYS A C 1
ATOM 6803 O O . LYS A 1 842 ? -25.735 11.396 -12.224 1.00 97.00 842 LYS A O 1
ATOM 6808 N N . SER A 1 843 ? -24.055 12.613 -11.364 1.00 95.69 843 SER A N 1
ATOM 6809 C CA . SER A 1 843 ? -24.892 13.346 -10.415 1.00 95.69 843 SER A CA 1
ATOM 6810 C C . SER A 1 843 ? -25.529 14.612 -10.993 1.00 95.69 843 SER A C 1
ATOM 6812 O O . SER A 1 843 ? -26.448 15.162 -10.389 1.00 95.69 843 SER A O 1
ATOM 6814 N N . GLY A 1 844 ? -25.006 15.146 -12.104 1.00 95.06 844 GLY A N 1
ATOM 6815 C CA . GLY A 1 844 ? -25.376 16.470 -12.617 1.00 95.06 844 GLY A CA 1
ATOM 6816 C C . GLY A 1 844 ? -24.938 17.637 -11.714 1.00 95.06 844 GLY A C 1
ATOM 6817 O O . GLY A 1 844 ? -25.286 18.790 -11.978 1.00 95.06 844 GLY A O 1
ATOM 6818 N N . LYS A 1 845 ? -24.178 17.365 -10.645 1.00 94.25 845 LYS A N 1
ATOM 6819 C CA . LYS A 1 845 ? -23.678 18.349 -9.676 1.00 94.25 845 LYS A CA 1
ATOM 6820 C C . LYS A 1 845 ? -22.183 18.587 -9.886 1.00 94.25 845 LYS A C 1
ATOM 6822 O O . LYS A 1 845 ? -21.457 17.725 -10.359 1.00 94.25 845 LYS A O 1
ATOM 6827 N N . GLN A 1 846 ? -21.682 19.751 -9.475 1.00 92.44 846 GLN A N 1
ATOM 6828 C CA . GLN A 1 846 ? -20.229 19.970 -9.396 1.00 92.44 846 GLN A CA 1
ATOM 6829 C C . GLN A 1 846 ? -19.617 19.053 -8.331 1.00 92.44 846 GLN A C 1
ATOM 6831 O O . GLN A 1 846 ? -20.240 18.848 -7.287 1.00 92.44 846 GLN A O 1
ATOM 6836 N N . LEU A 1 847 ? -18.380 18.585 -8.535 1.00 93.75 847 LEU A N 1
ATOM 6837 C CA . LEU A 1 847 ? -17.723 17.626 -7.636 1.00 93.75 847 LEU A CA 1
ATOM 6838 C C . LEU A 1 847 ? -17.748 18.083 -6.168 1.00 93.75 847 LEU A C 1
ATOM 6840 O O . LEU A 1 847 ? -18.126 17.328 -5.280 1.00 93.75 847 LEU A O 1
ATOM 6844 N N . GLU A 1 848 ? -17.402 19.349 -5.913 1.00 91.38 848 GLU A N 1
ATOM 6845 C CA . GLU A 1 848 ? -17.438 19.950 -4.571 1.00 91.38 848 GLU A CA 1
ATOM 6846 C C . GLU A 1 848 ? -18.830 19.865 -3.928 1.00 91.38 848 GLU A C 1
ATOM 6848 O O . GLU A 1 848 ? -18.951 19.607 -2.734 1.00 91.38 848 GLU A O 1
ATOM 6853 N N . THR A 1 849 ? -19.878 20.076 -4.726 1.00 92.94 849 THR A N 1
ATOM 6854 C CA . THR A 1 849 ? -21.268 20.044 -4.259 1.00 92.94 849 THR A CA 1
ATOM 6855 C C . THR A 1 849 ? -21.701 18.618 -3.953 1.00 92.94 849 THR A C 1
ATOM 6857 O O . THR A 1 849 ? -22.245 18.384 -2.882 1.00 92.94 849 THR A O 1
ATOM 6860 N N . TYR A 1 850 ? -21.385 17.658 -4.826 1.00 95.81 850 TYR A N 1
ATOM 6861 C CA . TYR A 1 850 ? -21.688 16.252 -4.571 1.00 95.81 850 TYR A CA 1
ATOM 6862 C C . TYR A 1 850 ? -21.005 15.747 -3.293 1.00 95.81 850 TYR A C 1
ATOM 6864 O O . TYR A 1 850 ? -21.675 15.250 -2.393 1.00 95.81 850 TYR A O 1
ATOM 6872 N N . LEU A 1 851 ? -19.686 15.946 -3.161 1.00 95.25 851 LEU A N 1
ATOM 6873 C CA . LEU A 1 851 ? -18.955 15.503 -1.969 1.00 95.25 851 LEU A CA 1
ATOM 6874 C C . LEU A 1 851 ? -19.511 16.150 -0.700 1.00 95.25 851 LEU A C 1
ATOM 6876 O O . LEU A 1 851 ? -19.654 15.480 0.320 1.00 95.25 851 LEU A O 1
ATOM 6880 N N . ARG A 1 852 ? -19.847 17.444 -0.754 1.00 93.94 852 ARG A N 1
ATOM 6881 C CA . ARG A 1 852 ? -20.448 18.143 0.381 1.00 93.94 852 ARG A CA 1
ATOM 6882 C C . ARG A 1 852 ? -21.799 17.551 0.766 1.00 93.94 852 ARG A C 1
ATOM 6884 O O . ARG A 1 852 ? -22.020 17.331 1.949 1.00 93.94 852 ARG A O 1
ATOM 6891 N N . ASP A 1 853 ? -22.682 17.326 -0.194 1.00 94.44 853 ASP A N 1
ATOM 6892 C CA . ASP A 1 853 ? -24.058 16.925 0.089 1.00 94.44 853 ASP A CA 1
ATOM 6893 C C . ASP A 1 853 ? -24.151 15.444 0.513 1.00 94.44 853 ASP A C 1
ATOM 6895 O O . ASP A 1 853 ? -24.952 15.120 1.383 1.00 94.44 853 ASP A O 1
ATOM 6899 N N . HIS A 1 854 ? -23.311 14.563 -0.048 1.00 92.81 854 HIS A N 1
ATOM 6900 C CA . HIS A 1 854 ? -23.427 13.103 0.117 1.00 92.81 854 HIS A CA 1
ATOM 6901 C C . HIS A 1 854 ? -22.398 12.483 1.080 1.00 92.81 854 HIS A C 1
ATOM 6903 O O . HIS A 1 854 ? -22.574 11.350 1.520 1.00 92.81 854 HIS A O 1
ATOM 6909 N N . ILE A 1 855 ? -21.318 13.199 1.425 1.00 93.69 855 ILE A N 1
ATOM 6910 C CA . ILE A 1 855 ? -20.263 12.673 2.312 1.00 93.69 855 ILE A CA 1
ATOM 6911 C C . ILE A 1 855 ? -19.921 13.662 3.424 1.00 93.69 855 ILE A C 1
ATOM 6913 O O . ILE A 1 855 ? -20.106 13.369 4.603 1.00 93.69 855 ILE A O 1
ATOM 6917 N N . LEU A 1 856 ? -19.424 14.850 3.072 1.00 93.75 856 LEU A N 1
ATOM 6918 C CA . LEU A 1 856 ? -18.854 15.772 4.058 1.00 93.75 856 LEU A CA 1
ATOM 6919 C C . LEU A 1 856 ? -19.931 16.331 4.999 1.00 93.75 856 LEU A C 1
ATOM 6921 O O . LEU A 1 856 ? -19.705 16.440 6.198 1.00 93.75 856 LEU A O 1
ATOM 6925 N N . GLY A 1 857 ? -21.099 16.688 4.465 1.00 91.94 857 GLY A N 1
ATOM 6926 C CA . GLY A 1 857 ? -22.243 17.195 5.220 1.00 91.94 857 GLY A CA 1
ATOM 6927 C C . GLY A 1 857 ? -22.800 16.163 6.203 1.00 91.94 857 GLY A C 1
ATOM 6928 O O . GLY A 1 857 ? -22.788 16.452 7.402 1.00 91.94 857 GLY A O 1
ATOM 6929 N N . PRO A 1 858 ? -23.216 14.966 5.739 1.00 90.50 858 PRO A N 1
ATOM 6930 C CA . PRO A 1 858 ? -23.714 13.893 6.606 1.00 90.50 858 PRO A CA 1
ATOM 6931 C C . PRO A 1 858 ? -22.738 13.498 7.724 1.00 90.50 858 PRO A C 1
ATOM 6933 O O . PRO A 1 858 ? -23.147 13.268 8.860 1.00 90.50 858 PRO A O 1
ATOM 6936 N N . LEU A 1 859 ? -21.431 13.504 7.442 1.00 90.31 859 LEU A N 1
ATOM 6937 C CA . LEU A 1 859 ? -20.391 13.187 8.428 1.00 90.31 859 LEU A CA 1
ATOM 6938 C C . LEU A 1 859 ? -19.965 14.382 9.301 1.00 90.31 859 LEU A C 1
ATOM 6940 O O . LEU A 1 859 ? -19.065 14.253 10.132 1.00 90.31 859 LEU A O 1
ATOM 6944 N N . GLY A 1 860 ? -20.567 15.561 9.127 1.00 89.19 860 GLY A N 1
ATOM 6945 C CA . GLY A 1 860 ? -20.240 16.755 9.912 1.00 89.19 860 GLY A CA 1
ATOM 6946 C C . GLY A 1 860 ? -18.835 17.323 9.652 1.00 89.19 860 GLY A C 1
ATOM 6947 O O . GLY A 1 860 ? -18.269 18.004 10.514 1.00 89.19 860 GLY A O 1
ATOM 6948 N N . MET A 1 861 ? -18.264 17.072 8.473 1.00 90.75 861 MET A N 1
ATOM 6949 C CA . MET A 1 861 ? -16.936 17.519 8.037 1.00 90.75 861 MET A CA 1
ATOM 6950 C C . MET A 1 861 ? -16.945 18.971 7.517 1.00 90.75 861 MET A C 1
ATOM 6952 O O . MET A 1 861 ? -16.613 19.267 6.367 1.00 90.75 861 MET A O 1
ATOM 6956 N N . SER A 1 862 ? -17.373 19.908 8.366 1.00 87.56 862 SER A N 1
ATOM 6957 C CA . SER A 1 862 ? -17.631 21.317 8.001 1.00 87.56 862 SER A CA 1
ATOM 6958 C C . SER A 1 862 ? -16.387 22.167 7.676 1.00 87.56 862 SER A C 1
ATOM 6960 O O . SER A 1 862 ? -16.497 23.322 7.232 1.00 87.56 862 SER A O 1
ATOM 6962 N N . ASP A 1 863 ? -15.195 21.625 7.917 1.00 87.94 863 ASP A N 1
ATOM 6963 C CA . ASP A 1 863 ? -13.905 22.237 7.624 1.00 87.94 863 ASP A CA 1
ATOM 6964 C C . ASP A 1 863 ? -13.179 21.565 6.452 1.00 87.94 863 ASP A C 1
ATOM 6966 O O . ASP A 1 863 ? -12.037 21.940 6.159 1.00 87.94 863 ASP A O 1
ATOM 6970 N N . THR A 1 864 ? -13.854 20.651 5.750 1.00 90.75 864 THR A N 1
ATOM 6971 C CA . THR A 1 864 ? -13.332 19.952 4.577 1.00 90.75 864 THR A CA 1
ATOM 6972 C C . THR A 1 864 ? -13.919 20.511 3.281 1.00 90.75 864 THR A C 1
ATOM 6974 O O . THR A 1 864 ? -15.119 20.755 3.186 1.00 90.75 864 THR A O 1
ATOM 6977 N N . GLY A 1 865 ? -13.082 20.743 2.268 1.00 90.19 865 GLY A N 1
ATOM 6978 C CA . GLY A 1 865 ? -13.521 21.268 0.968 1.00 90.19 865 GLY A CA 1
ATOM 6979 C C . GLY A 1 865 ? -12.364 21.670 0.055 1.00 90.19 865 GLY A C 1
ATOM 6980 O O . GLY A 1 865 ? -11.213 21.693 0.481 1.00 90.19 865 GLY A O 1
ATOM 6981 N N . PHE A 1 866 ? -12.646 22.009 -1.206 1.00 87.62 866 PHE A N 1
ATOM 6982 C CA . PHE A 1 866 ? -11.599 22.388 -2.171 1.00 87.62 866 PHE A CA 1
ATOM 6983 C C . PHE A 1 866 ? -11.088 23.823 -1.988 1.00 87.62 866 PHE A C 1
ATOM 6985 O O . PHE A 1 866 ? -9.997 24.155 -2.449 1.00 87.62 866 PHE A O 1
ATOM 6992 N N . SER A 1 867 ? -11.846 24.680 -1.298 1.00 82.00 867 SER A N 1
ATOM 6993 C CA . SER A 1 867 ? -11.481 26.079 -1.070 1.00 82.00 867 SER A CA 1
ATOM 6994 C C . SER A 1 867 ? -11.822 26.565 0.337 1.00 82.00 867 SER A C 1
ATOM 6996 O O . SER A 1 867 ? -12.738 26.071 0.999 1.00 82.00 867 SER A O 1
ATOM 6998 N N . LEU A 1 868 ? -11.099 27.584 0.808 1.00 77.00 868 LEU A N 1
ATOM 6999 C CA . LEU A 1 868 ? -11.457 28.291 2.034 1.00 77.00 868 LEU A CA 1
ATOM 7000 C C . LEU A 1 868 ? -12.572 29.295 1.735 1.00 77.00 868 LEU A C 1
ATOM 7002 O O . LEU A 1 868 ? -12.334 30.372 1.184 1.00 77.00 868 LEU A O 1
ATOM 7006 N N . THR A 1 869 ? -13.788 28.963 2.160 1.00 63.75 869 THR A N 1
ATOM 7007 C CA . THR A 1 869 ? -14.995 29.776 1.935 1.00 63.75 869 THR A CA 1
ATOM 7008 C C . THR A 1 869 ? -15.072 31.041 2.796 1.00 63.75 869 THR A C 1
ATOM 7010 O O . THR A 1 869 ? -15.830 31.955 2.479 1.00 63.75 869 THR A O 1
ATOM 7013 N N . ARG A 1 870 ? -14.290 31.142 3.884 1.00 65.62 870 ARG A N 1
ATOM 7014 C CA . ARG A 1 870 ? -14.269 32.319 4.775 1.00 65.62 870 ARG A CA 1
ATOM 7015 C C . ARG A 1 870 ? -12.846 32.787 5.062 1.00 65.62 870 ARG A C 1
ATOM 7017 O O . ARG A 1 870 ? -12.014 32.014 5.530 1.00 65.62 870 ARG A O 1
ATOM 7024 N N . ALA A 1 871 ? -12.594 34.088 4.900 1.00 60.66 871 ALA A N 1
ATOM 7025 C CA . ALA A 1 871 ? -11.301 34.708 5.210 1.00 60.66 871 ALA A CA 1
ATOM 7026 C C . ALA A 1 871 ? -10.872 34.546 6.678 1.00 60.66 871 ALA A C 1
ATOM 7028 O O . ALA A 1 871 ? -9.679 34.465 6.962 1.00 60.66 871 ALA A O 1
ATOM 7029 N N . SER A 1 872 ? -11.826 34.419 7.607 1.00 56.88 872 SER A N 1
ATOM 7030 C CA . SER A 1 872 ? -11.544 34.114 9.015 1.00 56.88 872 SER A CA 1
ATOM 7031 C C . SER A 1 872 ? -10.876 32.746 9.209 1.00 56.88 872 SER A C 1
ATOM 7033 O O . SER A 1 872 ? -10.044 32.601 10.104 1.00 56.88 872 SER A O 1
ATOM 7035 N N . LYS A 1 873 ? -11.156 31.768 8.334 1.00 65.69 873 LYS A N 1
ATOM 7036 C CA . LYS A 1 873 ? -10.538 30.433 8.360 1.00 65.69 873 LYS A CA 1
ATOM 7037 C C . LYS A 1 873 ? -9.110 30.426 7.796 1.00 65.69 873 LYS A C 1
ATOM 7039 O O . LYS A 1 873 ? -8.339 29.542 8.147 1.00 65.69 873 LYS A O 1
ATOM 7044 N N . ALA A 1 874 ? -8.709 31.443 7.023 1.00 68.06 874 ALA A N 1
ATOM 7045 C CA . ALA A 1 874 ? -7.368 31.537 6.432 1.00 68.06 874 ALA A CA 1
ATOM 7046 C C . ALA A 1 874 ? -6.233 31.552 7.468 1.00 68.06 874 ALA A C 1
ATOM 7048 O O . ALA A 1 874 ? -5.131 31.099 7.179 1.00 68.06 874 ALA A O 1
ATOM 7049 N N . ARG A 1 875 ? -6.500 32.032 8.692 1.00 72.31 875 ARG A N 1
ATOM 7050 C CA . ARG A 1 875 ? -5.528 32.007 9.801 1.00 72.31 875 ARG A CA 1
ATOM 7051 C C . ARG A 1 875 ? -5.245 30.598 10.333 1.00 72.31 875 ARG A C 1
ATOM 7053 O O . ARG A 1 875 ? -4.250 30.418 11.022 1.00 72.31 875 ARG A O 1
ATOM 7060 N N . ARG A 1 876 ? -6.116 29.631 10.033 1.00 77.94 876 ARG A N 1
ATOM 7061 C CA . ARG A 1 876 ? -5.998 28.228 10.454 1.00 77.94 876 ARG A CA 1
ATOM 7062 C C . ARG A 1 876 ? -5.317 27.360 9.405 1.00 77.94 876 ARG A C 1
ATOM 7064 O O . ARG A 1 876 ? -5.071 26.194 9.676 1.00 77.94 876 ARG A O 1
ATOM 7071 N N . LEU A 1 877 ? -5.061 27.885 8.207 1.00 81.62 877 LEU A N 1
ATOM 7072 C CA . LEU A 1 877 ? -4.405 27.118 7.160 1.00 81.62 877 LEU A CA 1
ATOM 7073 C C . LEU A 1 877 ? -2.943 26.865 7.550 1.00 81.62 877 LEU A C 1
ATOM 7075 O O . LEU A 1 877 ? -2.202 27.804 7.853 1.00 81.62 877 LEU A O 1
ATOM 7079 N N . SER A 1 878 ? -2.525 25.603 7.523 1.00 84.69 878 SER A N 1
ATOM 7080 C CA . SER A 1 878 ? -1.128 25.225 7.705 1.00 84.69 878 SER A CA 1
ATOM 7081 C C . SER A 1 878 ? -0.277 25.819 6.587 1.00 84.69 878 SER A C 1
ATOM 7083 O O . SER A 1 878 ? -0.620 25.700 5.410 1.00 84.69 878 SER A O 1
ATOM 7085 N N . VAL A 1 879 ? 0.863 26.409 6.943 1.00 84.25 879 VAL A N 1
ATOM 7086 C CA . VAL A 1 879 ? 1.829 26.891 5.953 1.00 84.25 879 VAL A CA 1
ATOM 7087 C C . VAL A 1 879 ? 2.403 25.697 5.192 1.00 84.25 879 VAL A C 1
ATOM 7089 O O . VAL A 1 879 ? 2.955 24.784 5.804 1.00 84.25 879 VAL A O 1
ATOM 7092 N N . LEU A 1 880 ? 2.301 25.719 3.864 1.00 84.56 880 LEU A N 1
ATOM 7093 C CA . LEU A 1 880 ? 2.881 24.682 3.021 1.00 84.56 880 LEU A CA 1
ATOM 7094 C C . LEU A 1 880 ? 4.371 24.966 2.831 1.00 84.56 880 LEU A C 1
ATOM 7096 O O . LEU A 1 880 ? 4.749 26.026 2.326 1.00 84.56 880 LEU A O 1
ATOM 7100 N N . TYR A 1 881 ? 5.212 24.006 3.202 1.00 85.31 881 TYR A N 1
ATOM 7101 C CA . TYR A 1 881 ? 6.648 24.035 2.947 1.00 85.31 881 TYR A CA 1
ATOM 7102 C C . TYR A 1 881 ? 7.032 22.963 1.929 1.00 85.31 881 TYR A C 1
ATOM 7104 O O . TYR A 1 881 ? 6.371 21.934 1.809 1.00 85.31 881 TYR A O 1
ATOM 7112 N N . ARG A 1 882 ? 8.130 23.190 1.211 1.00 81.38 882 ARG A N 1
ATOM 7113 C CA . ARG A 1 882 ? 8.739 22.213 0.311 1.00 81.38 882 ARG A CA 1
ATOM 7114 C C . ARG A 1 882 ? 10.238 22.189 0.513 1.00 81.38 882 ARG A C 1
ATOM 7116 O O . ARG A 1 882 ? 10.878 23.234 0.539 1.00 81.38 882 ARG A O 1
ATOM 7123 N N . TYR A 1 883 ? 10.797 20.992 0.606 1.00 84.38 883 TYR A N 1
ATOM 7124 C CA . TYR A 1 883 ? 12.236 20.799 0.555 1.00 84.38 883 TYR A CA 1
ATOM 7125 C C . TYR A 1 883 ? 12.660 20.675 -0.911 1.00 84.38 883 TYR A C 1
ATOM 7127 O O . TYR A 1 883 ? 12.266 19.727 -1.580 1.00 84.38 883 TYR A O 1
ATOM 7135 N N . THR A 1 884 ? 13.362 21.672 -1.450 1.00 78.69 884 THR A N 1
ATOM 7136 C CA . THR A 1 884 ? 13.703 21.735 -2.883 1.00 78.69 884 THR A CA 1
ATOM 7137 C C . THR A 1 884 ? 14.970 22.553 -3.119 1.00 78.69 884 THR A C 1
ATOM 7139 O O . THR A 1 884 ? 15.311 23.447 -2.343 1.00 78.69 884 THR A O 1
ATOM 7142 N N . LYS A 1 885 ? 15.680 22.238 -4.206 1.00 80.81 885 LYS A N 1
ATOM 7143 C CA . LYS A 1 885 ? 16.759 23.068 -4.762 1.00 80.81 885 LYS A CA 1
ATOM 7144 C C . LYS A 1 885 ? 16.265 24.012 -5.859 1.00 80.81 885 LYS A C 1
ATOM 7146 O O . LYS A 1 885 ? 16.977 24.935 -6.225 1.00 80.81 885 LYS A O 1
ATOM 7151 N N . SER A 1 886 ? 15.072 23.791 -6.403 1.00 76.75 886 SER A N 1
ATOM 7152 C CA . SER A 1 886 ? 14.580 24.509 -7.576 1.00 76.75 886 SER A CA 1
ATOM 7153 C C . SER A 1 886 ? 14.305 25.980 -7.267 1.00 76.75 886 SER A C 1
ATOM 7155 O O . SER A 1 886 ? 13.555 26.312 -6.346 1.00 76.75 886 SER A O 1
ATOM 7157 N N . SER A 1 887 ? 14.876 26.871 -8.079 1.00 74.38 887 SER A N 1
ATOM 7158 C CA . SER A 1 887 ? 14.624 28.314 -8.001 1.00 74.38 887 SER A CA 1
ATOM 7159 C C . SER A 1 887 ? 13.161 28.668 -8.278 1.00 74.38 887 SER A C 1
ATOM 7161 O O . SER A 1 887 ? 12.667 29.647 -7.723 1.00 74.38 887 SER A O 1
ATOM 7163 N N . ARG A 1 888 ? 12.434 27.821 -9.026 1.00 73.38 888 ARG A N 1
ATOM 7164 C CA . ARG A 1 888 ? 10.979 27.927 -9.255 1.00 73.38 888 ARG A CA 1
ATOM 7165 C C . ARG A 1 888 ? 10.188 28.054 -7.949 1.00 73.38 888 ARG A C 1
ATOM 7167 O O . ARG A 1 888 ? 9.170 28.735 -7.917 1.00 73.38 888 ARG A O 1
ATOM 7174 N N . TRP A 1 889 ? 10.666 27.419 -6.881 1.00 70.88 889 TRP A N 1
ATOM 7175 C CA . TRP A 1 889 ? 10.024 27.397 -5.565 1.00 70.88 889 TRP A CA 1
ATOM 7176 C C . TRP A 1 889 ? 10.714 28.284 -4.532 1.00 70.88 889 TRP A C 1
ATOM 7178 O O . TRP A 1 889 ? 10.354 28.215 -3.364 1.00 70.88 889 TRP A O 1
ATOM 7188 N N . GLY A 1 890 ? 11.706 29.087 -4.931 1.00 72.81 890 GLY A N 1
ATOM 7189 C CA . GLY A 1 890 ? 12.531 29.887 -4.020 1.00 72.81 890 GLY A CA 1
ATOM 7190 C C . GLY A 1 890 ? 13.757 29.158 -3.450 1.00 72.81 890 GLY A C 1
ATOM 7191 O O . GLY A 1 890 ? 14.342 29.630 -2.476 1.00 72.81 890 GLY A O 1
ATOM 7192 N N . GLY A 1 891 ? 14.154 28.017 -4.030 1.00 77.44 891 GLY A N 1
ATOM 7193 C CA . GLY A 1 891 ? 15.432 27.351 -3.750 1.00 77.44 891 GLY A CA 1
ATOM 7194 C C . GLY A 1 891 ? 16.631 28.057 -4.404 1.00 77.44 891 GLY A C 1
ATOM 7195 O O . GLY A 1 891 ? 16.469 28.973 -5.208 1.00 77.44 891 GLY A O 1
ATOM 7196 N N . THR A 1 892 ? 17.858 27.636 -4.076 1.00 76.94 892 THR A N 1
ATOM 7197 C CA . THR A 1 892 ? 19.094 28.304 -4.546 1.00 76.94 892 THR A CA 1
ATOM 7198 C C . THR A 1 892 ? 19.640 27.769 -5.873 1.00 76.94 892 THR A C 1
ATOM 7200 O O . THR A 1 892 ? 20.700 28.198 -6.314 1.00 76.94 892 THR A O 1
ATOM 7203 N N . GLY A 1 893 ? 18.990 26.777 -6.483 1.00 76.94 893 GLY A N 1
ATOM 7204 C CA . GLY A 1 893 ? 19.482 26.022 -7.643 1.00 76.94 893 GLY A CA 1
ATOM 7205 C C . GLY A 1 893 ? 20.531 24.958 -7.301 1.00 76.94 893 GLY A C 1
ATOM 7206 O O . GLY A 1 893 ? 20.667 23.975 -8.025 1.00 76.94 893 GLY A O 1
ATOM 7207 N N . THR A 1 894 ? 21.239 25.123 -6.183 1.00 76.62 894 THR A N 1
ATOM 7208 C CA . THR A 1 894 ? 22.429 24.336 -5.828 1.00 76.62 894 THR A CA 1
ATOM 7209 C C . THR A 1 894 ? 22.192 23.346 -4.691 1.00 76.62 894 THR A C 1
ATOM 7211 O O . THR A 1 894 ? 22.542 22.179 -4.828 1.00 76.62 894 THR A O 1
ATOM 7214 N N . ASN A 1 895 ? 21.540 23.773 -3.605 1.00 77.62 895 ASN A N 1
ATOM 7215 C CA . ASN A 1 895 ? 21.335 22.964 -2.403 1.00 77.62 895 ASN A CA 1
ATOM 7216 C C . ASN A 1 895 ? 19.848 22.862 -2.060 1.00 77.62 895 ASN A C 1
ATOM 7218 O O . ASN A 1 895 ? 19.098 23.829 -2.217 1.00 77.62 895 ASN A O 1
ATOM 7222 N N . PHE A 1 896 ? 19.427 21.704 -1.547 1.00 81.62 896 PHE A N 1
ATOM 7223 C CA . PHE A 1 896 ? 18.073 21.545 -1.028 1.00 81.62 896 PHE A CA 1
ATOM 7224 C C . PHE A 1 896 ? 17.874 22.408 0.218 1.00 81.62 896 PHE A C 1
ATOM 7226 O O . PHE A 1 896 ? 18.687 22.394 1.145 1.00 81.62 896 PHE A O 1
ATOM 7233 N N . ARG A 1 897 ? 16.774 23.159 0.249 1.00 81.38 897 ARG A N 1
ATOM 7234 C CA . ARG A 1 897 ? 16.357 23.946 1.410 1.00 81.38 897 ARG A CA 1
ATOM 7235 C C . ARG A 1 897 ? 14.863 23.810 1.621 1.00 81.38 897 ARG A C 1
ATOM 7237 O O . ARG A 1 897 ? 14.113 23.588 0.674 1.00 81.38 897 ARG A O 1
ATOM 7244 N N . LEU A 1 898 ? 14.445 23.951 2.875 1.00 86.31 898 LEU A N 1
ATOM 7245 C CA . LEU A 1 898 ? 13.034 24.034 3.216 1.00 86.31 898 LEU A CA 1
ATOM 7246 C C . LEU A 1 898 ? 12.549 25.441 2.866 1.00 86.31 898 LEU A C 1
ATOM 7248 O O . LEU A 1 898 ? 12.944 26.416 3.503 1.00 86.31 898 LEU A O 1
ATOM 7252 N N . VAL A 1 899 ? 11.725 25.542 1.831 1.00 84.81 899 VAL A N 1
ATOM 7253 C CA . VAL A 1 899 ? 11.169 26.801 1.345 1.00 84.81 899 VAL A CA 1
ATOM 7254 C C . VAL A 1 899 ? 9.678 26.846 1.629 1.00 84.81 899 VAL A C 1
ATOM 7256 O O . VAL A 1 899 ? 8.965 25.856 1.480 1.00 84.81 899 VAL A O 1
ATOM 7259 N N . ARG A 1 900 ? 9.200 28.011 2.058 1.00 85.44 900 ARG A N 1
ATOM 7260 C CA . ARG A 1 900 ? 7.776 28.281 2.226 1.00 85.44 900 ARG A CA 1
ATOM 7261 C C . ARG A 1 900 ? 7.132 28.473 0.856 1.00 85.44 900 ARG A C 1
ATOM 7263 O O . ARG A 1 900 ? 7.510 29.373 0.116 1.00 85.44 900 ARG A O 1
ATOM 7270 N N . VAL A 1 901 ? 6.143 27.646 0.555 1.00 80.94 901 VAL A N 1
ATOM 7271 C CA . VAL A 1 901 ? 5.474 27.591 -0.744 1.00 80.94 901 VAL A CA 1
ATOM 7272 C C . VAL A 1 901 ? 4.135 28.315 -0.719 1.00 80.94 901 VAL A C 1
ATOM 7274 O O . VAL A 1 901 ? 3.853 29.086 -1.633 1.00 80.94 901 VAL A O 1
ATOM 7277 N N . ASP A 1 902 ? 3.339 28.123 0.339 1.00 80.31 902 ASP A N 1
ATOM 7278 C CA . ASP A 1 902 ? 2.072 28.838 0.495 1.00 80.31 902 ASP A CA 1
ATOM 7279 C C . ASP A 1 902 ? 1.788 29.291 1.940 1.00 80.31 902 ASP A C 1
ATOM 7281 O O . ASP A 1 902 ? 1.907 28.498 2.878 1.00 80.31 902 ASP A O 1
ATOM 7285 N N . PRO A 1 903 ? 1.403 30.569 2.134 1.00 76.31 903 PRO A N 1
ATOM 7286 C CA . PRO A 1 903 ? 1.613 31.662 1.182 1.00 76.31 903 PRO A CA 1
ATOM 7287 C C . PRO A 1 903 ? 3.125 31.890 0.985 1.00 76.31 903 PRO A C 1
ATOM 7289 O O . PRO A 1 903 ? 3.874 31.775 1.956 1.00 76.31 903 PRO A O 1
ATOM 7292 N N . PRO A 1 904 ? 3.605 32.226 -0.225 1.00 71.31 904 PRO A N 1
ATOM 7293 C CA . PRO A 1 904 ? 5.038 32.212 -0.555 1.00 71.31 904 PRO A CA 1
ATOM 7294 C C . PRO A 1 904 ? 5.859 33.273 0.194 1.00 71.31 904 PRO A C 1
ATOM 7296 O O . PRO A 1 904 ? 7.067 33.133 0.372 1.00 71.31 904 PRO A O 1
ATOM 7299 N N . LYS A 1 905 ? 5.214 34.343 0.673 1.00 75.31 905 LYS A N 1
ATOM 7300 C CA . LYS A 1 905 ? 5.825 35.361 1.537 1.00 75.31 905 LYS A CA 1
ATOM 7301 C C . LYS A 1 905 ? 4.905 35.682 2.708 1.00 75.31 905 LYS A C 1
ATOM 7303 O O . LYS A 1 905 ? 3.681 35.573 2.614 1.00 75.31 905 LYS A O 1
ATOM 7308 N N . ARG A 1 906 ? 5.494 36.122 3.823 1.00 70.19 906 ARG A N 1
ATOM 7309 C CA . ARG A 1 906 ? 4.737 36.613 4.982 1.00 70.19 906 ARG A CA 1
ATOM 7310 C C . ARG A 1 906 ? 3.898 37.826 4.553 1.00 70.19 906 ARG A C 1
ATOM 7312 O O . ARG A 1 906 ? 4.436 38.758 3.972 1.00 70.19 906 ARG A O 1
ATOM 7319 N N . GLY A 1 907 ? 2.591 37.791 4.815 1.00 68.56 907 GLY A N 1
ATOM 7320 C CA . GLY A 1 907 ? 1.648 38.851 4.430 1.00 68.56 907 GLY A CA 1
ATOM 7321 C C . GLY A 1 907 ? 0.930 38.636 3.091 1.00 68.56 907 GLY A C 1
ATOM 7322 O O . GLY A 1 907 ? -0.054 39.322 2.831 1.00 68.56 907 GLY A O 1
ATOM 7323 N N . MET A 1 908 ? 1.347 37.665 2.268 1.00 76.12 908 MET A N 1
ATOM 7324 C CA . MET A 1 908 ? 0.574 37.263 1.085 1.00 76.12 908 MET A CA 1
ATOM 7325 C C . MET A 1 908 ? -0.608 36.365 1.478 1.00 76.12 908 MET A C 1
ATOM 7327 O O . MET A 1 908 ? -0.538 35.624 2.461 1.00 76.12 908 MET A O 1
ATOM 7331 N N . LYS A 1 909 ? -1.699 36.434 0.705 1.00 76.06 909 LYS A N 1
ATOM 7332 C CA . LYS A 1 909 ? -2.853 35.535 0.854 1.00 76.06 909 LYS A CA 1
ATOM 7333 C C . LYS A 1 909 ? -2.510 34.152 0.295 1.00 76.06 909 LYS A C 1
ATOM 7335 O O . LYS A 1 909 ? -1.768 34.050 -0.678 1.00 76.06 909 LYS A O 1
ATOM 7340 N N . SER A 1 910 ? -3.058 33.115 0.924 1.00 79.88 910 SER A N 1
ATOM 7341 C CA . SER A 1 910 ? -2.976 31.743 0.418 1.00 79.88 910 SER A CA 1
ATOM 7342 C C . SER A 1 910 ? -3.678 31.621 -0.934 1.00 79.88 910 SER A C 1
ATOM 7344 O O . SER A 1 910 ? -4.728 32.240 -1.130 1.00 79.88 910 SER A O 1
ATOM 7346 N N . ARG A 1 911 ? -3.145 30.789 -1.835 1.00 77.31 911 ARG A N 1
ATOM 7347 C CA . ARG A 1 911 ? -3.800 30.461 -3.118 1.00 77.31 911 ARG A CA 1
ATOM 7348 C C . ARG A 1 911 ? -5.138 29.730 -2.948 1.00 77.31 911 ARG A C 1
ATOM 7350 O O . ARG A 1 911 ? -5.972 29.780 -3.843 1.00 77.31 911 ARG A O 1
ATOM 7357 N N . TRP A 1 912 ? -5.361 29.111 -1.790 1.00 79.12 912 TRP A N 1
ATOM 7358 C CA . TRP A 1 912 ? -6.584 28.377 -1.451 1.00 79.12 912 TRP A CA 1
ATOM 7359 C C . TRP A 1 912 ? -7.672 29.255 -0.827 1.00 79.12 912 TRP A C 1
ATOM 7361 O O . TRP A 1 912 ? -8.731 28.765 -0.428 1.00 79.12 912 TRP A O 1
ATOM 7371 N N . LEU A 1 913 ? -7.413 30.558 -0.698 1.00 76.94 913 LEU A N 1
ATOM 7372 C CA . LEU A 1 913 ? -8.397 31.511 -0.218 1.00 76.94 913 LEU A CA 1
ATOM 7373 C C . LEU A 1 913 ? -9.304 31.972 -1.369 1.00 76.94 913 LEU A C 1
ATOM 7375 O O . LEU A 1 913 ? -8.848 32.673 -2.270 1.00 76.94 913 LEU A O 1
ATOM 7379 N N . GLY A 1 914 ? -10.597 31.640 -1.293 1.00 68.00 914 GLY A N 1
ATOM 7380 C CA . GLY A 1 914 ? -11.563 31.886 -2.371 1.00 68.00 914 GLY A CA 1
ATOM 7381 C C . GLY A 1 914 ? -11.577 30.783 -3.438 1.00 68.00 914 GLY A C 1
ATOM 7382 O O . GLY A 1 914 ? -10.870 29.784 -3.333 1.00 68.00 914 GLY A O 1
ATOM 7383 N N . ARG A 1 915 ? -12.408 30.951 -4.474 1.00 63.53 915 ARG A N 1
ATOM 7384 C CA . ARG A 1 915 ? -12.666 29.941 -5.518 1.00 63.53 915 ARG A CA 1
ATOM 7385 C C . ARG A 1 915 ? -11.593 29.963 -6.619 1.00 63.53 915 ARG A C 1
ATOM 7387 O O . ARG A 1 915 ? -11.884 30.287 -7.765 1.00 63.53 915 ARG A O 1
ATOM 7394 N N . CYS A 1 916 ? -10.340 29.710 -6.241 1.00 54.62 916 CYS A N 1
ATOM 7395 C CA . CYS A 1 916 ? -9.172 29.984 -7.089 1.00 54.62 916 CYS A CA 1
ATOM 7396 C C . CYS A 1 916 ? -8.455 28.752 -7.663 1.00 54.62 916 CYS A C 1
ATOM 7398 O O . CYS A 1 916 ? -7.553 28.950 -8.472 1.00 54.62 916 CYS A O 1
ATOM 7400 N N . CYS A 1 917 ? -8.819 27.523 -7.286 1.00 68.38 917 CYS A N 1
ATOM 7401 C CA . CYS A 1 917 ? -8.152 26.306 -7.762 1.00 68.38 917 CYS A CA 1
ATOM 7402 C C . CYS A 1 917 ? -9.107 25.369 -8.512 1.00 68.38 917 CYS A C 1
ATOM 7404 O O . CYS A 1 917 ? -10.301 25.288 -8.212 1.00 68.38 917 CYS A O 1
ATOM 7406 N N . LEU A 1 918 ? -8.554 24.648 -9.488 1.00 82.38 918 LEU A N 1
ATOM 7407 C CA . LEU A 1 918 ? -9.239 23.555 -10.169 1.00 82.38 918 LEU A CA 1
ATOM 7408 C C . LEU A 1 918 ? -9.466 22.406 -9.160 1.00 82.38 918 LEU A C 1
ATOM 7410 O O . LEU A 1 918 ? -8.488 21.940 -8.564 1.00 82.38 918 LEU A O 1
ATOM 7414 N N . PRO A 1 919 ? -10.710 21.943 -8.924 1.00 86.62 919 PRO A N 1
ATOM 7415 C CA . PRO A 1 919 ? -10.966 20.883 -7.955 1.00 86.62 919 PRO A CA 1
ATOM 7416 C C . PRO A 1 919 ? -10.356 19.571 -8.454 1.00 86.62 919 PRO A C 1
ATOM 7418 O O . PRO A 1 919 ? -10.741 19.054 -9.498 1.00 86.62 919 PRO A O 1
ATOM 7421 N N . SER A 1 920 ? -9.393 19.039 -7.701 1.00 90.38 920 SER A N 1
ATOM 7422 C CA . SER A 1 920 ? -8.712 17.784 -8.030 1.00 90.38 920 SER A CA 1
ATOM 7423 C C . SER A 1 920 ? -9.174 16.668 -7.109 1.00 90.38 920 SER A C 1
ATOM 7425 O O . SER A 1 920 ? -8.799 16.627 -5.935 1.00 90.38 920 SER A O 1
ATOM 7427 N N . ALA A 1 921 ? -9.932 15.728 -7.661 1.00 91.00 921 ALA A N 1
ATOM 7428 C CA . ALA A 1 921 ? -10.321 14.507 -6.968 1.00 91.00 921 ALA A CA 1
ATOM 7429 C C . ALA A 1 921 ? -9.113 13.604 -6.652 1.00 91.00 921 ALA A C 1
ATOM 7431 O O . ALA A 1 921 ? -9.066 12.958 -5.605 1.00 91.00 921 ALA A O 1
ATOM 7432 N N . GLY A 1 922 ? -8.096 13.602 -7.520 1.00 86.19 922 GLY A N 1
ATOM 7433 C CA . GLY A 1 922 ? -6.850 12.871 -7.310 1.00 86.19 922 GLY A CA 1
ATOM 7434 C C . GLY A 1 922 ? -5.917 13.518 -6.292 1.00 86.19 922 GLY A C 1
ATOM 7435 O O . GLY A 1 922 ? -4.927 12.907 -5.893 1.00 86.19 922 GLY A O 1
ATOM 7436 N N . GLY A 1 923 ? -6.206 14.724 -5.816 1.00 85.25 923 GLY A N 1
ATOM 7437 C CA . GLY A 1 923 ? -5.364 15.379 -4.828 1.00 85.25 923 GLY A CA 1
ATOM 7438 C C . GLY A 1 923 ? -4.189 16.173 -5.393 1.00 85.25 923 GLY A C 1
ATOM 7439 O O . GLY A 1 923 ? -3.434 16.718 -4.602 1.00 85.25 923 GLY A O 1
ATOM 7440 N N . GLY A 1 924 ? -4.015 16.255 -6.713 1.00 84.38 924 GLY A N 1
ATOM 7441 C CA . GLY A 1 924 ? -2.902 16.948 -7.366 1.00 84.38 924 GLY A CA 1
ATOM 7442 C C . GLY A 1 924 ? -3.044 16.963 -8.882 1.00 84.38 924 GLY A C 1
ATOM 7443 O O . GLY A 1 924 ? -2.810 15.938 -9.508 1.00 84.38 924 GLY A O 1
ATOM 7444 N N . LEU A 1 925 ? -3.361 18.123 -9.465 1.00 81.19 925 LEU A N 1
ATOM 7445 C CA . LEU A 1 925 ? -3.385 18.343 -10.926 1.00 81.19 925 LEU A CA 1
ATOM 7446 C C . LEU A 1 925 ? -2.241 19.241 -11.403 1.00 81.19 925 LEU A C 1
ATOM 7448 O O . LEU A 1 925 ? -1.913 19.277 -12.587 1.00 81.19 925 LEU A O 1
ATOM 7452 N N . SER A 1 926 ? -1.629 19.967 -10.472 1.00 75.12 926 SER A N 1
ATOM 7453 C CA . SER A 1 926 ? -0.591 20.950 -10.739 1.00 75.12 926 SER A CA 1
ATOM 7454 C C . SER A 1 926 ? 0.605 20.743 -9.809 1.00 75.12 926 SER A C 1
ATOM 7456 O O . SER A 1 926 ? 0.613 19.899 -8.910 1.00 75.12 926 SER A O 1
ATOM 7458 N N . SER A 1 927 ? 1.653 21.532 -10.022 1.00 67.12 927 SER A N 1
ATOM 7459 C CA . SER A 1 927 ? 2.819 21.568 -9.148 1.00 67.12 927 SER A CA 1
ATOM 7460 C C . SER A 1 927 ? 2.547 22.075 -7.722 1.00 67.12 927 SER A C 1
ATOM 7462 O O . SER A 1 927 ? 3.356 21.801 -6.822 1.00 67.12 927 SER A O 1
ATOM 7464 N N . LEU A 1 928 ? 1.438 22.800 -7.528 1.00 65.00 928 LEU A N 1
ATOM 7465 C CA . LEU A 1 928 ? 1.004 23.406 -6.268 1.00 65.00 928 LEU A CA 1
ATOM 7466 C C . LEU A 1 928 ? -0.463 23.181 -5.937 1.00 65.00 928 LEU A C 1
ATOM 7468 O O . LEU A 1 928 ? -0.793 23.235 -4.763 1.00 65.00 928 LEU A O 1
ATOM 7472 N N . GLU A 1 929 ? -1.334 22.993 -6.923 1.00 67.56 929 GLU A N 1
ATOM 7473 C CA . GLU A 1 929 ? -2.779 22.918 -6.726 1.00 67.56 929 GLU A CA 1
ATOM 7474 C C . GLU A 1 929 ? -3.238 21.459 -6.680 1.00 67.56 929 GLU A C 1
ATOM 7476 O O . GLU A 1 929 ? -2.907 20.652 -7.558 1.00 67.56 929 GLU A O 1
ATOM 7481 N N . GLY A 1 930 ? -4.020 21.112 -5.656 1.00 71.75 930 GLY A N 1
ATOM 7482 C CA . GLY A 1 930 ? -4.607 19.784 -5.590 1.00 71.75 930 GLY A CA 1
ATOM 7483 C C . GLY A 1 930 ? -5.296 19.428 -4.286 1.00 71.75 930 GLY A C 1
ATOM 7484 O O . GLY A 1 930 ? -4.792 19.724 -3.211 1.00 71.75 930 GLY A O 1
ATOM 7485 N N . GLY A 1 931 ? -6.410 18.710 -4.407 1.00 86.19 931 GLY A N 1
ATOM 7486 C CA . GLY A 1 931 ? -7.080 18.042 -3.302 1.00 86.19 931 GLY A CA 1
ATOM 7487 C C . GLY A 1 931 ? -7.901 18.925 -2.383 1.00 86.19 931 GLY A C 1
ATOM 7488 O O . GLY A 1 931 ? -7.926 20.152 -2.471 1.00 86.19 931 GLY A O 1
ATOM 7489 N N . LEU A 1 932 ? -8.586 18.235 -1.485 1.00 90.88 932 LEU A N 1
ATOM 7490 C CA . LEU A 1 932 ? -9.317 18.810 -0.379 1.00 90.88 932 LEU A CA 1
ATOM 7491 C C . LEU A 1 932 ? -8.345 19.436 0.630 1.00 90.88 932 LEU A C 1
ATOM 7493 O O . LEU A 1 932 ? -7.231 18.961 0.874 1.00 90.88 932 LEU A O 1
ATOM 7497 N N . LEU A 1 933 ? -8.810 20.507 1.251 1.00 90.00 933 LEU A N 1
ATOM 7498 C CA . LEU A 1 933 ? -8.389 20.922 2.576 1.00 90.00 933 LEU A CA 1
ATOM 7499 C C . LEU A 1 933 ? -9.213 20.139 3.590 1.00 90.00 933 LEU A C 1
ATOM 7501 O O . LEU A 1 933 ? -10.396 19.925 3.352 1.00 90.00 933 LEU A O 1
ATOM 7505 N N . SER A 1 934 ? -8.613 19.751 4.709 1.00 91.25 934 SER A N 1
ATOM 7506 C CA . SER A 1 934 ? -9.312 19.096 5.820 1.00 91.25 934 SER A CA 1
ATOM 7507 C C . SER A 1 934 ? -8.651 19.449 7.148 1.00 91.25 934 SER A C 1
ATOM 7509 O O . SER A 1 934 ? -7.539 19.981 7.188 1.00 91.25 934 SER A O 1
ATOM 7511 N N . THR A 1 935 ? -9.324 19.133 8.248 1.00 89.88 935 THR A N 1
ATOM 7512 C CA . THR A 1 935 ? -8.714 19.041 9.579 1.00 89.88 935 THR A CA 1
ATOM 7513 C C . THR A 1 935 ? -8.490 17.574 9.942 1.00 89.88 935 THR A C 1
ATOM 7515 O O . THR A 1 935 ? -9.047 16.677 9.303 1.00 89.88 935 THR A O 1
ATOM 7518 N N . LEU A 1 936 ? -7.673 17.329 10.970 1.00 89.50 936 LEU A N 1
ATOM 7519 C CA . LEU A 1 936 ? -7.514 15.992 11.549 1.00 89.50 936 LEU A CA 1
ATOM 7520 C C . LEU A 1 936 ? -8.858 15.433 12.037 1.00 89.50 936 LEU A C 1
ATOM 7522 O O . LEU A 1 936 ? -9.158 14.273 11.788 1.00 89.50 936 LEU A O 1
ATOM 7526 N N . ASP A 1 937 ? -9.657 16.277 12.691 1.00 87.19 937 ASP A N 1
ATOM 7527 C CA . ASP A 1 937 ? -10.963 15.912 13.244 1.00 87.19 937 ASP A CA 1
ATOM 7528 C C . ASP A 1 937 ? -11.939 15.474 12.147 1.00 87.19 937 ASP A C 1
ATOM 7530 O O . ASP A 1 937 ? -12.501 14.387 12.215 1.00 87.19 937 ASP A O 1
ATOM 7534 N N . ASP A 1 938 ? -12.080 16.267 11.081 1.00 90.56 938 ASP A N 1
ATOM 7535 C CA . ASP A 1 938 ? -12.964 15.916 9.969 1.00 90.56 938 ASP A CA 1
ATOM 7536 C C . ASP A 1 938 ? -12.526 14.628 9.268 1.00 90.56 938 ASP A C 1
ATOM 7538 O O . ASP A 1 938 ? -13.350 13.761 8.985 1.00 90.56 938 ASP A O 1
ATOM 7542 N N . TYR A 1 939 ? -11.225 14.465 9.017 1.00 93.31 939 TYR A N 1
ATOM 7543 C CA . TYR A 1 939 ? -10.739 13.262 8.347 1.00 93.31 939 TYR A CA 1
ATOM 7544 C C . TYR A 1 939 ? -10.869 12.016 9.238 1.00 93.31 939 TYR A C 1
ATOM 7546 O O . TYR A 1 939 ? -11.146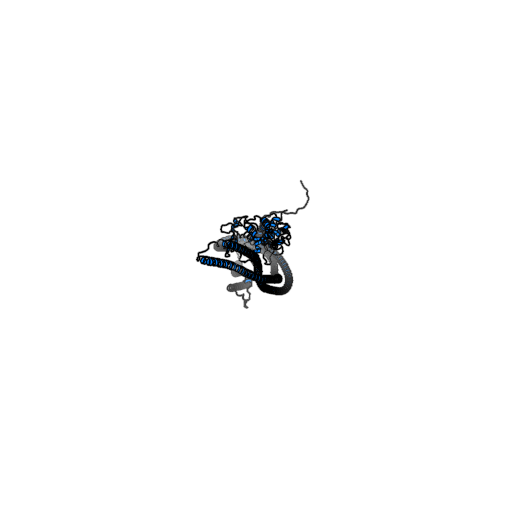 10.928 8.736 1.00 93.31 939 TYR A O 1
ATOM 7554 N N . ALA A 1 940 ? -10.734 12.161 10.560 1.00 91.38 940 ALA A N 1
ATOM 7555 C CA . ALA A 1 940 ? -10.990 11.080 11.507 1.00 91.38 940 ALA A CA 1
ATOM 7556 C C . ALA A 1 940 ? -12.460 10.633 11.479 1.00 91.38 940 ALA A C 1
ATOM 7558 O O . ALA A 1 940 ? -12.712 9.430 11.481 1.00 91.38 940 ALA A O 1
ATOM 7559 N N . LYS A 1 941 ? -13.422 11.563 11.365 1.00 90.50 941 LYS A N 1
ATOM 7560 C CA . LYS A 1 941 ? -14.850 11.221 11.188 1.00 90.50 941 LYS A CA 1
ATOM 7561 C C . LYS A 1 941 ? -15.073 10.378 9.935 1.00 90.50 941 LYS A C 1
ATOM 7563 O O . LYS A 1 941 ? -15.784 9.380 9.997 1.00 90.50 941 LYS A O 1
ATOM 7568 N N . PHE A 1 942 ? -14.425 10.739 8.824 1.00 93.75 942 PHE A N 1
ATOM 7569 C CA . PHE A 1 942 ? -14.471 9.949 7.592 1.00 93.75 942 PHE A CA 1
ATOM 7570 C C . PHE A 1 942 ? -13.908 8.535 7.787 1.00 93.75 942 PHE A C 1
ATOM 7572 O O . PHE A 1 942 ? -14.564 7.562 7.427 1.00 93.75 942 PHE A O 1
ATOM 7579 N N . LEU A 1 943 ? -12.729 8.399 8.400 1.00 93.50 943 LEU A N 1
ATOM 7580 C CA . LEU A 1 943 ? -12.126 7.085 8.657 1.00 93.50 943 LEU A CA 1
ATOM 7581 C C . LEU A 1 943 ? -12.983 6.223 9.592 1.00 93.50 943 LEU A C 1
ATOM 7583 O O . LEU A 1 943 ? -13.158 5.035 9.335 1.00 93.50 943 LEU A O 1
ATOM 7587 N N . LEU A 1 944 ? -13.551 6.817 10.643 1.00 89.25 944 LEU A N 1
ATOM 7588 C CA . LEU A 1 944 ? -14.467 6.124 11.546 1.00 89.25 944 LEU A CA 1
ATOM 7589 C C . LEU A 1 944 ? -15.720 5.645 10.814 1.00 89.25 944 LEU A C 1
ATOM 7591 O O . LEU A 1 944 ? -16.139 4.516 11.044 1.00 89.25 944 LEU A O 1
ATOM 7595 N N . ALA A 1 945 ? -16.279 6.453 9.911 1.00 89.81 945 ALA A N 1
ATOM 7596 C CA . ALA A 1 945 ? -17.412 6.033 9.095 1.00 89.81 945 ALA A CA 1
ATOM 7597 C C . ALA A 1 945 ? -17.059 4.837 8.201 1.00 89.81 945 ALA A C 1
ATOM 7599 O O . ALA A 1 945 ? -17.822 3.880 8.143 1.00 89.81 945 ALA A O 1
ATOM 7600 N N . VAL A 1 946 ? -15.881 4.835 7.565 1.00 90.25 946 VAL A N 1
ATOM 7601 C CA . VAL A 1 946 ? -15.413 3.695 6.754 1.00 90.25 946 VAL A CA 1
ATOM 7602 C C . VAL A 1 946 ? -15.289 2.416 7.592 1.00 90.25 946 VAL A C 1
ATOM 7604 O O . VAL A 1 946 ? -15.718 1.357 7.143 1.00 90.25 946 VAL A O 1
ATOM 7607 N N . ILE A 1 947 ? -14.752 2.507 8.816 1.00 88.50 947 ILE A N 1
ATOM 7608 C CA . ILE A 1 947 ? -14.616 1.356 9.730 1.00 88.50 947 ILE A CA 1
ATOM 7609 C C . ILE A 1 947 ? -15.985 0.771 10.110 1.00 88.50 947 ILE A C 1
ATOM 7611 O O . ILE A 1 947 ? -16.123 -0.442 10.232 1.00 88.50 947 ILE A O 1
ATOM 7615 N N . HIS A 1 948 ? -17.002 1.617 10.264 1.00 85.06 948 HIS A N 1
ATOM 7616 C CA . HIS A 1 948 ? -18.340 1.219 10.709 1.00 85.06 948 HIS A CA 1
ATOM 7617 C C . HIS A 1 948 ? -19.337 1.103 9.542 1.00 85.06 948 HIS A C 1
ATOM 7619 O O . HIS A 1 948 ? -20.508 1.449 9.683 1.00 85.06 948 HIS A O 1
ATOM 7625 N N . GLY A 1 949 ? -18.880 0.655 8.367 1.00 80.81 949 GLY A N 1
ATOM 7626 C CA . GLY A 1 949 ? -19.766 0.354 7.234 1.00 80.81 949 GLY A CA 1
ATOM 7627 C C . GLY A 1 949 ? -20.537 1.562 6.688 1.00 80.81 949 GLY A C 1
ATOM 7628 O O . GLY A 1 949 ? -21.657 1.413 6.214 1.00 80.81 949 GLY A O 1
ATOM 7629 N N . GLY A 1 950 ? -19.967 2.764 6.785 1.00 74.75 950 GLY A N 1
ATOM 7630 C CA . GLY A 1 950 ? -20.577 4.016 6.328 1.00 74.75 950 GLY A CA 1
ATOM 7631 C C . GLY A 1 950 ? -21.335 4.801 7.405 1.00 74.75 950 GLY A C 1
ATOM 7632 O O . GLY A 1 950 ? -21.886 5.857 7.091 1.00 74.75 950 GLY A O 1
ATOM 7633 N N . GLN A 1 951 ? -21.350 4.342 8.663 1.00 73.50 951 GLN A N 1
ATOM 7634 C CA . GLN A 1 951 ? -22.050 5.007 9.771 1.00 73.50 951 GLN A CA 1
ATOM 7635 C C . GLN A 1 951 ? -21.082 5.703 10.730 1.00 73.50 951 GLN A C 1
ATOM 7637 O O . GLN A 1 951 ? -20.078 5.136 11.148 1.00 73.50 951 GLN A O 1
ATOM 7642 N N . HIS A 1 952 ? -21.378 6.937 11.138 1.00 66.00 952 HIS A N 1
ATOM 7643 C CA . HIS A 1 952 ? -20.542 7.619 12.126 1.00 66.00 952 HIS A CA 1
ATOM 7644 C C . HIS A 1 952 ? -20.930 7.212 13.569 1.00 66.00 952 HIS A C 1
ATOM 7646 O O . HIS A 1 952 ? -22.079 7.432 13.968 1.00 66.00 952 HIS A O 1
ATOM 7652 N N . PRO A 1 953 ? -19.990 6.712 14.400 1.00 55.03 953 PRO A N 1
ATOM 7653 C CA . PRO A 1 953 ? -20.286 6.047 15.680 1.00 55.03 953 PRO A CA 1
ATOM 7654 C C . PRO A 1 953 ? -20.894 6.947 16.770 1.00 55.03 953 PRO A C 1
ATOM 7656 O O . PRO A 1 953 ? -21.403 6.443 17.764 1.00 55.03 953 PRO A O 1
ATOM 7659 N N . ILE A 1 954 ? -20.843 8.274 16.607 1.00 54.38 954 ILE A N 1
ATOM 7660 C CA . ILE A 1 954 ? -21.342 9.241 17.606 1.00 54.38 954 ILE A CA 1
ATOM 7661 C C . ILE A 1 954 ? -22.641 9.927 17.154 1.00 54.38 954 ILE A C 1
ATOM 7663 O O . ILE A 1 954 ? -23.402 10.399 17.992 1.00 54.38 954 ILE A O 1
ATOM 7667 N N . SER A 1 955 ? -22.907 10.013 15.847 1.00 55.31 955 SER A N 1
ATOM 7668 C CA . SER A 1 955 ? -24.052 10.779 15.326 1.00 55.31 955 SER A CA 1
ATOM 7669 C C . SER A 1 955 ? -25.165 9.912 14.741 1.00 55.31 955 SER A C 1
ATOM 7671 O O . SER A 1 955 ? -26.260 10.431 14.560 1.00 55.31 955 SER A O 1
ATOM 7673 N N . GLY A 1 956 ? -24.916 8.630 14.438 1.00 48.81 956 GLY A N 1
ATOM 7674 C CA . GLY A 1 956 ? -25.924 7.735 13.850 1.00 48.81 956 GLY A CA 1
ATOM 7675 C C . GLY A 1 956 ? -26.434 8.176 12.471 1.00 48.81 956 GLY A C 1
ATOM 7676 O O . GLY A 1 956 ? -27.404 7.617 11.972 1.00 48.81 956 GLY A O 1
ATOM 7677 N N . VAL A 1 957 ? -25.807 9.186 11.857 1.00 48.66 957 VAL A N 1
ATOM 7678 C CA . VAL A 1 957 ? -26.219 9.735 10.562 1.00 48.66 957 VAL A CA 1
ATOM 7679 C C . VAL A 1 957 ? -25.713 8.816 9.458 1.00 48.66 957 VAL A C 1
ATOM 7681 O O . VAL A 1 957 ? -24.507 8.581 9.339 1.00 48.66 957 VAL A O 1
ATOM 7684 N N . THR A 1 958 ? -26.644 8.301 8.661 1.00 46.25 958 THR A N 1
ATOM 7685 C CA . THR A 1 958 ? -26.373 7.544 7.443 1.00 46.25 958 THR A CA 1
ATOM 7686 C C . THR A 1 958 ? -25.909 8.490 6.334 1.00 46.25 958 THR A C 1
ATOM 7688 O O . THR A 1 958 ? -26.462 9.571 6.140 1.00 46.25 958 THR A O 1
ATOM 7691 N N . GLY A 1 959 ? -24.879 8.090 5.583 1.00 45.75 959 GLY A N 1
ATOM 7692 C CA . GLY A 1 959 ? -24.477 8.770 4.344 1.00 45.75 959 GLY A CA 1
ATOM 7693 C C . GLY A 1 959 ? -25.467 8.576 3.186 1.00 45.75 959 GLY A C 1
ATOM 7694 O O . GLY A 1 959 ? -25.299 9.196 2.140 1.00 45.75 959 GLY A O 1
ATOM 7695 N N . SER A 1 960 ? -26.492 7.737 3.361 1.00 41.25 960 SER A N 1
ATOM 7696 C CA . SER A 1 960 ? -27.633 7.630 2.458 1.00 41.25 960 SER A CA 1
ATOM 7697 C C . SER A 1 960 ? -28.709 8.630 2.882 1.00 41.25 960 SER A C 1
ATOM 7699 O O . SER A 1 960 ? -29.320 8.511 3.946 1.00 41.25 960 SER A O 1
ATOM 7701 N N . ALA A 1 961 ? -28.928 9.644 2.049 1.00 38.19 961 ALA A N 1
ATOM 7702 C CA . ALA A 1 961 ? -30.122 10.465 2.137 1.00 38.19 961 ALA A CA 1
ATOM 7703 C C . ALA A 1 961 ? -31.313 9.617 1.665 1.00 38.19 961 ALA A C 1
ATOM 7705 O O . ALA A 1 961 ? -31.495 9.430 0.464 1.00 38.19 961 ALA A O 1
ATOM 7706 N N . GLU A 1 962 ? -32.122 9.105 2.592 1.00 34.97 962 GLU A N 1
ATOM 7707 C CA . GLU A 1 962 ? -33.509 8.771 2.267 1.00 34.97 962 GLU A CA 1
ATOM 7708 C C . GLU A 1 962 ? -34.197 10.075 1.836 1.00 34.97 962 GLU A C 1
ATOM 7710 O O . GLU A 1 962 ? -34.356 11.015 2.619 1.00 34.97 962 GLU A O 1
ATOM 7715 N N . MET A 1 963 ? -34.517 10.169 0.546 1.00 28.89 963 MET A N 1
ATOM 7716 C CA . MET A 1 963 ? -35.401 11.201 0.014 1.00 28.89 963 MET A CA 1
ATOM 7717 C C . MET A 1 963 ? -36.814 10.931 0.556 1.00 28.89 963 MET A C 1
ATOM 7719 O O . MET A 1 963 ? -37.268 9.794 0.441 1.00 28.89 963 MET A O 1
ATOM 7723 N N . PRO A 1 964 ? -37.510 11.920 1.143 1.00 35.69 964 PRO A N 1
ATOM 7724 C CA . PRO A 1 964 ? -38.908 11.747 1.519 1.00 35.69 964 PRO A CA 1
ATOM 7725 C C . PRO A 1 964 ? -39.776 11.654 0.252 1.00 35.69 964 PRO A C 1
ATOM 7727 O O . PRO A 1 964 ? -39.542 12.417 -0.689 1.00 35.69 964 PRO A O 1
ATOM 7730 N N . ASP A 1 965 ? -40.717 10.702 0.276 1.00 33.69 965 ASP A N 1
ATOM 7731 C CA . ASP A 1 965 ? -41.654 10.289 -0.791 1.00 33.69 965 ASP A CA 1
ATOM 7732 C C . ASP A 1 965 ? -42.206 11.399 -1.705 1.00 33.69 965 ASP A C 1
ATOM 7734 O O . ASP A 1 965 ? -42.617 12.474 -1.196 1.00 33.69 965 ASP A O 1
#

Foldseek 3Di:
DDDDDDDDDDDDDDDDDDDPPVVVVVVVVVVVVVVVPDDDVVPVVPDPDDDPDDPDDPVRLVVVLVVLVVVLVVLVVVVVVLVVVLVVCVVPVPDDDDDDDPVDPDDDDPCSPPPVVPVVVVVVSVVVSVVSVVVSVVSVVVSVVVVVVVVVVVVVVVVVVVVVVVVVVVVVVVDDDDDDDDDDDDDDPVVVVVVVVVVVVVVVVVVVVVVVVVLVVVVVVLVVLLVVLVVLLVVLVVLLVVLVVLLVVLVVVLVVLVVVLVVLVVVLVVLVVVLVVLVVVLVVLVVVLVVLVVVLVVLVVVLVVLVVVLVVVVVVLVVVLVVLVVVLVVLVVVLVVLVVQLVVLVVVLVVLVVVLVVLVVVVVVVVVVLVVVVVVLVVVVVVVVVVVVVVVVVVVVVVVVVVDDDDDPDVVPPVVVVVVVVVVVVVVVVVVVVVVSVVVVVVSVVVVVVVVVVSVVVSVVSVVVSVVSVVSSVVSVVSSVVSVVVSVVSVVVSVVSVVVVVVVSVVSVVVSVVSVVVSVVSVVVSVVSVVVSVVSVVVSVVSVVVSVVSVVVSVVSVVVSVVVSVVSVVSSVVSVVSSVVSVVSSVVSVVSSVVSVVVVVVSVVVVVVVVVVVCVVVVVVCVVVVVVVVVVVVVVVVVVVVVVVVVVVVVVVVVVVVVVVVVVVVVVVVVVVVVVVVVVVVCVVVVFFFWEQPFQLLLLLLLVLLVVCCVVVLDPQFDFLCVQVVLQPFAWAFDADPVRATDPPDIDTAPDGAGNVLLNQQQQLAAAAVQVLPLDPDDDDPRVNRLNPLHVVLQVCQVVVVDDELVVSVSVSSVGHGNDHRPPDRHQHQSQSSSLVSSCRSVVDHSQVSSCLLPLVLLVQPSKGQADPDPVSQVSHDFDWDFHCDVVQPHVVPHTDTAGRAVRDPPDGGCRHPPRHHERSSRDSYSPGGHMTGGPVSVVSVVCCVVVVNARPPPRGHSDPPDDD

InterPro domains:
  IPR001466 Beta-lactamase-related [PF00144] (692-944)
  IPR012338 Beta-lactamase/transpeptidase-like [G3DSA:3.40.710.10] (690-959)
  IPR012338 Beta-lactamase/transpeptidase-like [SSF56601] (692-952)
  IPR050789 Diverse Enzymatic Activities [PTHR43283] (693-951)

Radius of gyration: 77.63 Å; Cα contacts (8 Å, |Δi|>4): 677; chains: 1; bounding box: 185×77×289 Å

Solvent-accessible surface area (backbone atoms only — not comparable to full-atom values): 53658 Å² total; per-residue (Å²): 136,81,86,85,91,83,89,86,88,87,88,86,88,81,91,86,84,91,69,80,60,65,62,54,57,51,49,51,49,52,50,54,53,56,63,69,69,63,84,48,88,82,48,70,81,76,62,80,75,78,80,85,67,75,89,65,52,75,69,54,54,50,51,49,49,53,51,55,54,49,53,53,48,54,55,49,54,50,51,52,48,56,55,53,53,51,55,55,46,74,74,45,90,84,67,80,84,80,75,75,53,100,87,55,98,70,76,85,66,87,62,81,80,42,75,85,62,44,64,64,50,53,48,51,51,52,50,49,51,51,51,51,48,54,49,51,54,49,53,54,52,51,52,56,50,52,55,50,52,50,53,50,51,53,51,52,49,50,53,50,50,53,52,52,49,52,52,50,53,57,59,62,72,75,67,84,88,86,79,88,84,85,90,85,88,90,87,66,79,74,58,57,60,54,52,53,53,52,50,56,53,50,58,51,51,53,54,53,50,54,54,52,53,54,53,50,58,54,51,56,59,51,51,54,54,54,52,56,44,51,55,57,45,51,58,42,54,54,55,47,53,54,42,54,53,56,49,54,56,47,53,54,53,51,53,55,53,54,52,56,50,53,56,54,54,52,56,51,51,55,55,50,51,54,50,52,53,54,51,50,54,49,54,52,50,51,53,50,46,52,51,43,50,51,51,42,50,53,45,49,52,49,49,52,50,51,52,49,53,50,53,53,50,53,51,52,51,51,54,51,52,52,50,52,53,52,52,46,56,54,45,53,53,53,27,53,52,28,49,50,52,20,49,54,33,44,54,56,40,54,55,52,50,50,54,53,51,51,56,51,51,51,53,51,50,55,50,51,55,53,50,52,54,52,51,52,54,53,51,53,54,51,55,57,50,53,56,51,52,60,51,54,55,53,54,52,60,54,59,69,62,68,79,73,77,95,83,83,91,77,65,71,76,67,58,57,63,58,52,57,55,52,52,57,53,52,57,52,55,52,52,52,54,52,50,54,52,52,50,52,49,52,52,52,51,49,53,51,51,52,51,51,54,53,53,49,51,53,52,52,52,50,53,51,52,49,52,54,37,52,49,52,21,52,54,26,46,55,52,22,56,52,39,49,55,48,43,56,51,50,52,56,48,52,51,54,49,54,52,52,50,51,57,50,49,57,50,53,52,48,54,51,51,55,47,51,53,54,42,52,52,42,54,50,53,44,51,52,52,52,53,51,50,53,52,49,50,56,51,49,54,51,52,52,49,52,48,51,55,50,49,54,50,50,53,53,51,49,54,52,53,51,54,52,48,52,54,44,52,55,48,52,52,50,45,51,51,51,45,52,54,43,49,55,52,44,52,56,42,50,53,55,44,52,53,56,51,50,57,53,51,52,57,50,50,56,59,49,55,63,52,49,66,65,45,65,73,56,54,73,66,48,70,71,56,62,70,65,58,67,70,62,58,65,64,60,59,62,55,56,56,53,56,58,53,53,54,53,53,52,51,50,52,53,51,48,52,52,49,50,55,47,49,53,48,49,50,50,51,46,48,52,50,45,51,49,48,49,51,49,45,49,50,56,72,54,67,61,64,49,31,33,76,50,21,57,62,27,34,60,60,46,50,52,54,54,49,50,40,35,74,73,62,78,45,54,55,81,40,50,42,34,83,79,42,59,69,49,53,84,43,39,20,45,36,70,41,97,87,66,37,70,33,91,90,40,74,40,76,43,91,51,75,40,28,46,44,22,28,78,64,24,12,36,10,43,55,44,38,61,41,71,74,65,48,51,92,69,80,72,55,74,50,60,49,54,56,19,49,74,38,28,68,60,25,54,41,44,67,69,61,74,52,83,46,52,60,63,47,48,58,56,51,45,77,51,64,18,73,38,45,40,72,73,46,81,30,76,38,48,31,36,37,50,50,34,39,47,50,22,71,74,69,75,37,56,52,71,54,46,46,37,68,50,44,31,52,52,62,65,19,86,65,49,37,69,47,41,89,44,79,82,55,59,81,32,46,54,74,40,68,42,58,22,23,49,54,95,59,70,27,77,64,78,50,74,39,83,27,52,58,35,38,64,47,94,91,51,74,46,72,50,59,41,97,65,68,62,70,24,29,35,10,54,61,27,56,84,47,31,16,30,30,28,26,69,68,39,52,48,43,53,53,47,12,61,75,52,81,50,30,31,94,88,73,73,40,55,49,68,80,81,74,82,131

Mean predicted aligned error: 23.92 Å

Secondary structure (DSSP, 8-state):
-------------------THHHHHHHHHHHHHHHSS---TTTTTS-----------HHHHHHHHHHHHHHHHHHHHHHHHHHHHHHHHHH-TT-PPPPPPTT-SSPPPGGGG-HHHHHHHHHHHHHHHHHHHHHHHHHHHHHHHHHHHHHHHHHHHHHHHHHHHHHHHHHHTS--------------HHHHHHHHHHHHHHHHHHHHHHHHHHHHHHHHHHHHHHHHHHHHHHHHHHHHHHHHHHHHHHHHHHHHHHHHHHHHHHHHHHHHHHHHHHHHHHHHHHHHHHHHHHHHHHHHHHHHHHHHHHHHHHHHHHHHHHHHHHHHHHHHHHHHHHHHHHHHHHHHHHHHHHHHHHHHHHHHHHHHHHHHHHHHHHHHHHHHHHHHHHHHHHHHHHHTTTTS----TTSHHHHHHHHHHHHHHHHHHHHHHHHHHHHHHHHHHHHHHHHHHHHHHHHHHHHHHHHHHHHHHHHHHHHHHHHHHHHHHHHHHHHHHHHHHHHHHHHHHHHHHHHHHHHHHHHHHHHHHHHHHHHHHHHHHHHHHHHHHHHHHHHHHHHHHHHHHHHHHHHHHHHHHHHHHHHHHHHHHHHHHHHHHHHHHHHHHHHHHHHHHHHTTTHHHHTTGGGTGGGTHHHHHHHHHHHHHHHHHHHHHHHHHHHHHHHHHHHHHHHHHHHHHHHHHHHHHSSSPPBEE-GGGHHHHHHHHHHHHHHTTS--TT-BGGGT-GGGSS-EEEEEPTTS-EEEEEEEE-SS--BHHHHHTT-SS------GGG-SS----HHHHHHHTTTHHHHHHHHTT--SSHHHHHHHHHTSPBSS-TTTS---STHHHHHHHHHHHHHSS-HHHHHIIIIITTTT-TT-BSSB--GGGGGGBPPEEEEE--GGGT--SSS-EEEEEESSSTTPPPTTBSS-S---TTS-SSSS--S-EE-HHHHHHHHHHHHTTTB-TTT--BSS-----

Sequence (965 aa):
MLQPDVDRGHAERAVEPVTGQRNLDEMRRLLQQRQASLPREREARESREPVELPPATAPELQEQFIRLTQEKRELKDYAERVTRELRRYQQNSKRPLPEAGPEDDIPLPPWVTNMQMMSPLLFAYEERISELEAVIERSVSIAEQAQLLAQENDQLRAELQERTEQLRNLQLLGYRGGEAPGEAGLVDDQHEELQELYRLSVEQNEALAQQNQLLKLQLERMQQTLAAGRQQAQEVYAKASENTNALAEEVQRGEALAHQRAVAEQRLEEVTAELVDQVSRRDALEAEMESLRHELEVQTQTNEINQKSFQERCALALDEEERLKADLARTQKREGEYRRQALEARNGLDERAEELHLTRKELEATKQEAQQLLQTADTMDRQLVDIRQAHEDKVAQLKDREARLMELQIEKDRLRSTEEASRKQAERLEARLKEELSALKREKEQELQALKSSQQKTLEDLRKKLRNSEQTCSEATAKAERLEKQQEWQASALERQSACYKDEHERLQSDYQNSQEARRKLEQQLAEATQQLAKLRGSLDASTKDAKENLARAAADQASLQSQLQAVEERLSQVQQELQLTSSRALSAEEGLSKAQLELQEARLKANNEVEQAKRQAEADYRRLTRQMKALQSRAQDEEQRASQLLRAQEALRLQWQSELGMEREELESQVERLRRENAAIRGRVKHGFQTLIYSMSKCVVAAAVLQLAEEGHLTLDDELSKHIPAFENPKVLAERSDGMPDFGRLVPSRRPITIRHLLTHTSGISCGLAPVLDGPRIRSARERAWANIYTPLVDRVDRNEFKRLADWVQELANVPLVSHPGQHYGYGYSYDVLGHLIELKSGKQLETYLRDHILGPLGMSDTGFSLTRASKARRLSVLYRYTKSSRWGGTGTNFRLVRVDPPKRGMKSRWLGRCCLPSAGGGLSSLEGGLLSTLDDYAKFLLAVIHGGQHPISGVTGSAEMPD